Protein AF-0000000084477131 (afdb_homodimer)

Structure (mmCIF, N/CA/C/O backbone):
data_AF-0000000084477131-model_v1
#
loop_
_entity.id
_entity.type
_entity.pdbx_description
1 polymer Semaphorin-3G
#
loop_
_atom_site.group_PDB
_atom_site.id
_atom_site.type_symbol
_atom_site.label_atom_id
_atom_site.label_alt_id
_atom_site.label_comp_id
_atom_site.label_asym_id
_atom_site.label_entity_id
_atom_site.label_seq_id
_atom_site.pdbx_PDB_ins_code
_atom_site.Cartn_x
_atom_site.Cartn_y
_atom_site.Cartn_z
_atom_site.occupancy
_atom_site.B_iso_or_equiv
_atom_site.auth_seq_id
_atom_site.auth_comp_id
_atom_site.auth_asym_id
_atom_site.auth_atom_id
_atom_site.pdbx_PDB_model_num
ATOM 1 N N . GLU A 1 1 ? 21.922 21.453 7.223 1 42.19 1 GLU A N 1
ATOM 2 C CA . GLU A 1 1 ? 21.984 22.469 6.18 1 42.19 1 GLU A CA 1
ATOM 3 C C . GLU A 1 1 ? 21.328 23.781 6.633 1 42.19 1 GLU A C 1
ATOM 5 O O . GLU A 1 1 ? 21.891 24.859 6.441 1 42.19 1 GLU A O 1
ATOM 10 N N . LEU A 1 2 ? 20.109 23.547 7.352 1 45.78 2 LEU A N 1
ATOM 11 C CA . LEU A 1 2 ? 19.406 24.797 7.656 1 45.78 2 LEU A CA 1
ATOM 12 C C . LEU A 1 2 ? 20.203 25.625 8.664 1 45.78 2 LEU A C 1
ATOM 14 O O . LEU A 1 2 ? 20.234 26.859 8.562 1 45.78 2 LEU A O 1
ATOM 18 N N . LEU A 1 3 ? 20.75 24.953 9.633 1 45.53 3 LEU A N 1
ATOM 19 C CA . LEU A 1 3 ? 21.406 25.734 10.672 1 45.53 3 LEU A CA 1
ATOM 20 C C . LEU A 1 3 ? 22.578 26.531 10.086 1 45.53 3 LEU A C 1
ATOM 22 O O . LEU A 1 3 ? 22.875 27.625 10.562 1 45.53 3 LEU A O 1
ATOM 26 N N . GLY A 1 4 ? 23.172 25.812 9.18 1 45.22 4 GLY A N 1
ATOM 27 C CA . GLY A 1 4 ? 24.328 26.531 8.672 1 45.22 4 GLY A CA 1
ATOM 28 C C . GLY A 1 4 ? 23.969 27.719 7.809 1 45.22 4 GLY A C 1
ATOM 29 O O . GLY A 1 4 ? 24.781 28.625 7.617 1 45.22 4 GLY A O 1
ATOM 30 N N . THR A 1 5 ? 22.781 27.469 7.191 1 49.84 5 THR A N 1
ATOM 31 C CA . THR A 1 5 ? 22.453 28.594 6.328 1 49.84 5 THR A CA 1
ATOM 32 C C . THR A 1 5 ? 21.531 29.578 7.051 1 49.84 5 THR A C 1
ATOM 34 O O . THR A 1 5 ? 20.797 29.203 7.969 1 49.84 5 THR A O 1
ATOM 37 N N . ASN A 1 6 ? 21.984 30.703 7.734 1 54.22 6 ASN A N 1
ATOM 38 C CA . ASN A 1 6 ? 21.344 31.844 8.383 1 54.22 6 ASN A CA 1
ATOM 39 C C . ASN A 1 6 ? 19.844 31.875 8.094 1 54.22 6 ASN A C 1
ATOM 41 O O . ASN A 1 6 ? 19.25 32.938 7.941 1 54.22 6 ASN A O 1
ATOM 45 N N . ARG A 1 7 ? 19.141 30.656 7.961 1 64.88 7 ARG A N 1
ATOM 46 C CA . ARG A 1 7 ? 17.766 30.703 7.465 1 64.88 7 ARG A CA 1
ATOM 47 C C . ARG A 1 7 ? 16.766 30.562 8.609 1 64.88 7 ARG A C 1
ATOM 49 O O . ARG A 1 7 ? 15.578 30.844 8.445 1 64.88 7 ARG A O 1
ATOM 56 N N . SER A 1 8 ? 17.281 30.156 9.758 1 76.38 8 SER A N 1
ATOM 57 C CA . SER A 1 8 ? 16.281 29.891 10.781 1 76.38 8 SER A CA 1
ATOM 58 C C . SER A 1 8 ? 16.703 30.469 12.133 1 76.38 8 SER A C 1
ATOM 60 O O . SER A 1 8 ? 17.906 30.531 12.43 1 76.38 8 SER A O 1
ATOM 62 N N . VAL A 1 9 ? 15.805 31.188 12.758 1 80.75 9 VAL A N 1
ATOM 63 C CA . VAL A 1 9 ? 16 31.641 14.133 1 80.75 9 VAL A CA 1
ATOM 64 C C . VAL A 1 9 ? 15.289 30.688 15.094 1 80.75 9 VAL A C 1
ATOM 66 O O . VAL A 1 9 ? 14.102 30.391 14.93 1 80.75 9 VAL A O 1
ATOM 69 N N . LEU A 1 10 ? 16.078 30.172 16.047 1 84.94 10 LEU A N 1
ATOM 70 C CA . LEU A 1 10 ? 15.539 29.172 16.969 1 84.94 10 LEU A CA 1
ATOM 71 C C . LEU A 1 10 ? 15.305 29.766 18.344 1 84.94 10 LEU A C 1
ATOM 73 O O . LEU A 1 10 ? 16.078 30.625 18.797 1 84.94 10 LEU A O 1
ATOM 77 N N . PHE A 1 11 ? 14.25 29.422 19 1 87.38 11 PHE A N 1
ATOM 78 C CA . PHE A 1 11 ? 13.938 29.75 20.391 1 87.38 11 PHE A CA 1
ATOM 79 C C . PHE A 1 11 ? 13.695 28.5 21.203 1 87.38 11 PHE A C 1
ATOM 81 O O . PHE A 1 11 ? 12.742 27.75 20.953 1 87.38 11 PHE A O 1
ATOM 88 N N . PHE A 1 12 ? 14.484 28.219 22.266 1 85.56 12 PHE A N 1
ATOM 89 C CA . PHE A 1 12 ? 14.391 27 23.062 1 85.56 12 PHE A CA 1
ATOM 90 C C . PHE A 1 12 ? 13.844 27.328 24.453 1 85.56 12 PHE A C 1
ATOM 92 O O . PHE A 1 12 ? 13.734 26.438 25.297 1 85.56 12 PHE A O 1
ATOM 99 N N . GLY A 1 13 ? 13.453 28.453 24.641 1 84.94 13 GLY A N 1
ATOM 100 C CA . GLY A 1 13 ? 13.055 28.859 25.969 1 84.94 13 GLY A CA 1
ATOM 101 C C . GLY A 1 13 ? 14.211 29.391 26.797 1 84.94 13 GLY A C 1
ATOM 102 O O . GLY A 1 13 ? 15.375 29.234 26.422 1 84.94 13 GLY A O 1
ATOM 103 N N . HIS A 1 14 ? 13.93 29.984 27.859 1 82.69 14 HIS A N 1
ATOM 104 C CA . HIS A 1 14 ? 14.945 30.578 28.719 1 82.69 14 HIS A CA 1
ATOM 105 C C . HIS A 1 14 ? 15.695 29.516 29.516 1 82.69 14 HIS A C 1
ATOM 107 O O . HIS A 1 14 ? 16.844 29.75 29.922 1 82.69 14 HIS A O 1
ATOM 113 N N . ARG A 1 15 ? 15.117 28.438 29.656 1 78.56 15 ARG A N 1
ATOM 114 C CA . ARG A 1 15 ? 15.75 27.406 30.469 1 78.56 15 ARG A CA 1
ATOM 115 C C . ARG A 1 15 ? 16.234 26.25 29.594 1 78.56 15 ARG A C 1
ATOM 117 O O . ARG A 1 15 ? 16.531 25.172 30.094 1 78.56 15 ARG A O 1
ATOM 124 N N . GLY A 1 16 ? 16.266 26.406 28.359 1 70.62 16 GLY A N 1
ATOM 125 C CA . GLY A 1 16 ? 16.875 25.453 27.422 1 70.62 16 GLY A CA 1
ATOM 126 C C . GLY A 1 16 ? 15.891 24.406 26.953 1 70.62 16 GLY A C 1
ATOM 127 O O . GLY A 1 16 ? 16.172 23.672 26 1 70.62 16 GLY A O 1
ATOM 128 N N . PHE A 1 17 ? 14.945 24.047 27.75 1 77.31 17 PHE A N 1
ATOM 129 C CA . PHE A 1 17 ? 13.953 23.078 27.297 1 77.31 17 PHE A CA 1
ATOM 130 C C . PHE A 1 17 ? 12.547 23.672 27.391 1 77.31 17 PHE A C 1
ATOM 132 O O . PHE A 1 17 ? 12.031 23.891 28.484 1 77.31 17 PHE A O 1
ATOM 139 N N . LEU A 1 18 ? 11.961 23.906 26.266 1 79.75 18 LEU A N 1
ATOM 140 C CA . LEU A 1 18 ? 10.656 24.562 26.188 1 79.75 18 LEU A CA 1
ATOM 141 C C . LEU A 1 18 ? 9.531 23.562 26.438 1 79.75 18 LEU A C 1
ATOM 143 O O . LEU A 1 18 ? 8.539 23.891 27.094 1 79.75 18 LEU A O 1
ATOM 147 N N . GLY A 1 19 ? 9.688 22.266 26.125 1 83.31 19 GLY A N 1
ATOM 148 C CA . GLY A 1 19 ? 8.547 21.359 26.125 1 83.31 19 GLY A CA 1
ATOM 149 C C . GLY A 1 19 ? 7.355 21.906 25.359 1 83.31 19 GLY A C 1
ATOM 150 O O . GLY A 1 19 ? 6.23 21.906 25.859 1 83.31 19 GLY A O 1
ATOM 151 N N . PHE A 1 20 ? 7.559 22.359 24.25 1 85.44 20 PHE A N 1
ATOM 152 C CA . PHE A 1 20 ? 6.602 23.078 23.406 1 85.44 20 PHE A CA 1
ATOM 153 C C . PHE A 1 20 ? 5.359 22.219 23.172 1 85.44 20 PHE A C 1
ATOM 155 O O . PHE A 1 20 ? 5.465 21.031 22.875 1 85.44 20 PHE A O 1
ATOM 162 N N . ARG A 1 21 ? 4.16 22.953 23.234 1 83.69 21 ARG A N 1
ATOM 163 C CA . ARG A 1 21 ? 2.932 22.203 23.016 1 83.69 21 ARG A CA 1
ATOM 164 C C . ARG A 1 21 ? 1.954 23 22.156 1 83.69 21 ARG A C 1
ATOM 166 O O . ARG A 1 21 ? 1.127 22.422 21.438 1 83.69 21 ARG A O 1
ATOM 173 N N . SER A 1 22 ? 2.023 24.297 22.25 1 90.44 22 SER A N 1
ATOM 174 C CA . SER A 1 22 ? 1.029 25.078 21.516 1 90.44 22 SER A CA 1
ATOM 175 C C . SER A 1 22 ? 1.631 26.375 20.984 1 90.44 22 SER A C 1
ATOM 177 O O . SER A 1 22 ? 2.605 26.891 21.531 1 90.44 22 SER A O 1
ATOM 179 N N . LEU A 1 23 ? 1.005 26.797 19.906 1 92.12 23 LEU A N 1
ATOM 180 C CA . LEU A 1 23 ? 1.461 27.984 19.203 1 92.12 23 LEU A CA 1
ATOM 181 C C . LEU A 1 23 ? 0.277 28.828 18.734 1 92.12 23 LEU A C 1
ATOM 183 O O . LEU A 1 23 ? -0.715 28.281 18.25 1 92.12 23 LEU A O 1
ATOM 187 N N . TYR A 1 24 ? 0.352 30.172 19.062 1 92.94 24 TYR A N 1
ATOM 188 C CA . TYR A 1 24 ? -0.645 31.094 18.531 1 92.94 24 TYR A CA 1
ATOM 189 C C . TYR A 1 24 ? 0.021 32.312 17.906 1 92.94 24 TYR A C 1
ATOM 191 O O . TYR A 1 24 ? 0.73 33.062 18.594 1 92.94 24 TYR A O 1
ATOM 199 N N . LEU A 1 25 ? -0.186 32.469 16.625 1 93.94 25 LEU A N 1
ATOM 200 C CA . LEU A 1 25 ? 0.349 33.594 15.891 1 93.94 25 LEU A CA 1
ATOM 201 C C . LEU A 1 25 ? -0.648 34.75 15.867 1 93.94 25 LEU A C 1
ATOM 203 O O . LEU A 1 25 ? -1.747 34.625 15.328 1 93.94 25 LEU A O 1
ATOM 207 N N . ASP A 1 26 ? -0.282 35.844 16.516 1 91.06 26 ASP A N 1
ATOM 208 C CA . ASP A 1 26 ? -1.086 37.062 16.516 1 91.06 26 ASP A CA 1
ATOM 209 C C . ASP A 1 26 ? -0.428 38.156 15.672 1 91.06 26 ASP A C 1
ATOM 211 O O . ASP A 1 26 ? 0.393 38.938 16.172 1 91.06 26 ASP A O 1
ATOM 215 N N . GLU A 1 27 ? -0.879 38.344 14.547 1 89.06 27 GLU A N 1
ATOM 216 C CA . GLU A 1 27 ? -0.268 39.312 13.648 1 89.06 27 GLU A CA 1
ATOM 217 C C . GLU A 1 27 ? -0.671 40.719 14.008 1 89.06 27 GLU A C 1
ATOM 219 O O . GLU A 1 27 ? 0.079 41.688 13.758 1 89.06 27 GLU A O 1
ATOM 224 N N . TYR A 1 28 ? -1.843 40.844 14.57 1 84.56 28 TYR A N 1
ATOM 225 C CA . TYR A 1 28 ? -2.318 42.156 14.953 1 84.56 28 TYR A CA 1
ATOM 226 C C . TYR A 1 28 ? -1.419 42.781 16.016 1 84.56 28 TYR A C 1
ATOM 228 O O . TYR A 1 28 ? -1.081 43.969 15.945 1 84.56 28 TYR A O 1
ATOM 236 N N . ARG A 1 29 ? -1.008 42.031 16.938 1 84.31 29 ARG A N 1
ATOM 237 C CA . ARG A 1 29 ? -0.16 42.5 18.016 1 84.31 29 ARG A CA 1
ATOM 238 C C . ARG A 1 29 ? 1.313 42.281 17.719 1 84.31 29 ARG A C 1
ATOM 240 O O . ARG A 1 29 ? 2.188 42.656 18.484 1 84.31 29 ARG A O 1
ATOM 247 N N . ASP A 1 30 ? 1.544 41.625 16.688 1 88.12 30 ASP A N 1
ATOM 248 C CA . ASP A 1 30 ? 2.904 41.281 16.281 1 88.12 30 ASP A CA 1
ATOM 249 C C . ASP A 1 30 ? 3.592 40.406 17.328 1 88.12 30 ASP A C 1
ATOM 251 O O . ASP A 1 30 ? 4.715 40.719 17.734 1 88.12 30 ASP A O 1
ATOM 255 N N . ARG A 1 31 ? 2.842 39.469 17.766 1 90.62 31 ARG A N 1
ATOM 256 C CA . ARG A 1 31 ? 3.379 38.625 18.812 1 90.62 31 ARG A CA 1
ATOM 257 C C . ARG A 1 31 ? 3.141 37.156 18.484 1 90.62 31 ARG A C 1
ATOM 259 O O . ARG A 1 31 ? 2.166 36.812 17.812 1 90.62 31 ARG A O 1
ATOM 266 N N . LEU A 1 32 ? 4.047 36.375 18.938 1 92.5 32 LEU A N 1
ATOM 267 C CA . LEU A 1 32 ? 3.922 34.938 18.891 1 92.5 32 LEU A CA 1
ATOM 268 C C . LEU A 1 32 ? 3.809 34.375 20.312 1 92.5 32 LEU A C 1
ATOM 270 O O . LEU A 1 32 ? 4.703 34.562 21.141 1 92.5 32 LEU A O 1
ATOM 274 N N . PHE A 1 33 ? 2.727 33.781 20.594 1 93.5 33 PHE A N 1
ATOM 275 C CA . PHE A 1 33 ? 2.531 33.188 21.922 1 93.5 33 PHE A CA 1
ATOM 276 C C . PHE A 1 33 ? 2.842 31.703 21.906 1 93.5 33 PHE A C 1
ATOM 278 O O . PHE A 1 33 ? 2.416 30.984 21 1 93.5 33 PHE A O 1
ATOM 285 N N . ILE A 1 34 ? 3.562 31.25 22.875 1 93.56 34 ILE A N 1
ATOM 286 C CA . ILE A 1 34 ? 4.027 29.875 22.938 1 93.56 34 ILE A CA 1
ATOM 287 C C . ILE A 1 34 ? 3.65 29.266 24.281 1 93.56 34 ILE A C 1
ATOM 289 O O . ILE A 1 34 ? 3.811 29.891 25.328 1 93.56 34 ILE A O 1
ATOM 293 N N . GLY A 1 35 ? 3.09 28.109 24.25 1 92.62 35 GLY A N 1
ATOM 294 C CA . GLY A 1 35 ? 2.84 27.328 25.453 1 92.62 35 GLY A CA 1
ATOM 295 C C . GLY A 1 35 ? 3.775 26.141 25.594 1 92.62 35 GLY A C 1
ATOM 296 O O . GLY A 1 35 ? 3.92 25.328 24.672 1 92.62 35 GLY A O 1
ATOM 297 N N . GLY A 1 36 ? 4.402 26.047 26.719 1 91.25 36 GLY A N 1
ATOM 298 C CA . GLY A 1 36 ? 5.316 24.938 26.984 1 91.25 36 GLY A CA 1
ATOM 299 C C . GLY A 1 36 ? 5.051 24.266 28.328 1 91.25 36 GLY A C 1
ATOM 300 O O . GLY A 1 36 ? 3.91 24.234 28.797 1 91.25 36 GLY A O 1
ATOM 301 N N . LYS A 1 37 ? 6.09 23.625 28.781 1 90.5 37 LYS A N 1
ATOM 302 C CA . LYS A 1 37 ? 6.016 22.953 30.078 1 90.5 37 LYS A CA 1
ATOM 303 C C . LYS A 1 37 ? 6.082 23.969 31.219 1 90.5 37 LYS A C 1
ATOM 305 O O . LYS A 1 37 ? 7.145 24.516 31.516 1 90.5 37 LYS A O 1
ATOM 310 N N . ASP A 1 38 ? 5.016 24.203 31.844 1 90.94 38 ASP A N 1
ATOM 311 C CA . ASP A 1 38 ? 4.887 25.062 33.031 1 90.94 38 ASP A CA 1
ATOM 312 C C . ASP A 1 38 ? 5.148 26.516 32.688 1 90.94 38 ASP A C 1
ATOM 314 O O . ASP A 1 38 ? 5.527 27.312 33.562 1 90.94 38 ASP A O 1
ATOM 318 N N . VAL A 1 39 ? 5.074 26.875 31.406 1 92.62 39 VAL A N 1
ATOM 319 C CA . VAL A 1 39 ? 5.48 28.219 31.047 1 92.62 39 VAL A CA 1
ATOM 320 C C . VAL A 1 39 ? 4.715 28.688 29.812 1 92.62 39 VAL A C 1
ATOM 322 O O . VAL A 1 39 ? 4.273 27.859 29.016 1 92.62 39 VAL A O 1
ATOM 325 N N . LEU A 1 40 ? 4.496 29.984 29.703 1 93.25 40 LEU A N 1
ATOM 326 C CA . LEU A 1 40 ? 4.008 30.688 28.516 1 93.25 40 LEU A CA 1
ATOM 327 C C . LEU A 1 40 ? 4.996 31.75 28.078 1 93.25 40 LEU A C 1
ATOM 329 O O . LEU A 1 40 ? 5.594 32.438 28.922 1 93.25 40 LEU A O 1
ATOM 333 N N . TYR A 1 41 ? 5.211 31.859 26.844 1 92.62 41 TYR A N 1
ATOM 334 C CA . TYR A 1 41 ? 6.098 32.875 26.312 1 92.62 41 TYR A CA 1
ATOM 335 C C . TYR A 1 41 ? 5.355 33.781 25.344 1 92.62 41 TYR A C 1
ATOM 337 O O . TYR A 1 41 ? 4.398 33.375 24.688 1 92.62 41 TYR A O 1
ATOM 345 N N . SER A 1 42 ? 5.676 34.969 25.297 1 92.62 42 SER A N 1
ATOM 346 C CA . SER A 1 42 ? 5.293 35.938 24.281 1 92.62 42 SER A CA 1
ATOM 347 C C . SER A 1 42 ? 6.52 36.5 23.562 1 92.62 42 SER A C 1
ATOM 349 O O . SER A 1 42 ? 7.371 37.125 24.188 1 92.62 42 SER A O 1
ATOM 351 N N . LEU A 1 43 ? 6.598 36.188 22.297 1 90.75 43 LEU A N 1
ATOM 352 C CA . LEU A 1 43 ? 7.742 36.625 21.5 1 90.75 43 LEU A CA 1
ATOM 353 C C . LEU A 1 43 ? 7.312 37.625 20.422 1 90.75 43 LEU A C 1
ATOM 355 O O . LEU A 1 43 ? 6.184 37.562 19.922 1 90.75 43 LEU A O 1
ATOM 359 N N . LEU A 1 44 ? 8.258 38.5 20.125 1 88.62 44 LEU A N 1
ATOM 360 C CA . LEU A 1 44 ? 8.023 39.375 18.984 1 88.62 44 LEU A CA 1
ATOM 361 C C . LEU A 1 44 ? 8.234 38.625 17.672 1 88.62 44 LEU A C 1
ATOM 363 O O . LEU A 1 44 ? 9.125 37.781 17.578 1 88.62 44 LEU A O 1
ATOM 367 N N . LEU A 1 45 ? 7.438 38.906 16.703 1 87.75 45 LEU A N 1
ATOM 368 C CA . LEU A 1 45 ? 7.5 38.188 15.438 1 87.75 45 LEU A CA 1
ATOM 369 C C . LEU A 1 45 ? 8.797 38.5 14.695 1 87.75 45 LEU A C 1
ATOM 371 O O . LEU A 1 45 ? 9.305 37.656 13.953 1 87.75 45 LEU A O 1
ATOM 375 N N . ASP A 1 46 ? 9.406 39.688 14.742 1 75.12 46 ASP A N 1
ATOM 376 C CA . ASP A 1 46 ? 10.609 40.094 14 1 75.12 46 ASP A CA 1
ATOM 377 C C . ASP A 1 46 ? 11.875 39.688 14.758 1 75.12 46 ASP A C 1
ATOM 379 O O . ASP A 1 46 ? 12.906 39.406 14.148 1 75.12 46 ASP A O 1
ATOM 383 N N . ARG A 1 47 ? 11.969 39.938 16.172 1 64.5 47 ARG A N 1
ATOM 384 C CA . ARG A 1 47 ? 13.188 39.688 16.953 1 64.5 47 ARG A CA 1
ATOM 385 C C . ARG A 1 47 ? 12.93 38.719 18.078 1 64.5 47 ARG A C 1
ATOM 387 O O . ARG A 1 47 ? 12.805 39.125 19.234 1 64.5 47 ARG A O 1
ATOM 394 N N . THR A 1 48 ? 12.828 37.406 17.688 1 60.72 48 THR A N 1
ATOM 395 C CA . THR A 1 48 ? 12.227 36.438 18.609 1 60.72 48 THR A CA 1
ATOM 396 C C . THR A 1 48 ? 13.031 36.344 19.906 1 60.72 48 THR A C 1
ATOM 398 O O . THR A 1 48 ? 12.469 36.156 20.984 1 60.72 48 THR A O 1
ATOM 401 N N . SER A 1 49 ? 14.398 36.531 19.891 1 62.25 49 SER A N 1
ATOM 402 C CA . SER A 1 49 ? 15.086 36.094 21.094 1 62.25 49 SER A CA 1
ATOM 403 C C . SER A 1 49 ? 15.195 37.219 22.109 1 62.25 49 SER A C 1
ATOM 405 O O . SER A 1 49 ? 15.156 37 23.312 1 62.25 49 SER A O 1
ATOM 407 N N . ALA A 1 50 ? 15.305 38.5 21.672 1 60.06 50 ALA A N 1
ATOM 408 C CA . ALA A 1 50 ? 15.828 39.531 22.594 1 60.06 50 ALA A CA 1
ATOM 409 C C . ALA A 1 50 ? 14.781 39.938 23.609 1 60.06 50 ALA A C 1
ATOM 411 O O . ALA A 1 50 ? 15.102 40.156 24.781 1 60.06 50 ALA A O 1
ATOM 412 N N . ASP A 1 51 ? 13.477 39.938 23.266 1 74.62 51 ASP A N 1
ATOM 413 C CA . ASP A 1 51 ? 12.508 40.5 24.203 1 74.62 51 ASP A CA 1
ATOM 414 C C . ASP A 1 51 ? 11.359 39.531 24.453 1 74.62 51 ASP A C 1
ATOM 416 O O . ASP A 1 51 ? 10.195 39.906 24.438 1 74.62 51 ASP A O 1
ATOM 420 N N . ALA A 1 52 ? 11.773 38.281 24.922 1 85.31 52 ALA A N 1
ATOM 421 C CA . ALA A 1 52 ? 10.727 37.281 25.188 1 85.31 52 ALA A CA 1
ATOM 422 C C . ALA A 1 52 ? 10.164 37.438 26.594 1 85.31 52 ALA A C 1
ATOM 424 O O . ALA A 1 52 ? 10.922 37.562 27.562 1 85.31 52 ALA A O 1
ATOM 425 N N . LYS A 1 53 ? 8.898 37.625 26.719 1 89.12 53 LYS A N 1
ATOM 426 C CA . LYS A 1 53 ? 8.242 37.656 28.016 1 89.12 53 LYS A CA 1
ATOM 427 C C . LYS A 1 53 ? 7.82 36.25 28.438 1 89.12 53 LYS A C 1
ATOM 429 O O . LYS A 1 53 ? 7.48 35.406 27.594 1 89.12 53 LYS A O 1
ATOM 434 N N . GLU A 1 54 ? 7.871 36.062 29.75 1 91.5 54 GLU A N 1
ATOM 435 C CA . GLU A 1 54 ? 7.613 34.719 30.25 1 91.5 54 GLU A CA 1
ATOM 436 C C . GLU A 1 54 ? 6.605 34.75 31.406 1 91.5 54 GLU A C 1
ATOM 438 O O . GLU A 1 54 ? 6.605 35.688 32.219 1 91.5 54 GLU A O 1
ATOM 443 N N . ILE A 1 55 ? 5.711 33.812 31.375 1 91.94 55 ILE A N 1
ATOM 444 C CA . ILE A 1 55 ? 4.812 33.562 32.5 1 91.94 55 ILE A CA 1
ATOM 445 C C . ILE A 1 55 ? 5.02 32.125 32.969 1 91.94 55 ILE A C 1
ATOM 447 O O . ILE A 1 55 ? 4.879 31.172 32.188 1 91.94 55 ILE A O 1
ATOM 451 N N . HIS A 1 56 ? 5.422 32 34.25 1 91.5 56 HIS A N 1
ATOM 452 C CA . HIS A 1 56 ? 5.512 30.672 34.844 1 91.5 56 HIS A CA 1
ATOM 453 C C . HIS A 1 56 ? 4.145 30.188 35.312 1 91.5 56 HIS A C 1
ATOM 455 O O . HIS A 1 56 ? 3.469 30.859 36.094 1 91.5 56 HIS A O 1
ATOM 461 N N . TRP A 1 57 ? 3.711 29.031 34.844 1 90.31 57 TRP A N 1
ATOM 462 C CA . TRP A 1 57 ? 2.383 28.516 35.125 1 90.31 57 TRP A CA 1
ATOM 463 C C . TRP A 1 57 ? 2.455 27.031 35.5 1 90.31 57 TRP A C 1
ATOM 465 O O . TRP A 1 57 ? 2.014 26.172 34.719 1 90.31 57 TRP A O 1
ATOM 475 N N . PRO A 1 58 ? 2.998 26.641 36.625 1 89.5 58 PRO A N 1
ATOM 476 C CA . PRO A 1 58 ? 3.055 25.266 37.094 1 89.5 58 PRO A CA 1
ATOM 477 C C . PRO A 1 58 ? 1.709 24.766 37.594 1 89.5 58 PRO A C 1
ATOM 479 O O . PRO A 1 58 ? 0.774 25.547 37.781 1 89.5 58 PRO A O 1
ATOM 482 N N . PRO A 1 59 ? 1.643 23.5 37.844 1 88.94 59 PRO A N 1
ATOM 483 C CA . PRO A 1 59 ? 0.408 22.969 38.406 1 88.94 59 PRO A CA 1
ATOM 484 C C . PRO A 1 59 ? 0.134 23.516 39.812 1 88.94 59 PRO A C 1
ATOM 486 O O . PRO A 1 59 ? 1.045 24.031 40.469 1 88.94 59 PRO A O 1
ATOM 489 N N . ARG A 1 60 ? -1.129 23.422 40.188 1 85.19 60 ARG A N 1
ATOM 490 C CA . ARG A 1 60 ? -1.497 23.875 41.531 1 85.19 60 ARG A CA 1
ATOM 491 C C . ARG A 1 60 ? -0.734 23.094 42.594 1 85.19 60 ARG A C 1
ATOM 493 O O . ARG A 1 60 ? -0.38 21.938 42.375 1 85.19 60 ARG A O 1
ATOM 500 N N . PRO A 1 61 ? -0.569 23.828 43.688 1 84.44 61 PRO A N 1
ATOM 501 C CA . PRO A 1 61 ? 0.156 23.156 44.75 1 84.44 61 PRO A CA 1
ATOM 502 C C . PRO A 1 61 ? -0.53 21.859 45.219 1 84.44 61 PRO A C 1
ATOM 504 O O . PRO A 1 61 ? -1.755 21.828 45.375 1 84.44 61 PRO A O 1
ATOM 507 N N . GLY A 1 62 ? 0.205 20.812 45.375 1 86.44 62 GLY A N 1
ATOM 508 C CA . GLY A 1 62 ? -0.338 19.547 45.844 1 86.44 62 GLY A CA 1
ATOM 509 C C . GLY A 1 62 ? -0.608 18.562 44.719 1 86.44 62 GLY A C 1
ATOM 510 O O . GLY A 1 62 ? -0.659 17.359 44.938 1 86.44 62 GLY A O 1
ATOM 511 N N . GLN A 1 63 ? -0.914 19.172 43.594 1 86.5 63 GLN A N 1
ATOM 512 C CA . GLN A 1 63 ? -1.29 18.312 42.469 1 86.5 63 GLN A CA 1
ATOM 513 C C . GLN A 1 63 ? -0.089 17.516 41.938 1 86.5 63 GLN A C 1
ATOM 515 O O . GLN A 1 63 ? -0.233 16.375 41.5 1 86.5 63 GLN A O 1
ATOM 520 N N . THR A 1 64 ? 1.03 18.078 41.969 1 87.12 64 THR A N 1
ATOM 521 C CA . THR A 1 64 ? 2.236 17.406 41.5 1 87.12 64 THR A CA 1
ATOM 522 C C . THR A 1 64 ? 2.547 16.203 42.406 1 87.12 64 THR A C 1
ATOM 524 O O . THR A 1 64 ? 2.938 15.141 41.906 1 87.12 64 THR A O 1
ATOM 527 N N . GLU A 1 65 ? 2.346 16.406 43.625 1 87.44 65 GLU A N 1
ATOM 528 C CA . GLU A 1 65 ? 2.594 15.336 44.594 1 87.44 65 GLU A CA 1
ATOM 529 C C . GLU A 1 65 ? 1.585 14.203 44.406 1 87.44 65 GLU A C 1
ATOM 531 O O . GLU A 1 65 ? 1.948 13.023 44.469 1 87.44 65 GLU A O 1
ATOM 536 N N . GLU A 1 66 ? 0.471 14.609 44.25 1 87.69 66 GLU A N 1
ATOM 537 C CA . GLU A 1 66 ? -0.559 13.602 44 1 87.69 66 GLU A CA 1
ATOM 538 C C . GLU A 1 66 ? -0.264 12.805 42.719 1 87.69 66 GLU A C 1
ATOM 540 O O . GLU A 1 66 ? -0.468 11.594 42.688 1 87.69 66 GLU A O 1
ATOM 545 N N . CYS A 1 67 ? 0.079 13.523 41.75 1 87.25 67 CYS A N 1
ATOM 546 C CA . CYS A 1 67 ? 0.458 12.906 40.469 1 87.25 67 CYS A CA 1
ATOM 547 C C . CYS A 1 67 ? 1.595 11.914 40.656 1 87.25 67 CYS A C 1
ATOM 549 O O . CYS A 1 67 ? 1.576 10.82 40.094 1 87.25 67 CYS A O 1
ATOM 551 N N . PHE A 1 68 ? 2.43 12.219 41.5 1 86.5 68 PHE A N 1
ATOM 552 C CA . PHE A 1 68 ? 3.562 11.352 41.781 1 86.5 68 PHE A CA 1
ATOM 553 C C . PHE A 1 68 ? 3.115 10.117 42.562 1 86.5 68 PHE A C 1
ATOM 555 O O . PHE A 1 68 ? 3.592 9.016 42.312 1 86.5 68 PHE A O 1
ATOM 562 N N . ARG A 1 69 ? 2.34 10.328 43.344 1 87.56 69 ARG A N 1
ATOM 563 C CA . ARG A 1 69 ? 1.828 9.227 44.156 1 87.56 69 ARG A CA 1
ATOM 564 C C . ARG A 1 69 ? 1.059 8.227 43.312 1 87.56 69 ARG A C 1
ATOM 566 O O . ARG A 1 69 ? 1.028 7.031 43.625 1 87.56 69 ARG A O 1
ATOM 573 N N . LYS A 1 70 ? 0.491 8.766 42.281 1 83.75 70 LYS A N 1
ATOM 574 C CA . LYS A 1 70 ? -0.255 7.891 41.375 1 83.75 70 LYS A CA 1
ATOM 575 C C . LYS A 1 70 ? 0.685 7.137 40.438 1 83.75 70 LYS A C 1
ATOM 577 O O . LYS A 1 70 ? 0.234 6.387 39.562 1 83.75 70 LYS A O 1
ATOM 582 N N . GLY A 1 71 ? 1.988 7.363 40.5 1 80.38 71 GLY A N 1
ATOM 583 C CA . GLY A 1 71 ? 2.973 6.566 39.781 1 80.38 71 GLY A CA 1
ATOM 584 C C . GLY A 1 71 ? 3.422 7.199 38.469 1 80.38 71 GLY A C 1
ATOM 585 O O . GLY A 1 71 ? 4.02 6.535 37.625 1 80.38 71 GLY A O 1
ATOM 586 N N . LYS A 1 72 ? 3.062 8.414 38.344 1 82.81 72 LYS A N 1
ATOM 587 C CA . LYS A 1 72 ? 3.48 9.055 37.094 1 82.81 72 LYS A CA 1
ATOM 588 C C . LYS A 1 72 ? 4.848 9.711 37.25 1 82.81 72 LYS A C 1
ATOM 590 O O . LYS A 1 72 ? 5.289 9.992 38.375 1 82.81 72 LYS A O 1
ATOM 595 N N . ASP A 1 73 ? 5.488 9.906 36.125 1 81.69 73 ASP A N 1
ATOM 596 C CA . ASP A 1 73 ? 6.824 10.492 36.156 1 81.69 73 ASP A CA 1
ATOM 597 C C . ASP A 1 73 ? 6.766 11.977 36.531 1 81.69 73 ASP A C 1
ATOM 599 O O . ASP A 1 73 ? 6.137 12.766 35.812 1 81.69 73 ASP A O 1
ATOM 603 N N . PRO A 1 74 ? 7.402 12.273 37.656 1 76.25 74 PRO A N 1
ATOM 604 C CA . PRO A 1 74 ? 7.344 13.664 38.094 1 76.25 74 PRO A CA 1
ATOM 605 C C . PRO A 1 74 ? 7.996 14.633 37.125 1 76.25 74 PRO A C 1
ATOM 607 O O . PRO A 1 74 ? 7.594 15.797 37.031 1 76.25 74 PRO A O 1
ATOM 610 N N . GLY A 1 75 ? 8.969 14.227 36.438 1 74.25 75 GLY A N 1
ATOM 611 C CA . GLY A 1 75 ? 9.695 15.117 35.562 1 74.25 75 GLY A CA 1
ATOM 612 C C . GLY A 1 75 ? 9 15.328 34.219 1 74.25 75 GLY A C 1
ATOM 613 O O . GLY A 1 75 ? 9.133 16.391 33.594 1 74.25 75 GLY A O 1
ATOM 614 N N . THR A 1 76 ? 8.164 14.406 33.844 1 79.62 76 THR A N 1
ATOM 615 C CA . THR A 1 76 ? 7.621 14.5 32.469 1 79.62 76 THR A CA 1
ATOM 616 C C . THR A 1 76 ? 6.098 14.57 32.531 1 79.62 76 THR A C 1
ATOM 618 O O . THR A 1 76 ? 5.496 15.453 31.906 1 79.62 76 THR A O 1
ATOM 621 N N . ASP A 1 77 ? 5.48 13.859 33.406 1 80.88 77 ASP A N 1
ATOM 622 C CA . ASP A 1 77 ? 4.027 13.734 33.344 1 80.88 77 ASP A CA 1
ATOM 623 C C . ASP A 1 77 ? 3.359 14.703 34.344 1 80.88 77 ASP A C 1
ATOM 625 O O . ASP A 1 77 ? 2.232 15.141 34.094 1 80.88 77 ASP A O 1
ATOM 629 N N . CYS A 1 78 ? 4.105 15.008 35.438 1 87.06 78 CYS A N 1
ATOM 630 C CA . CYS A 1 78 ? 3.467 15.773 36.5 1 87.06 78 CYS A CA 1
ATOM 631 C C . CYS A 1 78 ? 3.746 17.266 36.344 1 87.06 78 CYS A C 1
ATOM 633 O O . CYS A 1 78 ? 4.094 17.938 37.312 1 87.06 78 CYS A O 1
ATOM 635 N N . ALA A 1 79 ? 3.691 17.797 35.156 1 88.88 79 ALA A N 1
ATOM 636 C CA . ALA A 1 79 ? 3.842 19.219 34.844 1 88.88 79 ALA A CA 1
ATOM 637 C C . ALA A 1 79 ? 2.582 19.766 34.188 1 88.88 79 ALA A C 1
ATOM 639 O O . ALA A 1 79 ? 1.596 19.047 34.031 1 88.88 79 ALA A O 1
ATOM 640 N N . ASN A 1 80 ? 2.525 21.062 34.062 1 88.12 80 ASN A N 1
ATOM 641 C CA . ASN A 1 80 ? 1.459 21.703 33.312 1 88.12 80 ASN A CA 1
ATOM 642 C C . ASN A 1 80 ? 1.895 22.016 31.891 1 88.12 80 ASN A C 1
ATOM 644 O O . ASN A 1 80 ? 2.709 22.922 31.672 1 88.12 80 ASN A O 1
ATOM 648 N N . TYR A 1 81 ? 1.419 21.266 31.062 1 88.12 81 TYR A N 1
ATOM 649 C CA . TYR A 1 81 ? 1.681 21.547 29.641 1 88.12 81 TYR A CA 1
ATOM 650 C C . TYR A 1 81 ? 0.566 22.391 29.047 1 88.12 81 TYR A C 1
ATOM 652 O O . TYR A 1 81 ? -0.595 21.969 29.016 1 88.12 81 TYR A O 1
ATOM 660 N N . VAL A 1 82 ? 0.871 23.547 28.562 1 88.56 82 VAL A N 1
ATOM 661 C CA . VAL A 1 82 ? -0.127 24.422 27.953 1 88.56 82 VAL A CA 1
ATOM 662 C C . VAL A 1 82 ? -0.471 23.922 26.547 1 88.56 82 VAL A C 1
ATOM 664 O O . VAL A 1 82 ? 0.337 24.047 25.625 1 88.56 82 VAL A O 1
ATOM 667 N N . ARG A 1 83 ? -1.645 23.531 26.375 1 85.81 83 ARG A N 1
ATOM 668 C CA . ARG A 1 83 ? -2.004 22.859 25.141 1 85.81 83 ARG A CA 1
ATOM 669 C C . ARG A 1 83 ? -2.963 23.719 24.312 1 85.81 83 ARG A C 1
ATOM 671 O O . ARG A 1 83 ? -3.107 23.516 23.109 1 85.81 83 ARG A O 1
ATOM 678 N N . VAL A 1 84 ? -3.594 24.688 24.938 1 85.81 84 VAL A N 1
ATOM 679 C CA . VAL A 1 84 ? -4.566 25.5 24.219 1 85.81 84 VAL A CA 1
ATOM 680 C C . VAL A 1 84 ? -4.211 26.984 24.375 1 85.81 84 VAL A C 1
ATOM 682 O O . VAL A 1 84 ? -3.992 27.453 25.484 1 85.81 84 VAL A O 1
ATOM 685 N N . LEU A 1 85 ? -4.141 27.562 23.312 1 89.19 85 LEU A N 1
ATOM 686 C CA . LEU A 1 85 ? -3.975 29.016 23.266 1 89.19 85 LEU A CA 1
ATOM 687 C C . LEU A 1 85 ? -4.891 29.625 22.203 1 89.19 85 LEU A C 1
ATOM 689 O O . LEU A 1 85 ? -4.711 29.391 21.016 1 89.19 85 LEU A O 1
ATOM 693 N N . HIS A 1 86 ? -5.977 30.281 22.688 1 89.5 86 HIS A N 1
ATOM 694 C CA . HIS A 1 86 ? -6.906 30.922 21.766 1 89.5 86 HIS A CA 1
ATOM 695 C C . HIS A 1 86 ? -7.133 32.375 22.141 1 89.5 86 HIS A C 1
ATOM 697 O O . HIS A 1 86 ? -7.164 32.719 23.328 1 89.5 86 HIS A O 1
ATOM 703 N N . PRO A 1 87 ? -7.285 33.156 21.078 1 88.75 87 PRO A N 1
ATOM 704 C CA . PRO A 1 87 ? -7.762 34.5 21.422 1 88.75 87 PRO A CA 1
ATOM 705 C C . PRO A 1 87 ? -9.195 34.531 21.938 1 88.75 87 PRO A C 1
ATOM 707 O O . PRO A 1 87 ? -10.086 33.938 21.297 1 88.75 87 PRO A O 1
ATOM 710 N N . TYR A 1 88 ? -9.375 35 23.031 1 83.69 88 TYR A N 1
ATOM 711 C CA . TYR A 1 88 ? -10.711 35.062 23.625 1 83.69 88 TYR A CA 1
ATOM 712 C C . TYR A 1 88 ? -11.406 36.344 23.266 1 83.69 88 TYR A C 1
ATOM 714 O O . TYR A 1 88 ? -12.562 36.344 22.828 1 83.69 88 TYR A O 1
ATOM 722 N N . ASN A 1 89 ? -10.789 37.406 23.391 1 83.12 89 ASN A N 1
ATOM 723 C CA . ASN A 1 89 ? -11.211 38.75 22.969 1 83.12 89 ASN A CA 1
ATOM 724 C C . ASN A 1 89 ? -10.016 39.594 22.578 1 83.12 89 ASN A C 1
ATOM 726 O O . ASN A 1 89 ? -8.93 39.094 22.312 1 83.12 89 ASN A O 1
ATOM 730 N N . ARG A 1 90 ? -10.203 40.844 22.547 1 81.44 90 ARG A N 1
ATOM 731 C CA . ARG A 1 90 ? -9.156 41.75 22.062 1 81.44 90 ARG A CA 1
ATOM 732 C C . ARG A 1 90 ? -8.008 41.844 23.062 1 81.44 90 ARG A C 1
ATOM 734 O O . ARG A 1 90 ? -6.855 42.062 22.688 1 81.44 90 ARG A O 1
ATOM 741 N N . THR A 1 91 ? -8.266 41.562 24.312 1 85.06 91 THR A N 1
ATOM 742 C CA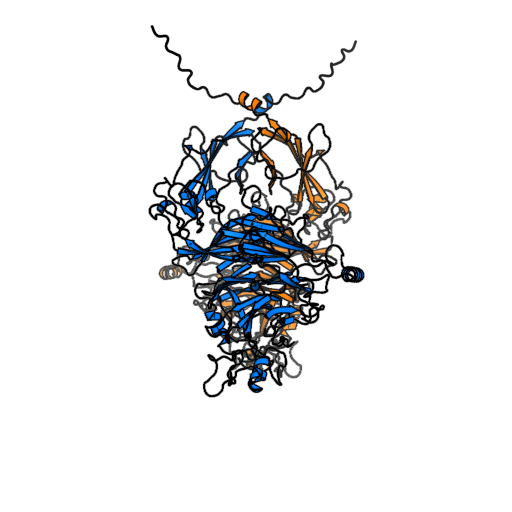 . THR A 1 91 ? -7.234 41.844 25.312 1 85.06 91 THR A CA 1
ATOM 743 C C . THR A 1 91 ? -6.801 40.531 25.984 1 85.06 91 THR A C 1
ATOM 745 O O . THR A 1 91 ? -5.789 40.5 26.688 1 85.06 91 THR A O 1
ATOM 748 N N . HIS A 1 92 ? -7.574 39.562 25.828 1 86.38 92 HIS A N 1
ATOM 749 C CA . HIS A 1 92 ? -7.262 38.375 26.578 1 86.38 92 HIS A CA 1
ATOM 750 C C . HIS A 1 92 ? -7.098 37.156 25.656 1 86.38 92 HIS A C 1
ATOM 752 O O . HIS A 1 92 ? -7.809 37.031 24.656 1 86.38 92 HIS A O 1
ATOM 758 N N . LEU A 1 93 ? -6.168 36.281 26.094 1 89.56 93 LEU A N 1
ATOM 759 C CA . LEU A 1 93 ? -6.031 34.969 25.5 1 89.56 93 LEU A CA 1
ATOM 760 C C . LEU A 1 93 ? -6.555 33.875 26.453 1 89.56 93 LEU A C 1
ATOM 762 O O . LEU A 1 93 ? -6.445 34.031 27.672 1 89.56 93 LEU A O 1
ATOM 766 N N . LEU A 1 94 ? -7.184 32.969 25.891 1 86.88 94 LEU A N 1
ATOM 767 C CA . LEU A 1 94 ? -7.559 31.797 26.656 1 86.88 94 LEU A CA 1
ATOM 768 C C . LEU A 1 94 ? -6.457 30.75 26.609 1 86.88 94 LEU A C 1
ATOM 770 O O . LEU A 1 94 ? -6.012 30.359 25.531 1 86.88 94 LEU A O 1
ATOM 774 N N . ALA A 1 95 ? -5.965 30.359 27.75 1 87.75 95 ALA A N 1
ATOM 775 C CA . ALA A 1 95 ? -4.941 29.328 27.844 1 87.75 95 ALA A CA 1
ATOM 776 C C . ALA A 1 95 ? -5.418 28.172 28.719 1 87.75 95 ALA A C 1
ATOM 778 O O . ALA A 1 95 ? -5.984 28.391 29.797 1 87.75 95 ALA A O 1
ATOM 779 N N . CYS A 1 96 ? -5.254 27 28.219 1 84.25 96 CYS A N 1
ATOM 780 C CA . CYS A 1 96 ? -5.582 25.812 29 1 84.25 96 CYS A CA 1
ATOM 781 C C . CYS A 1 96 ? -4.418 24.844 29.031 1 84.25 96 CYS A C 1
ATOM 783 O O . CYS A 1 96 ? -3.705 24.688 28.031 1 84.25 96 CYS A O 1
ATOM 785 N N . GLY A 1 97 ? -4.191 24.172 30.172 1 84.69 97 GLY A N 1
ATOM 786 C CA . GLY A 1 97 ? -3.1 23.234 30.344 1 84.69 97 GLY A CA 1
ATOM 787 C C . GLY A 1 97 ? -3.523 21.938 31.016 1 84.69 97 GLY A C 1
ATOM 788 O O . GLY A 1 97 ? -4.664 21.828 31.469 1 84.69 97 GLY A O 1
ATOM 789 N N . THR A 1 98 ? -2.602 20.984 31.062 1 83.19 98 THR A N 1
ATOM 790 C CA . THR A 1 98 ? -2.889 19.672 31.625 1 83.19 98 THR A CA 1
ATOM 791 C C . THR A 1 98 ? -2.955 19.719 33.156 1 83.19 98 THR A C 1
ATOM 793 O O . THR A 1 98 ? -3.66 18.922 33.781 1 83.19 98 THR A O 1
ATOM 796 N N . GLY A 1 99 ? -2.164 20.531 33.844 1 83.25 99 GLY A N 1
ATOM 797 C CA . GLY A 1 99 ? -2.184 20.719 35.312 1 83.25 99 GLY A CA 1
ATOM 798 C C . GLY A 1 99 ? -1.838 19.438 36.062 1 83.25 99 GLY A C 1
ATOM 799 O O . GLY A 1 99 ? -2.451 19.141 37.094 1 83.25 99 GLY A O 1
ATOM 800 N N . ALA A 1 100 ? -0.932 18.688 35.5 1 84 100 ALA A N 1
ATOM 801 C CA . ALA A 1 100 ? -0.582 17.422 36.125 1 84 100 ALA A CA 1
ATOM 802 C C . ALA A 1 100 ? -1.809 16.516 36.25 1 84 100 ALA A C 1
ATOM 804 O O . ALA A 1 100 ? -2.096 16 37.344 1 84 100 ALA A O 1
ATOM 805 N N . PHE A 1 101 ? -2.514 16.422 35.281 1 78.75 101 PHE A N 1
ATOM 806 C CA . PHE A 1 101 ? -3.699 15.586 35.156 1 78.75 101 PHE A CA 1
ATOM 807 C C . PHE A 1 101 ? -4.895 16.234 35.844 1 78.75 101 PHE A C 1
ATOM 809 O O . PHE A 1 101 ? -5.867 15.547 36.156 1 78.75 101 PHE A O 1
ATOM 816 N N . HIS A 1 102 ? -4.801 17.422 36.156 1 79.81 102 HIS A N 1
ATOM 817 C CA . HIS A 1 102 ? -5.898 18.281 36.625 1 79.81 102 HIS A CA 1
ATOM 818 C C . HIS A 1 102 ? -6.004 19.531 35.75 1 79.81 102 HIS A C 1
ATOM 820 O O . HIS A 1 102 ? -5.582 20.609 36.188 1 79.81 102 HIS A O 1
ATOM 826 N N . PRO A 1 103 ? -6.602 19.375 34.656 1 82.06 103 PRO A N 1
ATOM 827 C CA . PRO A 1 103 ? -6.621 20.453 33.688 1 82.06 103 PRO A CA 1
ATOM 828 C C . PRO A 1 103 ? -7.113 21.781 34.25 1 82.06 103 PRO A C 1
ATOM 830 O O . PRO A 1 103 ? -8.023 21.781 35.094 1 82.06 103 PRO A O 1
ATOM 833 N N . MET A 1 104 ? -6.52 22.875 33.844 1 81.75 104 MET A N 1
ATOM 834 C CA . MET A 1 104 ? -6.859 24.219 34.281 1 81.75 104 MET A CA 1
ATOM 835 C C . MET A 1 104 ? -6.863 25.203 33.094 1 81.75 104 MET A C 1
ATOM 837 O O . MET A 1 104 ? -6.109 25.016 32.156 1 81.75 104 MET A O 1
ATOM 841 N N . CYS A 1 105 ? -7.777 26.125 33.156 1 83.81 105 CYS A N 1
ATOM 842 C CA . CYS A 1 105 ? -7.828 27.188 32.156 1 83.81 105 CYS A CA 1
ATOM 843 C C . CYS A 1 105 ? -7.758 28.562 32.812 1 83.81 105 CYS A C 1
ATOM 845 O O . CYS A 1 105 ? -8.133 28.703 33.969 1 83.81 105 CYS A O 1
ATOM 847 N N . THR A 1 106 ? -7.152 29.422 32.094 1 84.88 106 THR A N 1
ATOM 848 C CA . THR A 1 106 ? -7.051 30.781 32.594 1 84.88 106 THR A CA 1
ATOM 849 C C . THR A 1 106 ? -7.043 31.797 31.453 1 84.88 106 THR A C 1
ATOM 851 O O . THR A 1 106 ? -7.008 31.406 30.281 1 84.88 106 THR A O 1
ATOM 854 N N . PHE A 1 107 ? -7.246 33.031 31.844 1 88.12 107 PHE A N 1
ATOM 855 C CA . PHE A 1 107 ? -7.152 34.094 30.875 1 88.12 107 PHE A CA 1
ATOM 856 C C . PHE A 1 107 ? -5.84 34.875 31.031 1 88.12 107 PHE A C 1
ATOM 858 O O . PHE A 1 107 ? -5.414 35.156 32.156 1 88.12 107 PHE A O 1
ATOM 865 N N . VAL A 1 108 ? -5.203 35.062 29.969 1 90.88 108 VAL A N 1
ATOM 866 C CA . VAL A 1 108 ? -3.941 35.781 29.938 1 90.88 108 VAL A CA 1
ATOM 867 C C . VAL A 1 108 ? -4.164 37.188 29.328 1 90.88 108 VAL A C 1
ATOM 869 O O . VAL A 1 108 ? -4.688 37.281 28.219 1 90.88 108 VAL A O 1
ATOM 872 N N . TYR A 1 109 ? -3.754 38.125 30.062 1 89.81 109 TYR A N 1
ATOM 873 C CA . TYR A 1 109 ? -3.871 39.469 29.578 1 89.81 109 TYR A CA 1
ATOM 874 C C . TYR A 1 109 ? -2.736 39.812 28.625 1 89.81 109 TYR A C 1
ATOM 876 O O . TYR A 1 109 ? -1.561 39.688 28.969 1 89.81 109 TYR A O 1
ATOM 884 N N . VAL A 1 110 ? -3.082 40.219 27.375 1 87.62 110 VAL A N 1
ATOM 885 C CA . VAL A 1 110 ? -2.059 40.531 26.375 1 87.62 110 VAL A CA 1
ATOM 886 C C . VAL A 1 110 ? -2.232 41.938 25.859 1 87.62 110 VAL A C 1
ATOM 888 O O . VAL A 1 110 ? -1.619 42.344 24.859 1 87.62 110 VAL A O 1
ATOM 891 N N . GLY A 1 111 ? -3.057 42.875 26.344 1 73.44 111 GLY A N 1
ATOM 892 C CA . GLY A 1 111 ? -3.373 44.219 25.828 1 73.44 111 GLY A CA 1
ATOM 893 C C . GLY A 1 111 ? -2.281 45.219 26.094 1 73.44 111 GLY A C 1
ATOM 894 O O . GLY A 1 111 ? -1.343 44.969 26.844 1 73.44 111 GLY A O 1
ATOM 895 N N . HIS A 1 112 ? -2.131 46.281 25.188 1 61.16 112 HIS A N 1
ATOM 896 C CA . HIS A 1 112 ? -1.26 47.406 25.375 1 61.16 112 HIS A CA 1
ATOM 897 C C . HIS A 1 112 ? -1.737 48.281 26.547 1 61.16 112 HIS A C 1
ATOM 899 O O . HIS A 1 112 ? -2.936 48.531 26.688 1 61.16 112 HIS A O 1
ATOM 905 N N . PRO A 1 113 ? -0.993 48.375 27.562 1 51.53 113 PRO A N 1
ATOM 906 C CA . PRO A 1 113 ? -1.469 49.344 28.531 1 51.53 113 PRO A CA 1
ATOM 907 C C . PRO A 1 113 ? -1.85 50.688 27.891 1 51.53 113 PRO A C 1
ATOM 909 O O . PRO A 1 113 ? -1.108 51.219 27.062 1 51.53 113 PRO A O 1
ATOM 912 N N . TRP A 1 114 ? -3.105 50.906 27.578 1 43.53 114 TRP A N 1
ATOM 913 C CA . TRP A 1 114 ? -3.426 52.281 27.219 1 43.53 114 TRP A CA 1
ATOM 914 C C . TRP A 1 114 ? -2.688 53.281 28.109 1 43.53 114 TRP A C 1
ATOM 916 O O . TRP A 1 114 ? -3.076 53.5 29.266 1 43.53 114 TRP A O 1
ATOM 926 N N . GLY A 1 115 ? -1.53 53.219 28.375 1 37.53 115 GLY A N 1
ATOM 927 C CA . GLY A 1 115 ? -1.073 54.344 29.172 1 37.53 115 GLY A CA 1
ATOM 928 C C . GLY A 1 115 ? -1.479 55.688 28.609 1 37.53 115 GLY A C 1
ATOM 929 O O . GLY A 1 115 ? -1.906 55.781 27.453 1 37.53 115 GLY A O 1
ATOM 930 N N . SER A 1 116 ? -1.566 56.906 29.5 1 39.19 116 SER A N 1
ATOM 931 C CA . SER A 1 116 ? -1.619 58.344 29.266 1 39.19 116 SER A CA 1
ATOM 932 C C . SER A 1 116 ? -0.751 58.781 28.094 1 39.19 116 SER A C 1
ATOM 934 O O . SER A 1 116 ? 0.231 58.094 27.766 1 39.19 116 SER A O 1
ATOM 936 N N . PRO A 1 117 ? -1.104 59.938 27.25 1 41.16 117 PRO A N 1
ATOM 937 C CA . PRO A 1 117 ? -0.303 60.5 26.172 1 41.16 117 PRO A CA 1
ATOM 938 C C . PRO A 1 117 ? 1.198 60.406 26.438 1 41.16 117 PRO A C 1
ATOM 940 O O . PRO A 1 117 ? 2.002 60.781 25.578 1 41.16 117 PRO A O 1
ATOM 943 N N . GLY A 1 118 ? 1.61 60.938 27.594 1 37.16 118 GLY A N 1
ATOM 944 C CA . GLY A 1 118 ? 2.98 61.406 27.703 1 37.16 118 GLY A CA 1
ATOM 945 C C . GLY A 1 118 ? 4.008 60.312 27.422 1 37.16 118 GLY A C 1
ATOM 946 O O . GLY A 1 118 ? 4.793 60.406 26.484 1 37.16 118 GLY A O 1
ATOM 947 N N . CYS A 1 119 ? 4.656 59.812 28.5 1 35.16 119 CYS A N 1
ATOM 948 C CA . CYS A 1 119 ? 6.055 59.406 28.391 1 35.16 119 CYS A CA 1
ATOM 949 C C . CYS A 1 119 ? 6.203 58.125 27.578 1 35.16 119 CYS A C 1
ATOM 951 O O . CYS A 1 119 ? 7.023 58.062 26.656 1 35.16 119 CYS A O 1
ATOM 953 N N . CYS A 1 120 ? 6.16 56.781 28.344 1 38.72 120 CYS A N 1
ATOM 954 C CA . CYS A 1 120 ? 6.941 55.594 28.031 1 38.72 120 CYS A CA 1
ATOM 955 C C . CYS A 1 120 ? 6.242 54.75 26.969 1 38.72 120 CYS A C 1
ATOM 957 O O . CYS A 1 120 ? 5.035 54.875 26.766 1 38.72 120 CYS A O 1
ATOM 959 N N . SER A 1 121 ? 7.039 54.156 25.969 1 45.09 121 SER A N 1
ATOM 960 C CA . SER A 1 121 ? 6.754 53.219 24.891 1 45.09 121 SER A CA 1
ATOM 961 C C . SER A 1 121 ? 5.703 52.188 25.312 1 45.09 121 SER A C 1
ATOM 963 O O . SER A 1 121 ? 5.742 51.688 26.438 1 45.09 121 SER A O 1
ATOM 965 N N . PRO A 1 122 ? 4.551 52.219 24.766 1 52.09 122 PRO A N 1
ATOM 966 C CA . PRO A 1 122 ? 3.494 51.25 25.109 1 52.09 122 PRO A CA 1
ATOM 967 C C . PRO A 1 122 ? 4.031 49.844 25.359 1 52.09 122 PRO A C 1
ATOM 969 O O . PRO A 1 122 ? 4.742 49.281 24.516 1 52.09 122 PRO A O 1
ATOM 972 N N . GLN A 1 123 ? 4.441 49.531 26.609 1 58.72 123 GLN A N 1
ATOM 973 C CA . GLN A 1 123 ? 5.031 48.25 26.969 1 58.72 123 GLN A CA 1
ATOM 974 C C . GLN A 1 123 ? 4.016 47.125 26.844 1 58.72 123 GLN A C 1
ATOM 976 O O . GLN A 1 123 ? 2.861 47.25 27.25 1 58.72 123 GLN A O 1
ATOM 981 N N . HIS A 1 124 ? 4.141 46.062 25.969 1 70.44 124 HIS A N 1
ATOM 982 C CA . HIS A 1 124 ? 3.375 44.812 25.828 1 70.44 124 HIS A CA 1
ATOM 983 C C . HIS A 1 124 ? 3.217 44.094 27.172 1 70.44 124 HIS A C 1
ATOM 985 O O . HIS A 1 124 ? 4.203 43.844 27.859 1 70.44 124 HIS A O 1
ATOM 991 N N . THR A 1 125 ? 1.902 44.094 27.703 1 80.31 125 THR A N 1
ATOM 992 C CA . THR A 1 125 ? 1.641 43.375 28.969 1 80.31 125 THR A CA 1
ATOM 993 C C . THR A 1 125 ? 1.356 41.906 28.703 1 80.31 125 THR A C 1
ATOM 995 O O . THR A 1 125 ? 0.677 41.562 27.75 1 80.31 125 THR A O 1
ATOM 998 N N . PHE A 1 126 ? 2.01 41.094 29.453 1 88.88 126 PHE A N 1
ATOM 999 C CA . PHE A 1 126 ? 1.85 39.656 29.422 1 88.88 126 PHE A CA 1
ATOM 1000 C C . PHE A 1 126 ? 1.772 39.094 30.844 1 88.88 126 PHE A C 1
ATOM 1002 O O . PHE A 1 126 ? 2.799 38.781 31.453 1 88.88 126 PHE A O 1
ATOM 1009 N N . SER A 1 127 ? 0.494 39 31.328 1 87.88 127 SER A N 1
ATOM 1010 C CA . SER A 1 127 ? 0.332 38.594 32.719 1 87.88 127 SER A CA 1
ATOM 1011 C C . SER A 1 127 ? -0.874 37.656 32.875 1 87.88 127 SER A C 1
ATOM 1013 O O . SER A 1 127 ? -1.837 37.75 32.094 1 87.88 127 SER A O 1
ATOM 1015 N N . LEU A 1 128 ? -0.697 36.812 33.812 1 85.38 128 LEU A N 1
ATOM 1016 C CA . LEU A 1 128 ? -1.786 35.906 34.125 1 85.38 128 LEU A CA 1
ATOM 1017 C C . LEU A 1 128 ? -2.773 36.531 35.094 1 85.38 128 LEU A C 1
ATOM 1019 O O . LEU A 1 128 ? -2.369 37.219 36.031 1 85.38 128 LEU A O 1
ATOM 1023 N N . ASP A 1 129 ? -3.988 36.5 34.75 1 70.81 129 ASP A N 1
ATOM 1024 C CA . ASP A 1 129 ? -4.992 36.875 35.75 1 70.81 129 ASP A CA 1
ATOM 1025 C C . ASP A 1 129 ? -5.273 35.719 36.719 1 70.81 129 ASP A C 1
ATOM 1027 O O . ASP A 1 129 ? -5.992 34.781 36.375 1 70.81 129 ASP A O 1
ATOM 1031 N N . PRO A 1 130 ? -4.555 35.656 37.875 1 59.47 130 PRO A N 1
ATOM 1032 C CA . PRO A 1 130 ? -4.684 34.531 38.75 1 59.47 130 PRO A CA 1
ATOM 1033 C C . PRO A 1 130 ? -6.117 34.281 39.25 1 59.47 130 PRO A C 1
ATOM 1035 O O . PRO A 1 130 ? -6.48 33.188 39.594 1 59.47 130 PRO A O 1
ATOM 1038 N N . ALA A 1 131 ? -6.926 35.312 39.438 1 57.62 131 ALA A N 1
ATOM 1039 C CA . ALA A 1 131 ? -8.258 35.156 40.031 1 57.62 131 ALA A CA 1
ATOM 1040 C C . ALA A 1 131 ? -9.195 34.406 39.094 1 57.62 131 ALA A C 1
ATOM 1042 O O . ALA A 1 131 ? -10.273 33.969 39.5 1 57.62 131 ALA A O 1
ATOM 1043 N N . ARG A 1 132 ? -8.789 34.25 37.969 1 62.12 132 ARG A N 1
ATOM 1044 C CA . ARG A 1 132 ? -9.742 33.688 37.031 1 62.12 132 ARG A CA 1
ATOM 1045 C C . ARG A 1 132 ? -9.305 32.312 36.562 1 62.12 132 ARG A C 1
ATOM 1047 O O . ARG A 1 132 ? -9.633 31.891 35.438 1 62.12 132 ARG A O 1
ATOM 1054 N N . VAL A 1 133 ? -8.5 31.672 37.406 1 57.81 133 VAL A N 1
ATOM 1055 C CA . VAL A 1 133 ? -8.141 30.297 37.062 1 57.81 133 VAL A CA 1
ATOM 1056 C C . VAL A 1 133 ? -9.297 29.359 37.406 1 57.81 133 VAL A C 1
ATOM 1058 O O . VAL A 1 133 ? -9.766 29.312 38.531 1 57.81 133 VAL A O 1
ATOM 1061 N N . GLU A 1 134 ? -10.078 29.031 36.5 1 62.78 134 GLU A N 1
ATOM 1062 C CA . GLU A 1 134 ? -11.195 28.109 36.688 1 62.78 134 GLU A CA 1
ATOM 1063 C C . GLU A 1 134 ? -10.766 26.656 36.5 1 62.78 134 GLU A C 1
ATOM 1065 O O . GLU A 1 134 ? -9.875 26.375 35.688 1 62.78 134 GLU A O 1
ATOM 1070 N N . SER A 1 135 ? -11.031 25.797 37.75 1 55.88 135 SER A N 1
ATOM 1071 C CA . SER A 1 135 ? -10.805 24.359 37.625 1 55.88 135 SER A CA 1
ATOM 1072 C C . SER A 1 135 ? -11.414 23.828 36.312 1 55.88 135 SER A C 1
ATOM 1074 O O . SER A 1 135 ? -12.531 24.203 35.969 1 55.88 135 SER A O 1
ATOM 1076 N N . GLY A 1 136 ? -10.547 23.484 35.5 1 51.75 136 GLY A N 1
ATOM 1077 C CA . GLY A 1 136 ? -10.969 22.906 34.219 1 51.75 136 GLY A CA 1
ATOM 1078 C C . GLY A 1 136 ? -11.891 21.719 34.375 1 51.75 136 GLY A C 1
ATOM 1079 O O . GLY A 1 136 ? -12.281 21.094 33.406 1 51.75 136 GLY A O 1
ATOM 1080 N N . ARG A 1 137 ? -11.938 21.062 35.75 1 45.22 137 ARG A N 1
ATOM 1081 C CA . ARG A 1 137 ? -12.672 19.812 35.875 1 45.22 137 ARG A CA 1
ATOM 1082 C C . ARG A 1 137 ? -14.055 19.922 35.25 1 45.22 137 ARG A C 1
ATOM 1084 O O . ARG A 1 137 ? -14.523 18.984 34.594 1 45.22 137 ARG A O 1
ATOM 1091 N N . GLY A 1 138 ? -14.781 20.578 35.938 1 43.62 138 GLY A N 1
ATOM 1092 C CA . GLY A 1 138 ? -16.156 20.641 35.5 1 43.62 138 GLY A CA 1
ATOM 1093 C C . GLY A 1 138 ? -16.297 21 34.031 1 43.62 138 GLY A C 1
ATOM 1094 O O . GLY A 1 138 ? -17.266 20.609 33.375 1 43.62 138 GLY A O 1
ATOM 1095 N N . ARG A 1 139 ? -15.75 21.984 33.781 1 45.22 139 ARG A N 1
ATOM 1096 C CA . ARG A 1 139 ? -15.883 22.453 32.406 1 45.22 139 ARG A CA 1
ATOM 1097 C C . ARG A 1 139 ? -15.094 21.578 31.453 1 45.22 139 ARG A C 1
ATOM 1099 O O . ARG A 1 139 ? -14.953 21.906 30.266 1 45.22 139 ARG A O 1
ATOM 1106 N N . ARG A 1 140 ? -15.234 20.344 31.859 1 46.69 140 ARG A N 1
ATOM 1107 C CA . ARG A 1 140 ? -15 19.031 31.281 1 46.69 140 ARG A CA 1
ATOM 1108 C C . ARG A 1 140 ? -13.859 19.078 30.266 1 46.69 140 ARG A C 1
ATOM 1110 O O . ARG A 1 140 ? -13.945 18.453 29.203 1 46.69 140 ARG A O 1
ATOM 1117 N N . PHE A 1 141 ? -13.094 20.078 30.469 1 47.12 141 PHE A N 1
ATOM 1118 C CA . PHE A 1 141 ? -12 20.109 29.5 1 47.12 141 PHE A CA 1
ATOM 1119 C C . PHE A 1 141 ? -11.031 18.953 29.719 1 47.12 141 PHE A C 1
ATOM 1121 O O . PHE A 1 141 ? -9.992 19.141 30.344 1 47.12 141 PHE A O 1
ATOM 1128 N N . PHE A 1 142 ? -11.461 17.812 30.156 1 47.06 142 PHE A N 1
ATOM 1129 C CA . PHE A 1 142 ? -10.57 16.672 30.344 1 47.06 142 PHE A CA 1
ATOM 1130 C C . PHE A 1 142 ? -9.602 16.547 29.172 1 47.06 142 PHE A C 1
ATOM 1132 O O . PHE A 1 142 ? -9.023 15.477 28.953 1 47.06 142 PHE A O 1
ATOM 1139 N N . PHE A 1 143 ? -9.383 17.719 28.5 1 49.16 143 PHE A N 1
ATOM 1140 C CA . PHE A 1 143 ? -8.805 17.969 27.188 1 49.16 143 PHE A CA 1
ATOM 1141 C C . PHE A 1 143 ? -7.402 17.391 27.094 1 49.16 143 PHE A C 1
ATOM 1143 O O . PHE A 1 143 ? -6.977 16.953 26.016 1 49.16 143 PHE A O 1
ATOM 1150 N N . VAL A 1 144 ? -6.559 17.688 28.297 1 51.44 144 VAL A N 1
ATOM 1151 C CA . VAL A 1 144 ? -5.188 18.078 27.969 1 51.44 144 VAL A CA 1
ATOM 1152 C C . VAL A 1 144 ? -4.355 16.812 27.703 1 51.44 144 VAL A C 1
ATOM 1154 O O . VAL A 1 144 ? -3.211 16.906 27.25 1 51.44 144 VAL A O 1
ATOM 1157 N N . LEU A 1 145 ? -4.965 15.695 27.969 1 53.44 145 LEU A N 1
ATOM 1158 C CA . LEU A 1 145 ? -3.988 14.617 27.828 1 53.44 145 LEU A CA 1
ATOM 1159 C C . LEU A 1 145 ? -3.816 14.25 26.344 1 53.44 145 LEU A C 1
ATOM 1161 O O . LEU A 1 145 ? -2.791 13.68 25.969 1 53.44 145 LEU A O 1
ATOM 1165 N N . SER A 1 146 ? -4.797 14.484 25.656 1 60.12 146 SER A N 1
ATOM 1166 C CA . SER A 1 146 ? -4.684 14.219 24.219 1 60.12 146 SER A CA 1
ATOM 1167 C C . SER A 1 146 ? -4.957 15.477 23.406 1 60.12 146 SER A C 1
ATOM 1169 O O . SER A 1 146 ? -5.656 16.391 23.859 1 60.12 146 SER A O 1
ATOM 1171 N N . PRO A 1 147 ? -4.148 15.555 22.406 1 63.44 147 PRO A N 1
ATOM 1172 C CA . PRO A 1 147 ? -4.414 16.719 21.547 1 63.44 147 PRO A CA 1
ATOM 1173 C C . PRO A 1 147 ? -5.902 16.922 21.266 1 63.44 147 PRO A C 1
ATOM 1175 O O . PRO A 1 147 ? -6.625 15.953 21.016 1 63.44 147 PRO A O 1
ATOM 1178 N N . ALA A 1 148 ? -6.43 18.062 21.703 1 74.19 148 ALA A N 1
ATOM 1179 C CA . ALA A 1 148 ? -7.848 18.359 21.547 1 74.19 148 ALA A CA 1
ATOM 1180 C C . ALA A 1 148 ? -8.039 19.562 20.609 1 74.19 148 ALA A C 1
ATOM 1182 O O . ALA A 1 148 ? -7.82 20.703 21 1 74.19 148 ALA A O 1
ATOM 1183 N N . PRO A 1 149 ? -8.477 19.25 19.438 1 85.88 149 PRO A N 1
ATOM 1184 C CA . PRO A 1 149 ? -8.82 20.359 18.547 1 85.88 149 PRO A CA 1
ATOM 1185 C C . PRO A 1 149 ? -9.977 21.203 19.078 1 85.88 149 PRO A C 1
ATOM 1187 O O . PRO A 1 149 ? -10.953 20.656 19.594 1 85.88 149 PRO A O 1
ATOM 1190 N N . SER A 1 150 ? -9.75 22.516 19.078 1 85.69 150 SER A N 1
ATOM 1191 C CA . SER A 1 150 ? -10.766 23.422 19.609 1 85.69 150 SER A CA 1
ATOM 1192 C C . SER A 1 150 ? -10.797 24.734 18.844 1 85.69 150 SER A C 1
ATOM 1194 O O . SER A 1 150 ? -9.859 25.047 18.094 1 85.69 150 SER A O 1
ATOM 1196 N N . SER A 1 151 ? -11.906 25.344 18.938 1 86.19 151 SER A N 1
ATOM 1197 C CA . SER A 1 151 ? -12.102 26.672 18.359 1 86.19 151 SER A CA 1
ATOM 1198 C C . SER A 1 151 ? -12.945 27.547 19.266 1 86.19 151 SER A C 1
ATOM 1200 O O . SER A 1 151 ? -13.797 27.062 20.016 1 86.19 151 SER A O 1
ATOM 1202 N N . VAL A 1 152 ? -12.68 28.812 19.203 1 84.81 152 VAL A N 1
ATOM 1203 C CA . VAL A 1 152 ? -13.406 29.75 20.047 1 84.81 152 VAL A CA 1
ATOM 1204 C C . VAL A 1 152 ? -14.195 30.719 19.172 1 84.81 152 VAL A C 1
ATOM 1206 O O . VAL A 1 152 ? -13.688 31.203 18.156 1 84.81 152 VAL A O 1
ATOM 1209 N N . GLY A 1 153 ? -15.375 30.859 19.531 1 79.75 153 GLY A N 1
ATOM 1210 C CA . GLY A 1 153 ? -16.219 31.844 18.891 1 79.75 153 GLY A CA 1
ATOM 1211 C C . GLY A 1 153 ? -17.281 32.438 19.797 1 79.75 153 GLY A C 1
ATOM 1212 O O . GLY A 1 153 ? -17.922 31.688 20.562 1 79.75 153 GLY A O 1
ATOM 1213 N N . CYS A 1 154 ? -17.438 33.688 19.656 1 76.56 154 CYS A N 1
ATOM 1214 C CA . CYS A 1 154 ? -18.453 34.406 20.438 1 76.56 154 CYS A CA 1
ATOM 1215 C C . CYS A 1 154 ? -18.344 34.031 21.922 1 76.56 154 CYS A C 1
ATOM 1217 O O . CYS A 1 154 ? -19.344 33.719 22.547 1 76.56 154 CYS A O 1
ATOM 1219 N N . GLY A 1 155 ? -17.188 33.938 22.359 1 78.44 155 GLY A N 1
ATOM 1220 C CA . GLY A 1 155 ? -16.938 33.719 23.781 1 78.44 155 GLY A CA 1
ATOM 1221 C C . GLY A 1 155 ? -17.156 32.281 24.188 1 78.44 155 GLY A C 1
ATOM 1222 O O . GLY A 1 155 ? -17.141 31.953 25.391 1 78.44 155 GLY A O 1
ATOM 1223 N N . GLU A 1 156 ? -17.484 31.453 23.266 1 86.44 156 GLU A N 1
ATOM 1224 C CA . GLU A 1 156 ? -17.688 30.031 23.547 1 86.44 156 GLU A CA 1
ATOM 1225 C C . GLU A 1 156 ? -16.547 29.188 23 1 86.44 156 GLU A C 1
ATOM 1227 O O . GLU A 1 156 ? -15.953 29.531 21.984 1 86.44 156 GLU A O 1
ATOM 1232 N N . LEU A 1 157 ? -16.297 28.156 23.75 1 86.5 157 LEU A N 1
ATOM 1233 C CA . LEU A 1 157 ? -15.273 27.203 23.297 1 86.5 157 LEU A CA 1
ATOM 1234 C C . LEU A 1 157 ? -15.922 25.953 22.734 1 86.5 157 LEU A C 1
ATOM 1236 O O . LEU A 1 157 ? -16.75 25.312 23.391 1 86.5 157 LEU A O 1
ATOM 1240 N N . TYR A 1 158 ? -15.695 25.672 21.5 1 89.94 158 TYR A N 1
ATOM 1241 C CA . TYR A 1 158 ? -16.125 24.453 20.844 1 89.94 158 TYR A CA 1
ATOM 1242 C C . TYR A 1 158 ? -14.961 23.469 20.719 1 89.94 158 TYR A C 1
ATOM 1244 O O . TYR A 1 158 ? -13.914 23.797 20.172 1 89.94 158 TYR A O 1
ATOM 1252 N N . ALA A 1 159 ? -15.125 22.219 21.234 1 87.94 159 ALA A N 1
ATOM 1253 C CA . ALA A 1 159 ? -14 21.297 21.25 1 87.94 159 ALA A CA 1
ATOM 1254 C C . ALA A 1 159 ? -14.469 19.859 21.016 1 87.94 159 ALA A C 1
ATOM 1256 O O . ALA A 1 159 ? -15.562 19.484 21.453 1 87.94 159 ALA A O 1
ATOM 1257 N N . GLY A 1 160 ? -13.703 19.156 20.203 1 89 160 GLY A N 1
ATOM 1258 C CA . GLY A 1 160 ? -13.852 17.703 20.125 1 89 160 GLY A CA 1
ATOM 1259 C C . GLY A 1 160 ? -12.867 16.969 21.016 1 89 160 GLY A C 1
ATOM 1260 O O . GLY A 1 160 ? -11.656 17.109 20.859 1 89 160 GLY A O 1
ATOM 1261 N N . LEU A 1 161 ? -13.312 16.234 21.984 1 82.62 161 LEU A N 1
ATOM 1262 C CA . LEU A 1 161 ? -12.391 15.586 22.906 1 82.62 161 LEU A CA 1
ATOM 1263 C C . LEU A 1 161 ? -13.07 14.414 23.609 1 82.62 161 LEU A C 1
ATOM 1265 O O . LEU A 1 161 ? -14.258 14.164 23.406 1 82.62 161 LEU A O 1
ATOM 1269 N N . THR A 1 162 ? -12.227 13.727 24.281 1 78.5 162 THR A N 1
ATOM 1270 C CA . THR A 1 162 ? -12.719 12.695 25.188 1 78.5 162 THR A CA 1
ATOM 1271 C C . THR A 1 162 ? -12.766 13.211 26.625 1 78.5 162 THR A C 1
ATOM 1273 O O . THR A 1 162 ? -11.734 13.555 27.203 1 78.5 162 THR A O 1
ATOM 1276 N N . ALA A 1 163 ? -13.906 13.289 27.188 1 70.88 163 ALA A N 1
ATOM 1277 C CA . ALA A 1 163 ? -14.141 13.992 28.453 1 70.88 163 ALA A CA 1
ATOM 1278 C C . ALA A 1 163 ? -13.625 13.18 29.641 1 70.88 163 ALA A C 1
ATOM 1280 O O . ALA A 1 163 ? -13.18 13.742 30.641 1 70.88 163 ALA A O 1
ATOM 1281 N N . ASP A 1 164 ? -13.742 11.812 29.516 1 66.69 164 ASP A N 1
ATOM 1282 C CA . ASP A 1 164 ? -13.391 11.039 30.703 1 66.69 164 ASP A CA 1
ATOM 1283 C C . ASP A 1 164 ? -11.938 10.578 30.656 1 66.69 164 ASP A C 1
ATOM 1285 O O . ASP A 1 164 ? -11.32 10.57 29.578 1 66.69 164 ASP A O 1
ATOM 1289 N N . PHE A 1 165 ? -11.414 10.383 31.828 1 61.97 165 PHE A N 1
ATOM 1290 C CA . PHE A 1 165 ? -10.039 9.938 32 1 61.97 165 PHE A CA 1
ATOM 1291 C C . PHE A 1 165 ? -9.812 8.578 31.344 1 61.97 165 PHE A C 1
ATOM 1293 O O . PHE A 1 165 ? -8.711 8.281 30.891 1 61.97 165 PHE A O 1
ATOM 1300 N N . LEU A 1 166 ? -10.922 7.871 31.281 1 61.25 166 LEU A N 1
ATOM 1301 C CA . LEU A 1 166 ? -10.789 6.512 30.781 1 61.25 166 LEU A CA 1
ATOM 1302 C C . LEU A 1 166 ? -10.93 6.48 29.266 1 61.25 166 LEU A C 1
ATOM 1304 O O . LEU A 1 166 ? -10.734 5.438 28.641 1 61.25 166 LEU A O 1
ATOM 1308 N N . GLY A 1 167 ? -11.156 7.672 28.797 1 66.5 167 GLY A N 1
ATOM 1309 C CA . GLY A 1 167 ? -11.25 7.738 27.344 1 66.5 167 GLY A CA 1
ATOM 1310 C C . GLY A 1 167 ? -12.531 7.137 26.797 1 66.5 167 GLY A C 1
ATOM 1311 O O . GLY A 1 167 ? -12.586 6.723 25.641 1 66.5 167 GLY A O 1
ATOM 1312 N N . ARG A 1 168 ? -13.594 7.012 27.484 1 72 168 ARG A N 1
ATOM 1313 C CA . ARG A 1 168 ? -14.805 6.301 27.078 1 72 168 ARG A CA 1
ATOM 1314 C C . ARG A 1 168 ? -15.906 7.273 26.688 1 72 168 ARG A C 1
ATOM 1316 O O . ARG A 1 168 ? -16.984 6.855 26.266 1 72 168 ARG A O 1
ATOM 1323 N N . ASP A 1 169 ? -15.57 8.539 26.828 1 80.31 169 ASP A N 1
ATOM 1324 C CA . ASP A 1 169 ? -16.625 9.508 26.562 1 80.31 169 ASP A CA 1
ATOM 1325 C C . ASP A 1 169 ? -16.172 10.547 25.531 1 80.31 169 ASP A C 1
ATOM 1327 O O . ASP A 1 169 ? -16.062 11.734 25.859 1 80.31 169 ASP A O 1
ATOM 1331 N N . PRO A 1 170 ? -16.078 10.07 24.344 1 85.75 170 PRO A N 1
ATOM 1332 C CA . PRO A 1 170 ? -15.742 11.055 23.312 1 85.75 170 PRO A CA 1
ATOM 1333 C C . PRO A 1 170 ? -16.953 11.883 22.859 1 85.75 170 PRO A C 1
ATOM 1335 O O . PRO A 1 170 ? -18.078 11.398 22.906 1 85.75 170 PRO A O 1
ATOM 1338 N N . GLY A 1 171 ? -16.672 13.164 22.562 1 89.38 171 GLY A N 1
ATOM 1339 C CA . GLY A 1 171 ? -17.781 13.977 22.078 1 89.38 171 GLY A CA 1
ATOM 1340 C C . GLY A 1 171 ? -17.359 15.375 21.688 1 89.38 171 GLY A C 1
ATOM 1341 O O . GLY A 1 171 ? -16.203 15.75 21.828 1 89.38 171 GLY A O 1
ATOM 1342 N N . VAL A 1 172 ? -18.297 16.062 21.109 1 91.94 172 VAL A N 1
ATOM 1343 C CA . VAL A 1 172 ? -18.188 17.484 20.797 1 91.94 172 VAL A CA 1
ATOM 1344 C C . VAL A 1 172 ? -18.812 18.297 21.938 1 91.94 172 VAL A C 1
ATOM 1346 O O . VAL A 1 172 ? -19.922 18.016 22.375 1 91.94 172 VAL A O 1
ATOM 1349 N N . PHE A 1 173 ? -18.062 19.359 22.328 1 89.62 173 PHE A N 1
ATOM 1350 C CA . PHE A 1 173 ? -18.484 20.109 23.5 1 89.62 173 PHE A CA 1
ATOM 1351 C C . PHE A 1 173 ? -18.5 21.609 23.219 1 89.62 173 PHE A C 1
ATOM 1353 O O . PHE A 1 173 ? -17.703 22.094 22.406 1 89.62 173 PHE A O 1
ATOM 1360 N N . ARG A 1 174 ? -19.406 22.219 23.812 1 90.81 174 ARG A N 1
ATOM 1361 C CA . ARG A 1 174 ? -19.375 23.672 23.953 1 90.81 174 ARG A CA 1
ATOM 1362 C C . ARG A 1 174 ? -19.312 24.062 25.422 1 90.81 174 ARG A C 1
ATOM 1364 O O . ARG A 1 174 ? -20.047 23.516 26.25 1 90.81 174 ARG A O 1
ATOM 1371 N N . SER A 1 175 ? -18.359 25.016 25.703 1 83.75 175 SER A N 1
ATOM 1372 C CA . SER A 1 175 ? -18.203 25.438 27.094 1 83.75 175 SER A CA 1
ATOM 1373 C C . SER A 1 175 ? -17.703 26.875 27.172 1 83.75 175 SER A C 1
ATOM 1375 O O . SER A 1 175 ? -17.547 27.547 26.156 1 83.75 175 SER A O 1
ATOM 1377 N N . MET A 1 176 ? -17.531 27.469 28.547 1 76.69 176 MET A N 1
ATOM 1378 C CA . MET A 1 176 ? -16.844 28.688 28.953 1 76.69 176 MET A CA 1
ATOM 1379 C C . MET A 1 176 ? -17.734 29.906 28.688 1 76.69 176 MET A C 1
ATOM 1381 O O . MET A 1 176 ? -17.531 30.953 29.312 1 76.69 176 MET A O 1
ATOM 1385 N N . GLY A 1 177 ? -18.828 29.703 27.844 1 77.44 177 GLY A N 1
ATOM 1386 C CA . GLY A 1 177 ? -19.625 30.875 27.516 1 77.44 177 GLY A CA 1
ATOM 1387 C C . GLY A 1 177 ? -20.906 30.969 28.328 1 77.44 177 GLY A C 1
ATOM 1388 O O . GLY A 1 177 ? -21 30.391 29.422 1 77.44 177 GLY A O 1
ATOM 1389 N N . THR A 1 178 ? -21.641 31.953 27.891 1 79.94 178 THR A N 1
ATOM 1390 C CA . THR A 1 178 ? -22.906 32.219 28.578 1 79.94 178 THR A CA 1
ATOM 1391 C C . THR A 1 178 ? -23.969 31.234 28.156 1 79.94 178 THR A C 1
ATOM 1393 O O . THR A 1 178 ? -24.953 31.031 28.859 1 79.94 178 THR A O 1
ATOM 1396 N N . ARG A 1 179 ? -23.688 30.625 27.172 1 82.5 179 ARG A N 1
ATOM 1397 C CA . ARG A 1 179 ? -24.672 29.656 26.672 1 82.5 179 ARG A CA 1
ATOM 1398 C C . ARG A 1 179 ? -24.594 28.344 27.438 1 82.5 179 ARG A C 1
ATOM 1400 O O . ARG A 1 179 ? -23.594 28.078 28.109 1 82.5 179 ARG A O 1
ATOM 1407 N N . SER A 1 180 ? -25.719 27.656 27.344 1 82 180 SER A N 1
ATOM 1408 C CA . SER A 1 180 ? -25.719 26.344 28 1 82 180 SER A CA 1
ATOM 1409 C C . SER A 1 180 ? -24.641 25.438 27.422 1 82 180 SER A C 1
ATOM 1411 O O . SER A 1 180 ? -24.422 25.422 26.203 1 82 180 SER A O 1
ATOM 1413 N N . ALA A 1 181 ? -24.047 24.734 28.344 1 87.69 181 ALA A N 1
ATOM 1414 C CA . ALA A 1 181 ? -23.062 23.734 27.922 1 87.69 181 ALA A CA 1
ATOM 1415 C C . ALA A 1 181 ? -23.75 22.578 27.172 1 87.69 181 ALA A C 1
ATOM 1417 O O . ALA A 1 181 ? -24.781 22.094 27.594 1 87.69 181 ALA A O 1
ATOM 1418 N N . LEU A 1 182 ? -23.266 22.312 26 1 92.38 182 LEU A N 1
ATOM 1419 C CA . LEU A 1 182 ? -23.812 21.234 25.188 1 92.38 182 LEU A CA 1
ATOM 1420 C C . LEU A 1 182 ? -22.781 20.141 24.938 1 92.38 182 LEU A C 1
ATOM 1422 O O . LEU A 1 182 ? -21.578 20.438 24.906 1 92.38 182 LEU A O 1
ATOM 1426 N N . ARG A 1 183 ? -23.219 18.938 24.766 1 90.44 183 ARG A N 1
ATOM 1427 C CA . ARG A 1 183 ? -22.375 17.812 24.391 1 90.44 183 ARG A CA 1
ATOM 1428 C C . ARG A 1 183 ? -23.109 16.828 23.484 1 90.44 183 ARG A C 1
ATOM 1430 O O . ARG A 1 183 ? -24.344 16.844 23.422 1 90.44 183 ARG A O 1
ATOM 1437 N N . THR A 1 184 ? -22.391 16.047 22.828 1 92.38 184 THR A N 1
ATOM 1438 C CA . THR A 1 184 ? -23.016 14.992 22.031 1 92.38 184 THR A CA 1
ATOM 1439 C C . THR A 1 184 ? -23.484 13.844 22.922 1 92.38 184 THR A C 1
ATOM 1441 O O . THR A 1 184 ? -22.828 13.508 23.906 1 92.38 184 THR A O 1
ATOM 1444 N N . GLU A 1 185 ? -24.531 13.25 22.594 1 89.12 185 GLU A N 1
ATOM 1445 C CA . GLU A 1 185 ? -25 12.062 23.297 1 89.12 185 GLU A CA 1
ATOM 1446 C C . GLU A 1 185 ? -24.062 10.875 23.078 1 89.12 185 GLU A C 1
ATOM 1448 O O . GLU A 1 185 ? -23.5 10.719 22 1 89.12 185 GLU A O 1
ATOM 1453 N N . VAL A 1 186 ? -23.969 10.094 24.141 1 85.5 186 VAL A N 1
ATOM 1454 C CA . VAL A 1 186 ? -23.125 8.914 24.031 1 85.5 186 VAL A CA 1
ATOM 1455 C C . VAL A 1 186 ? -23.875 7.805 23.297 1 85.5 186 VAL A C 1
ATOM 1457 O O . VAL A 1 186 ? -24.562 6.996 23.922 1 85.5 186 VAL A O 1
ATOM 1460 N N . ASP A 1 187 ? -23.703 7.801 22.047 1 88.06 187 ASP A N 1
ATOM 1461 C CA . ASP A 1 187 ? -24.297 6.832 21.141 1 88.06 187 ASP A CA 1
ATOM 1462 C C . ASP A 1 187 ? -23.359 6.523 19.969 1 88.06 187 ASP A C 1
ATOM 1464 O O . ASP A 1 187 ? -22.812 7.438 19.359 1 88.06 187 ASP A O 1
ATOM 1468 N N . GLN A 1 188 ? -23.281 5.262 19.703 1 84.62 188 GLN A N 1
ATOM 1469 C CA . GLN A 1 188 ? -22.359 4.832 18.656 1 84.62 188 GLN A CA 1
ATOM 1470 C C . GLN A 1 188 ? -22.828 5.332 17.281 1 84.62 188 GLN A C 1
ATOM 1472 O O . GLN A 1 188 ? -22.016 5.445 16.359 1 84.62 188 GLN A O 1
ATOM 1477 N N . ARG A 1 189 ? -24.109 5.629 17.156 1 86.38 189 ARG A N 1
ATOM 1478 C CA . ARG A 1 189 ? -24.625 6.168 15.906 1 86.38 189 ARG A CA 1
ATOM 1479 C C . ARG A 1 189 ? -24.109 7.578 15.656 1 86.38 189 ARG A C 1
ATOM 1481 O O . ARG A 1 189 ? -23.938 7.988 14.5 1 86.38 189 ARG A O 1
ATOM 1488 N N . LEU A 1 190 ? -23.844 8.258 16.703 1 91.88 190 LEU A N 1
ATOM 1489 C CA . LEU A 1 190 ? -23.328 9.625 16.562 1 91.88 190 LEU A CA 1
ATOM 1490 C C . LEU A 1 190 ? -21.812 9.625 16.422 1 91.88 190 LEU A C 1
ATOM 1492 O O . LEU A 1 190 ? -21.281 10.156 15.445 1 91.88 190 LEU A O 1
ATOM 1496 N N . LEU A 1 191 ? -21.188 9.047 17.438 1 92.88 191 LEU A N 1
ATOM 1497 C CA . LEU A 1 191 ? -19.719 8.945 17.422 1 92.88 191 LEU A CA 1
ATOM 1498 C C . LEU A 1 191 ? -19.281 7.566 17.906 1 92.88 191 LEU A C 1
ATOM 1500 O O . LEU A 1 191 ? -19.797 7.051 18.891 1 92.88 191 LEU A O 1
ATOM 1504 N N . ASN A 1 192 ? -18.422 6.973 17.141 1 91.38 192 ASN A N 1
ATOM 1505 C CA . ASN A 1 192 ? -17.875 5.672 17.5 1 91.38 192 ASN A CA 1
ATOM 1506 C C . ASN A 1 192 ? -16.344 5.695 17.547 1 91.38 192 ASN A C 1
ATOM 1508 O O . ASN A 1 192 ? -15.695 5.477 16.531 1 91.38 192 ASN A O 1
ATOM 1512 N N . ASP A 1 193 ? -15.742 5.844 18.688 1 88.44 193 ASP A N 1
ATOM 1513 C CA . ASP A 1 193 ? -14.297 5.91 18.906 1 88.44 193 ASP A CA 1
ATOM 1514 C C . ASP A 1 193 ? -13.648 6.949 18 1 88.44 193 ASP A C 1
ATOM 1516 O O . ASP A 1 193 ? -12.742 6.629 17.234 1 88.44 193 ASP A O 1
ATOM 1520 N N . PRO A 1 194 ? -14.062 8.188 18.156 1 91.94 194 PRO A N 1
ATOM 1521 C CA . PRO A 1 194 ? -13.578 9.25 17.281 1 91.94 194 PRO A CA 1
ATOM 1522 C C . PRO A 1 194 ? -12.188 9.758 17.656 1 91.94 194 PRO A C 1
ATOM 1524 O O . PRO A 1 194 ? -11.812 9.695 18.828 1 91.94 194 PRO A O 1
ATOM 1527 N N . LYS A 1 195 ? -11.453 10.141 16.75 1 90.31 195 LYS A N 1
ATOM 1528 C CA . LYS A 1 195 ? -10.219 10.914 16.906 1 90.31 195 LYS A CA 1
ATOM 1529 C C . LYS A 1 195 ? -10.344 12.281 16.234 1 90.31 195 LYS A C 1
ATOM 1531 O O . LYS A 1 195 ? -10.266 12.375 15 1 90.31 195 LYS A O 1
ATOM 1536 N N . PHE A 1 196 ? -10.469 13.258 17.031 1 92.69 196 PHE A N 1
ATOM 1537 C CA . PHE A 1 196 ? -10.695 14.594 16.484 1 92.69 196 PHE A CA 1
ATOM 1538 C C . PHE A 1 196 ? -9.391 15.219 16 1 92.69 196 PHE A C 1
ATOM 1540 O O . PHE A 1 196 ? -8.352 15.078 16.656 1 92.69 196 PHE A O 1
ATOM 1547 N N . VAL A 1 197 ? -9.477 15.93 14.898 1 92.94 197 VAL A N 1
ATOM 1548 C CA . VAL A 1 197 ? -8.273 16.453 14.258 1 92.94 197 VAL A CA 1
ATOM 1549 C C . VAL A 1 197 ? -8.336 17.969 14.211 1 92.94 197 VAL A C 1
ATOM 1551 O O . VAL A 1 197 ? -7.316 18.656 14.391 1 92.94 197 VAL A O 1
ATOM 1554 N N . ALA A 1 198 ? -9.531 18.484 13.93 1 94.19 198 ALA A N 1
ATOM 1555 C CA . ALA A 1 198 ? -9.656 19.938 13.789 1 94.19 198 ALA A CA 1
ATOM 1556 C C . ALA A 1 198 ? -11.078 20.391 14.086 1 94.19 198 ALA A C 1
ATOM 1558 O O . ALA A 1 198 ? -12.031 19.609 13.969 1 94.19 198 ALA A O 1
ATOM 1559 N N . ALA A 1 199 ? -11.156 21.625 14.484 1 94.44 199 ALA A N 1
ATOM 1560 C CA . ALA A 1 199 ? -12.43 22.312 14.703 1 94.44 199 ALA A CA 1
ATOM 1561 C C . ALA A 1 199 ? -12.383 23.75 14.18 1 94.44 199 ALA A C 1
ATOM 1563 O O . ALA A 1 199 ? -11.414 24.469 14.438 1 94.44 199 ALA A O 1
ATOM 1564 N N . HIS A 1 200 ? -13.391 24.141 13.422 1 94.19 200 HIS A N 1
ATOM 1565 C CA . HIS A 1 200 ? -13.414 25.484 12.844 1 94.19 200 HIS A CA 1
ATOM 1566 C C . HIS A 1 200 ? -14.828 26.062 12.852 1 94.19 200 HIS A C 1
ATOM 1568 O O . HIS A 1 200 ? -15.797 25.344 12.625 1 94.19 200 HIS A O 1
ATOM 1574 N N . LEU A 1 201 ? -14.859 27.297 13.156 1 93.69 201 LEU A N 1
ATOM 1575 C CA . LEU A 1 201 ? -16.109 28.031 12.984 1 93.69 201 LEU A CA 1
ATOM 1576 C C . LEU A 1 201 ? -16.156 28.688 11.602 1 93.69 201 LEU A C 1
ATOM 1578 O O . LEU A 1 201 ? -15.273 29.453 11.242 1 93.69 201 LEU A O 1
ATOM 1582 N N . ILE A 1 202 ? -17.141 28.344 10.836 1 93.31 202 ILE A N 1
ATOM 1583 C CA . ILE A 1 202 ? -17.281 28.859 9.477 1 93.31 202 ILE A CA 1
ATOM 1584 C C . ILE A 1 202 ? -18.703 29.406 9.273 1 93.31 202 ILE A C 1
ATOM 1586 O O . ILE A 1 202 ? -19.672 28.656 9.406 1 93.31 202 ILE A O 1
ATOM 1590 N N . PRO A 1 203 ? -18.797 30.594 8.906 1 90.69 203 PRO A N 1
ATOM 1591 C CA . PRO A 1 203 ? -20.125 31.141 8.633 1 90.69 203 PRO A CA 1
ATOM 1592 C C . PRO A 1 203 ? -20.719 30.609 7.324 1 90.69 203 PRO A C 1
ATOM 1594 O O . PRO A 1 203 ? -20 30.391 6.355 1 90.69 203 PRO A O 1
ATOM 1597 N N . ASP A 1 204 ? -21.969 30.438 7.301 1 87.25 204 ASP A N 1
ATOM 1598 C CA . ASP A 1 204 ? -22.641 29.969 6.094 1 87.25 204 ASP A CA 1
ATOM 1599 C C . ASP A 1 204 ? -23.062 31.141 5.211 1 87.25 204 ASP A C 1
ATOM 1601 O O . ASP A 1 204 ? -23.078 31.031 3.982 1 87.25 204 ASP A O 1
ATOM 1605 N N . ASN A 1 205 ? -23.547 32.125 5.848 1 87.19 205 ASN A N 1
ATOM 1606 C CA . ASN A 1 205 ? -23.953 33.344 5.18 1 87.19 205 ASN A CA 1
ATOM 1607 C C . ASN A 1 205 ? -23.75 34.562 6.078 1 87.19 205 ASN A C 1
ATOM 1609 O O . ASN A 1 205 ? -22.969 34.531 7.02 1 87.19 205 ASN A O 1
ATOM 1613 N N . ASP A 1 206 ? -24.484 35.656 5.738 1 87.12 206 ASP A N 1
ATOM 1614 C CA . ASP A 1 206 ? -24.266 36.906 6.477 1 87.12 206 ASP A CA 1
ATOM 1615 C C . ASP A 1 206 ? -25.031 36.906 7.789 1 87.12 206 ASP A C 1
ATOM 1617 O O . ASP A 1 206 ? -24.797 37.75 8.656 1 87.12 206 ASP A O 1
ATOM 1621 N N . ASP A 1 207 ? -25.906 35.938 7.926 1 88.44 207 ASP A N 1
ATOM 1622 C CA . ASP A 1 207 ? -26.656 35.781 9.164 1 88.44 207 ASP A CA 1
ATOM 1623 C C . ASP A 1 207 ? -25.828 35.062 10.234 1 88.44 207 ASP A C 1
ATOM 1625 O O . ASP A 1 207 ? -25.594 33.875 10.133 1 88.44 207 ASP A O 1
ATOM 1629 N N . ARG A 1 208 ? -25.5 35.688 11.266 1 87.75 208 ARG A N 1
ATOM 1630 C CA . ARG A 1 208 ? -24.656 35.156 12.312 1 87.75 208 ARG A CA 1
ATOM 1631 C C . ARG A 1 208 ? -25.328 34 13.031 1 87.75 208 ARG A C 1
ATOM 1633 O O . ARG A 1 208 ? -24.656 33.125 13.586 1 87.75 208 ARG A O 1
ATOM 1640 N N . ASP A 1 209 ? -26.609 33.969 12.992 1 88.62 209 ASP A N 1
ATOM 1641 C CA . ASP A 1 209 ? -27.344 32.906 13.633 1 88.62 209 ASP A CA 1
ATOM 1642 C C . ASP A 1 209 ? -27.25 31.609 12.828 1 88.62 209 ASP A C 1
ATOM 1644 O O . ASP A 1 209 ? -27.578 30.531 13.328 1 88.62 209 ASP A O 1
ATOM 1648 N N . ASN A 1 210 ? -26.719 31.766 11.672 1 91.56 210 ASN A N 1
ATOM 1649 C CA . ASN A 1 210 ? -26.562 30.594 10.828 1 91.56 210 ASN A CA 1
ATOM 1650 C C . ASN A 1 210 ? -25.125 30.094 10.797 1 91.56 210 ASN A C 1
ATOM 1652 O O . ASN A 1 210 ? -24.75 29.312 9.922 1 91.56 210 ASN A O 1
ATOM 1656 N N . ASP A 1 211 ? -24.312 30.609 11.719 1 92.25 211 ASP A N 1
ATOM 1657 C CA . ASP A 1 211 ? -22.938 30.156 11.805 1 92.25 211 ASP A CA 1
ATOM 1658 C C . ASP A 1 211 ? -22.859 28.703 12.266 1 92.25 211 ASP A C 1
ATOM 1660 O O . ASP A 1 211 ? -23.703 28.25 13.055 1 92.25 211 ASP A O 1
ATOM 1664 N N . LYS A 1 212 ? -21.922 28.031 11.742 1 94.81 212 LYS A N 1
ATOM 1665 C CA . LYS A 1 212 ? -21.766 26.609 12.062 1 94.81 212 LYS A CA 1
ATOM 1666 C C . LYS A 1 212 ? -20.359 26.328 12.562 1 94.81 212 LYS A C 1
ATOM 1668 O O . LYS A 1 212 ? -19.406 27.016 12.203 1 94.81 212 LYS A O 1
ATOM 1673 N N . ALA A 1 213 ? -20.25 25.359 13.438 1 95.38 213 ALA A N 1
ATOM 1674 C CA . ALA A 1 213 ? -18.984 24.797 13.859 1 95.38 213 ALA A CA 1
ATOM 1675 C C . ALA A 1 213 ? -18.75 23.438 13.195 1 95.38 213 ALA A C 1
ATOM 1677 O O . ALA A 1 213 ? -19.594 22.547 13.266 1 95.38 213 ALA A O 1
ATOM 1678 N N . TYR A 1 214 ? -17.688 23.359 12.555 1 97 214 TYR A N 1
ATOM 1679 C CA . TYR A 1 214 ? -17.328 22.125 11.875 1 97 214 TYR A CA 1
ATOM 1680 C C . TYR A 1 214 ? -16.25 21.375 12.641 1 97 214 TYR A C 1
ATOM 1682 O O . TYR A 1 214 ? -15.312 21.984 13.164 1 97 214 TYR A O 1
ATOM 1690 N N . PHE A 1 215 ? -16.359 20.078 12.703 1 96.69 215 PHE A N 1
ATOM 1691 C CA . PHE A 1 215 ? -15.383 19.188 13.344 1 96.69 215 PHE A CA 1
ATOM 1692 C C . PHE A 1 215 ? -14.914 18.109 12.367 1 96.69 215 PHE A C 1
ATOM 1694 O O . PHE A 1 215 ? -15.727 17.5 11.672 1 96.69 215 PHE A O 1
ATOM 1701 N N . PHE A 1 216 ? -13.664 17.922 12.305 1 97.5 216 PHE A N 1
ATOM 1702 C CA . PHE A 1 216 ? -13.07 16.891 11.469 1 97.5 216 PHE A CA 1
ATOM 1703 C C . PHE A 1 216 ? -12.469 15.781 12.328 1 97.5 216 PHE A C 1
ATOM 1705 O O . PHE A 1 216 ? -11.719 16.047 13.258 1 97.5 216 PHE A O 1
ATOM 1712 N N . PHE A 1 217 ? -12.781 14.539 12 1 96.12 217 PHE A N 1
ATOM 1713 C CA . PHE A 1 217 ? -12.344 13.438 12.852 1 96.12 217 PHE A CA 1
ATOM 1714 C C . PHE A 1 217 ? -12.398 12.117 12.094 1 96.12 217 PHE A C 1
ATOM 1716 O O . PHE A 1 217 ? -12.883 12.062 10.961 1 96.12 217 PHE A O 1
ATOM 1723 N N . THR A 1 218 ? -11.789 11.164 12.656 1 95.06 218 THR A N 1
ATOM 1724 C CA . THR A 1 218 ? -11.922 9.797 12.18 1 95.06 218 THR A CA 1
ATOM 1725 C C . THR A 1 218 ? -12.766 8.969 13.141 1 95.06 218 THR A C 1
ATOM 1727 O O . THR A 1 218 ? -12.898 9.312 14.32 1 95.06 218 THR A O 1
ATOM 1730 N N . GLU A 1 219 ? -13.414 7.953 12.656 1 93.88 219 GLU A N 1
ATOM 1731 C CA . GLU A 1 219 ? -14.195 7.082 13.531 1 93.88 219 GLU A CA 1
ATOM 1732 C C . GLU A 1 219 ? -14.312 5.676 12.945 1 93.88 219 GLU A C 1
ATOM 1734 O O . GLU A 1 219 ? -14.031 5.465 11.766 1 93.88 219 GLU A O 1
ATOM 1739 N N . LYS A 1 220 ? -14.664 4.766 13.789 1 88.88 220 LYS A N 1
ATOM 1740 C CA . LYS A 1 220 ? -14.914 3.393 13.359 1 88.88 220 LYS A CA 1
ATOM 1741 C C . LYS A 1 220 ? -16.312 3.256 12.75 1 88.88 220 LYS A C 1
ATOM 1743 O O . LYS A 1 220 ? -17.266 3.828 13.266 1 88.88 220 LYS A O 1
ATOM 1748 N N . VAL A 1 221 ? -16.328 2.498 11.656 1 83.88 221 VAL A N 1
ATOM 1749 C CA . VAL A 1 221 ? -17.578 2.422 10.906 1 83.88 221 VAL A CA 1
ATOM 1750 C C . VAL A 1 221 ? -18.516 1.408 11.555 1 83.88 221 VAL A C 1
ATOM 1752 O O . VAL A 1 221 ? -18.094 0.301 11.898 1 83.88 221 VAL A O 1
ATOM 1755 N N . VAL A 1 222 ? -19.594 1.811 11.68 1 67.56 222 VAL A N 1
ATOM 1756 C CA . VAL A 1 222 ? -20.656 0.912 12.125 1 67.56 222 VAL A CA 1
ATOM 1757 C C . VAL A 1 222 ? -21.438 0.389 10.922 1 67.56 222 VAL A C 1
ATOM 1759 O O . VAL A 1 222 ? -21.969 -0.722 10.953 1 67.56 222 VAL A O 1
ATOM 1762 N N . GLU A 1 223 ? -21.359 1.209 9.867 1 57.06 223 GLU A N 1
ATOM 1763 C CA . GLU A 1 223 ? -22.203 0.92 8.719 1 57.06 223 GLU A CA 1
ATOM 1764 C C . GLU A 1 223 ? -21.516 -0.064 7.766 1 57.06 223 GLU A C 1
ATOM 1766 O O . GLU A 1 223 ? -22.094 -0.435 6.738 1 57.06 223 GLU A O 1
ATOM 1771 N N . ALA A 1 224 ? -20.312 -0.441 8.062 1 56.84 224 ALA A N 1
ATOM 1772 C CA . ALA A 1 224 ? -19.656 -1.368 7.145 1 56.84 224 ALA A CA 1
ATOM 1773 C C . ALA A 1 224 ? -20.312 -2.748 7.199 1 56.84 224 ALA A C 1
ATOM 1775 O O . ALA A 1 224 ? -20.609 -3.254 8.281 1 56.84 224 ALA A O 1
ATOM 1776 N N . ASP A 1 225 ? -20.906 -3.16 6.117 1 56 225 ASP A N 1
ATOM 1777 C CA . ASP A 1 225 ? -21.562 -4.465 5.996 1 56 225 ASP A CA 1
ATOM 1778 C C . ASP A 1 225 ? -20.578 -5.594 6.332 1 56 225 ASP A C 1
ATOM 1780 O O . ASP A 1 225 ? -21 -6.715 6.621 1 56 225 ASP A O 1
ATOM 1784 N N . SER A 1 226 ? -19.328 -5.199 6.184 1 57.41 226 SER A N 1
ATOM 1785 C CA . SER A 1 226 ? -18.375 -6.285 6.383 1 57.41 226 SER A CA 1
ATOM 1786 C C . SER A 1 226 ? -17.984 -6.414 7.852 1 57.41 226 SER A C 1
ATOM 1788 O O . SER A 1 226 ? -18.062 -5.445 8.609 1 57.41 226 SER A O 1
ATOM 1790 N N . LYS A 1 227 ? -18 -7.547 8.398 1 57.75 227 LYS A N 1
ATOM 1791 C CA . LYS A 1 227 ? -17.609 -7.902 9.758 1 57.75 227 LYS A CA 1
ATOM 1792 C C . LYS A 1 227 ? -16.266 -7.289 10.117 1 57.75 227 LYS A C 1
ATOM 1794 O O . LYS A 1 227 ? -15.852 -7.312 11.281 1 57.75 227 LYS A O 1
ATOM 1799 N N . GLU A 1 228 ? -15.672 -6.633 9.094 1 65.56 228 GLU A N 1
ATOM 1800 C CA . GLU A 1 228 ? -14.344 -6.109 9.406 1 65.56 228 GLU A CA 1
ATOM 1801 C C . GLU A 1 228 ? -14.414 -4.633 9.789 1 65.56 228 GLU A C 1
ATOM 1803 O O . GLU A 1 228 ? -15.258 -3.893 9.281 1 65.56 228 GLU A O 1
ATOM 1808 N N . HIS A 1 229 ? -13.703 -4.324 10.836 1 74.44 229 HIS A N 1
ATOM 1809 C CA . HIS A 1 229 ? -13.586 -2.951 11.305 1 74.44 229 HIS A CA 1
ATOM 1810 C C . HIS A 1 229 ? -12.984 -2.047 10.242 1 74.44 229 HIS A C 1
ATOM 1812 O O . HIS A 1 229 ? -12.188 -2.502 9.414 1 74.44 229 HIS A O 1
ATOM 1818 N N . ALA A 1 230 ? -13.648 -0.921 10.078 1 84.94 230 ALA A N 1
ATOM 1819 C CA . ALA A 1 230 ? -13.117 0.072 9.148 1 84.94 230 ALA A CA 1
ATOM 1820 C C . ALA A 1 230 ? -13.125 1.465 9.773 1 84.94 230 ALA A C 1
ATOM 1822 O O . ALA A 1 230 ? -13.961 1.769 10.625 1 84.94 230 ALA A O 1
ATOM 1823 N N . ILE A 1 231 ? -12.133 2.201 9.539 1 91.5 231 ILE A N 1
ATOM 1824 C CA . ILE A 1 231 ? -12.031 3.59 9.977 1 91.5 231 ILE A CA 1
ATOM 1825 C C . ILE A 1 231 ? -12.266 4.523 8.789 1 91.5 231 ILE A C 1
ATOM 1827 O O . ILE A 1 231 ? -11.773 4.266 7.688 1 91.5 231 ILE A O 1
ATOM 1831 N N . VAL A 1 232 ? -13.031 5.527 9.023 1 93.44 232 VAL A N 1
ATOM 1832 C CA . VAL A 1 232 ? -13.273 6.512 7.977 1 93.44 232 VAL A CA 1
ATOM 1833 C C . VAL A 1 232 ? -13.102 7.922 8.539 1 93.44 232 VAL A C 1
ATOM 1835 O O . VAL A 1 232 ? -13.117 8.117 9.758 1 93.44 232 VAL A O 1
ATOM 1838 N N . SER A 1 233 ? -12.914 8.836 7.676 1 97.12 233 SER A N 1
ATOM 1839 C CA . SER A 1 233 ? -12.844 10.25 8.055 1 97.12 233 SER A CA 1
ATOM 1840 C C . SER A 1 233 ? -14.195 10.93 7.895 1 97.12 233 SER A C 1
ATOM 1842 O O . SER A 1 233 ? -14.93 10.648 6.945 1 97.12 233 SER A O 1
ATOM 1844 N N . ARG A 1 234 ? -14.461 11.836 8.867 1 97.75 234 ARG A N 1
ATOM 1845 C CA . ARG A 1 234 ? -15.766 12.492 8.906 1 97.75 234 ARG A CA 1
ATOM 1846 C C . ARG A 1 234 ? -15.609 14 9.078 1 97.75 234 ARG A C 1
ATOM 1848 O O . ARG A 1 234 ? -14.594 14.477 9.586 1 97.75 234 ARG A O 1
ATOM 1855 N N . VAL A 1 235 ? -16.578 14.68 8.586 1 98.19 235 VAL A N 1
ATOM 1856 C CA . VAL A 1 235 ? -16.812 16.078 8.945 1 98.19 235 VAL A CA 1
ATOM 1857 C C . VAL A 1 235 ? -18.156 16.219 9.656 1 98.19 235 VAL A C 1
ATOM 1859 O O . VAL A 1 235 ? -19.172 15.75 9.148 1 98.19 235 VAL A O 1
ATOM 1862 N N . GLY A 1 236 ? -18.125 16.688 10.852 1 97.5 236 GLY A N 1
ATOM 1863 C CA . GLY A 1 236 ? -19.328 16.969 11.609 1 97.5 236 GLY A CA 1
ATOM 1864 C C . GLY A 1 236 ? -19.641 18.453 11.703 1 97.5 236 GLY A C 1
ATOM 1865 O O . GLY A 1 236 ? -18.734 19.297 11.609 1 97.5 236 GLY A O 1
ATOM 1866 N N . ARG A 1 237 ? -20.891 18.75 11.961 1 97.19 237 ARG A N 1
ATOM 1867 C CA . ARG A 1 237 ? -21.266 20.156 12.047 1 97.19 237 ARG A CA 1
ATOM 1868 C C . ARG A 1 237 ? -22.375 20.359 13.078 1 97.19 237 ARG A C 1
ATOM 1870 O O . ARG A 1 237 ? -23.234 19.5 13.25 1 97.19 237 ARG A O 1
ATOM 1877 N N . VAL A 1 238 ? -22.375 21.453 13.742 1 96.5 238 VAL A N 1
ATOM 1878 C CA . VAL A 1 238 ? -23.406 21.891 14.664 1 96.5 238 VAL A CA 1
ATOM 1879 C C . VAL A 1 238 ? -23.656 23.391 14.492 1 96.5 238 VAL A C 1
ATOM 1881 O O . VAL A 1 238 ? -22.781 24.125 14.031 1 96.5 238 VAL A O 1
ATOM 1884 N N . CYS A 1 239 ? -24.844 23.781 14.789 1 95.44 239 CYS A N 1
ATOM 1885 C CA . CYS A 1 239 ? -25.156 25.203 14.797 1 95.44 239 CYS A CA 1
ATOM 1886 C C . CYS A 1 239 ? -24.531 25.891 16.016 1 95.44 239 CYS A C 1
ATOM 1888 O O . CYS A 1 239 ? -24.625 25.375 17.125 1 95.44 239 CYS A O 1
ATOM 1890 N N . VAL A 1 240 ? -23.953 27.016 15.758 1 93.25 240 VAL A N 1
ATOM 1891 C CA . VAL A 1 240 ? -23.312 27.766 16.844 1 93.25 240 VAL A CA 1
ATOM 1892 C C . VAL A 1 240 ? -24.359 28.172 17.875 1 93.25 240 VAL A C 1
ATOM 1894 O O . VAL A 1 240 ? -24.094 28.188 19.078 1 93.25 240 VAL A O 1
ATOM 1897 N N . ASN A 1 241 ? -25.609 28.422 17.453 1 91.62 241 ASN A N 1
ATOM 1898 C CA . ASN A 1 241 ? -26.656 28.906 18.359 1 91.62 241 ASN A CA 1
ATOM 1899 C C . ASN A 1 241 ? -27.531 27.766 18.859 1 91.62 241 ASN A C 1
ATOM 1901 O O . ASN A 1 241 ? -28.641 28 19.344 1 91.62 241 ASN A O 1
ATOM 1905 N N . ASP A 1 242 ? -27.125 26.562 18.688 1 95.12 242 ASP A N 1
ATOM 1906 C CA . ASP A 1 242 ? -27.891 25.422 19.188 1 95.12 242 ASP A CA 1
ATOM 1907 C C . ASP A 1 242 ? -28.078 25.531 20.703 1 95.12 242 ASP A C 1
ATOM 1909 O O . ASP A 1 242 ? -27.109 25.766 21.438 1 95.12 242 ASP A O 1
ATOM 1913 N N . ALA A 1 243 ? -29.266 25.344 21.156 1 94.38 243 ALA A N 1
ATOM 1914 C CA . ALA A 1 243 ? -29.547 25.438 22.594 1 94.38 243 ALA A CA 1
ATOM 1915 C C . ALA A 1 243 ? -30 24.094 23.141 1 94.38 243 ALA A C 1
ATOM 1917 O O . ALA A 1 243 ? -30.422 24 24.297 1 94.38 243 ALA A O 1
ATOM 1918 N N . GLY A 1 244 ? -29.859 23.109 22.375 1 94.56 244 GLY A N 1
ATOM 1919 C CA . GLY A 1 244 ? -30.375 21.828 22.812 1 94.56 244 GLY A CA 1
ATOM 1920 C C . GLY A 1 244 ? -31.891 21.734 22.734 1 94.56 244 GLY A C 1
ATOM 1921 O O . GLY A 1 244 ? -32.562 22.688 22.312 1 94.56 244 GLY A O 1
ATOM 1922 N N . GLY A 1 245 ? -32.406 20.594 23.141 1 92.62 245 GLY A N 1
ATOM 1923 C CA . GLY A 1 245 ? -33.844 20.406 23.172 1 92.62 245 GLY A CA 1
ATOM 1924 C C . GLY A 1 245 ? -34.438 20.703 24.531 1 92.62 245 GLY A C 1
ATOM 1925 O O . GLY A 1 245 ? -33.719 20.828 25.531 1 92.62 245 GLY A O 1
ATOM 1926 N N . GLN A 1 246 ? -35.719 20.828 24.531 1 92.44 246 GLN A N 1
ATOM 1927 C CA . GLN A 1 246 ? -36.406 21.141 25.781 1 92.44 246 GLN A CA 1
ATOM 1928 C C . GLN A 1 246 ? -36.719 19.859 26.562 1 92.44 246 GLN A C 1
ATOM 1930 O O . GLN A 1 246 ? -36.469 19.797 27.766 1 92.44 246 GLN A O 1
ATOM 1935 N N . ARG A 1 247 ? -37.219 18.875 25.906 1 93.25 247 ARG A N 1
ATOM 1936 C CA . ARG A 1 247 ? -37.562 17.594 26.516 1 93.25 247 ARG A CA 1
ATOM 1937 C C . ARG A 1 247 ? -36.625 16.484 26.047 1 93.25 247 ARG A C 1
ATOM 1939 O O . ARG A 1 247 ? -36.156 15.68 26.844 1 93.25 247 ARG A O 1
ATOM 1946 N N . VAL A 1 248 ? -36.531 16.484 24.766 1 92.69 248 VAL A N 1
ATOM 1947 C CA . VAL A 1 248 ? -35.625 15.539 24.125 1 92.69 248 VAL A CA 1
ATOM 1948 C C . VAL A 1 248 ? -34.281 16.219 23.859 1 92.69 248 VAL A C 1
ATOM 1950 O O . VAL A 1 248 ? -34.219 17.375 23.469 1 92.69 248 VAL A O 1
ATOM 1953 N N . LEU A 1 249 ? -33.156 15.469 24.141 1 94.69 249 LEU A N 1
ATOM 1954 C CA . LEU A 1 249 ? -31.812 15.984 23.922 1 94.69 249 LEU A CA 1
ATOM 1955 C C . LEU A 1 249 ? -31.562 17.219 24.781 1 94.69 249 LEU A C 1
ATOM 1957 O O . LEU A 1 249 ? -31.094 18.25 24.281 1 94.69 249 LEU A O 1
ATOM 1961 N N . VAL A 1 250 ? -31.906 17.078 26.031 1 94.19 250 VAL A N 1
ATOM 1962 C CA . VAL A 1 250 ? -31.641 18.156 26.984 1 94.19 250 VAL A CA 1
ATOM 1963 C C . VAL A 1 250 ? -30.141 18.297 27.203 1 94.19 250 VAL A C 1
ATOM 1965 O O . VAL A 1 250 ? -29.453 17.328 27.547 1 94.19 250 VAL A O 1
ATOM 1968 N N . ASN A 1 251 ? -29.625 19.5 26.969 1 92 251 ASN A N 1
ATOM 1969 C CA . ASN A 1 251 ? -28.203 19.812 27.078 1 92 251 ASN A CA 1
ATOM 1970 C C . ASN A 1 251 ? -27.359 18.969 26.125 1 92 251 ASN A C 1
ATOM 1972 O O . ASN A 1 251 ? -26.234 18.609 26.453 1 92 251 ASN A O 1
ATOM 1976 N N . LYS A 1 252 ? -28.016 18.578 25.125 1 95.19 252 LYS A N 1
ATOM 1977 C CA . LYS A 1 252 ? -27.328 17.844 24.062 1 95.19 252 LYS A CA 1
ATOM 1978 C C . LYS A 1 252 ? -27.516 18.547 22.719 1 95.19 252 LYS A C 1
ATOM 1980 O O . LYS A 1 252 ? -28.484 19.281 22.516 1 95.19 252 LYS A O 1
ATOM 1985 N N . TRP A 1 253 ? -26.547 18.312 21.859 1 96.12 253 TRP A N 1
ATOM 1986 C CA . TRP A 1 253 ? -26.656 18.906 20.531 1 96.12 253 TRP A CA 1
ATOM 1987 C C . TRP A 1 253 ? -27.906 18.422 19.812 1 96.12 253 TRP A C 1
ATOM 1989 O O . TRP A 1 253 ? -28.156 17.219 19.75 1 96.12 253 TRP A O 1
ATOM 1999 N N . SER A 1 254 ? -28.656 19.281 19.266 1 96.19 254 SER A N 1
ATOM 2000 C CA . SER A 1 254 ? -29.859 18.938 18.531 1 96.19 254 SER A CA 1
ATOM 2001 C C . SER A 1 254 ? -29.656 19.078 17.016 1 96.19 254 SER A C 1
ATOM 2003 O O . SER A 1 254 ? -30.438 18.562 16.219 1 96.19 254 SER A O 1
ATOM 2005 N N . THR A 1 255 ? -28.547 19.672 16.578 1 96.62 255 THR A N 1
ATOM 2006 C CA . THR A 1 255 ? -28.344 19.969 15.164 1 96.62 255 THR A CA 1
ATOM 2007 C C . THR A 1 255 ? -27.125 19.234 14.625 1 96.62 255 THR A C 1
ATOM 2009 O O . THR A 1 255 ? -26.625 19.562 13.547 1 96.62 255 THR A O 1
ATOM 2012 N N . PHE A 1 256 ? -26.672 18.281 15.305 1 97.06 256 PHE A N 1
ATOM 2013 C CA . PHE A 1 256 ? -25.469 17.578 14.906 1 97.06 256 PHE A CA 1
ATOM 2014 C C . PHE A 1 256 ? -25.719 16.719 13.688 1 97.06 256 PHE A C 1
ATOM 2016 O O . PHE A 1 256 ? -26.656 15.906 13.68 1 97.06 256 PHE A O 1
ATOM 2023 N N . ASN A 1 257 ? -24.875 16.859 12.68 1 97.62 257 ASN A N 1
ATOM 2024 C CA . ASN A 1 257 ? -24.828 16.016 11.492 1 97.62 257 ASN A CA 1
ATOM 2025 C C . ASN A 1 257 ? -23.391 15.703 11.102 1 97.62 257 ASN A C 1
ATOM 2027 O O . ASN A 1 257 ? -22.469 16.453 11.422 1 97.62 257 ASN A O 1
ATOM 2031 N N . LYS A 1 258 ? -23.203 14.609 10.523 1 97.56 258 LYS A N 1
ATOM 2032 C CA . LYS A 1 258 ? -21.859 14.281 10.047 1 97.56 258 LYS A CA 1
ATOM 2033 C C . LYS A 1 258 ? -21.922 13.672 8.648 1 97.56 258 LYS A C 1
ATOM 2035 O O . LYS A 1 258 ? -22.953 13.188 8.211 1 97.56 258 LYS A O 1
ATOM 2040 N N . ALA A 1 259 ? -20.844 13.727 7.949 1 98 259 ALA A N 1
ATOM 2041 C CA . ALA A 1 259 ? -20.688 13.195 6.598 1 98 259 ALA A CA 1
ATOM 2042 C C . ALA A 1 259 ? -19.312 12.594 6.391 1 98 259 ALA A C 1
ATOM 2044 O O . ALA A 1 259 ? -18.359 12.969 7.082 1 98 259 ALA A O 1
ATOM 2045 N N . ARG A 1 260 ? -19.219 11.688 5.473 1 96.62 260 ARG A N 1
ATOM 2046 C CA . ARG A 1 260 ? -17.953 11.039 5.176 1 96.62 260 ARG A CA 1
ATOM 2047 C C . ARG A 1 260 ? -17.078 11.922 4.293 1 96.62 260 ARG A C 1
ATOM 2049 O O . ARG A 1 260 ? -17.562 12.547 3.35 1 96.62 260 ARG A O 1
ATOM 2056 N N . LEU A 1 261 ? -15.875 12.055 4.695 1 97.75 261 LEU A N 1
ATOM 2057 C CA . LEU A 1 261 ? -14.859 12.75 3.914 1 97.75 261 LEU A CA 1
ATOM 2058 C C . LEU A 1 261 ? -13.969 11.758 3.174 1 97.75 261 LEU A C 1
ATOM 2060 O O . LEU A 1 261 ? -13.25 10.969 3.799 1 97.75 261 LEU A O 1
ATOM 2064 N N . VAL A 1 262 ? -13.961 11.859 1.807 1 96.81 262 VAL A N 1
ATOM 2065 C CA . VAL A 1 262 ? -13.289 10.836 1.023 1 96.81 262 VAL A CA 1
ATOM 2066 C C . VAL A 1 262 ? -12.016 11.406 0.406 1 96.81 262 VAL A C 1
ATOM 2068 O O . VAL A 1 262 ? -12 12.547 -0.06 1 96.81 262 VAL A O 1
ATOM 2071 N N . CYS A 1 263 ? -10.93 10.68 0.522 1 97.31 263 CYS A N 1
ATOM 2072 C CA . CYS A 1 263 ? -9.695 10.914 -0.212 1 97.31 263 CYS A CA 1
ATOM 2073 C C . CYS A 1 263 ? -9.172 9.625 -0.826 1 97.31 263 CYS A C 1
ATOM 2075 O O . CYS A 1 263 ? -8.75 8.711 -0.107 1 97.31 263 CYS A O 1
ATOM 2077 N N . SER A 1 264 ? -9.281 9.539 -2.162 1 94.31 264 SER A N 1
ATOM 2078 C CA . SER A 1 264 ? -8.891 8.297 -2.818 1 94.31 264 SER A CA 1
ATOM 2079 C C . SER A 1 264 ? -8.25 8.562 -4.176 1 94.31 264 SER A C 1
ATOM 2081 O O . SER A 1 264 ? -8.469 9.625 -4.773 1 94.31 264 SER A O 1
ATOM 2083 N N . VAL A 1 265 ? -7.375 7.719 -4.598 1 92.69 265 VAL A N 1
ATOM 2084 C CA . VAL A 1 265 ? -6.77 7.742 -5.926 1 92.69 265 VAL A CA 1
ATOM 2085 C C . VAL A 1 265 ? -7.488 6.746 -6.836 1 92.69 265 VAL A C 1
ATOM 2087 O O . VAL A 1 265 ? -7.562 5.555 -6.527 1 92.69 265 VAL A O 1
ATOM 2090 N N . PRO A 1 266 ? -8.031 7.207 -7.883 1 89.19 266 PRO A N 1
ATOM 2091 C CA . PRO A 1 266 ? -8.68 6.273 -8.805 1 89.19 266 PRO A CA 1
ATOM 2092 C C . PRO A 1 266 ? -7.707 5.254 -9.391 1 89.19 266 PRO A C 1
ATOM 2094 O O . PRO A 1 266 ? -6.559 5.598 -9.695 1 89.19 266 PRO A O 1
ATOM 2097 N N . GLY A 1 267 ? -8.047 4.031 -9.461 1 85.44 267 GLY A N 1
ATOM 2098 C CA . GLY A 1 267 ? -7.211 2.967 -10 1 85.44 267 GLY A CA 1
ATOM 2099 C C . GLY A 1 267 ? -7.805 2.307 -11.234 1 85.44 267 GLY A C 1
ATOM 2100 O O . GLY A 1 267 ? -8.844 2.742 -11.742 1 85.44 267 GLY A O 1
ATOM 2101 N N . PRO A 1 268 ? -7.039 1.26 -11.641 1 78.88 268 PRO A N 1
ATOM 2102 C CA . PRO A 1 268 ? -7.539 0.517 -12.797 1 78.88 268 PRO A CA 1
ATOM 2103 C C . PRO A 1 268 ? -8.836 -0.23 -12.5 1 78.88 268 PRO A C 1
ATOM 2105 O O . PRO A 1 268 ? -9.023 -0.738 -11.391 1 78.88 268 PRO A O 1
ATOM 2108 N N . GLY A 1 269 ? -9.75 -0.262 -13.484 1 76.19 269 GLY A N 1
ATOM 2109 C CA . GLY A 1 269 ? -11.016 -0.974 -13.352 1 76.19 269 GLY A CA 1
ATOM 2110 C C . GLY A 1 269 ? -12.008 -0.259 -12.453 1 76.19 269 GLY A C 1
ATOM 2111 O O . GLY A 1 269 ? -13.031 -0.83 -12.078 1 76.19 269 GLY A O 1
ATOM 2112 N N . GLY A 1 270 ? -11.586 0.889 -11.969 1 79.06 270 GLY A N 1
ATOM 2113 C CA . GLY A 1 270 ? -12.508 1.662 -11.156 1 79.06 270 GLY A CA 1
ATOM 2114 C C . GLY A 1 270 ? -12.367 1.382 -9.672 1 79.06 270 GLY A C 1
ATOM 2115 O O . GLY A 1 270 ? -13.234 1.763 -8.875 1 79.06 270 GLY A O 1
ATOM 2116 N N . ILE A 1 271 ? -11.406 0.7 -9.297 1 86.06 271 ILE A N 1
ATOM 2117 C CA . ILE A 1 271 ? -11.18 0.41 -7.887 1 86.06 271 ILE A CA 1
ATOM 2118 C C . ILE A 1 271 ? -10.242 1.456 -7.289 1 86.06 271 ILE A C 1
ATOM 2120 O O . ILE A 1 271 ? -9.055 1.504 -7.633 1 86.06 271 ILE A O 1
ATOM 2124 N N . ASP A 1 272 ? -10.734 2.125 -6.379 1 88.81 272 ASP A N 1
ATOM 2125 C CA . ASP A 1 272 ? -9.977 3.234 -5.805 1 88.81 272 ASP A CA 1
ATOM 2126 C C . ASP A 1 272 ? -9.094 2.758 -4.648 1 88.81 272 ASP A C 1
ATOM 2128 O O . ASP A 1 272 ? -9.375 1.729 -4.031 1 88.81 272 ASP A O 1
ATOM 2132 N N . THR A 1 273 ? -7.988 3.453 -4.465 1 91 273 THR A N 1
ATOM 2133 C CA . THR A 1 273 ? -7.172 3.322 -3.264 1 91 273 THR A CA 1
ATOM 2134 C C . THR A 1 273 ? -7.496 4.43 -2.266 1 91 273 THR A C 1
ATOM 2136 O O . THR A 1 273 ? -7.344 5.613 -2.572 1 91 273 THR A O 1
ATOM 2139 N N . TYR A 1 274 ? -7.844 4.078 -1.091 1 90.81 274 TYR A N 1
ATOM 2140 C CA . TYR A 1 274 ? -8.375 5.055 -0.143 1 90.81 274 TYR A CA 1
ATOM 2141 C C . TYR A 1 274 ? -7.336 5.406 0.916 1 90.81 274 TYR A C 1
ATOM 2143 O O . TYR A 1 274 ? -6.578 4.543 1.365 1 90.81 274 TYR A O 1
ATOM 2151 N N . PHE A 1 275 ? -7.25 6.621 1.295 1 93.88 275 PHE A N 1
ATOM 2152 C CA . PHE A 1 275 ? -6.566 7.152 2.469 1 93.88 275 PHE A CA 1
ATOM 2153 C C . PHE A 1 275 ? -7.574 7.59 3.527 1 93.88 275 PHE A C 1
ATOM 2155 O O . PHE A 1 275 ? -8.117 8.695 3.459 1 93.88 275 PHE A O 1
ATOM 2162 N N . ASP A 1 276 ? -7.734 6.797 4.555 1 93.62 276 ASP A N 1
ATOM 2163 C CA . ASP A 1 276 ? -8.906 6.965 5.41 1 93.62 276 ASP A CA 1
ATOM 2164 C C . ASP A 1 276 ? -8.516 7.547 6.766 1 93.62 276 ASP A C 1
ATOM 2166 O O . ASP A 1 276 ? -9.383 7.926 7.555 1 93.62 276 ASP A O 1
ATOM 2170 N N . GLU A 1 277 ? -7.352 7.684 7.043 1 94.12 277 GLU A N 1
ATOM 2171 C CA . GLU A 1 277 ? -6.945 8.266 8.32 1 94.12 277 GLU A CA 1
ATOM 2172 C C . GLU A 1 277 ? -6.641 9.75 8.18 1 94.12 277 GLU A C 1
ATOM 2174 O O . GLU A 1 277 ? -5.598 10.125 7.641 1 94.12 277 GLU A O 1
ATOM 2179 N N . LEU A 1 278 ? -7.461 10.516 8.703 1 96.62 278 LEU A N 1
ATOM 2180 C CA . LEU A 1 278 ? -7.27 11.961 8.68 1 96.62 278 LEU A CA 1
ATOM 2181 C C . LEU A 1 278 ? -6.211 12.383 9.695 1 96.62 278 LEU A C 1
ATOM 2183 O O . LEU A 1 278 ? -6.316 12.055 10.875 1 96.62 278 LEU A O 1
ATOM 2187 N N . GLU A 1 279 ? -5.23 13.125 9.219 1 94.5 279 GLU A N 1
ATOM 2188 C CA . GLU A 1 279 ? -4.121 13.5 10.094 1 94.5 279 GLU A CA 1
ATOM 2189 C C . GLU A 1 279 ? -4.176 14.977 10.453 1 94.5 279 GLU A C 1
ATOM 2191 O O . GLU A 1 279 ? -3.754 15.367 11.547 1 94.5 279 GLU A O 1
ATOM 2196 N N . ASP A 1 280 ? -4.574 15.734 9.492 1 95.5 280 ASP A N 1
ATOM 2197 C CA . ASP A 1 280 ? -4.594 17.172 9.742 1 95.5 280 ASP A CA 1
ATOM 2198 C C . ASP A 1 280 ? -5.48 17.891 8.727 1 95.5 280 ASP A C 1
ATOM 2200 O O . ASP A 1 280 ? -5.781 17.344 7.66 1 95.5 280 ASP A O 1
ATOM 2204 N N . VAL A 1 281 ? -5.926 19.109 9.133 1 96.88 281 VAL A N 1
ATOM 2205 C CA . VAL A 1 281 ? -6.754 19.922 8.266 1 96.88 281 VAL A CA 1
ATOM 2206 C C . VAL A 1 281 ? -6.281 21.375 8.312 1 96.88 281 VAL A C 1
ATOM 2208 O O . VAL A 1 281 ? -5.992 21.906 9.391 1 96.88 281 VAL A O 1
ATOM 2211 N N . PHE A 1 282 ? -6.168 22 7.16 1 96.44 282 PHE A N 1
ATOM 2212 C CA . PHE A 1 282 ? -5.836 23.422 7.047 1 96.44 282 PHE A CA 1
ATOM 2213 C C . PHE A 1 282 ? -6.918 24.172 6.281 1 96.44 282 PHE A C 1
ATOM 2215 O O . PHE A 1 282 ? -7.305 23.766 5.184 1 96.44 282 PHE A O 1
ATOM 2222 N N . LEU A 1 283 ? -7.305 25.219 6.863 1 95.56 283 LEU A N 1
ATOM 2223 C CA . LEU A 1 283 ? -8.312 26.062 6.234 1 95.56 283 LEU A CA 1
ATOM 2224 C C . LEU A 1 283 ? -7.66 27.25 5.52 1 95.56 283 LEU A C 1
ATOM 2226 O O . LEU A 1 283 ? -7.035 28.094 6.16 1 95.56 283 LEU A O 1
ATOM 2230 N N . LEU A 1 284 ? -7.75 27.297 4.23 1 95.38 284 LEU A N 1
ATOM 2231 C CA . LEU A 1 284 ? -7.277 28.438 3.461 1 95.38 284 LEU A CA 1
ATOM 2232 C C . LEU A 1 284 ? -8.391 29.453 3.262 1 95.38 284 LEU A C 1
ATOM 2234 O O . LEU A 1 284 ? -9.344 29.203 2.521 1 95.38 284 LEU A O 1
ATOM 2238 N N . ARG A 1 285 ? -8.242 30.5 3.924 1 90.38 285 ARG A N 1
ATOM 2239 C CA . ARG A 1 285 ? -9.258 31.531 3.826 1 90.38 285 ARG A CA 1
ATOM 2240 C C . ARG A 1 285 ? -9.188 32.25 2.479 1 90.38 285 ARG A C 1
ATOM 2242 O O . ARG A 1 285 ? -8.094 32.531 1.981 1 90.38 285 ARG A O 1
ATOM 2249 N N . THR A 1 286 ? -10.289 32.375 1.888 1 88.69 286 THR A N 1
ATOM 2250 C CA . THR A 1 286 ? -10.406 33.062 0.612 1 88.69 286 THR A CA 1
ATOM 2251 C C . THR A 1 286 ? -10.984 34.469 0.812 1 88.69 286 THR A C 1
ATOM 2253 O O . THR A 1 286 ? -11.297 34.875 1.938 1 88.69 286 THR A O 1
ATOM 2256 N N . LYS A 1 287 ? -11.102 35.188 -0.293 1 85 287 LYS A N 1
ATOM 2257 C CA . LYS A 1 287 ? -11.68 36.531 -0.24 1 85 287 LYS A CA 1
ATOM 2258 C C . LYS A 1 287 ? -13.094 36.5 0.318 1 85 287 LYS A C 1
ATOM 2260 O O . LYS A 1 287 ? -13.5 37.406 1.064 1 85 287 LYS A O 1
ATOM 2265 N N . ASP A 1 288 ? -13.719 35.406 -0.092 1 86.06 288 ASP A N 1
ATOM 2266 C CA . ASP A 1 288 ? -15.039 35.156 0.49 1 86.06 288 ASP A CA 1
ATOM 2267 C C . ASP A 1 288 ? -14.922 34.406 1.808 1 86.06 288 ASP A C 1
ATOM 2269 O O . ASP A 1 288 ? -14.719 33.188 1.813 1 86.06 288 ASP A O 1
ATOM 2273 N N . GLY A 1 289 ? -14.93 35 2.883 1 83.19 289 GLY A N 1
ATOM 2274 C CA . GLY A 1 289 ? -14.773 34.406 4.203 1 83.19 289 GLY A CA 1
ATOM 2275 C C . GLY A 1 289 ? -15.719 33.25 4.457 1 83.19 289 GLY A C 1
ATOM 2276 O O . GLY A 1 289 ? -15.492 32.438 5.363 1 83.19 289 GLY A O 1
ATOM 2277 N N . LYS A 1 290 ? -16.719 33.062 3.656 1 89.12 290 LYS A N 1
ATOM 2278 C CA . LYS A 1 290 ? -17.75 32.062 3.861 1 89.12 290 LYS A CA 1
ATOM 2279 C C . LYS A 1 290 ? -17.406 30.766 3.107 1 89.12 290 LYS A C 1
ATOM 2281 O O . LYS A 1 290 ? -17.984 29.719 3.369 1 89.12 290 LYS A O 1
ATOM 2286 N N . SER A 1 291 ? -16.5 30.922 2.244 1 92.06 291 SER A N 1
ATOM 2287 C CA . SER A 1 291 ? -16.188 29.75 1.415 1 92.06 291 SER A CA 1
ATOM 2288 C C . SER A 1 291 ? -14.695 29.453 1.431 1 92.06 291 SER A C 1
ATOM 2290 O O . SER A 1 291 ? -14.047 29.469 0.385 1 92.06 291 SER A O 1
ATOM 2292 N N . PRO A 1 292 ? -14.234 29.062 2.578 1 94.75 292 PRO A N 1
ATOM 2293 C CA . PRO A 1 292 ? -12.828 28.656 2.615 1 94.75 292 PRO A CA 1
ATOM 2294 C C . PRO A 1 292 ? -12.578 27.328 1.901 1 94.75 292 PRO A C 1
ATOM 2296 O O . PRO A 1 292 ? -13.523 26.578 1.634 1 94.75 292 PRO A O 1
ATOM 2299 N N . GLU A 1 293 ? -11.359 27.141 1.485 1 96.06 293 GLU A N 1
ATOM 2300 C CA . GLU A 1 293 ? -10.938 25.844 0.964 1 96.06 293 GLU A CA 1
ATOM 2301 C C . GLU A 1 293 ? -10.312 24.984 2.059 1 96.06 293 GLU A C 1
ATOM 2303 O O . GLU A 1 293 ? -9.516 25.484 2.859 1 96.06 293 GLU A O 1
ATOM 2308 N N . ILE A 1 294 ? -10.688 23.812 2.096 1 97.5 294 ILE A N 1
ATOM 2309 C CA . ILE A 1 294 ? -10.242 22.938 3.168 1 97.5 294 ILE A CA 1
ATOM 2310 C C . ILE A 1 294 ? -9.195 21.953 2.635 1 97.5 294 ILE A C 1
ATOM 2312 O O . ILE A 1 294 ? -9.492 21.125 1.776 1 97.5 294 ILE A O 1
ATOM 2316 N N . TYR A 1 295 ? -7.988 22.062 3.094 1 97.69 295 TYR A N 1
ATOM 2317 C CA . TYR A 1 295 ? -6.918 21.125 2.789 1 97.69 295 TYR A CA 1
ATOM 2318 C C . TYR A 1 295 ? -6.777 20.078 3.893 1 97.69 295 TYR A C 1
ATOM 2320 O O . TYR A 1 295 ? -6.695 20.422 5.074 1 97.69 295 TYR A O 1
ATOM 2328 N N . ALA A 1 296 ? -6.781 18.828 3.527 1 98.12 296 ALA A N 1
ATOM 2329 C CA . ALA A 1 296 ? -6.723 17.766 4.52 1 98.12 296 ALA A CA 1
ATOM 2330 C C . ALA A 1 296 ? -5.605 16.781 4.199 1 98.12 296 ALA A C 1
ATOM 2332 O O . ALA A 1 296 ? -5.43 16.375 3.045 1 98.12 296 ALA A O 1
ATOM 2333 N N . LEU A 1 297 ? -4.832 16.484 5.184 1 96.94 297 LEU A N 1
ATOM 2334 C CA . LEU A 1 297 ? -3.773 15.484 5.086 1 96.94 297 LEU A CA 1
ATOM 2335 C C . LEU A 1 297 ? -4.266 14.125 5.574 1 96.94 297 LEU A C 1
ATOM 2337 O O . LEU A 1 297 ? -4.797 14.008 6.684 1 96.94 297 LEU A O 1
ATOM 2341 N N . PHE A 1 298 ? -4.09 13.125 4.742 1 96.5 298 PHE A N 1
ATOM 2342 C CA . PHE A 1 298 ? -4.539 11.781 5.066 1 96.5 298 PHE A CA 1
ATOM 2343 C C . PHE A 1 298 ? -3.367 10.805 5.051 1 96.5 298 PHE A C 1
ATOM 2345 O O . PHE A 1 298 ? -2.365 11.031 4.375 1 96.5 298 PHE A O 1
ATOM 2352 N N . SER A 1 299 ? -3.523 9.734 5.816 1 93 299 SER A N 1
ATOM 2353 C CA . SER A 1 299 ? -2.602 8.609 5.773 1 93 299 SER A CA 1
ATOM 2354 C C . SER A 1 299 ? -3.352 7.289 5.605 1 93 299 SER A C 1
ATOM 2356 O O . SER A 1 299 ? -4.578 7.246 5.734 1 93 299 SER A O 1
ATOM 2358 N N . THR A 1 300 ? -2.648 6.285 5.203 1 91.19 300 THR A N 1
ATOM 2359 C CA . THR A 1 300 ? -3.24 4.957 5.117 1 91.19 300 THR A CA 1
ATOM 2360 C C . THR A 1 300 ? -3.412 4.348 6.508 1 91.19 300 THR A C 1
ATOM 2362 O O . THR A 1 300 ? -2.674 4.688 7.434 1 91.19 300 THR A O 1
ATOM 2365 N N . ILE A 1 301 ? -4.344 3.43 6.633 1 87.38 301 ILE A N 1
ATOM 2366 C CA . ILE A 1 301 ? -4.57 2.729 7.891 1 87.38 301 ILE A CA 1
ATOM 2367 C C . ILE A 1 301 ? -3.623 1.536 8 1 87.38 301 ILE A C 1
ATOM 2369 O O . ILE A 1 301 ? -3.209 1.162 9.102 1 87.38 301 ILE A O 1
ATOM 2373 N N . SER A 1 302 ? -3.268 1.021 6.867 1 85 302 SER A N 1
ATOM 2374 C CA . SER A 1 302 ? -2.404 -0.156 6.828 1 85 302 SER A CA 1
ATOM 2375 C C . SER A 1 302 ? -1.036 0.142 7.43 1 85 302 SER A C 1
ATOM 2377 O O . SER A 1 302 ? -0.501 1.239 7.262 1 85 302 SER A O 1
ATOM 2379 N N . HIS A 1 303 ? -0.531 -0.887 8.125 1 82.56 303 HIS A N 1
ATOM 2380 C CA . HIS A 1 303 ? 0.806 -0.739 8.688 1 82.56 303 HIS A CA 1
ATOM 2381 C C . HIS A 1 303 ? 1.871 -1.253 7.727 1 82.56 303 HIS A C 1
ATOM 2383 O O . HIS A 1 303 ? 3.061 -0.979 7.902 1 82.56 303 HIS A O 1
ATOM 2389 N N . ILE A 1 304 ? 1.372 -1.902 6.746 1 84.25 304 ILE A N 1
ATOM 2390 C CA . ILE A 1 304 ? 2.312 -2.465 5.781 1 84.25 304 ILE A CA 1
ATOM 2391 C C . ILE A 1 304 ? 2.504 -1.493 4.621 1 84.25 304 ILE A C 1
ATOM 2393 O O . ILE A 1 304 ? 3.623 -1.312 4.133 1 84.25 304 ILE A O 1
ATOM 2397 N N . PHE A 1 305 ? 1.438 -0.967 4.148 1 87.62 305 PHE A N 1
ATOM 2398 C CA . PHE A 1 305 ? 1.504 0.041 3.098 1 87.62 305 PHE A CA 1
ATOM 2399 C C . PHE A 1 305 ? 1.354 1.441 3.68 1 87.62 305 PHE A C 1
ATOM 2401 O O . PHE A 1 305 ? 0.243 1.869 4 1 87.62 305 PHE A O 1
ATOM 2408 N N . ARG A 1 306 ? 2.443 2.057 3.67 1 85.31 306 ARG A N 1
ATOM 2409 C CA . ARG A 1 306 ? 2.436 3.389 4.266 1 85.31 306 ARG A CA 1
ATOM 2410 C C . ARG A 1 306 ? 2.43 4.469 3.191 1 85.31 306 ARG A C 1
ATOM 2412 O O . ARG A 1 306 ? 3.217 4.414 2.246 1 85.31 306 ARG A O 1
ATOM 2419 N N . GLY A 1 307 ? 1.545 5.359 3.268 1 89.62 307 GLY A N 1
ATOM 2420 C CA . GLY A 1 307 ? 1.427 6.473 2.338 1 89.62 307 GLY A CA 1
ATOM 2421 C C . GLY A 1 307 ? 0.577 7.609 2.873 1 89.62 307 GLY A C 1
ATOM 2422 O O . GLY A 1 307 ? -0.082 7.465 3.906 1 89.62 307 GLY A O 1
ATOM 2423 N N . SER A 1 308 ? 0.728 8.727 2.309 1 92.44 308 SER A N 1
ATOM 2424 C CA . SER A 1 308 ? -0.04 9.914 2.672 1 92.44 308 SER A CA 1
ATOM 2425 C C . SER A 1 308 ? -0.571 10.633 1.434 1 92.44 308 SER A C 1
ATOM 2427 O O . SER A 1 308 ? -0.041 10.453 0.334 1 92.44 308 SER A O 1
ATOM 2429 N N . ALA A 1 309 ? -1.62 11.367 1.63 1 94.06 309 ALA A N 1
ATOM 2430 C CA . ALA A 1 309 ? -2.221 12.141 0.547 1 94.06 309 ALA A CA 1
ATOM 2431 C C . ALA A 1 309 ? -2.846 13.43 1.075 1 94.06 309 ALA A C 1
ATOM 2433 O O . ALA A 1 309 ? -3.262 13.492 2.234 1 94.06 309 ALA A O 1
ATOM 2434 N N . VAL A 1 310 ? -2.791 14.406 0.276 1 95.62 310 VAL A N 1
ATOM 2435 C CA . VAL A 1 310 ? -3.463 15.664 0.595 1 95.62 310 VAL A CA 1
ATOM 2436 C C . VAL A 1 310 ? -4.613 15.891 -0.381 1 95.62 310 VAL A C 1
ATOM 2438 O O . VAL A 1 310 ? -4.422 15.859 -1.599 1 95.62 310 VAL A O 1
ATOM 2441 N N . CYS A 1 311 ? -5.789 16.094 0.174 1 97.12 311 CYS A N 1
ATOM 2442 C CA . CYS A 1 311 ? -6.961 16.406 -0.638 1 97.12 311 CYS A CA 1
ATOM 2443 C C . CYS A 1 311 ? -7.52 17.781 -0.294 1 97.12 311 CYS A C 1
ATOM 2445 O O . CYS A 1 311 ? -7.332 18.266 0.821 1 97.12 311 CYS A O 1
ATOM 2447 N N . VAL A 1 312 ? -8.156 18.391 -1.275 1 96.69 312 VAL A N 1
ATOM 2448 C CA . VAL A 1 312 ? -8.75 19.703 -1.092 1 96.69 312 VAL A CA 1
ATOM 2449 C C . VAL A 1 312 ? -10.258 19.625 -1.315 1 96.69 312 VAL A C 1
ATOM 2451 O O . VAL A 1 312 ? -10.719 19.016 -2.283 1 96.69 312 VAL A O 1
ATOM 2454 N N . TYR A 1 313 ? -11.016 20.219 -0.428 1 98.12 313 TYR A N 1
ATOM 2455 C CA . TYR A 1 313 ? -12.469 20.219 -0.506 1 98.12 313 TYR A CA 1
ATOM 2456 C C . TYR A 1 313 ? -13.008 21.656 -0.581 1 98.12 313 TYR A C 1
ATOM 2458 O O . TYR A 1 313 ? -12.453 22.562 0.043 1 98.12 313 TYR A O 1
ATOM 2466 N N . ARG A 1 314 ? -14.102 21.875 -1.296 1 95.56 314 ARG A N 1
ATOM 2467 C CA . ARG A 1 314 ? -14.828 23.141 -1.346 1 95.56 314 ARG A CA 1
ATOM 2468 C C . ARG A 1 314 ? -15.953 23.172 -0.322 1 95.56 314 ARG A C 1
ATOM 2470 O O . ARG A 1 314 ? -16.656 22.188 -0.141 1 95.56 314 ARG A O 1
ATOM 2477 N N . MET A 1 315 ? -16.062 24.25 0.306 1 96 315 MET A N 1
ATOM 2478 C CA . MET A 1 315 ? -17.125 24.375 1.303 1 96 315 MET A CA 1
ATOM 2479 C C . MET A 1 315 ? -18.5 24.203 0.663 1 96 315 MET A C 1
ATOM 2481 O O . MET A 1 315 ? -19.406 23.672 1.286 1 96 315 MET A O 1
ATOM 2485 N N . ALA A 1 316 ? -18.609 24.656 -0.542 1 94.81 316 ALA A N 1
ATOM 2486 C CA . ALA A 1 316 ? -19.875 24.5 -1.256 1 94.81 316 ALA A CA 1
ATOM 2487 C C . ALA A 1 316 ? -20.266 23.031 -1.376 1 94.81 316 ALA A C 1
ATOM 2489 O O . ALA A 1 316 ? -21.438 22.688 -1.233 1 94.81 316 ALA A O 1
ATOM 2490 N N . ASP A 1 317 ? -19.344 22.234 -1.694 1 97.12 317 ASP A N 1
ATOM 2491 C CA . ASP A 1 317 ? -19.594 20.797 -1.809 1 97.12 317 ASP A CA 1
ATOM 2492 C C . ASP A 1 317 ? -20 20.203 -0.458 1 97.12 317 ASP A C 1
ATOM 2494 O O . ASP A 1 317 ? -20.859 19.328 -0.388 1 97.12 317 ASP A O 1
ATOM 2498 N N . ILE A 1 318 ? -19.328 20.578 0.592 1 97.56 318 ILE A N 1
ATOM 2499 C CA . ILE A 1 318 ? -19.656 20.109 1.934 1 97.56 318 ILE A CA 1
ATOM 2500 C C . ILE A 1 318 ? -21.094 20.5 2.289 1 97.56 318 ILE A C 1
ATOM 2502 O O . ILE A 1 318 ? -21.875 19.688 2.768 1 97.56 318 ILE A O 1
ATOM 2506 N N . ARG A 1 319 ? -21.453 21.75 2.014 1 96.19 319 ARG A N 1
ATOM 2507 C CA . ARG A 1 319 ? -22.797 22.234 2.297 1 96.19 319 ARG A CA 1
ATOM 2508 C C . ARG A 1 319 ? -23.844 21.453 1.491 1 96.19 319 ARG A C 1
ATOM 2510 O O . ARG A 1 319 ? -24.922 21.141 2.002 1 96.19 319 ARG A O 1
ATOM 2517 N N . GLU A 1 320 ? -23.516 21.203 0.289 1 97 320 GLU A N 1
ATOM 2518 C CA . GLU A 1 320 ? -24.422 20.438 -0.561 1 97 320 GLU A CA 1
ATOM 2519 C C . GLU A 1 320 ? -24.719 19.062 0.03 1 97 320 GLU A C 1
ATOM 2521 O O . GLU A 1 320 ? -25.859 18.609 0.001 1 97 320 GLU A O 1
ATOM 2526 N N . VAL A 1 321 ? -23.734 18.406 0.507 1 98 321 VAL A N 1
ATOM 2527 C CA . VAL A 1 321 ? -23.906 17.078 1.095 1 98 321 VAL A CA 1
ATOM 2528 C C . VAL A 1 321 ? -24.781 17.188 2.346 1 98 321 VAL A C 1
ATOM 2530 O O . VAL A 1 321 ? -25.672 16.344 2.562 1 98 321 VAL A O 1
ATOM 2533 N N . PHE A 1 322 ? -24.547 18.172 3.197 1 97.38 322 PHE A N 1
ATOM 2534 C CA . PHE A 1 322 ? -25.328 18.344 4.426 1 97.38 322 PHE A CA 1
ATOM 2535 C C . PHE A 1 322 ? -26.766 18.719 4.109 1 97.38 322 PHE A C 1
ATOM 2537 O O . PHE A 1 322 ? -27.656 18.516 4.938 1 97.38 322 PHE A O 1
ATOM 2544 N N . ASN A 1 323 ? -27.016 19.281 2.938 1 95.56 323 ASN A N 1
ATOM 2545 C CA . ASN A 1 323 ? -28.375 19.594 2.51 1 95.56 323 ASN A CA 1
ATOM 2546 C C . ASN A 1 323 ? -29 18.422 1.753 1 95.56 323 ASN A C 1
ATOM 2548 O O . ASN A 1 323 ? -30.156 18.5 1.332 1 95.56 323 ASN A O 1
ATOM 2552 N N . GLY A 1 324 ? -28.266 17.375 1.575 1 96.81 324 GLY A N 1
ATOM 2553 C CA . GLY A 1 324 ? -28.75 16.219 0.848 1 96.81 324 GLY A CA 1
ATOM 2554 C C . GLY A 1 324 ? -29.484 15.227 1.723 1 96.81 324 GLY A C 1
ATOM 2555 O O . GLY A 1 324 ? -29.906 15.562 2.834 1 96.81 324 GLY A O 1
ATOM 2556 N N . PRO A 1 325 ? -29.688 14.016 1.228 1 97.56 325 PRO A N 1
ATOM 2557 C CA . PRO A 1 325 ? -30.469 13.023 1.964 1 97.56 325 PRO A CA 1
ATOM 2558 C C . PRO A 1 325 ? -29.719 12.438 3.158 1 97.56 325 PRO A C 1
ATOM 2560 O O . PRO A 1 325 ? -28.484 12.422 3.166 1 97.56 325 PRO A O 1
ATOM 2563 N N . PHE A 1 326 ? -30.5 11.984 4.156 1 97.5 326 PHE A N 1
ATOM 2564 C CA . PHE A 1 326 ? -29.938 11.32 5.332 1 97.5 326 PHE A CA 1
ATOM 2565 C C . PHE A 1 326 ? -29.734 9.836 5.07 1 97.5 326 PHE A C 1
ATOM 2567 O O . PHE A 1 326 ? -30.438 9.234 4.258 1 97.5 326 PHE A O 1
ATOM 2574 N N . ALA A 1 327 ? -28.75 9.297 5.664 1 94.88 327 ALA A N 1
ATOM 2575 C CA . ALA A 1 327 ? -28.547 7.852 5.609 1 94.88 327 ALA A CA 1
ATOM 2576 C C . ALA A 1 327 ? -29.531 7.121 6.531 1 94.88 327 ALA A C 1
ATOM 2578 O O . ALA A 1 327 ? -29.828 7.594 7.629 1 94.88 327 ALA A O 1
ATOM 2579 N N . HIS A 1 328 ? -30 6.016 6.082 1 92.12 328 HIS A N 1
ATOM 2580 C CA . HIS A 1 328 ? -31 5.281 6.855 1 92.12 328 HIS A CA 1
ATOM 2581 C C . HIS A 1 328 ? -30.875 3.781 6.609 1 92.12 328 HIS A C 1
ATOM 2583 O O . HIS A 1 328 ? -30.516 3.352 5.512 1 92.12 328 HIS A O 1
ATOM 2589 N N . ARG A 1 329 ? -31.062 3.125 7.656 1 88.06 329 ARG A N 1
ATOM 2590 C CA . ARG A 1 329 ? -31.141 1.669 7.598 1 88.06 329 ARG A CA 1
ATOM 2591 C C . ARG A 1 329 ? -32.406 1.163 8.297 1 88.06 329 ARG A C 1
ATOM 2593 O O . ARG A 1 329 ? -32.594 1.373 9.492 1 88.06 329 ARG A O 1
ATOM 2600 N N . GLU A 1 330 ? -33.156 0.404 7.594 1 86.5 330 GLU A N 1
ATOM 2601 C CA . GLU A 1 330 ? -34.438 -0.039 8.125 1 86.5 330 GLU A CA 1
ATOM 2602 C C . GLU A 1 330 ? -34.25 -1.024 9.273 1 86.5 330 GLU A C 1
ATOM 2604 O O . GLU A 1 330 ? -34.938 -0.928 10.305 1 86.5 330 GLU A O 1
ATOM 2609 N N . SER A 1 331 ? -33.469 -1.944 9.023 1 85.81 331 SER A N 1
ATOM 2610 C CA . SER A 1 331 ? -33.094 -2.943 10.023 1 85.81 331 SER A CA 1
ATOM 2611 C C . SER A 1 331 ? -31.641 -3.352 9.898 1 85.81 331 SER A C 1
ATOM 2613 O O . SER A 1 331 ? -30.984 -3.051 8.891 1 85.81 331 SER A O 1
ATOM 2615 N N . PRO A 1 332 ? -31.234 -3.941 10.883 1 80.69 332 PRO A N 1
ATOM 2616 C CA . PRO A 1 332 ? -29.828 -4.367 10.812 1 80.69 332 PRO A CA 1
ATOM 2617 C C . PRO A 1 332 ? -29.562 -5.309 9.641 1 80.69 332 PRO A C 1
ATOM 2619 O O . PRO A 1 332 ? -28.406 -5.5 9.258 1 80.69 332 PRO A O 1
ATOM 2622 N N . HIS A 1 333 ? -30.578 -5.836 9.016 1 82.25 333 HIS A N 1
ATOM 2623 C CA . HIS A 1 333 ? -30.422 -6.777 7.914 1 82.25 333 HIS A CA 1
ATOM 2624 C C . HIS A 1 333 ? -30.453 -6.062 6.566 1 82.25 333 HIS A C 1
ATOM 2626 O O . HIS A 1 333 ? -30.141 -6.656 5.535 1 82.25 333 HIS A O 1
ATOM 2632 N N . HIS A 1 334 ? -30.781 -4.793 6.672 1 84.75 334 HIS A N 1
ATOM 2633 C CA . HIS A 1 334 ? -30.891 -4.027 5.434 1 84.75 334 HIS A CA 1
ATOM 2634 C C . HIS A 1 334 ? -29.609 -3.236 5.168 1 84.75 334 HIS A C 1
ATOM 2636 O O . HIS A 1 334 ? -28.828 -2.967 6.09 1 84.75 334 HIS A O 1
ATOM 2642 N N . ARG A 1 335 ? -29.453 -2.908 3.941 1 82.88 335 ARG A N 1
ATOM 2643 C CA . ARG A 1 335 ? -28.328 -2.066 3.549 1 82.88 335 ARG A CA 1
ATOM 2644 C C . ARG A 1 335 ? -28.609 -0.598 3.842 1 82.88 335 ARG A C 1
ATOM 2646 O O . ARG A 1 335 ? -29.766 -0.195 3.951 1 82.88 335 ARG A O 1
ATOM 2653 N N . TRP A 1 336 ? -27.484 0.127 4.012 1 86.38 336 TRP A N 1
ATOM 2654 C CA . TRP A 1 336 ? -27.641 1.57 4.172 1 86.38 336 TRP A CA 1
ATOM 2655 C C . TRP A 1 336 ? -28.062 2.221 2.859 1 86.38 336 TRP A C 1
ATOM 2657 O O . TRP A 1 336 ? -27.594 1.833 1.786 1 86.38 336 TRP A O 1
ATOM 2667 N N . GLY A 1 337 ? -29 3.078 2.969 1 88.62 337 GLY A N 1
ATOM 2668 C CA . GLY A 1 337 ? -29.484 3.814 1.81 1 88.62 337 GLY A CA 1
ATOM 2669 C C . GLY A 1 337 ? -29.969 5.207 2.148 1 88.62 337 GLY A C 1
ATOM 2670 O O . GLY A 1 337 ? -29.844 5.66 3.289 1 88.62 337 GLY A O 1
ATOM 2671 N N . ALA A 1 338 ? -30.406 5.93 1.188 1 93.56 338 ALA A N 1
ATOM 2672 C CA . ALA A 1 338 ? -30.969 7.262 1.386 1 93.56 338 ALA A CA 1
ATOM 2673 C C . ALA A 1 338 ? -32.344 7.184 2.018 1 93.56 338 ALA A C 1
ATOM 2675 O O . ALA A 1 338 ? -33.156 6.32 1.661 1 93.56 338 ALA A O 1
ATOM 2676 N N . TYR A 1 339 ? -32.594 7.984 2.975 1 95.56 339 TYR A N 1
ATOM 2677 C CA . TYR A 1 339 ? -33.906 8.055 3.566 1 95.56 339 TYR A CA 1
ATOM 2678 C C . TYR A 1 339 ? -34.938 8.555 2.551 1 95.56 339 TYR A C 1
ATOM 2680 O O . TYR A 1 339 ? -34.781 9.641 1.981 1 95.56 339 TYR A O 1
ATOM 2688 N N . GLU A 1 340 ? -35.906 7.793 2.354 1 92.75 340 GLU A N 1
ATOM 2689 C CA . GLU A 1 340 ? -36.906 8.117 1.336 1 92.75 340 GLU A CA 1
ATOM 2690 C C . GLU A 1 340 ? -38.188 8.602 1.97 1 92.75 340 GLU A C 1
ATOM 2692 O O . GLU A 1 340 ? -39.125 9.016 1.266 1 92.75 340 GLU A O 1
ATOM 2697 N N . GLY A 1 341 ? -38.25 8.648 3.184 1 93.44 341 GLY A N 1
ATOM 2698 C CA . GLY A 1 341 ? -39.469 9.094 3.857 1 93.44 341 GLY A CA 1
ATOM 2699 C C . GLY A 1 341 ? -39.562 10.602 3.949 1 93.44 341 GLY A C 1
ATOM 2700 O O . GLY A 1 341 ? -38.812 11.328 3.281 1 93.44 341 GLY A O 1
ATOM 2701 N N . ARG A 1 342 ? -40.531 11.055 4.711 1 95.12 342 ARG A N 1
ATOM 2702 C CA . ARG A 1 342 ? -40.75 12.484 4.906 1 95.12 342 ARG A CA 1
ATOM 2703 C C . ARG A 1 342 ? -39.812 13.039 5.98 1 95.12 342 ARG A C 1
ATOM 2705 O O . ARG A 1 342 ? -39.875 12.602 7.133 1 95.12 342 ARG A O 1
ATOM 2712 N N . VAL A 1 343 ? -39.062 13.977 5.621 1 95.88 343 VAL A N 1
ATOM 2713 C CA . VAL A 1 343 ? -38.188 14.648 6.566 1 95.88 343 VAL A CA 1
ATOM 2714 C C . VAL A 1 343 ? -38.969 15.703 7.344 1 95.88 343 VAL A C 1
ATOM 2716 O O . VAL A 1 343 ? -39.656 16.531 6.75 1 95.88 343 VAL A O 1
ATOM 2719 N N . PRO A 1 344 ? -38.875 15.703 8.602 1 94.94 344 PRO A N 1
ATOM 2720 C CA . PRO A 1 344 ? -39.625 16.672 9.391 1 94.94 344 PRO A CA 1
ATOM 2721 C C . PRO A 1 344 ? -39.156 18.109 9.18 1 94.94 344 PRO A C 1
ATOM 2723 O O . PRO A 1 344 ? -38.094 18.328 8.617 1 94.94 344 PRO A O 1
ATOM 2726 N N . TYR A 1 345 ? -40.062 19.031 9.609 1 91.75 345 TYR A N 1
ATOM 2727 C CA . TYR A 1 345 ? -39.75 20.453 9.578 1 91.75 345 TYR A CA 1
ATOM 2728 C C . TYR A 1 345 ? -39.594 21 10.992 1 91.75 345 TYR A C 1
ATOM 2730 O O . TYR A 1 345 ? -40.438 20.719 11.867 1 91.75 345 TYR A O 1
ATOM 2738 N N . PRO A 1 346 ? -38.719 21.875 11.273 1 92.75 346 PRO A N 1
ATOM 2739 C CA . PRO A 1 346 ? -37.625 22.234 10.383 1 92.75 346 PRO A CA 1
ATOM 2740 C C . PRO A 1 346 ? -36.656 21.078 10.117 1 92.75 346 PRO A C 1
ATOM 2742 O O . PRO A 1 346 ? -36.594 20.125 10.906 1 92.75 346 PRO A O 1
ATOM 2745 N N . ARG A 1 347 ? -36.031 21.125 9.008 1 94 347 ARG A N 1
ATOM 2746 C CA . ARG A 1 347 ? -35.094 20.031 8.648 1 94 347 ARG A CA 1
ATOM 2747 C C . ARG A 1 347 ? -34.031 19.859 9.711 1 94 347 ARG A C 1
ATOM 2749 O O . ARG A 1 347 ? -33.375 20.828 10.125 1 94 347 ARG A O 1
ATOM 2756 N N . PRO A 1 348 ? -33.812 18.688 10.148 1 95 348 PRO A N 1
ATOM 2757 C CA . PRO A 1 348 ? -32.75 18.469 11.117 1 95 348 PRO A CA 1
ATOM 2758 C C . PRO A 1 348 ? -31.375 18.922 10.609 1 95 348 PRO A C 1
ATOM 2760 O O . PRO A 1 348 ? -31.016 18.641 9.461 1 95 348 PRO A O 1
ATOM 2763 N N . GLY A 1 349 ? -30.594 19.641 11.5 1 94.5 349 GLY A N 1
ATOM 2764 C CA . GLY A 1 349 ? -29.297 20.156 11.117 1 94.5 349 GLY A CA 1
ATOM 2765 C C . GLY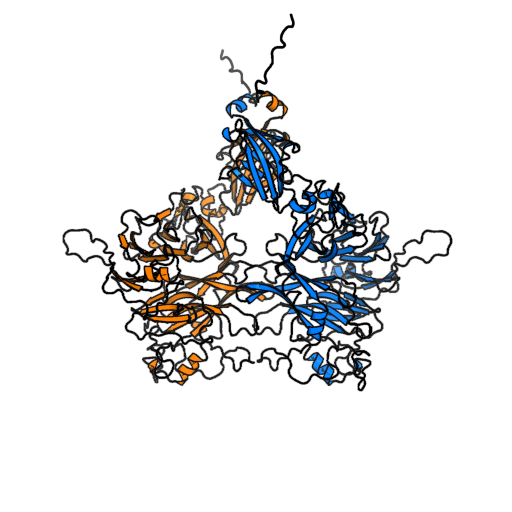 A 1 349 ? -29.312 21.625 10.75 1 94.5 349 GLY A C 1
ATOM 2766 O O . GLY A 1 349 ? -28.266 22.281 10.688 1 94.5 349 GLY A O 1
ATOM 2767 N N . VAL A 1 350 ? -30.484 22.141 10.461 1 93 350 VAL A N 1
ATOM 2768 C CA . VAL A 1 350 ? -30.625 23.547 10.102 1 93 350 VAL A CA 1
ATOM 2769 C C . VAL A 1 350 ? -30.688 24.406 11.367 1 93 350 VAL A C 1
ATOM 2771 O O . VAL A 1 350 ? -31.297 24 12.367 1 93 350 VAL A O 1
ATOM 2774 N N . CYS A 1 351 ? -30.047 25.531 11.297 1 93.88 351 CYS A N 1
ATOM 2775 C CA . CYS A 1 351 ? -30.016 26.438 12.445 1 93.88 351 CYS A CA 1
ATOM 2776 C C . CYS A 1 351 ? -31.281 27.281 12.4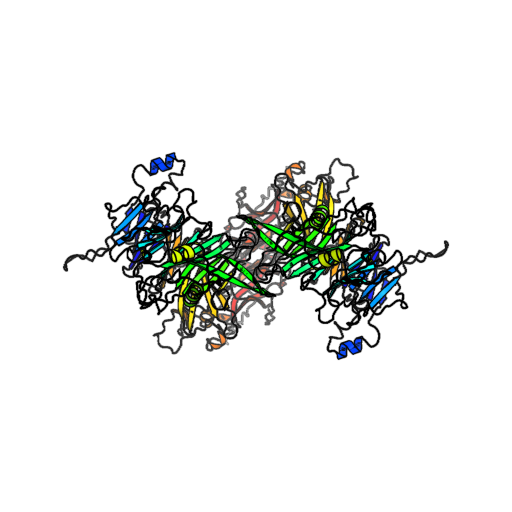92 1 93.88 351 CYS A C 1
ATOM 2778 O O . CYS A 1 351 ? -31.812 27.672 11.453 1 93.88 351 CYS A O 1
ATOM 2780 N N . PRO A 1 352 ? -31.703 27.469 13.68 1 91.94 352 PRO A N 1
ATOM 2781 C CA . PRO A 1 352 ? -32.812 28.422 13.789 1 91.94 352 PRO A CA 1
ATOM 2782 C C . PRO A 1 352 ? -32.375 29.844 13.484 1 91.94 352 PRO A C 1
ATOM 2784 O O . PRO A 1 352 ? -31.703 30.484 14.289 1 91.94 352 PRO A O 1
ATOM 2787 N N . SER A 1 353 ? -32.594 30.297 12.344 1 87.81 353 SER A N 1
ATOM 2788 C CA . SER A 1 353 ? -32.188 31.641 11.906 1 87.81 353 SER A CA 1
ATOM 2789 C C . SER A 1 353 ? -33.281 32.25 11.016 1 87.81 353 SER A C 1
ATOM 2791 O O . SER A 1 353 ? -34.219 31.578 10.586 1 87.81 353 SER A O 1
ATOM 2793 N N . LYS A 1 354 ? -33.125 33.531 10.797 1 80.69 354 LYS A N 1
ATOM 2794 C CA . LYS A 1 354 ? -34.062 34.25 9.961 1 80.69 354 LYS A CA 1
ATOM 2795 C C . LYS A 1 354 ? -34.031 33.75 8.523 1 80.69 354 LYS A C 1
ATOM 2797 O O . LYS A 1 354 ? -35.062 33.75 7.848 1 80.69 354 LYS A O 1
ATOM 2802 N N . THR A 1 355 ? -32.938 33.281 8.133 1 77.31 355 THR A N 1
ATOM 2803 C CA . THR A 1 355 ? -32.75 32.875 6.746 1 77.31 355 THR A CA 1
ATOM 2804 C C . THR A 1 355 ? -33.344 31.469 6.527 1 77.31 355 THR A C 1
ATOM 2806 O O . THR A 1 355 ? -33.719 31.125 5.41 1 77.31 355 THR A O 1
ATOM 2809 N N . THR A 1 356 ? -33.375 30.734 7.566 1 74 356 THR A N 1
ATOM 2810 C CA . THR A 1 356 ? -33.781 29.344 7.398 1 74 356 THR A CA 1
ATOM 2811 C C . THR A 1 356 ? -35.25 29.141 7.797 1 74 356 THR A C 1
ATOM 2813 O O . THR A 1 356 ? -35.875 28.141 7.445 1 74 356 THR A O 1
ATOM 2816 N N . ASN A 1 357 ? -35.719 30.156 8.508 1 74.5 357 ASN A N 1
ATOM 2817 C CA . ASN A 1 357 ? -37.125 30.062 8.984 1 74.5 357 ASN A CA 1
ATOM 2818 C C . ASN A 1 357 ? -38.094 30.375 7.871 1 74.5 357 ASN A C 1
ATOM 2820 O O . ASN A 1 357 ? -37.844 31.219 7.004 1 74.5 357 ASN A O 1
ATOM 2824 N N . GLN A 1 358 ? -39.062 29.469 7.871 1 71.56 358 GLN A N 1
ATOM 2825 C CA . GLN A 1 358 ? -40.188 29.781 6.984 1 71.56 358 GLN A CA 1
ATOM 2826 C C . GLN A 1 358 ? -41.125 30.797 7.613 1 71.56 358 GLN A C 1
ATOM 2828 O O . GLN A 1 358 ? -41.281 30.844 8.836 1 71.56 358 GLN A O 1
ATOM 2833 N N . PRO A 1 359 ? -41.625 31.688 6.801 1 66.62 359 PRO A N 1
ATOM 2834 C CA . PRO A 1 359 ? -42.469 32.781 7.312 1 66.62 359 PRO A CA 1
ATOM 2835 C C . PRO A 1 359 ? -43.594 32.281 8.227 1 66.62 359 PRO A C 1
ATOM 2837 O O . PRO A 1 359 ? -43.969 32.969 9.18 1 66.62 359 PRO A O 1
ATOM 2840 N N . ARG A 1 360 ? -44.188 31.172 8.047 1 66.69 360 ARG A N 1
ATOM 2841 C CA . ARG A 1 360 ? -45.375 30.75 8.82 1 66.69 360 ARG A CA 1
ATOM 2842 C C . ARG A 1 360 ? -44.938 30.016 10.086 1 66.69 360 ARG A C 1
ATOM 2844 O O . ARG A 1 360 ? -45.75 29.859 11.016 1 66.69 360 ARG A O 1
ATOM 2851 N N . ARG A 1 361 ? -43.875 29.453 10.219 1 69.62 361 ARG A N 1
ATOM 2852 C CA . ARG A 1 361 ? -43.406 28.688 11.375 1 69.62 361 ARG A CA 1
ATOM 2853 C C . ARG A 1 361 ? -41.969 29.062 11.727 1 69.62 361 ARG A C 1
ATOM 2855 O O . ARG A 1 361 ? -41 28.516 11.172 1 69.62 361 ARG A O 1
ATOM 2862 N N . GLN A 1 362 ? -41.812 30.016 12.656 1 78.62 362 GLN A N 1
ATOM 2863 C CA . GLN A 1 362 ? -40.5 30.547 12.992 1 78.62 362 GLN A CA 1
ATOM 2864 C C . GLN A 1 362 ? -40 30 14.32 1 78.62 362 GLN A C 1
ATOM 2866 O O . GLN A 1 362 ? -40.781 29.891 15.281 1 78.62 362 GLN A O 1
ATOM 2871 N N . TYR A 1 363 ? -38.906 29.391 14.195 1 86.25 363 TYR A N 1
ATOM 2872 C CA . TYR A 1 363 ? -38.25 28.938 15.414 1 86.25 363 TYR A CA 1
ATOM 2873 C C . TYR A 1 363 ? -37.062 29.812 15.766 1 86.25 363 TYR A C 1
ATOM 2875 O O . TYR A 1 363 ? -36.156 29.984 14.945 1 86.25 363 TYR A O 1
ATOM 2883 N N . SER A 1 364 ? -37.062 30.391 16.859 1 86 364 SER A N 1
ATOM 2884 C CA . SER A 1 364 ? -35.969 31.266 17.281 1 86 364 SER A CA 1
ATOM 2885 C C . SER A 1 364 ? -34.875 30.484 18.031 1 86 364 SER A C 1
ATOM 2887 O O . SER A 1 364 ? -33.75 30.922 18.109 1 86 364 SER A O 1
ATOM 2889 N N . THR A 1 365 ? -35.281 29.391 18.547 1 92.06 365 THR A N 1
ATOM 2890 C CA . THR A 1 365 ? -34.344 28.547 19.297 1 92.06 365 THR A CA 1
ATOM 2891 C C . THR A 1 365 ? -34.625 27.078 19.047 1 92.06 365 THR A C 1
ATOM 2893 O O . THR A 1 365 ? -35.719 26.703 18.656 1 92.06 365 THR A O 1
ATOM 2896 N N . THR A 1 366 ? -33.656 26.266 19.25 1 94.25 366 THR A N 1
ATOM 2897 C CA . THR A 1 366 ? -33.812 24.828 19.047 1 94.25 366 THR A CA 1
ATOM 2898 C C . THR A 1 366 ? -34.688 24.219 20.156 1 94.25 366 THR A C 1
ATOM 2900 O O . THR A 1 366 ? -35.188 23.109 20 1 94.25 366 THR A O 1
ATOM 2903 N N . LYS A 1 367 ? -34.812 24.922 21.234 1 94 367 LYS A N 1
ATOM 2904 C CA . LYS A 1 367 ? -35.688 24.453 22.312 1 94 367 LYS A CA 1
ATOM 2905 C C . LYS A 1 367 ? -37.125 24.391 21.875 1 94 367 LYS A C 1
ATOM 2907 O O . LYS A 1 367 ? -37.938 23.641 22.453 1 94 367 LYS A O 1
ATOM 2912 N N . ASP A 1 368 ? -37.438 25.125 20.812 1 92 368 ASP A N 1
ATOM 2913 C CA . ASP A 1 368 ? -38.812 25.172 20.312 1 92 368 ASP A CA 1
ATOM 2914 C C . ASP A 1 368 ? -39.031 24.141 19.203 1 92 368 ASP A C 1
ATOM 2916 O O . ASP A 1 368 ? -40.125 24 18.672 1 92 368 ASP A O 1
ATOM 2920 N N . PHE A 1 369 ? -37.969 23.422 18.844 1 94.12 369 PHE A N 1
ATOM 2921 C CA . PHE A 1 369 ? -38.125 22.391 17.828 1 94.12 369 PHE A CA 1
ATOM 2922 C C . PHE A 1 369 ? -39.062 21.312 18.281 1 94.12 369 PHE A C 1
ATOM 2924 O O . PHE A 1 369 ? -39.062 20.922 19.453 1 94.12 369 PHE A O 1
ATOM 2931 N N . PRO A 1 370 ? -39.938 20.891 17.359 1 93.38 370 PRO A N 1
ATOM 2932 C CA . PRO A 1 370 ? -40.812 19.781 17.719 1 93.38 370 PRO A CA 1
ATOM 2933 C C . PRO A 1 370 ? -40.031 18.5 18.062 1 93.38 370 PRO A C 1
ATOM 2935 O O . PRO A 1 370 ? -38.969 18.266 17.516 1 93.38 370 PRO A O 1
ATOM 2938 N N . ASP A 1 371 ? -40.594 17.641 18.891 1 95.25 371 ASP A N 1
ATOM 2939 C CA . ASP A 1 371 ? -39.969 16.406 19.312 1 95.25 371 ASP A CA 1
ATOM 2940 C C . ASP A 1 371 ? -39.688 15.492 18.109 1 95.25 371 ASP A C 1
ATOM 2942 O O . ASP A 1 371 ? -38.719 14.742 18.109 1 95.25 371 ASP A O 1
ATOM 2946 N N . GLU A 1 372 ? -40.531 15.57 17.172 1 95.31 372 GLU A N 1
ATOM 2947 C CA . GLU A 1 372 ? -40.344 14.742 15.984 1 95.31 372 GLU A CA 1
ATOM 2948 C C . GLU A 1 372 ? -39.031 15.055 15.281 1 95.31 372 GLU A C 1
ATOM 2950 O O . GLU A 1 372 ? -38.375 14.148 14.773 1 95.31 372 GLU A O 1
ATOM 2955 N N . VAL A 1 373 ? -38.75 16.281 15.242 1 95.38 373 VAL A N 1
ATOM 2956 C CA . VAL A 1 373 ? -37.5 16.719 14.609 1 95.38 373 VAL A CA 1
ATOM 2957 C C . VAL A 1 373 ? -36.312 16.219 15.406 1 95.38 373 VAL A C 1
ATOM 2959 O O . VAL A 1 373 ? -35.344 15.719 14.828 1 95.38 373 VAL A O 1
ATOM 2962 N N . LEU A 1 374 ? -36.406 16.281 16.688 1 96.12 374 LEU A N 1
ATOM 2963 C CA . LEU A 1 374 ? -35.281 15.891 17.562 1 96.12 374 LEU A CA 1
ATOM 2964 C C . LEU A 1 374 ? -35.094 14.383 17.547 1 96.12 374 LEU A C 1
ATOM 2966 O O . LEU A 1 374 ? -33.969 13.898 17.562 1 96.12 374 LEU A O 1
ATOM 2970 N N . HIS A 1 375 ? -36.156 13.641 17.531 1 95.62 375 HIS A N 1
ATOM 2971 C CA . HIS A 1 375 ? -36.062 12.188 17.422 1 95.62 375 HIS A CA 1
ATOM 2972 C C . HIS A 1 375 ? -35.438 11.766 16.094 1 95.62 375 HIS A C 1
ATOM 2974 O O . HIS A 1 375 ? -34.656 10.828 16.047 1 95.62 375 HIS A O 1
ATOM 2980 N N . PHE A 1 376 ? -35.812 12.438 15.109 1 95.94 376 PHE A N 1
ATOM 2981 C CA . PHE A 1 376 ? -35.25 12.148 13.797 1 95.94 376 PHE A CA 1
ATOM 2982 C C . PHE A 1 376 ? -33.75 12.43 13.773 1 95.94 376 PHE A C 1
ATOM 2984 O O . PHE A 1 376 ? -32.969 11.641 13.227 1 95.94 376 PHE A O 1
ATOM 2991 N N . ALA A 1 377 ? -33.406 13.602 14.281 1 95.31 377 ALA A N 1
ATOM 2992 C CA . ALA A 1 377 ? -32 14 14.305 1 95.31 377 ALA A CA 1
ATOM 2993 C C . ALA A 1 377 ? -31.156 12.977 15.062 1 95.31 377 ALA A C 1
ATOM 2995 O O . ALA A 1 377 ? -30.016 12.688 14.664 1 95.31 377 ALA A O 1
ATOM 2996 N N . ARG A 1 378 ? -31.625 12.438 16.078 1 93.94 378 ARG A N 1
ATOM 2997 C CA . ARG A 1 378 ? -30.938 11.445 16.891 1 93.94 378 ARG A CA 1
ATOM 2998 C C . ARG A 1 378 ? -30.766 10.133 16.125 1 93.94 378 ARG A C 1
ATOM 3000 O O . ARG A 1 378 ? -29.734 9.477 16.234 1 93.94 378 ARG A O 1
ATOM 3007 N N . ALA A 1 379 ? -31.703 9.859 15.312 1 93.5 379 ALA A N 1
ATOM 3008 C CA . ALA A 1 379 ? -31.734 8.57 14.617 1 93.5 379 ALA A CA 1
ATOM 3009 C C . ALA A 1 379 ? -30.953 8.641 13.305 1 93.5 379 ALA A C 1
ATOM 3011 O O . ALA A 1 379 ? -30.484 7.617 12.805 1 93.5 379 ALA A O 1
ATOM 3012 N N . HIS A 1 380 ? -30.891 9.852 12.75 1 95.5 380 HIS A N 1
ATOM 3013 C CA . HIS A 1 380 ? -30.266 10 11.438 1 95.5 380 HIS A CA 1
ATOM 3014 C C . HIS A 1 380 ? -29.172 11.062 11.461 1 95.5 380 HIS A C 1
ATOM 3016 O O . HIS A 1 380 ? -29.25 12.055 10.727 1 95.5 380 HIS A O 1
ATOM 3022 N N . PRO A 1 381 ? -28.125 10.805 12.164 1 95.88 381 PRO A N 1
ATOM 3023 C CA . PRO A 1 381 ? -27.062 11.805 12.227 1 95.88 381 PRO A CA 1
ATOM 3024 C C . PRO A 1 381 ? -26.156 11.781 10.992 1 95.88 381 PRO A C 1
ATOM 3026 O O . PRO A 1 381 ? -25.453 12.758 10.727 1 95.88 381 PRO A O 1
ATOM 3029 N N . LEU A 1 382 ? -26.125 10.703 10.18 1 96.38 382 LEU A N 1
ATOM 3030 C CA . LEU A 1 382 ? -25.203 10.508 9.062 1 96.38 382 LEU A CA 1
ATOM 3031 C C . LEU A 1 382 ? -25.875 10.875 7.738 1 96.38 382 LEU A C 1
ATOM 3033 O O . LEU A 1 382 ? -27 10.484 7.473 1 96.38 382 LEU A O 1
ATOM 3037 N N . MET A 1 383 ? -25.109 11.703 6.957 1 97.56 383 MET A N 1
ATOM 3038 C CA . MET A 1 383 ? -25.562 12 5.602 1 97.56 383 MET A CA 1
ATOM 3039 C C . MET A 1 383 ? -25.281 10.828 4.668 1 97.56 383 MET A C 1
ATOM 3041 O O . MET A 1 383 ? -24.297 10.109 4.844 1 97.56 383 MET A O 1
ATOM 3045 N N . TYR A 1 384 ? -26.094 10.703 3.672 1 95.5 384 TYR A N 1
ATOM 3046 C CA . TYR A 1 384 ? -25.984 9.562 2.771 1 95.5 384 TYR A CA 1
ATOM 3047 C C . TYR A 1 384 ? -24.828 9.766 1.787 1 95.5 384 TYR A C 1
ATOM 3049 O O . TYR A 1 384 ? -24.062 8.836 1.524 1 95.5 384 TYR A O 1
ATOM 3057 N N . LYS A 1 385 ? -24.75 10.945 1.249 1 96.38 385 LYS A N 1
ATOM 3058 C CA . LYS A 1 385 ? -23.688 11.234 0.277 1 96.38 385 LYS A CA 1
ATOM 3059 C C . LYS A 1 385 ? -22.375 11.578 0.972 1 96.38 385 LYS A C 1
ATOM 3061 O O . LYS A 1 385 ? -22.375 12.133 2.07 1 96.38 385 LYS A O 1
ATOM 3066 N N . ALA A 1 386 ? -21.312 11.266 0.348 1 96.25 386 ALA A N 1
ATOM 3067 C CA . ALA A 1 386 ? -19.984 11.586 0.858 1 96.25 386 ALA A CA 1
ATOM 3068 C C . ALA A 1 386 ? -19.438 12.852 0.199 1 96.25 386 ALA A C 1
ATOM 3070 O O . ALA A 1 386 ? -19.922 13.266 -0.858 1 96.25 386 ALA A O 1
ATOM 3071 N N . VAL A 1 387 ? -18.516 13.461 0.886 1 98.19 387 VAL A N 1
ATOM 3072 C CA . VAL A 1 387 ? -17.844 14.633 0.338 1 98.19 387 VAL A CA 1
ATOM 3073 C C . VAL A 1 387 ? -16.609 14.211 -0.439 1 98.19 387 VAL A C 1
ATOM 3075 O O . VAL A 1 387 ? -15.734 13.523 0.1 1 98.19 387 VAL A O 1
ATOM 3078 N N . TYR A 1 388 ? -16.531 14.586 -1.7 1 97.38 388 TYR A N 1
ATOM 3079 C CA . TYR A 1 388 ? -15.391 14.258 -2.545 1 97.38 388 TYR A CA 1
ATOM 3080 C C . TYR A 1 388 ? -14.5 15.477 -2.754 1 97.38 388 TYR A C 1
ATOM 3082 O O . TYR A 1 388 ? -14.977 16.609 -2.711 1 97.38 388 TYR A O 1
ATOM 3090 N N . PRO A 1 389 ? -13.219 15.227 -2.893 1 97.06 389 PRO A N 1
ATOM 3091 C CA . PRO A 1 389 ? -12.312 16.344 -3.127 1 97.06 389 PRO A CA 1
ATOM 3092 C C . PRO A 1 389 ? -12.5 16.984 -4.504 1 97.06 389 PRO A C 1
ATOM 3094 O O . PRO A 1 389 ? -13.188 16.422 -5.359 1 97.06 389 PRO A O 1
ATOM 3097 N N . ARG A 1 390 ? -11.852 18.094 -4.586 1 92.25 390 ARG A N 1
ATOM 3098 C CA . ARG A 1 390 ? -11.859 18.797 -5.867 1 92.25 390 ARG A CA 1
ATOM 3099 C C . ARG A 1 390 ? -11.281 17.906 -6.973 1 92.25 390 ARG A C 1
ATOM 3101 O O . ARG A 1 390 ? -10.219 17.312 -6.801 1 92.25 390 ARG A O 1
ATOM 3108 N N . HIS A 1 391 ? -11.969 17.672 -8.07 1 87.94 391 HIS A N 1
ATOM 3109 C CA . HIS A 1 391 ? -11.586 16.891 -9.234 1 87.94 391 HIS A CA 1
ATOM 3110 C C . HIS A 1 391 ? -11.555 15.398 -8.914 1 87.94 391 HIS A C 1
ATOM 3112 O O . HIS A 1 391 ? -11.039 14.594 -9.695 1 87.94 391 HIS A O 1
ATOM 3118 N N . ARG A 1 392 ? -11.953 15.062 -7.695 1 91.81 392 ARG A N 1
ATOM 3119 C CA . ARG A 1 392 ? -12.094 13.68 -7.262 1 91.81 392 ARG A CA 1
ATOM 3120 C C . ARG A 1 392 ? -10.742 12.977 -7.23 1 91.81 392 ARG A C 1
ATOM 3122 O O . ARG A 1 392 ? -10.641 11.805 -7.586 1 91.81 392 ARG A O 1
ATOM 3129 N N . ARG A 1 393 ? -9.695 13.727 -6.984 1 91.75 393 ARG A N 1
ATOM 3130 C CA . ARG A 1 393 ? -8.344 13.203 -6.844 1 91.75 393 ARG A CA 1
ATOM 3131 C C . ARG A 1 393 ? -7.559 13.984 -5.793 1 91.75 393 ARG A C 1
ATOM 3133 O O . ARG A 1 393 ? -7.848 15.148 -5.539 1 91.75 393 ARG A O 1
ATOM 3140 N N . PRO A 1 394 ? -6.582 13.32 -5.207 1 93.94 394 PRO A N 1
ATOM 3141 C CA . PRO A 1 394 ? -5.738 14.07 -4.27 1 93.94 394 PRO A CA 1
ATOM 3142 C C . PRO A 1 394 ? -4.812 15.062 -4.969 1 93.94 394 PRO A C 1
ATOM 3144 O O . PRO A 1 394 ? -4.484 14.883 -6.148 1 93.94 394 PRO A O 1
ATOM 3147 N N . LEU A 1 395 ? -4.457 16.031 -4.238 1 91.62 395 LEU A N 1
ATOM 3148 C CA . LEU A 1 395 ? -3.502 17.016 -4.73 1 91.62 395 LEU A CA 1
ATOM 3149 C C . LEU A 1 395 ? -2.084 16.453 -4.715 1 91.62 395 LEU A C 1
ATOM 3151 O O . LEU A 1 395 ? -1.265 16.812 -5.566 1 91.62 395 LEU A O 1
ATOM 3155 N N . LEU A 1 396 ? -1.837 15.727 -3.74 1 91 396 LEU A N 1
ATOM 3156 C CA . LEU A 1 396 ? -0.516 15.148 -3.521 1 91 396 LEU A CA 1
ATOM 3157 C C . LEU A 1 396 ? -0.629 13.727 -2.98 1 91 396 LEU A C 1
ATOM 3159 O O . LEU A 1 396 ? -1.462 13.453 -2.113 1 91 396 LEU A O 1
ATOM 3163 N N . VAL A 1 397 ? 0.141 12.875 -3.566 1 90.38 397 VAL A N 1
ATOM 3164 C CA . VAL A 1 397 ? 0.226 11.508 -3.068 1 90.38 397 VAL A CA 1
ATOM 3165 C C . VAL A 1 397 ? 1.686 11.141 -2.811 1 90.38 397 VAL A C 1
ATOM 3167 O O . VAL A 1 397 ? 2.545 11.336 -3.674 1 90.38 397 VAL A O 1
ATOM 3170 N N . ASN A 1 398 ? 1.933 10.703 -1.604 1 87.38 398 ASN A N 1
ATOM 3171 C CA . ASN A 1 398 ? 3.27 10.266 -1.221 1 87.38 398 ASN A CA 1
ATOM 3172 C C . ASN A 1 398 ? 3.266 8.82 -0.712 1 87.38 398 ASN A C 1
ATOM 3174 O O . ASN A 1 398 ? 2.689 8.531 0.338 1 87.38 398 ASN A O 1
ATOM 3178 N N . THR A 1 399 ? 3.871 7.816 -1.385 1 81.88 399 THR A N 1
ATOM 3179 C CA . THR A 1 399 ? 3.896 6.418 -0.969 1 81.88 399 THR A CA 1
ATOM 3180 C C . THR A 1 399 ? 5.332 5.945 -0.746 1 81.88 399 THR A C 1
ATOM 3182 O O . THR A 1 399 ? 5.559 4.918 -0.105 1 81.88 399 THR A O 1
ATOM 3185 N N . ASP A 1 400 ? 6.336 6.52 -1.284 1 68.44 400 ASP A N 1
ATOM 3186 C CA . ASP A 1 400 ? 7.703 6.004 -1.291 1 68.44 400 ASP A CA 1
ATOM 3187 C C . ASP A 1 400 ? 8.609 6.852 -0.401 1 68.44 400 ASP A C 1
ATOM 3189 O O . ASP A 1 400 ? 9.836 6.754 -0.485 1 68.44 400 ASP A O 1
ATOM 3193 N N . LEU A 1 401 ? 8.109 7.715 0.301 1 61.91 401 LEU A N 1
ATOM 3194 C CA . LEU A 1 401 ? 9.07 8.555 1.014 1 61.91 401 LEU A CA 1
ATOM 3195 C C . LEU A 1 401 ? 9.57 7.852 2.271 1 61.91 401 LEU A C 1
ATOM 3197 O O . LEU A 1 401 ? 8.82 7.117 2.92 1 61.91 401 LEU A O 1
ATOM 3201 N N . PRO A 1 402 ? 10.828 7.961 2.377 1 65.31 402 PRO A N 1
ATOM 3202 C CA . PRO A 1 402 ? 11.438 7.375 3.576 1 65.31 402 PRO A CA 1
ATOM 3203 C C . PRO A 1 402 ? 10.758 7.844 4.863 1 65.31 402 PRO A C 1
ATOM 3205 O O . PRO A 1 402 ? 10.875 7.184 5.898 1 65.31 402 PRO A O 1
ATOM 3208 N N . HIS A 1 403 ? 10.164 9.008 4.66 1 70.44 403 HIS A N 1
ATOM 3209 C CA . HIS A 1 403 ? 9.5 9.531 5.852 1 70.44 403 HIS A CA 1
ATOM 3210 C C . HIS A 1 403 ? 8.008 9.719 5.605 1 70.44 403 HIS A C 1
ATOM 3212 O O . HIS A 1 403 ? 7.59 10.023 4.488 1 70.44 403 HIS A O 1
ATOM 3218 N N . ARG A 1 404 ? 7.344 9.469 6.586 1 77.5 404 ARG A N 1
ATOM 3219 C CA . ARG A 1 404 ? 5.895 9.664 6.547 1 77.5 404 ARG A CA 1
ATOM 3220 C C . ARG A 1 404 ? 5.527 11.117 6.789 1 77.5 404 ARG A C 1
ATOM 3222 O O . ARG A 1 404 ? 6.148 11.797 7.613 1 77.5 404 ARG A O 1
ATOM 3229 N N . LEU A 1 405 ? 4.641 11.578 5.941 1 84.75 405 LEU A N 1
ATOM 3230 C CA . LEU A 1 405 ? 4.098 12.906 6.199 1 84.75 405 LEU A CA 1
ATOM 3231 C C . LEU A 1 405 ? 3.227 12.906 7.449 1 84.75 405 LEU A C 1
ATOM 3233 O O . LEU A 1 405 ? 2.4 12.008 7.637 1 84.75 405 LEU A O 1
ATOM 3237 N N . ARG A 1 406 ? 3.59 13.695 8.273 1 83.69 406 ARG A N 1
ATOM 3238 C CA . ARG A 1 406 ? 2.83 13.828 9.508 1 83.69 406 ARG A CA 1
ATOM 3239 C C . ARG A 1 406 ? 2.373 15.273 9.711 1 83.69 406 ARG A C 1
ATOM 3241 O O . ARG A 1 406 ? 2.916 16.188 9.102 1 83.69 406 ARG A O 1
ATOM 3248 N N . PRO A 1 407 ? 1.293 15.359 10.414 1 87.38 407 PRO A N 1
ATOM 3249 C CA . PRO A 1 407 ? 0.915 16.734 10.758 1 87.38 407 PRO A CA 1
ATOM 3250 C C . PRO A 1 407 ? 2.092 17.562 11.266 1 87.38 407 PRO A C 1
ATOM 3252 O O . PRO A 1 407 ? 3.01 17.016 11.891 1 87.38 407 PRO A O 1
ATOM 3255 N N . PRO A 1 408 ? 2.191 18.75 10.859 1 91.94 408 PRO A N 1
ATOM 3256 C CA . PRO A 1 408 ? 1.15 19.688 10.43 1 91.94 408 PRO A CA 1
ATOM 3257 C C . PRO A 1 408 ? 1.211 20 8.938 1 91.94 408 PRO A C 1
ATOM 3259 O O . PRO A 1 408 ? 2.221 19.719 8.289 1 91.94 408 PRO A O 1
ATOM 3262 N N . LEU A 1 409 ? 0.119 20.531 8.438 1 95.81 409 LEU A N 1
ATOM 3263 C CA . LEU A 1 409 ? -0.021 21 7.062 1 95.81 409 LEU A CA 1
ATOM 3264 C C . LEU A 1 409 ? -0.377 22.484 7.023 1 95.81 409 LEU A C 1
ATOM 3266 O O . LEU A 1 409 ? -1.28 22.938 7.738 1 95.81 409 LEU A O 1
ATOM 3270 N N . VAL A 1 410 ? 0.401 23.219 6.297 1 96.75 410 VAL A N 1
ATOM 3271 C CA . VAL A 1 410 ? 0.109 24.641 6.059 1 96.75 410 VAL A CA 1
ATOM 3272 C C . VAL A 1 410 ? 0.174 24.938 4.562 1 96.75 410 VAL A C 1
ATOM 3274 O O . VAL A 1 410 ? 1.006 24.375 3.846 1 96.75 410 VAL A O 1
ATOM 3277 N N . VAL A 1 411 ? -0.705 25.797 4.117 1 96.75 411 VAL A N 1
ATOM 3278 C CA . VAL A 1 411 ? -0.78 26.094 2.689 1 96.75 411 VAL A CA 1
ATOM 3279 C C . VAL A 1 411 ? -0.723 27.609 2.467 1 96.75 411 VAL A C 1
ATOM 3281 O O . VAL A 1 411 ? -1.284 28.375 3.25 1 96.75 411 VAL A O 1
ATOM 3284 N N . ASP A 1 412 ? -0.011 27.984 1.455 1 95.38 412 ASP A N 1
ATOM 3285 C CA . ASP A 1 412 ? 0.035 29.375 1.005 1 95.38 412 ASP A CA 1
ATOM 3286 C C . ASP A 1 412 ? -0.344 29.484 -0.47 1 95.38 412 ASP A C 1
ATOM 3288 O O . ASP A 1 412 ? 0.203 28.766 -1.312 1 95.38 412 ASP A O 1
ATOM 3292 N N . ARG A 1 413 ? -1.271 30.328 -0.782 1 93 413 ARG A N 1
ATOM 3293 C CA . ARG A 1 413 ? -1.605 30.641 -2.17 1 93 413 ARG A CA 1
ATOM 3294 C C . ARG A 1 413 ? -0.856 31.875 -2.66 1 93 413 ARG A C 1
ATOM 3296 O O . ARG A 1 413 ? -1.122 32.969 -2.205 1 93 413 ARG A O 1
ATOM 3303 N N . VAL A 1 414 ? 0.031 31.609 -3.539 1 91.5 414 VAL A N 1
ATOM 3304 C CA . VAL A 1 414 ? 0.938 32.656 -3.982 1 91.5 414 VAL A CA 1
ATOM 3305 C C . VAL A 1 414 ? 0.578 33.094 -5.402 1 91.5 414 VAL A C 1
ATOM 3307 O O . VAL A 1 414 ? 0.253 32.25 -6.246 1 91.5 414 VAL A O 1
ATOM 3310 N N . GLU A 1 415 ? 0.634 34.375 -5.551 1 87.25 415 GLU A N 1
ATOM 3311 C CA . GLU A 1 415 ? 0.488 34.938 -6.898 1 87.25 415 GLU A CA 1
ATOM 3312 C C . GLU A 1 415 ? 1.836 35 -7.605 1 87.25 415 GLU A C 1
ATOM 3314 O O . GLU A 1 415 ? 2.725 35.75 -7.18 1 87.25 415 GLU A O 1
ATOM 3319 N N . ALA A 1 416 ? 1.968 34.219 -8.562 1 85.44 416 ALA A N 1
ATOM 3320 C CA . ALA A 1 416 ? 3.197 34.219 -9.344 1 85.44 416 ALA A CA 1
ATOM 3321 C C . ALA A 1 416 ? 2.971 34.844 -10.719 1 85.44 416 ALA A C 1
ATOM 3323 O O . ALA A 1 416 ? 1.879 35.344 -11.008 1 85.44 416 ALA A O 1
ATOM 3324 N N . GLU A 1 417 ? 4.059 34.969 -11.484 1 75.88 417 GLU A N 1
ATOM 3325 C CA . GLU A 1 417 ? 3.99 35.562 -12.812 1 75.88 417 GLU A CA 1
ATOM 3326 C C . GLU A 1 417 ? 3.025 34.812 -13.719 1 75.88 417 GLU A C 1
ATOM 3328 O O . GLU A 1 417 ? 2.326 35.406 -14.539 1 75.88 417 GLU A O 1
ATOM 3333 N N . ASP A 1 418 ? 2.973 33.562 -13.547 1 76.75 418 ASP A N 1
ATOM 3334 C CA . ASP A 1 418 ? 2.18 32.719 -14.438 1 76.75 418 ASP A CA 1
ATOM 3335 C C . ASP A 1 418 ? 0.813 32.406 -13.828 1 76.75 418 ASP A C 1
ATOM 3337 O O . ASP A 1 418 ? 0.023 31.656 -14.406 1 76.75 418 ASP A O 1
ATOM 3341 N N . GLY A 1 419 ? 0.529 32.906 -12.672 1 81.88 419 GLY A N 1
ATOM 3342 C CA . GLY A 1 419 ? -0.766 32.688 -12.047 1 81.88 419 GLY A CA 1
ATOM 3343 C C . GLY A 1 419 ? -0.67 32.344 -10.57 1 81.88 419 GLY A C 1
ATOM 3344 O O . GLY A 1 419 ? 0.307 32.719 -9.914 1 81.88 419 GLY A O 1
ATOM 3345 N N . GLN A 1 420 ? -1.74 31.75 -10.094 1 86.81 420 GLN A N 1
ATOM 3346 C CA . GLN A 1 420 ? -1.777 31.406 -8.672 1 86.81 420 GLN A CA 1
ATOM 3347 C C . GLN A 1 420 ? -1.352 29.969 -8.438 1 86.81 420 GLN A C 1
ATOM 3349 O O . GLN A 1 420 ? -1.723 29.078 -9.195 1 86.81 420 GLN A O 1
ATOM 3354 N N . HIS A 1 421 ? -0.544 29.844 -7.473 1 89.38 421 HIS A N 1
ATOM 3355 C CA . HIS A 1 421 ? -0.082 28.5 -7.109 1 89.38 421 HIS A CA 1
ATOM 3356 C C . HIS A 1 421 ? -0.242 28.25 -5.617 1 89.38 421 HIS A C 1
ATOM 3358 O O . HIS A 1 421 ? -0.07 29.156 -4.805 1 89.38 421 HIS A O 1
ATOM 3364 N N . ASP A 1 422 ? -0.573 27.031 -5.316 1 91.62 422 ASP A N 1
ATOM 3365 C CA . ASP A 1 422 ? -0.616 26.609 -3.92 1 91.62 422 ASP A CA 1
ATOM 3366 C C . ASP A 1 422 ? 0.698 25.953 -3.5 1 91.62 422 ASP A C 1
ATOM 3368 O O . ASP A 1 422 ? 1.173 25.031 -4.16 1 91.62 422 ASP A O 1
ATOM 3372 N N . ILE A 1 423 ? 1.268 26.5 -2.51 1 94.75 423 ILE A N 1
ATOM 3373 C CA . ILE A 1 423 ? 2.473 25.922 -1.936 1 94.75 423 ILE A CA 1
ATOM 3374 C C . ILE A 1 423 ? 2.135 25.234 -0.611 1 94.75 423 ILE A C 1
ATOM 3376 O O . ILE A 1 423 ? 1.556 25.859 0.283 1 94.75 423 ILE A O 1
ATOM 3380 N N . LEU A 1 424 ? 2.477 24.016 -0.509 1 96 424 LEU A N 1
ATOM 3381 C CA . LEU A 1 424 ? 2.197 23.234 0.692 1 96 424 LEU A CA 1
ATOM 3382 C C . LEU A 1 424 ? 3.455 23.078 1.538 1 96 424 LEU A C 1
ATOM 3384 O O . LEU A 1 424 ? 4.527 22.766 1.013 1 96 424 LEU A O 1
ATOM 3388 N N . PHE A 1 425 ? 3.355 23.328 2.773 1 96.19 425 PHE A N 1
ATOM 3389 C CA . PHE A 1 425 ? 4.383 23.016 3.756 1 96.19 425 PHE A CA 1
ATOM 3390 C C . PHE A 1 425 ? 3.955 21.828 4.625 1 96.19 425 PHE A C 1
ATOM 3392 O O . PHE A 1 425 ? 2.957 21.922 5.344 1 96.19 425 PHE A O 1
ATOM 3399 N N . LEU A 1 426 ? 4.707 20.797 4.559 1 94.56 426 LEU A N 1
ATOM 3400 C CA . LEU A 1 426 ? 4.34 19.562 5.242 1 94.56 426 LEU A CA 1
ATOM 3401 C C . LEU A 1 426 ? 5.426 19.141 6.223 1 94.56 426 LEU A C 1
ATOM 3403 O O . LEU A 1 426 ? 6.609 19.125 5.871 1 94.56 426 LEU A O 1
ATOM 3407 N N . GLY A 1 427 ? 4.977 18.828 7.418 1 92.5 427 GLY A N 1
ATOM 3408 C CA . GLY A 1 427 ? 5.918 18.281 8.383 1 92.5 427 GLY A CA 1
ATOM 3409 C C . GLY A 1 427 ? 6.145 16.781 8.203 1 92.5 427 GLY A C 1
ATOM 3410 O O . GLY A 1 427 ? 5.285 16.078 7.672 1 92.5 427 GLY A O 1
ATOM 3411 N N . THR A 1 428 ? 7.297 16.328 8.625 1 88.38 428 THR A N 1
ATOM 3412 C CA . THR A 1 428 ? 7.629 14.906 8.586 1 88.38 428 THR A CA 1
ATOM 3413 C C . THR A 1 428 ? 7.961 14.391 9.984 1 88.38 428 THR A C 1
ATOM 3415 O O . THR A 1 428 ? 8.172 15.18 10.906 1 88.38 428 THR A O 1
ATOM 3418 N N . ASP A 1 429 ? 8.031 13.086 10.156 1 83.94 429 ASP A N 1
ATOM 3419 C CA . ASP A 1 429 ? 8.367 12.469 11.43 1 83.94 429 ASP A CA 1
ATOM 3420 C C . ASP A 1 429 ? 9.875 12.547 11.703 1 83.94 429 ASP A C 1
ATOM 3422 O O . ASP A 1 429 ? 10.312 12.359 12.836 1 83.94 429 ASP A O 1
ATOM 3426 N N . ALA A 1 430 ? 10.562 12.922 10.711 1 83.81 430 ALA A N 1
ATOM 3427 C CA . ALA A 1 430 ? 12.008 13.031 10.867 1 83.81 430 ALA A CA 1
ATOM 3428 C C . ALA A 1 430 ? 12.414 14.453 11.25 1 83.81 430 ALA A C 1
ATOM 3430 O O . ALA A 1 430 ? 13.594 14.75 11.422 1 83.81 430 ALA A O 1
ATOM 3431 N N . GLY A 1 431 ? 11.398 15.336 11.336 1 87.62 431 GLY A N 1
ATOM 3432 C CA . GLY A 1 431 ? 11.68 16.688 11.773 1 87.62 431 GLY A CA 1
ATOM 3433 C C . GLY A 1 431 ? 11.953 17.641 10.625 1 87.62 431 GLY A C 1
ATOM 3434 O O . GLY A 1 431 ? 12.453 18.75 10.828 1 87.62 431 GLY A O 1
ATOM 3435 N N . SER A 1 432 ? 11.711 17.188 9.453 1 89.5 432 SER A N 1
ATOM 3436 C CA . SER A 1 432 ? 11.906 18.062 8.297 1 89.5 432 SER A CA 1
ATOM 3437 C C . SER A 1 432 ? 10.578 18.625 7.805 1 89.5 432 SER A C 1
ATOM 3439 O O . SER A 1 432 ? 9.516 18.062 8.086 1 89.5 432 SER A O 1
ATOM 3441 N N . VAL A 1 433 ? 10.664 19.781 7.195 1 92.38 433 VAL A N 1
ATOM 3442 C CA . VAL A 1 433 ? 9.508 20.391 6.555 1 92.38 433 VAL A CA 1
ATOM 3443 C C . VAL A 1 433 ? 9.656 20.312 5.035 1 92.38 433 VAL A C 1
ATOM 3445 O O . VAL A 1 433 ? 10.68 20.734 4.484 1 92.38 433 VAL A O 1
ATOM 3448 N N . LEU A 1 434 ? 8.68 19.797 4.402 1 91.62 434 LEU A N 1
ATOM 3449 C CA . LEU A 1 434 ? 8.68 19.703 2.945 1 91.62 434 LEU A CA 1
ATOM 3450 C C . LEU A 1 434 ? 7.898 20.859 2.33 1 91.62 434 LEU A C 1
ATOM 3452 O O . LEU A 1 434 ? 6.777 21.156 2.748 1 91.62 434 LEU A O 1
ATOM 3456 N N . LYS A 1 435 ? 8.547 21.5 1.466 1 92.81 435 LYS A N 1
ATOM 3457 C CA . LYS A 1 435 ? 7.906 22.531 0.655 1 92.81 435 LYS A CA 1
ATOM 3458 C C . LYS A 1 435 ? 7.559 22 -0.734 1 92.81 435 LYS A C 1
ATOM 3460 O O . LYS A 1 435 ? 8.453 21.672 -1.519 1 92.81 435 LYS A O 1
ATOM 3465 N N . VAL A 1 436 ? 6.242 21.984 -1.034 1 92.25 436 VAL A N 1
ATOM 3466 C CA . VAL A 1 436 ? 5.801 21.344 -2.271 1 92.25 436 VAL A CA 1
ATOM 3467 C C . VAL A 1 436 ? 4.883 22.297 -3.041 1 92.25 436 VAL A C 1
ATOM 3469 O O . VAL A 1 436 ? 4.043 22.969 -2.445 1 92.25 436 VAL A O 1
ATOM 3472 N N . VAL A 1 437 ? 5.133 22.344 -4.301 1 91.75 437 VAL A N 1
ATOM 3473 C CA . VAL A 1 437 ? 4.242 23.141 -5.148 1 91.75 437 VAL A CA 1
ATOM 3474 C C . VAL A 1 437 ? 3.416 22.203 -6.031 1 91.75 437 VAL A C 1
ATOM 3476 O O . VAL A 1 437 ? 3.924 21.188 -6.527 1 91.75 437 VAL A O 1
ATOM 3479 N N . VAL A 1 438 ? 2.195 22.484 -6.098 1 86.81 438 VAL A N 1
ATOM 3480 C CA . VAL A 1 438 ? 1.285 21.703 -6.934 1 86.81 438 VAL A CA 1
ATOM 3481 C C . VAL A 1 438 ? 0.994 22.469 -8.227 1 86.81 438 VAL A C 1
ATOM 3483 O O . VAL A 1 438 ? 0.43 23.562 -8.195 1 86.81 438 VAL A O 1
ATOM 3486 N N . LEU A 1 439 ? 1.437 21.797 -9.281 1 84.56 439 LEU A N 1
ATOM 3487 C CA . LEU A 1 439 ? 1.272 22.469 -10.57 1 84.56 439 LEU A CA 1
ATOM 3488 C C . LEU A 1 439 ? 0.206 21.766 -11.406 1 84.56 439 LEU A C 1
ATOM 3490 O O . LEU A 1 439 ? 0.158 20.531 -11.461 1 84.56 439 LEU A O 1
ATOM 3494 N N . GLN A 1 440 ? -0.78 22.438 -11.789 1 72.62 440 GLN A N 1
ATOM 3495 C CA . GLN A 1 440 ? -1.797 21.891 -12.68 1 72.62 440 GLN A CA 1
ATOM 3496 C C . GLN A 1 440 ? -1.282 21.812 -14.117 1 72.62 440 GLN A C 1
ATOM 3498 O O . GLN A 1 440 ? -0.717 22.781 -14.633 1 72.62 440 GLN A O 1
ATOM 3503 N N . LYS A 1 441 ? -1.206 20.562 -14.641 1 64.88 441 LYS A N 1
ATOM 3504 C CA . LYS A 1 441 ? -0.804 20.453 -16.047 1 64.88 441 LYS A CA 1
ATOM 3505 C C . LYS A 1 441 ? -1.895 20.969 -16.969 1 64.88 441 LYS A C 1
ATOM 3507 O O . LYS A 1 441 ? -3.084 20.812 -16.688 1 64.88 441 LYS A O 1
ATOM 3512 N N . THR A 1 442 ? -1.65 21.953 -17.859 1 56.53 442 THR A N 1
ATOM 3513 C CA . THR A 1 442 ? -2.584 22.594 -18.781 1 56.53 442 THR A CA 1
ATOM 3514 C C . THR A 1 442 ? -3.566 21.578 -19.359 1 56.53 442 THR A C 1
ATOM 3516 O O . THR A 1 442 ? -4.746 21.891 -19.547 1 56.53 442 THR A O 1
ATOM 3519 N N . SER A 1 443 ? -3.186 20.578 -19.969 1 54.69 443 SER A N 1
ATOM 3520 C CA . SER A 1 443 ? -4.105 19.766 -20.766 1 54.69 443 SER A CA 1
ATOM 3521 C C . SER A 1 443 ? -4.754 18.672 -19.922 1 54.69 443 SER A C 1
ATOM 3523 O O . SER A 1 443 ? -5.73 18.062 -20.344 1 54.69 443 SER A O 1
ATOM 3525 N N . SER A 1 444 ? -4.125 18.219 -18.969 1 58.47 444 SER A N 1
ATOM 3526 C CA . SER A 1 444 ? -4.625 17.016 -18.312 1 58.47 444 SER A CA 1
ATOM 3527 C C . SER A 1 444 ? -5.047 17.297 -16.875 1 58.47 444 SER A C 1
ATOM 3529 O O . SER A 1 444 ? -4.578 18.25 -16.266 1 58.47 444 SER A O 1
ATOM 3531 N N . ALA A 1 445 ? -6.191 16.812 -16.453 1 59.94 445 ALA A N 1
ATOM 3532 C CA . ALA A 1 445 ? -6.688 16.812 -15.078 1 59.94 445 ALA A CA 1
ATOM 3533 C C . ALA A 1 445 ? -5.625 16.297 -14.109 1 59.94 445 ALA A C 1
ATOM 3535 O O . ALA A 1 445 ? -5.797 16.375 -12.891 1 59.94 445 ALA A O 1
ATOM 3536 N N . THR A 1 446 ? -4.465 16 -14.586 1 66.5 446 THR A N 1
ATOM 3537 C CA . THR A 1 446 ? -3.455 15.43 -13.703 1 66.5 446 THR A CA 1
ATOM 3538 C C . THR A 1 446 ? -2.541 16.516 -13.148 1 66.5 446 THR A C 1
ATOM 3540 O O . THR A 1 446 ? -2.246 17.5 -13.836 1 66.5 446 THR A O 1
ATOM 3543 N N . THR A 1 447 ? -2.4 16.578 -11.836 1 75.5 447 THR A N 1
ATOM 3544 C CA . THR A 1 447 ? -1.524 17.516 -11.141 1 75.5 447 THR A CA 1
ATOM 3545 C C . THR A 1 447 ? -0.122 16.938 -10.992 1 75.5 447 THR A C 1
ATOM 3547 O O . THR A 1 447 ? 0.05 15.719 -10.953 1 75.5 447 THR A O 1
ATOM 3550 N N . GLU A 1 448 ? 0.82 17.812 -11.289 1 80.06 448 GLU A N 1
ATOM 3551 C CA . GLU A 1 448 ? 2.209 17.453 -11.023 1 80.06 448 GLU A CA 1
ATOM 3552 C C . GLU A 1 448 ? 2.695 18.047 -9.703 1 80.06 448 GLU A C 1
ATOM 3554 O O . GLU A 1 448 ? 2.387 19.203 -9.391 1 80.06 448 GLU A O 1
ATOM 3559 N N . GLU A 1 449 ? 3.223 17.25 -8.922 1 81.44 449 GLU A N 1
ATOM 3560 C CA . GLU A 1 449 ? 3.793 17.734 -7.668 1 81.44 449 GLU A CA 1
ATOM 3561 C C . GLU A 1 449 ? 5.312 17.859 -7.766 1 81.44 449 GLU A C 1
ATOM 3563 O O . GLU A 1 449 ? 5.977 17 -8.328 1 81.44 449 GLU A O 1
ATOM 3568 N N . VAL A 1 450 ? 5.785 19.016 -7.312 1 82.12 450 VAL A N 1
ATOM 3569 C CA . VAL A 1 450 ? 7.223 19.25 -7.32 1 82.12 450 VAL A CA 1
ATOM 3570 C C . VAL A 1 450 ? 7.699 19.609 -5.914 1 82.12 450 VAL A C 1
ATOM 3572 O O . VAL A 1 450 ? 7.188 20.547 -5.301 1 82.12 450 VAL A O 1
ATOM 3575 N N . ILE A 1 451 ? 8.57 18.844 -5.426 1 84.44 451 ILE A N 1
ATOM 3576 C CA . ILE A 1 451 ? 9.195 19.172 -4.148 1 84.44 451 ILE A CA 1
ATOM 3577 C C . ILE A 1 451 ? 10.234 20.281 -4.355 1 84.44 451 ILE A C 1
ATOM 3579 O O . ILE A 1 451 ? 11.242 20.062 -5.023 1 84.44 451 ILE A O 1
ATOM 3583 N N . LEU A 1 452 ? 9.992 21.328 -3.787 1 86.56 452 LEU A N 1
ATOM 3584 C CA . LEU A 1 452 ? 10.891 22.469 -3.961 1 86.56 452 LEU A CA 1
ATOM 3585 C C . LEU A 1 452 ? 12.062 22.391 -2.99 1 86.56 452 LEU A C 1
ATOM 3587 O O . LEU A 1 452 ? 13.203 22.656 -3.365 1 86.56 452 LEU A O 1
ATOM 3591 N N . GLU A 1 453 ? 11.703 22.141 -1.804 1 86.81 453 GLU A N 1
ATOM 3592 C CA . GLU A 1 453 ? 12.719 22.141 -0.756 1 86.81 453 GLU A CA 1
ATOM 3593 C C . GLU A 1 453 ? 12.328 21.203 0.386 1 86.81 453 GLU A C 1
ATOM 3595 O O . GLU A 1 453 ? 11.148 21.016 0.669 1 86.81 453 GLU A O 1
ATOM 3600 N N . GLU A 1 454 ? 13.328 20.594 0.962 1 85.75 454 GLU A N 1
ATOM 3601 C CA . GLU A 1 454 ? 13.219 19.906 2.24 1 85.75 454 GLU A CA 1
ATOM 3602 C C . GLU A 1 454 ? 14.133 20.531 3.291 1 85.75 454 GLU A C 1
ATOM 3604 O O . GLU A 1 454 ? 15.352 20.5 3.156 1 85.75 454 GLU A O 1
ATOM 3609 N N . LEU A 1 455 ? 13.5 20.969 4.348 1 86.44 455 LEU A N 1
ATOM 3610 C CA . LEU A 1 455 ? 14.25 21.719 5.336 1 86.44 455 LEU A CA 1
ATOM 3611 C C . LEU A 1 455 ? 14.32 20.984 6.664 1 86.44 455 LEU A C 1
ATOM 3613 O O . LEU A 1 455 ? 13.289 20.656 7.258 1 86.44 455 LEU A O 1
ATOM 3617 N N . GLN A 1 456 ? 15.516 20.719 7.098 1 87.25 456 GLN A N 1
ATOM 3618 C CA . GLN A 1 456 ? 15.695 20.219 8.461 1 87.25 456 GLN A CA 1
ATOM 3619 C C . GLN A 1 456 ? 15.703 21.375 9.461 1 87.25 456 GLN A C 1
ATOM 3621 O O . GLN A 1 456 ? 16.688 22.109 9.562 1 87.25 456 GLN A O 1
ATOM 3626 N N . VAL A 1 457 ? 14.727 21.5 10.203 1 85.81 457 VAL A N 1
ATOM 3627 C CA . VAL A 1 457 ? 14.508 22.672 11.039 1 85.81 457 VAL A CA 1
ATOM 3628 C C . VAL A 1 457 ? 15.398 22.609 12.273 1 85.81 457 VAL A C 1
ATOM 3630 O O . VAL A 1 457 ? 16.047 23.594 12.641 1 85.81 457 VAL A O 1
ATOM 3633 N N . PHE A 1 458 ? 15.43 21.469 12.922 1 83.44 458 PHE A N 1
ATOM 3634 C CA . PHE A 1 458 ? 16.25 21.312 14.117 1 83.44 458 PHE A CA 1
ATOM 3635 C C . PHE A 1 458 ? 17.391 20.328 13.852 1 83.44 458 PHE A C 1
ATOM 3637 O O . PHE A 1 458 ? 17.297 19.469 12.984 1 83.44 458 PHE A O 1
ATOM 3644 N N . LYS A 1 459 ? 18.422 20.5 14.578 1 78.56 459 LYS A N 1
ATOM 3645 C CA . LYS A 1 459 ? 19.562 19.609 14.43 1 78.56 459 LYS A CA 1
ATOM 3646 C C . LYS A 1 459 ? 19.188 18.172 14.805 1 78.56 459 LYS A C 1
ATOM 3648 O O . LYS A 1 459 ? 19.516 17.234 14.078 1 78.56 459 LYS A O 1
ATOM 3653 N N . MET A 1 460 ? 18.516 18.109 15.883 1 82.44 460 MET A N 1
ATOM 3654 C CA . MET A 1 460 ? 17.984 16.797 16.281 1 82.44 460 MET A CA 1
ATOM 3655 C C . MET A 1 460 ? 16.719 16.453 15.508 1 82.44 460 MET A C 1
ATOM 3657 O O . MET A 1 460 ? 15.836 17.312 15.359 1 82.44 460 MET A O 1
ATOM 3661 N N . PRO A 1 461 ? 16.672 15.312 14.938 1 85.56 461 PRO A N 1
ATOM 3662 C CA . PRO A 1 461 ? 15.484 14.938 14.148 1 85.56 461 PRO A CA 1
ATOM 3663 C C . PRO A 1 461 ? 14.266 14.656 15.023 1 85.56 461 PRO A C 1
ATOM 3665 O O . PRO A 1 461 ? 13.844 13.508 15.156 1 85.56 461 PRO A O 1
ATOM 3668 N N . VAL A 1 462 ? 13.703 15.688 15.516 1 86.31 462 VAL A N 1
ATOM 3669 C CA . VAL A 1 462 ? 12.469 15.578 16.297 1 86.31 462 VAL A CA 1
ATOM 3670 C C . VAL A 1 462 ? 11.273 15.953 15.422 1 86.31 462 VAL A C 1
ATOM 3672 O O . VAL A 1 462 ? 11.344 16.891 14.625 1 86.31 462 VAL A O 1
ATOM 3675 N N . PRO A 1 463 ? 10.258 15.227 15.602 1 88.5 463 PRO A N 1
ATOM 3676 C CA . PRO A 1 463 ? 9.094 15.492 14.758 1 88.5 463 PRO A CA 1
ATOM 3677 C C . PRO A 1 463 ? 8.523 16.891 14.953 1 88.5 463 PRO A C 1
ATOM 3679 O O . PRO A 1 463 ? 8.523 17.406 16.078 1 88.5 463 PRO A O 1
ATOM 3682 N N . ILE A 1 464 ? 8.047 17.422 13.883 1 90.81 464 ILE A N 1
ATOM 3683 C CA . ILE A 1 464 ? 7.363 18.719 13.93 1 90.81 464 ILE A CA 1
ATOM 3684 C C . ILE A 1 464 ? 5.949 18.531 14.477 1 90.81 464 ILE A C 1
ATOM 3686 O O . ILE A 1 464 ? 5.238 17.609 14.07 1 90.81 464 ILE A O 1
ATOM 3690 N N . THR A 1 465 ? 5.523 19.406 15.367 1 88.38 465 THR A N 1
ATOM 3691 C CA . THR A 1 465 ? 4.227 19.203 16 1 88.38 465 THR A CA 1
ATOM 3692 C C . THR A 1 465 ? 3.252 20.312 15.609 1 88.38 465 THR A C 1
ATOM 3694 O O . THR A 1 465 ? 2.039 20.094 15.578 1 88.38 465 THR A O 1
ATOM 3697 N N . GLN A 1 466 ? 3.746 21.516 15.367 1 91.44 466 GLN A N 1
ATOM 3698 C CA . GLN A 1 466 ? 2.879 22.625 14.984 1 91.44 466 GLN A CA 1
ATOM 3699 C C . GLN A 1 466 ? 3.543 23.516 13.938 1 91.44 466 GLN A C 1
ATOM 3701 O O . GLN A 1 466 ? 4.773 23.594 13.875 1 91.44 466 GLN A O 1
ATOM 3706 N N . MET A 1 467 ? 2.727 24.109 13.203 1 94.31 467 MET A N 1
ATOM 3707 C CA . MET A 1 467 ? 3.205 25.031 12.18 1 94.31 467 MET A CA 1
ATOM 3708 C C . MET A 1 467 ? 2.191 26.141 11.938 1 94.31 467 MET A C 1
ATOM 3710 O O . MET A 1 467 ? 0.984 25.891 11.914 1 94.31 467 MET A O 1
ATOM 3714 N N . GLU A 1 468 ? 2.68 27.328 11.93 1 94 468 GLU A N 1
ATOM 3715 C CA . GLU A 1 468 ? 1.886 28.5 11.555 1 94 468 GLU A CA 1
ATOM 3716 C C . GLU A 1 468 ? 2.59 29.312 10.477 1 94 468 GLU A C 1
ATOM 3718 O O . GLU A 1 468 ? 3.818 29.297 10.375 1 94 468 GLU A O 1
ATOM 3723 N N . ILE A 1 469 ? 1.803 30.016 9.648 1 94.94 469 ILE A N 1
ATOM 3724 C CA . ILE A 1 469 ? 2.393 30.766 8.547 1 94.94 469 ILE A CA 1
ATOM 3725 C C . ILE A 1 469 ? 1.935 32.219 8.617 1 94.94 469 ILE A C 1
ATOM 3727 O O . ILE A 1 469 ? 0.785 32.5 8.961 1 94.94 469 ILE A O 1
ATOM 3731 N N . SER A 1 470 ? 2.811 33.125 8.445 1 94 470 SER A N 1
ATOM 3732 C CA . SER A 1 470 ? 2.51 34.531 8.211 1 94 470 SER A CA 1
ATOM 3733 C C . SER A 1 470 ? 2.85 34.938 6.785 1 94 470 SER A C 1
ATOM 3735 O O . SER A 1 470 ? 4.02 35.125 6.453 1 94 470 SER A O 1
ATOM 3737 N N . VAL A 1 471 ? 1.867 35.094 6.023 1 92.12 471 VAL A N 1
ATOM 3738 C CA . VAL A 1 471 ? 2.076 35.469 4.633 1 92.12 471 VAL A CA 1
ATOM 3739 C C . VAL A 1 471 ? 2.623 36.906 4.57 1 92.12 471 VAL A C 1
ATOM 3741 O O . VAL A 1 471 ? 3.5 37.219 3.758 1 92.12 471 VAL A O 1
ATOM 3744 N N . LYS A 1 472 ? 2.129 37.719 5.48 1 89.5 472 LYS A N 1
ATOM 3745 C CA . LYS A 1 472 ? 2.555 39.094 5.527 1 89.5 472 LYS A CA 1
ATOM 3746 C C . LYS A 1 472 ? 4.055 39.219 5.793 1 89.5 472 LYS A C 1
ATOM 3748 O O . LYS A 1 472 ? 4.746 40 5.16 1 89.5 472 LYS A O 1
ATOM 3753 N N . ARG A 1 473 ? 4.52 38.406 6.648 1 90.38 473 ARG A N 1
ATOM 3754 C CA . ARG A 1 473 ? 5.926 38.5 7.031 1 90.38 473 ARG A CA 1
ATOM 3755 C C . ARG A 1 473 ? 6.758 37.469 6.258 1 90.38 473 ARG A C 1
ATOM 3757 O O . ARG A 1 473 ? 7.98 37.406 6.41 1 90.38 473 ARG A O 1
ATOM 3764 N N . GLN A 1 474 ? 6.113 36.719 5.473 1 91.31 474 GLN A N 1
ATOM 3765 C CA . GLN A 1 474 ? 6.777 35.688 4.68 1 91.31 474 GLN A CA 1
ATOM 3766 C C . GLN A 1 474 ? 7.617 34.75 5.562 1 91.31 474 GLN A C 1
ATOM 3768 O O . GLN A 1 474 ? 8.789 34.5 5.266 1 91.31 474 GLN A O 1
ATOM 3773 N N . THR A 1 475 ? 7.012 34.344 6.609 1 92.56 475 THR A N 1
ATOM 3774 C CA . THR A 1 475 ? 7.727 33.531 7.578 1 92.56 475 THR A CA 1
ATOM 3775 C C . THR A 1 475 ? 6.875 32.344 8.016 1 92.56 475 THR A C 1
ATOM 3777 O O . THR A 1 475 ? 5.66 32.469 8.172 1 92.56 475 THR A O 1
ATOM 3780 N N . LEU A 1 476 ? 7.539 31.25 8.148 1 93.94 476 LEU A N 1
ATOM 3781 C CA . LEU A 1 476 ? 6.93 30.031 8.688 1 93.94 476 LEU A CA 1
ATOM 3782 C C . LEU A 1 476 ? 7.398 29.781 10.109 1 93.94 476 LEU A C 1
ATOM 3784 O O . LEU A 1 476 ? 8.594 29.828 10.398 1 93.94 476 LEU A O 1
ATOM 3788 N N . TYR A 1 477 ? 6.477 29.656 11.016 1 93.25 477 TYR A N 1
ATOM 3789 C CA . TYR A 1 477 ? 6.797 29.328 12.398 1 93.25 477 TYR A CA 1
ATOM 3790 C C . TYR A 1 477 ? 6.602 27.828 12.664 1 93.25 477 TYR A C 1
ATOM 3792 O O . TYR A 1 477 ? 5.488 27.312 12.547 1 93.25 477 TYR A O 1
ATOM 3800 N N . VAL A 1 478 ? 7.656 27.172 13 1 93 478 VAL A N 1
ATOM 3801 C CA . VAL A 1 478 ? 7.641 25.719 13.148 1 93 478 VAL A CA 1
ATOM 3802 C C . VAL A 1 478 ? 7.953 25.344 14.602 1 93 478 VAL A C 1
ATOM 3804 O O . VAL A 1 478 ? 8.961 25.781 15.156 1 93 478 VAL A O 1
ATOM 3807 N N . GLY A 1 479 ? 7.07 24.578 15.211 1 91.31 479 GLY A N 1
ATOM 3808 C CA . GLY A 1 479 ? 7.258 24.156 16.594 1 91.31 479 GLY A CA 1
ATOM 3809 C C . GLY A 1 479 ? 7.539 22.672 16.719 1 91.31 479 GLY A C 1
ATOM 3810 O O . GLY A 1 479 ? 6.961 21.844 16 1 91.31 479 GLY A O 1
ATOM 3811 N N . SER A 1 480 ? 8.438 22.312 17.562 1 90.12 480 SER A N 1
ATOM 3812 C CA . SER A 1 480 ? 8.734 20.953 17.984 1 90.12 480 SER A CA 1
ATOM 3813 C C . SER A 1 480 ? 8.93 20.891 19.5 1 90.12 480 SER A C 1
ATOM 3815 O O . SER A 1 480 ? 8.977 21.922 20.172 1 90.12 480 SER A O 1
ATOM 3817 N N . SER A 1 481 ? 9.023 19.703 20.062 1 87.12 481 SER A N 1
ATOM 3818 C CA . SER A 1 481 ? 9.148 19.547 21.516 1 87.12 481 SER A CA 1
ATOM 3819 C C . SER A 1 481 ? 10.336 20.344 22.047 1 87.12 481 SER A C 1
ATOM 3821 O O . SER A 1 481 ? 10.312 20.812 23.188 1 87.12 481 SER A O 1
ATOM 3823 N N . LEU A 1 482 ? 11.266 20.656 21.266 1 86.5 482 LEU A N 1
ATOM 3824 C CA . LEU A 1 482 ? 12.484 21.328 21.672 1 86.5 482 LEU A CA 1
ATOM 3825 C C . LEU A 1 482 ? 12.281 22.844 21.719 1 86.5 482 LEU A C 1
ATOM 3827 O O . LEU A 1 482 ? 12.766 23.516 22.625 1 86.5 482 LEU A O 1
ATOM 3831 N N . GLY A 1 483 ? 11.633 23.266 20.703 1 90.19 483 GLY A N 1
ATOM 3832 C CA . GLY A 1 483 ? 11.477 24.703 20.594 1 90.19 483 GLY A CA 1
ATOM 3833 C C . GLY A 1 483 ? 10.719 25.141 19.359 1 90.19 483 GLY A C 1
ATOM 3834 O O . GLY A 1 483 ? 9.93 24.375 18.812 1 90.19 483 GLY A O 1
ATOM 3835 N N . VAL A 1 484 ? 10.828 26.484 19.094 1 91.31 484 VAL A N 1
ATOM 3836 C CA . VAL A 1 484 ? 10.141 27.078 17.953 1 91.31 484 VAL A CA 1
ATOM 3837 C C . VAL A 1 484 ? 11.164 27.688 17 1 91.31 484 VAL A C 1
ATOM 3839 O O . VAL A 1 484 ? 12.141 28.297 17.438 1 91.31 484 VAL A O 1
ATOM 3842 N N . ALA A 1 485 ? 10.938 27.453 15.703 1 90.44 485 ALA A N 1
ATOM 3843 C CA . ALA A 1 485 ? 11.82 27.984 14.672 1 90.44 485 ALA A CA 1
ATOM 3844 C C . ALA A 1 485 ? 11.07 28.922 13.734 1 90.44 485 ALA A C 1
ATOM 3846 O O . ALA A 1 485 ? 9.906 28.672 13.398 1 90.44 485 ALA A O 1
ATOM 3847 N N . GLN A 1 486 ? 11.688 29.984 13.406 1 91.25 486 GLN A N 1
ATOM 3848 C CA . GLN A 1 486 ? 11.195 30.891 12.367 1 91.25 486 GLN A CA 1
ATOM 3849 C C . GLN A 1 486 ? 11.961 30.672 11.062 1 91.25 486 GLN A C 1
ATOM 3851 O O . GLN A 1 486 ? 13.18 30.828 11.016 1 91.25 486 GLN A O 1
ATOM 3856 N N . VAL A 1 487 ? 11.195 30.312 10.086 1 90.88 487 VAL A N 1
ATOM 3857 C CA . VAL A 1 487 ? 11.805 29.984 8.805 1 90.88 487 VAL A CA 1
ATOM 3858 C C . VAL A 1 487 ? 11.211 30.891 7.711 1 90.88 487 VAL A C 1
ATOM 3860 O O . VAL A 1 487 ? 9.992 31.078 7.66 1 90.88 487 VAL A O 1
ATOM 3863 N N . ARG A 1 488 ? 12.094 31.375 6.836 1 90.94 488 ARG A N 1
ATOM 3864 C CA . ARG A 1 488 ? 11.602 32.156 5.707 1 90.94 488 ARG A CA 1
ATOM 3865 C C . ARG A 1 488 ? 10.875 31.266 4.699 1 90.94 488 ARG A C 1
ATOM 3867 O O . ARG A 1 488 ? 11.281 30.141 4.453 1 90.94 488 ARG A O 1
ATOM 3874 N N . LEU A 1 489 ? 9.898 31.797 4.121 1 92.38 489 LEU A N 1
ATOM 3875 C CA . LEU A 1 489 ? 9.102 31.031 3.17 1 92.38 489 LEU A CA 1
ATOM 3876 C C . LEU A 1 489 ? 9.883 30.766 1.892 1 92.38 489 LEU A C 1
ATOM 3878 O O . LEU A 1 489 ? 9.625 29.781 1.19 1 92.38 489 LEU A O 1
ATOM 3882 N N . HIS A 1 490 ? 10.758 31.672 1.532 1 90 490 HIS A N 1
ATOM 3883 C CA . HIS A 1 490 ? 11.523 31.5 0.304 1 90 490 HIS A CA 1
ATOM 3884 C C . HIS A 1 490 ? 12.961 31.969 0.483 1 90 490 HIS A C 1
ATOM 3886 O O . HIS A 1 490 ? 13.25 32.781 1.352 1 90 490 HIS A O 1
ATOM 3892 N N . GLN A 1 491 ? 13.797 31.312 -0.245 1 87.38 491 GLN A N 1
ATOM 3893 C CA . GLN A 1 491 ? 15.195 31.703 -0.371 1 87.38 491 GLN A CA 1
ATOM 3894 C C . GLN A 1 491 ? 15.625 31.766 -1.836 1 87.38 491 GLN A C 1
ATOM 3896 O O . GLN A 1 491 ? 16.469 30.984 -2.273 1 87.38 491 GLN A O 1
ATOM 3901 N N . CYS A 1 492 ? 15.211 32.812 -2.432 1 88.31 492 CYS A N 1
ATOM 3902 C CA . CYS A 1 492 ? 15.398 32.906 -3.875 1 88.31 492 CYS A CA 1
ATOM 3903 C C . CYS A 1 492 ? 16.875 33.094 -4.223 1 88.31 492 CYS A C 1
ATOM 3905 O O . CYS A 1 492 ? 17.312 32.688 -5.293 1 88.31 492 CYS A O 1
ATOM 3907 N N . GLU A 1 493 ? 17.625 33.656 -3.314 1 83.38 493 GLU A N 1
ATOM 3908 C CA . GLU A 1 493 ? 19.047 33.906 -3.555 1 83.38 493 GLU A CA 1
ATOM 3909 C C . GLU A 1 493 ? 19.828 32.625 -3.693 1 83.38 493 GLU A C 1
ATOM 3911 O O . GLU A 1 493 ? 20.891 32.594 -4.328 1 83.38 493 GLU A O 1
ATOM 3916 N N . SER A 1 494 ? 19.281 31.625 -3.16 1 81.5 494 SER A N 1
ATOM 3917 C CA . SER A 1 494 ? 19.984 30.344 -3.18 1 81.5 494 SER A CA 1
ATOM 3918 C C . SER A 1 494 ? 19.984 29.734 -4.578 1 81.5 494 SER A C 1
ATOM 3920 O O . SER A 1 494 ? 20.797 28.859 -4.875 1 81.5 494 SER A O 1
ATOM 3922 N N . TYR A 1 495 ? 19.047 30.141 -5.422 1 80.31 495 TYR A N 1
ATOM 3923 C CA . TYR A 1 495 ? 18.969 29.578 -6.766 1 80.31 495 TYR A CA 1
ATOM 3924 C C . TYR A 1 495 ? 20.047 30.172 -7.664 1 80.31 495 TYR A C 1
ATOM 3926 O O . TYR A 1 495 ? 20.266 29.688 -8.773 1 80.31 495 TYR A O 1
ATOM 3934 N N . GLY A 1 496 ? 20.828 31.062 -7.191 1 73.5 496 GLY A N 1
ATOM 3935 C CA . GLY A 1 496 ? 22 31.516 -7.898 1 73.5 496 GLY A CA 1
ATOM 3936 C C . GLY A 1 496 ? 21.719 32.719 -8.805 1 73.5 496 GLY A C 1
ATOM 3937 O O . GLY A 1 496 ? 20.766 33.469 -8.578 1 73.5 496 GLY A O 1
ATOM 3938 N N . THR A 1 497 ? 22.656 32.906 -9.734 1 74.81 497 THR A N 1
ATOM 3939 C CA . THR A 1 497 ? 22.625 34.125 -10.562 1 74.81 497 THR A CA 1
ATOM 3940 C C . THR A 1 497 ? 22.344 33.75 -12.016 1 74.81 497 THR A C 1
ATOM 3942 O O . THR A 1 497 ? 22.531 34.594 -12.914 1 74.81 497 THR A O 1
ATOM 3945 N N . GLY A 1 498 ? 21.969 32.625 -12.188 1 78 498 GLY A N 1
ATOM 3946 C CA . GLY A 1 498 ? 21.641 32.25 -13.547 1 78 498 GLY A CA 1
ATOM 3947 C C . GLY A 1 498 ? 20.141 32.156 -13.797 1 78 498 GLY A C 1
ATOM 3948 O O . GLY A 1 498 ? 19.391 31.672 -12.953 1 78 498 GLY A O 1
ATOM 3949 N N . CYS A 1 499 ? 19.781 32.75 -14.906 1 79.75 499 CYS A N 1
ATOM 3950 C CA . CYS A 1 499 ? 18.375 32.75 -15.266 1 79.75 499 CYS A CA 1
ATOM 3951 C C . CYS A 1 499 ? 17.812 31.344 -15.375 1 79.75 499 CYS A C 1
ATOM 3953 O O . CYS A 1 499 ? 16.719 31.062 -14.898 1 79.75 499 CYS A O 1
ATOM 3955 N N . ALA A 1 500 ? 18.594 30.469 -15.953 1 78.75 500 ALA A N 1
ATOM 3956 C CA . ALA A 1 500 ? 18.125 29.094 -16.172 1 78.75 500 ALA A CA 1
ATOM 3957 C C . ALA A 1 500 ? 17.906 28.375 -14.836 1 78.75 500 ALA A C 1
ATOM 3959 O O . ALA A 1 500 ? 16.922 27.656 -14.672 1 78.75 500 ALA A O 1
ATOM 3960 N N . GLU A 1 501 ? 18.812 28.578 -13.93 1 79.75 501 GLU A N 1
ATOM 3961 C CA . GLU A 1 501 ? 18.688 27.938 -12.625 1 79.75 501 GLU A CA 1
ATOM 3962 C C . GLU A 1 501 ? 17.453 28.453 -11.867 1 79.75 501 GLU A C 1
ATOM 3964 O O . GLU A 1 501 ? 16.781 27.688 -11.188 1 79.75 501 GLU A O 1
ATOM 3969 N N . CYS A 1 502 ? 17.281 29.719 -12.047 1 83.06 502 CYS A N 1
ATOM 3970 C CA . CYS A 1 502 ? 16.125 30.312 -11.391 1 83.06 502 CYS A CA 1
ATOM 3971 C C . CYS A 1 502 ? 14.82 29.766 -11.969 1 83.06 502 CYS A C 1
ATOM 3973 O O . CYS A 1 502 ? 13.898 29.438 -11.219 1 83.06 502 CYS A O 1
ATOM 3975 N N . CYS A 1 503 ? 14.852 29.625 -13.203 1 81.44 503 CYS A N 1
ATOM 3976 C CA . CYS A 1 503 ? 13.633 29.156 -13.852 1 81.44 503 CYS A CA 1
ATOM 3977 C C . CYS A 1 503 ? 13.43 27.672 -13.609 1 81.44 503 CYS A C 1
ATOM 3979 O O . CYS A 1 503 ? 12.289 27.203 -13.492 1 81.44 503 CYS A O 1
ATOM 3981 N N . LEU A 1 504 ? 14.492 26.938 -13.484 1 81.38 504 LEU A N 1
ATOM 3982 C CA . LEU A 1 504 ? 14.414 25.5 -13.273 1 81.38 504 LEU A CA 1
ATOM 3983 C C . LEU A 1 504 ? 13.953 25.188 -11.852 1 81.38 504 LEU A C 1
ATOM 3985 O O . LEU A 1 504 ? 13.477 24.078 -11.586 1 81.38 504 LEU A O 1
ATOM 3989 N N . ALA A 1 505 ? 14.156 26.125 -10.969 1 82.56 505 ALA A N 1
ATOM 3990 C CA . ALA A 1 505 ? 13.719 25.906 -9.594 1 82.56 505 ALA A CA 1
ATOM 3991 C C . ALA A 1 505 ? 12.203 25.859 -9.5 1 82.56 505 ALA A C 1
ATOM 3993 O O . ALA A 1 505 ? 11.648 25.25 -8.586 1 82.56 505 ALA A O 1
ATOM 3994 N N . ARG A 1 506 ? 11.492 26.5 -10.367 1 84.81 506 ARG A N 1
ATOM 3995 C CA . ARG A 1 506 ? 10.039 26.516 -10.469 1 84.81 506 ARG A CA 1
ATOM 3996 C C . ARG A 1 506 ? 9.398 26.938 -9.148 1 84.81 506 ARG A C 1
ATOM 3998 O O . ARG A 1 506 ? 8.344 26.438 -8.766 1 84.81 506 ARG A O 1
ATOM 4005 N N . ASP A 1 507 ? 10.062 27.75 -8.352 1 87.81 507 ASP A N 1
ATOM 4006 C CA . ASP A 1 507 ? 9.516 28.312 -7.113 1 87.81 507 ASP A CA 1
ATOM 4007 C C . ASP A 1 507 ? 8.625 29.516 -7.398 1 87.81 507 ASP A C 1
ATOM 4009 O O . ASP A 1 507 ? 9.109 30.562 -7.863 1 87.81 507 ASP A O 1
ATOM 4013 N N . PRO A 1 508 ? 7.422 29.422 -7.109 1 90.56 508 PRO A N 1
ATOM 4014 C CA . PRO A 1 508 ? 6.504 30.516 -7.418 1 90.56 508 PRO A CA 1
ATOM 4015 C C . PRO A 1 508 ? 6.809 31.781 -6.621 1 90.56 508 PRO A C 1
ATOM 4017 O O . PRO A 1 508 ? 6.379 32.875 -7.004 1 90.56 508 PRO A O 1
ATOM 4020 N N . TYR A 1 509 ? 7.516 31.672 -5.5 1 91.56 509 TYR A N 1
ATOM 4021 C CA . TYR A 1 509 ? 7.887 32.844 -4.723 1 91.56 509 TYR A CA 1
ATOM 4022 C C . TYR A 1 509 ? 8.953 33.656 -5.445 1 91.56 509 TYR A C 1
ATOM 4024 O O . TYR A 1 509 ? 9.164 34.844 -5.129 1 91.56 509 TYR A O 1
ATOM 4032 N N . CYS A 1 510 ? 9.625 33 -6.43 1 89.19 510 CYS A N 1
ATOM 4033 C CA . CYS A 1 510 ? 10.828 33.594 -6.988 1 89.19 510 CYS A CA 1
ATOM 4034 C C . CYS A 1 510 ? 10.664 33.875 -8.477 1 89.19 510 CYS A C 1
ATOM 4036 O O . CYS A 1 510 ? 9.875 33.188 -9.148 1 89.19 510 CYS A O 1
ATOM 4038 N N . ALA A 1 511 ? 11.344 34.875 -8.977 1 87.44 511 ALA A N 1
ATOM 4039 C CA . ALA A 1 511 ? 11.398 35.188 -10.398 1 87.44 511 ALA A CA 1
ATOM 4040 C C . ALA A 1 511 ? 12.742 35.844 -10.758 1 87.44 511 ALA A C 1
ATOM 4042 O O . ALA A 1 511 ? 13.398 36.438 -9.906 1 87.44 511 ALA A O 1
ATOM 4043 N N . TRP A 1 512 ? 13.023 35.625 -11.984 1 85 512 TRP A N 1
ATOM 4044 C CA . TRP A 1 512 ? 14.234 36.25 -12.5 1 85 512 TRP A CA 1
ATOM 4045 C C . TRP A 1 512 ? 14 37.719 -12.789 1 85 512 TRP A C 1
ATOM 4047 O O . TRP A 1 512 ? 13.055 38.094 -13.5 1 85 512 TRP A O 1
ATOM 4057 N N . ASP A 1 513 ? 14.727 38.531 -12.203 1 82.06 513 ASP A N 1
ATOM 4058 C CA . ASP A 1 513 ? 14.523 39.969 -12.375 1 82.06 513 ASP A CA 1
ATOM 4059 C C . ASP A 1 513 ? 15.445 40.531 -13.453 1 82.06 513 ASP A C 1
ATOM 4061 O O . ASP A 1 513 ? 15.344 41.719 -13.82 1 82.06 513 ASP A O 1
ATOM 4065 N N . GLY A 1 514 ? 16.328 39.75 -14.039 1 78.19 514 GLY A N 1
ATOM 4066 C CA . GLY A 1 514 ? 17.297 40.188 -15.047 1 78.19 514 GLY A CA 1
ATOM 4067 C C . GLY A 1 514 ? 18.734 40 -14.609 1 78.19 514 GLY A C 1
ATOM 4068 O O . GLY A 1 514 ? 19.625 39.906 -15.453 1 78.19 514 GLY A O 1
ATOM 4069 N N . THR A 1 515 ? 18.891 40.094 -13.289 1 80 515 THR A N 1
ATOM 4070 C CA . THR A 1 515 ? 20.25 39.969 -12.766 1 80 515 THR A CA 1
ATOM 4071 C C . THR A 1 515 ? 20.359 38.812 -11.797 1 80 515 THR A C 1
ATOM 4073 O O . THR A 1 515 ? 21.391 38.125 -11.734 1 80 515 THR A O 1
ATOM 4076 N N . ALA A 1 516 ? 19.328 38.656 -11.047 1 85.62 516 ALA A N 1
ATOM 4077 C CA . ALA A 1 516 ? 19.328 37.594 -10.047 1 85.62 516 ALA A CA 1
ATOM 4078 C C . ALA A 1 516 ? 17.906 37.062 -9.82 1 85.62 516 ALA A C 1
ATOM 4080 O O . ALA A 1 516 ? 16.938 37.625 -10.305 1 85.62 516 ALA A O 1
ATOM 4081 N N . CYS A 1 517 ? 17.969 35.969 -9.195 1 87.94 517 CYS A N 1
ATOM 4082 C CA . CYS A 1 517 ? 16.672 35.406 -8.797 1 87.94 517 CYS A CA 1
ATOM 4083 C C . CYS A 1 517 ? 16.188 36.062 -7.508 1 87.94 517 CYS A C 1
ATOM 4085 O O . CYS A 1 517 ? 16.844 35.969 -6.473 1 87.94 517 CYS A O 1
ATOM 4087 N N . THR A 1 518 ? 15.078 36.75 -7.609 1 89.06 518 THR A N 1
ATOM 4088 C CA . THR A 1 518 ? 14.578 37.5 -6.453 1 89.06 518 THR A CA 1
ATOM 4089 C C . THR A 1 518 ? 13.117 37.156 -6.191 1 89.06 518 THR A C 1
ATOM 4091 O O . THR A 1 518 ? 12.453 36.531 -7.02 1 89.06 518 THR A O 1
ATOM 4094 N N . HIS A 1 519 ? 12.688 37.594 -4.984 1 90.12 519 HIS A N 1
ATOM 4095 C CA . HIS A 1 519 ? 11.297 37.406 -4.609 1 90.12 519 HIS A CA 1
ATOM 4096 C C . HIS A 1 519 ? 10.359 38.156 -5.562 1 90.12 519 HIS A C 1
ATOM 4098 O O . HIS A 1 519 ? 10.578 39.312 -5.863 1 90.12 519 HIS A O 1
ATOM 4104 N N . TYR A 1 520 ? 9.422 37.438 -6.027 1 87.06 520 TYR A N 1
ATOM 4105 C CA . TYR A 1 520 ? 8.469 38.031 -6.969 1 87.06 520 TYR A CA 1
ATOM 4106 C C . TYR A 1 520 ? 7.492 38.938 -6.25 1 87.06 520 TYR A C 1
ATOM 4108 O O . TYR A 1 520 ? 6.906 38.562 -5.23 1 87.06 520 TYR A O 1
ATOM 4116 N N . GLN A 1 521 ? 7.383 40.188 -6.707 1 80.12 521 GLN A N 1
ATOM 4117 C CA . GLN A 1 521 ? 6.379 41.156 -6.258 1 80.12 521 GLN A CA 1
ATOM 4118 C C . GLN A 1 521 ? 5.566 41.688 -7.434 1 80.12 521 GLN A C 1
ATOM 4120 O O . GLN A 1 521 ? 6.129 42.094 -8.445 1 80.12 521 GLN A O 1
ATOM 4125 N N . PRO A 1 522 ? 4.277 41.469 -7.434 1 72.31 522 PRO A N 1
ATOM 4126 C CA . PRO A 1 522 ? 3.443 41.875 -8.57 1 72.31 522 PRO A CA 1
ATOM 4127 C C . PRO A 1 522 ? 3.707 43.312 -9.016 1 72.31 522 PRO A C 1
ATOM 4129 O O . PRO A 1 522 ? 3.562 43.625 -10.195 1 72.31 522 PRO A O 1
ATOM 4132 N N . SER A 1 523 ? 3.895 44.344 -8.109 1 64.44 523 SER A N 1
ATOM 4133 C CA . SER A 1 523 ? 3.988 45.75 -8.508 1 64.44 523 SER A CA 1
ATOM 4134 C C . SER A 1 523 ? 5.305 46.031 -9.227 1 64.44 523 SER A C 1
ATOM 4136 O O . SER A 1 523 ? 5.508 47.156 -9.75 1 64.44 523 SER A O 1
ATOM 4138 N N . GLY A 1 524 ? 6.219 45.219 -9.188 1 55.88 524 GLY A N 1
ATOM 4139 C CA . GLY A 1 524 ? 7.52 45.656 -9.688 1 55.88 524 GLY A CA 1
ATOM 4140 C C . GLY A 1 524 ? 7.586 45.719 -11.203 1 55.88 524 GLY A C 1
ATOM 4141 O O . GLY A 1 524 ? 6.746 45.125 -11.891 1 55.88 524 GLY A O 1
ATOM 4142 N N . LYS A 1 525 ? 8.297 46.75 -11.852 1 54.34 525 LYS A N 1
ATOM 4143 C CA . LYS A 1 525 ? 8.5 47 -13.273 1 54.34 525 LYS A CA 1
ATOM 4144 C C . LYS A 1 525 ? 8.727 45.688 -14.039 1 54.34 525 LYS A C 1
ATOM 4146 O O . LYS A 1 525 ? 9.594 44.906 -13.68 1 54.34 525 LYS A O 1
ATOM 4151 N N . ARG A 1 526 ? 7.711 45.156 -14.82 1 55.16 526 ARG A N 1
ATOM 4152 C CA . ARG A 1 526 ? 7.363 43.969 -15.578 1 55.16 526 ARG A CA 1
ATOM 4153 C C . ARG A 1 526 ? 8.492 43.562 -16.516 1 55.16 526 ARG A C 1
ATOM 4155 O O . ARG A 1 526 ? 8.484 42.469 -17.078 1 55.16 526 ARG A O 1
ATOM 4162 N N . ARG A 1 527 ? 9.289 44.469 -16.969 1 52.38 527 ARG A N 1
ATOM 4163 C CA . ARG A 1 527 ? 9.867 44.188 -18.281 1 52.38 527 ARG A CA 1
ATOM 4164 C C . ARG A 1 527 ? 10.688 42.906 -18.234 1 52.38 527 ARG A C 1
ATOM 4166 O O . ARG A 1 527 ? 10.773 42.188 -19.234 1 52.38 527 ARG A O 1
ATOM 4173 N N . GLN A 1 528 ? 11.406 42.562 -17.203 1 56.38 528 GLN A N 1
ATOM 4174 C CA . GLN A 1 528 ? 12.406 41.531 -17.375 1 56.38 528 GLN A CA 1
ATOM 4175 C C . GLN A 1 528 ? 12.125 40.344 -16.453 1 56.38 528 GLN A C 1
ATOM 4177 O O . GLN A 1 528 ? 12.969 39.469 -16.312 1 56.38 528 GLN A O 1
ATOM 4182 N N . ARG A 1 529 ? 10.906 40.125 -15.945 1 61.47 529 ARG A N 1
ATOM 4183 C CA . ARG A 1 529 ? 10.672 39.062 -14.969 1 61.47 529 ARG A CA 1
ATOM 4184 C C . ARG A 1 529 ? 10.258 37.781 -15.656 1 61.47 529 ARG A C 1
ATOM 4186 O O . ARG A 1 529 ? 9.422 37.812 -16.562 1 61.47 529 ARG A O 1
ATOM 4193 N N . ARG A 1 530 ? 11.094 36.781 -15.414 1 64.31 530 ARG A N 1
ATOM 4194 C CA . ARG A 1 530 ? 10.805 35.5 -16.062 1 64.31 530 ARG A CA 1
ATOM 4195 C C . ARG A 1 530 ? 10.617 34.406 -15.039 1 64.31 530 ARG A C 1
ATOM 4197 O O . ARG A 1 530 ? 11.422 34.25 -14.117 1 64.31 530 ARG A O 1
ATOM 4204 N N . GLN A 1 531 ? 9.453 33.875 -14.766 1 68.81 531 GLN A N 1
ATOM 4205 C CA . GLN A 1 531 ? 9.25 32.625 -14.031 1 68.81 531 GLN A CA 1
ATOM 4206 C C . GLN A 1 531 ? 8.047 31.875 -14.57 1 68.81 531 GLN A C 1
ATOM 4208 O O . GLN A 1 531 ? 6.988 32.438 -14.812 1 68.81 531 GLN A O 1
ATOM 4213 N N . ASP A 1 532 ? 8.391 30.781 -15.117 1 66.44 532 ASP A N 1
ATOM 4214 C CA . ASP A 1 532 ? 7.316 29.859 -15.484 1 66.44 532 ASP A CA 1
ATOM 4215 C C . ASP A 1 532 ? 7.375 28.594 -14.641 1 66.44 532 ASP A C 1
ATOM 4217 O O . ASP A 1 532 ? 8.102 27.656 -14.969 1 66.44 532 ASP A O 1
ATOM 4221 N N . ALA A 1 533 ? 6.633 28.609 -13.594 1 67.25 533 ALA A N 1
ATOM 4222 C CA . ALA A 1 533 ? 6.652 27.469 -12.68 1 67.25 533 ALA A CA 1
ATOM 4223 C C . ALA A 1 533 ? 6.012 26.25 -13.32 1 67.25 533 ALA A C 1
ATOM 4225 O O . ALA A 1 533 ? 6.316 25.109 -12.945 1 67.25 533 ALA A O 1
ATOM 4226 N N . ARG A 1 534 ? 5.117 26.438 -14.32 1 68.25 534 ARG A N 1
ATOM 4227 C CA . ARG A 1 534 ? 4.348 25.359 -14.922 1 68.25 534 ARG A CA 1
ATOM 4228 C C . ARG A 1 534 ? 5.191 24.578 -15.938 1 68.25 534 ARG A C 1
ATOM 4230 O O . ARG A 1 534 ? 5.172 23.359 -15.969 1 68.25 534 ARG A O 1
ATOM 4237 N N . HIS A 1 535 ? 5.922 25.203 -16.797 1 64.38 535 HIS A N 1
ATOM 4238 C CA . HIS A 1 535 ? 6.605 24.5 -17.891 1 64.38 535 HIS A CA 1
ATOM 4239 C C . HIS A 1 535 ? 8.117 24.594 -17.734 1 64.38 535 HIS A C 1
ATOM 4241 O O . HIS A 1 535 ? 8.852 23.75 -18.266 1 64.38 535 HIS A O 1
ATOM 4247 N N . SER A 1 536 ? 8.664 25.141 -16.859 1 60.44 536 SER A N 1
ATOM 4248 C CA . SER A 1 536 ? 10.07 25.391 -16.547 1 60.44 536 SER A CA 1
ATOM 4249 C C . SER A 1 536 ? 10.945 25.219 -17.781 1 60.44 536 SER A C 1
ATOM 4251 O O . SER A 1 536 ? 11.82 24.359 -17.812 1 60.44 536 SER A O 1
ATOM 4253 N N . HIS A 1 537 ? 10.602 25.672 -18.953 1 66.62 537 HIS A N 1
ATOM 4254 C CA . HIS A 1 537 ? 11.523 25.562 -20.078 1 66.62 537 HIS A CA 1
ATOM 4255 C C . HIS A 1 537 ? 12.469 26.75 -20.141 1 66.62 537 HIS A C 1
ATOM 4257 O O . HIS A 1 537 ? 12.102 27.828 -20.625 1 66.62 537 HIS A O 1
ATOM 4263 N N . PRO A 1 538 ? 13.562 26.547 -19.516 1 70.5 538 PRO A N 1
ATOM 4264 C CA . PRO A 1 538 ? 14.516 27.656 -19.484 1 70.5 538 PRO A CA 1
ATOM 4265 C C . PRO A 1 538 ? 14.875 28.141 -20.891 1 70.5 538 PRO A C 1
ATOM 4267 O O . PRO A 1 538 ? 15.188 29.328 -21.062 1 70.5 538 PRO A O 1
ATOM 4270 N N . ALA A 1 539 ? 14.805 27.281 -21.859 1 69 539 ALA A N 1
ATOM 4271 C CA . ALA A 1 539 ? 15.164 27.656 -23.219 1 69 539 ALA A CA 1
ATOM 4272 C C . ALA A 1 539 ? 14.266 28.781 -23.719 1 69 539 ALA A C 1
ATOM 4274 O O . ALA A 1 539 ? 14.719 29.656 -24.469 1 69 539 ALA A O 1
ATOM 4275 N N . HIS A 1 540 ? 13.078 28.766 -23.266 1 71.19 540 HIS A N 1
ATOM 4276 C CA . HIS A 1 540 ? 12.133 29.781 -23.75 1 71.19 540 HIS A CA 1
ATOM 4277 C C . HIS A 1 540 ? 12.172 31.031 -22.875 1 71.19 540 HIS A C 1
ATOM 4279 O O . HIS A 1 540 ? 11.898 32.125 -23.359 1 71.19 540 HIS A O 1
ATOM 4285 N N . GLN A 1 541 ? 12.555 30.781 -21.719 1 74.31 541 GLN A N 1
ATOM 4286 C CA . GLN A 1 541 ? 12.477 31.906 -20.781 1 74.31 541 GLN A CA 1
ATOM 4287 C C . GLN A 1 541 ? 13.805 32.656 -20.703 1 74.31 541 GLN A C 1
ATOM 4289 O O . GLN A 1 541 ? 13.836 33.875 -20.5 1 74.31 541 GLN A O 1
ATOM 4294 N N . CYS A 1 542 ? 14.805 31.797 -20.766 1 76 542 CYS A N 1
ATOM 4295 C CA . CYS A 1 542 ? 16.125 32.406 -20.609 1 76 542 CYS A CA 1
ATOM 4296 C C . CYS A 1 542 ? 16.859 32.438 -21.953 1 76 542 CYS A C 1
ATOM 4298 O O . CYS A 1 542 ? 17.875 31.797 -22.141 1 76 542 CYS A O 1
ATOM 4300 N N . LEU A 1 543 ? 16.281 33.031 -23 1 63.75 543 LEU A N 1
ATOM 4301 C CA . LEU A 1 543 ? 16.812 33.094 -24.359 1 63.75 543 LEU A CA 1
ATOM 4302 C C . LEU A 1 543 ? 18.203 33.719 -24.359 1 63.75 543 LEU A C 1
ATOM 4304 O O . LEU A 1 543 ? 19.031 33.375 -25.234 1 63.75 543 LEU A O 1
ATOM 4308 N N . ASP A 1 544 ? 18.406 34.562 -23.469 1 60 544 ASP A N 1
ATOM 4309 C CA . ASP A 1 544 ? 19.703 35.25 -23.516 1 60 544 ASP A CA 1
ATOM 4310 C C . ASP A 1 544 ? 20.828 34.344 -23.016 1 60 544 ASP A C 1
ATOM 4312 O O . ASP A 1 544 ? 22 34.656 -23.172 1 60 544 ASP A O 1
ATOM 4316 N N . GLN A 1 545 ? 20.406 33.312 -22.281 1 57.22 545 GLN A N 1
ATOM 4317 C CA . GLN A 1 545 ? 21.484 32.5 -21.719 1 57.22 545 GLN A CA 1
ATOM 4318 C C . GLN A 1 545 ? 21.703 31.25 -22.562 1 57.22 545 GLN A C 1
ATOM 4320 O O . GLN A 1 545 ? 20.766 30.688 -23.109 1 57.22 545 GLN A O 1
ATOM 4325 N N . ASN A 1 546 ? 22.781 31.141 -23.281 1 52.62 546 ASN A N 1
ATOM 4326 C CA . ASN A 1 546 ? 23.141 29.953 -24.047 1 52.62 546 ASN A CA 1
ATOM 4327 C C . ASN A 1 546 ? 22.875 28.672 -23.266 1 52.62 546 ASN A C 1
ATOM 4329 O O . ASN A 1 546 ? 23.469 28.438 -22.219 1 52.62 546 ASN A O 1
ATOM 4333 N N . LEU A 1 547 ? 21.719 28.156 -23.25 1 56.22 547 LEU A N 1
ATOM 4334 C CA . LEU A 1 547 ? 21.141 26.984 -22.578 1 56.22 547 LEU A CA 1
ATOM 4335 C C . LEU A 1 547 ? 22.125 25.812 -22.594 1 56.22 547 LEU A C 1
ATOM 4337 O O . LEU A 1 547 ? 22.016 24.891 -21.781 1 56.22 547 LEU A O 1
ATOM 4341 N N . THR A 1 548 ? 22.75 25.453 -23.766 1 53.12 548 THR A N 1
ATOM 4342 C CA . THR A 1 548 ? 23.828 24.469 -23.797 1 53.12 548 THR A CA 1
ATOM 4343 C C . THR A 1 548 ? 25.109 25.062 -23.234 1 53.12 548 THR A C 1
ATOM 4345 O O . THR A 1 548 ? 25.938 25.578 -24 1 53.12 548 THR A O 1
ATOM 4348 N N . VAL A 1 549 ? 25.031 25.953 -22.375 1 48.41 549 VAL A N 1
ATOM 4349 C CA . VAL A 1 549 ? 26.281 26.578 -21.922 1 48.41 549 VAL A CA 1
ATOM 4350 C C . VAL A 1 549 ? 27.328 25.5 -21.656 1 48.41 549 VAL A C 1
ATOM 4352 O O . VAL A 1 549 ? 27.188 24.719 -20.703 1 48.41 549 VAL A O 1
ATOM 4355 N N . ASP A 1 550 ? 27.734 24.797 -22.5 1 49.81 550 ASP A N 1
ATOM 4356 C CA . ASP A 1 550 ? 29.047 24.203 -22.297 1 49.81 550 ASP A CA 1
ATOM 4357 C C . ASP A 1 550 ? 29.984 25.156 -21.562 1 49.81 550 ASP A C 1
ATOM 4359 O O . ASP A 1 550 ? 30.938 25.656 -22.156 1 49.81 550 ASP A O 1
ATOM 4363 N N . ASP A 1 551 ? 29.516 26.062 -21.016 1 49.91 551 ASP A N 1
ATOM 4364 C CA . ASP A 1 551 ? 30.453 26.953 -20.344 1 49.91 551 ASP A CA 1
ATOM 4365 C C . ASP A 1 551 ? 31.531 26.172 -19.594 1 49.91 551 ASP A C 1
ATOM 4367 O O . ASP A 1 551 ? 31.391 25.938 -18.391 1 49.91 551 ASP A O 1
ATOM 4371 N N . PHE A 1 552 ? 32.125 25.344 -20.25 1 49.34 552 PHE A N 1
ATOM 4372 C CA . PHE A 1 552 ? 33.344 24.672 -19.781 1 49.34 552 PHE A CA 1
ATOM 4373 C C . PHE A 1 552 ? 34.219 25.625 -18.953 1 49.34 552 PHE A C 1
ATOM 4375 O O . PHE A 1 552 ? 35 25.188 -18.125 1 49.34 552 PHE A O 1
ATOM 4382 N N . GLU A 1 553 ? 34.125 26.844 -19.422 1 48.91 553 GLU A N 1
ATOM 4383 C CA . GLU A 1 553 ? 35.156 27.75 -18.953 1 48.91 553 GLU A CA 1
ATOM 4384 C C . GLU A 1 553 ? 35.062 27.969 -17.453 1 48.91 553 GLU A C 1
ATOM 4386 O O . GLU A 1 553 ? 36.062 28.156 -16.766 1 48.91 553 GLU A O 1
ATOM 4391 N N . SER A 1 554 ? 33.719 27.969 -16.906 1 56.72 554 SER A N 1
ATOM 4392 C CA . SER A 1 554 ? 33.781 28.516 -15.555 1 56.72 554 SER A CA 1
ATOM 4393 C C . SER A 1 554 ? 33.812 27.406 -14.508 1 56.72 554 SER A C 1
ATOM 4395 O O . SER A 1 554 ? 33.844 27.672 -13.312 1 56.72 554 SER A O 1
ATOM 4397 N N . VAL A 1 555 ? 33.781 26.234 -14.953 1 68.5 555 VAL A N 1
ATOM 4398 C CA . VAL A 1 555 ? 33.844 25.219 -13.898 1 68.5 555 VAL A CA 1
ATOM 4399 C C . VAL A 1 555 ? 35.281 24.922 -13.523 1 68.5 555 VAL A C 1
ATOM 4401 O O . VAL A 1 555 ? 36.125 24.781 -14.406 1 68.5 555 VAL A O 1
ATOM 4404 N N . GLU A 1 556 ? 35.562 25.188 -12.367 1 71.56 556 GLU A N 1
ATOM 4405 C CA . GLU A 1 556 ? 36.906 24.906 -11.852 1 71.56 556 GLU A CA 1
ATOM 4406 C C . GLU A 1 556 ? 37.312 23.453 -12.102 1 71.56 556 GLU A C 1
ATOM 4408 O O . GLU A 1 556 ? 36.531 22.531 -11.844 1 71.56 556 GLU A O 1
ATOM 4413 N N . GLU A 1 557 ? 38.375 23.328 -12.883 1 81.06 557 GLU A N 1
ATOM 4414 C CA . GLU A 1 557 ? 38.938 22 -13.141 1 81.06 557 GLU A CA 1
ATOM 4415 C C . GLU A 1 557 ? 39.656 21.469 -11.922 1 81.06 557 GLU A C 1
ATOM 4417 O O . GLU A 1 557 ? 40.5 22.156 -11.336 1 81.06 557 GLU A O 1
ATOM 4422 N N . LYS A 1 558 ? 39.188 20.391 -11.492 1 83.38 558 LYS A N 1
ATOM 4423 C CA . LYS A 1 558 ? 39.875 19.734 -10.391 1 83.38 558 LYS A CA 1
ATOM 4424 C C . LYS A 1 558 ? 40.719 18.547 -10.891 1 83.38 558 LYS A C 1
ATOM 4426 O O . LYS A 1 558 ? 40.312 17.828 -11.797 1 83.38 558 LYS A O 1
ATOM 4431 N N . VAL A 1 559 ? 41.938 18.516 -10.414 1 85.94 559 VAL A N 1
ATOM 4432 C CA . VAL A 1 559 ? 42.812 17.406 -10.781 1 85.94 559 VAL A CA 1
ATOM 4433 C C . VAL A 1 559 ? 42.781 16.344 -9.672 1 85.94 559 VAL A C 1
ATOM 4435 O O . VAL A 1 559 ? 42.969 16.672 -8.5 1 85.94 559 VAL A O 1
ATOM 4438 N N . LEU A 1 560 ? 42.5 15.219 -10.039 1 88.44 560 LEU A N 1
ATOM 4439 C CA . LEU A 1 560 ? 42.469 14.102 -9.109 1 88.44 560 LEU A CA 1
ATOM 4440 C C . LEU A 1 560 ? 43.531 13.07 -9.5 1 88.44 560 LEU A C 1
ATOM 4442 O O . LEU A 1 560 ? 43.688 12.727 -10.672 1 88.44 560 LEU A O 1
ATOM 4446 N N . TYR A 1 561 ? 44.344 12.695 -8.539 1 85.25 561 TYR A N 1
ATOM 4447 C CA . TYR A 1 561 ? 45.344 11.672 -8.773 1 85.25 561 TYR A CA 1
ATOM 4448 C C . TYR A 1 561 ? 44.906 10.32 -8.219 1 85.25 561 TYR A C 1
ATOM 4450 O O . TYR A 1 561 ? 44.438 10.234 -7.078 1 85.25 561 TYR A O 1
ATOM 4458 N N . GLY A 1 562 ? 44.906 9.375 -9.07 1 86.06 562 GLY A N 1
ATOM 4459 C CA . GLY A 1 562 ? 44.625 8.023 -8.641 1 86.06 562 GLY A CA 1
ATOM 4460 C C . GLY A 1 562 ? 45.75 7.043 -8.938 1 86.06 562 GLY A C 1
ATOM 4461 O O . GLY A 1 562 ? 46.562 7.273 -9.844 1 86.06 562 GLY A O 1
ATOM 4462 N N . ALA A 1 563 ? 45.844 6.043 -8.078 1 83.19 563 ALA A N 1
ATOM 4463 C CA . ALA A 1 563 ? 46.844 4.996 -8.289 1 83.19 563 ALA A CA 1
ATOM 4464 C C . ALA A 1 563 ? 46.25 3.822 -9.062 1 83.19 563 ALA A C 1
ATOM 4466 O O . ALA A 1 563 ? 45.094 3.436 -8.836 1 83.19 563 ALA A O 1
ATOM 4467 N N . GLU A 1 564 ? 47.125 3.344 -9.875 1 86 564 GLU A N 1
ATOM 4468 C CA . GLU A 1 564 ? 46.688 2.186 -10.648 1 86 564 GLU A CA 1
ATOM 4469 C C . GLU A 1 564 ? 46.281 1.037 -9.742 1 86 564 GLU A C 1
ATOM 4471 O O . GLU A 1 564 ? 46.906 0.766 -8.727 1 86 564 GLU A O 1
ATOM 4476 N N . ASP A 1 565 ? 45.188 0.424 -10.023 1 82.19 565 ASP A N 1
ATOM 4477 C CA . ASP A 1 565 ? 44.625 -0.741 -9.336 1 82.19 565 ASP A CA 1
ATOM 4478 C C . ASP A 1 565 ? 43.969 -0.344 -8.016 1 82.19 565 ASP A C 1
ATOM 4480 O O . ASP A 1 565 ? 43.625 -1.206 -7.211 1 82.19 565 ASP A O 1
ATOM 4484 N N . ASN A 1 566 ? 43.969 0.947 -7.793 1 82.69 566 ASN A N 1
ATOM 4485 C CA . ASN A 1 566 ? 43.25 1.443 -6.617 1 82.69 566 ASN A CA 1
ATOM 4486 C C . ASN A 1 566 ? 41.906 2.041 -6.992 1 82.69 566 ASN A C 1
ATOM 4488 O O . ASN A 1 566 ? 41.625 2.273 -8.172 1 82.69 566 ASN A O 1
ATOM 4492 N N . SER A 1 567 ? 41.094 2.129 -5.984 1 85.12 567 SER A N 1
ATOM 4493 C CA . SER A 1 567 ? 39.781 2.705 -6.227 1 85.12 567 SER A CA 1
ATOM 4494 C C . SER A 1 567 ? 39.812 4.227 -6.141 1 85.12 567 SER A C 1
ATOM 4496 O O . SER A 1 567 ? 40.719 4.797 -5.527 1 85.12 567 SER A O 1
ATOM 4498 N N . THR A 1 568 ? 39 4.871 -6.859 1 84.5 568 THR A N 1
ATOM 4499 C CA . THR A 1 568 ? 38.875 6.324 -6.824 1 84.5 568 THR A CA 1
ATOM 4500 C C . THR A 1 568 ? 37.406 6.73 -7.016 1 84.5 568 THR A C 1
ATOM 4502 O O . THR A 1 568 ? 36.562 5.902 -7.367 1 84.5 568 THR A O 1
ATOM 4505 N N . PHE A 1 569 ? 37.188 7.953 -6.617 1 88.56 569 PHE A N 1
ATOM 4506 C CA . PHE A 1 569 ? 35.812 8.453 -6.695 1 88.56 569 PHE A CA 1
ATOM 4507 C C . PHE A 1 569 ? 35.781 9.867 -7.266 1 88.56 569 PHE A C 1
ATOM 4509 O O . PHE A 1 569 ? 36.5 10.75 -6.789 1 88.56 569 PHE A O 1
ATOM 4516 N N . LEU A 1 570 ? 34.969 9.969 -8.273 1 89.56 570 LEU A N 1
ATOM 4517 C CA . LEU A 1 570 ? 34.719 11.297 -8.828 1 89.56 570 LEU A CA 1
ATOM 4518 C C . LEU A 1 570 ? 33.406 11.867 -8.344 1 89.56 570 LEU A C 1
ATOM 4520 O O . LEU A 1 570 ? 32.344 11.383 -8.727 1 89.56 570 LEU A O 1
ATOM 4524 N N . GLU A 1 571 ? 33.406 12.867 -7.562 1 85.44 571 GLU A N 1
ATOM 4525 C CA . GLU A 1 571 ? 32.188 13.422 -6.945 1 85.44 571 GLU A CA 1
ATOM 4526 C C . GLU A 1 571 ? 31.484 14.375 -7.898 1 85.44 571 GLU A C 1
ATOM 4528 O O . GLU A 1 571 ? 32.125 15.117 -8.641 1 85.44 571 GLU A O 1
ATOM 4533 N N . CYS A 1 572 ? 30.234 14.227 -7.969 1 86.12 572 CYS A N 1
ATOM 4534 C CA . CYS A 1 572 ? 29.344 15.141 -8.688 1 86.12 572 CYS A CA 1
ATOM 4535 C C . CYS A 1 572 ? 27.984 15.242 -8 1 86.12 572 CYS A C 1
ATOM 4537 O O . CYS A 1 572 ? 27.266 14.25 -7.891 1 86.12 572 CYS A O 1
ATOM 4539 N N . VAL A 1 573 ? 27.656 16.406 -7.457 1 80.12 573 VAL A N 1
ATOM 4540 C CA . VAL A 1 573 ? 26.375 16.609 -6.797 1 80.12 573 VAL A CA 1
ATOM 4541 C C . VAL A 1 573 ? 25.531 17.625 -7.586 1 80.12 573 VAL A C 1
ATOM 4543 O O . VAL A 1 573 ? 25.891 18.797 -7.664 1 80.12 573 VAL A O 1
ATOM 4546 N N . PRO A 1 574 ? 24.469 17.109 -8.094 1 81.06 574 PRO A N 1
ATOM 4547 C CA . PRO A 1 574 ? 23.609 18.047 -8.812 1 81.06 574 PRO A CA 1
ATOM 4548 C C . PRO A 1 574 ? 22.938 19.062 -7.895 1 81.06 574 PRO A C 1
ATOM 4550 O O . PRO A 1 574 ? 22.703 18.781 -6.715 1 81.06 574 PRO A O 1
ATOM 4553 N N . ARG A 1 575 ? 22.688 20.172 -8.445 1 72.88 575 ARG A N 1
ATOM 4554 C CA . ARG A 1 575 ? 22.016 21.219 -7.68 1 72.88 575 ARG A CA 1
ATOM 4555 C C . ARG A 1 575 ? 20.531 20.891 -7.504 1 72.88 575 ARG A C 1
ATOM 4557 O O . ARG A 1 575 ? 19.938 21.203 -6.465 1 72.88 575 ARG A O 1
ATOM 4564 N N . SER A 1 576 ? 19.984 20.281 -8.547 1 74.81 576 SER A N 1
ATOM 4565 C CA . SER A 1 576 ? 18.578 19.875 -8.492 1 74.81 576 SER A CA 1
ATOM 4566 C C . SER A 1 576 ? 18.453 18.375 -8.328 1 74.81 576 SER A C 1
ATOM 4568 O O . SER A 1 576 ? 19.125 17.609 -9.016 1 74.81 576 SER A O 1
ATOM 4570 N N . PRO A 1 577 ? 17.641 18.094 -7.422 1 74.12 577 PRO A N 1
ATOM 4571 C CA . PRO A 1 577 ? 17.422 16.656 -7.258 1 74.12 577 PRO A CA 1
ATOM 4572 C C . PRO A 1 577 ? 16.688 16.031 -8.438 1 74.12 577 PRO A C 1
ATOM 4574 O O . PRO A 1 577 ? 16.688 14.805 -8.594 1 74.12 577 PRO A O 1
ATOM 4577 N N . GLN A 1 578 ? 16.125 16.797 -9.297 1 75.94 578 GLN A N 1
ATOM 4578 C CA . GLN A 1 578 ? 15.359 16.281 -10.43 1 75.94 578 GLN A CA 1
ATOM 4579 C C . GLN A 1 578 ? 16.25 16.125 -11.664 1 75.94 578 GLN A C 1
ATOM 4581 O O . GLN A 1 578 ? 15.844 15.523 -12.656 1 75.94 578 GLN A O 1
ATOM 4586 N N . ALA A 1 579 ? 17.438 16.5 -11.484 1 83.56 579 ALA A N 1
ATOM 4587 C CA . ALA A 1 579 ? 18.328 16.469 -12.641 1 83.56 579 ALA A CA 1
ATOM 4588 C C . ALA A 1 579 ? 18.953 15.094 -12.812 1 83.56 579 ALA A C 1
ATOM 4590 O O . ALA A 1 579 ? 19.203 14.391 -11.828 1 83.56 579 ALA A O 1
ATOM 4591 N N . SER A 1 580 ? 19.047 14.727 -14.07 1 87.94 580 SER A N 1
ATOM 4592 C CA . SER A 1 580 ? 19.797 13.508 -14.391 1 87.94 580 SER A CA 1
ATOM 4593 C C . SER A 1 580 ? 21.266 13.805 -14.641 1 87.94 580 SER A C 1
ATOM 4595 O O . SER A 1 580 ? 21.609 14.852 -15.203 1 87.94 580 SER A O 1
ATOM 4597 N N . VAL A 1 581 ? 22.125 12.945 -14.156 1 90.75 581 VAL A N 1
ATOM 4598 C CA . VAL A 1 581 ? 23.562 13.164 -14.273 1 90.75 581 VAL A CA 1
ATOM 4599 C C . VAL A 1 581 ? 24.141 12.258 -15.359 1 90.75 581 VAL A C 1
ATOM 4601 O O . VAL A 1 581 ? 23.812 11.078 -15.43 1 90.75 581 VAL A O 1
ATOM 4604 N N . GLN A 1 582 ? 24.844 12.859 -16.266 1 90.75 582 GLN A N 1
ATOM 4605 C CA . GLN A 1 582 ? 25.578 12.125 -17.281 1 90.75 582 GLN A CA 1
ATOM 4606 C C . GLN A 1 582 ? 27.078 12.422 -17.203 1 90.75 582 GLN A C 1
ATOM 4608 O O . GLN A 1 582 ? 27.484 13.562 -16.969 1 90.75 582 GLN A O 1
ATOM 4613 N N . TRP A 1 583 ? 27.875 11.359 -17.359 1 92.94 583 TRP A N 1
ATOM 4614 C CA . TRP A 1 583 ? 29.328 11.508 -17.297 1 92.94 583 TRP A CA 1
ATOM 4615 C C . TRP A 1 583 ? 29.953 11.336 -18.688 1 92.94 583 TRP A C 1
ATOM 4617 O O . TRP A 1 583 ? 29.531 10.469 -19.453 1 92.94 583 TRP A O 1
ATOM 4627 N N . PHE A 1 584 ? 30.828 12.258 -19.031 1 93 584 PHE A N 1
ATOM 4628 C CA . PHE A 1 584 ? 31.594 12.18 -20.266 1 93 584 PHE A CA 1
ATOM 4629 C C . PHE A 1 584 ? 33.094 12.188 -19.984 1 93 584 PHE A C 1
ATOM 4631 O O . PHE A 1 584 ? 33.531 12.719 -18.969 1 93 584 PHE A O 1
ATOM 4638 N N . VAL A 1 585 ? 33.812 11.539 -20.844 1 94.31 585 VAL A N 1
ATOM 4639 C CA . VAL A 1 585 ? 35.281 11.484 -20.641 1 94.31 585 VAL A CA 1
ATOM 4640 C C . VAL A 1 585 ? 35.969 11.828 -21.953 1 94.31 585 VAL A C 1
ATOM 4642 O O . VAL A 1 585 ? 35.531 11.461 -23.031 1 94.31 585 VAL A O 1
ATOM 4645 N N . GLN A 1 586 ? 36.938 12.672 -21.797 1 92.81 586 GLN A N 1
ATOM 4646 C CA . GLN A 1 586 ? 37.844 13.031 -22.891 1 92.81 586 GLN A CA 1
ATOM 4647 C C . GLN A 1 586 ? 39.25 12.508 -22.641 1 92.81 586 GLN A C 1
ATOM 4649 O O . GLN A 1 586 ? 39.844 12.828 -21.625 1 92.81 586 GLN A O 1
ATOM 4654 N N . ARG A 1 587 ? 39.656 11.68 -23.5 1 90 587 ARG A N 1
ATOM 4655 C CA . ARG A 1 587 ? 41 11.109 -23.375 1 90 587 ARG A CA 1
ATOM 4656 C C . ARG A 1 587 ? 41.969 11.711 -24.391 1 90 587 ARG A C 1
ATOM 4658 O O . ARG A 1 587 ? 41.844 11.445 -25.594 1 90 587 ARG A O 1
ATOM 4665 N N . PRO A 1 588 ? 42.906 12.414 -23.906 1 77.69 588 PRO A N 1
ATOM 4666 C CA . PRO A 1 588 ? 43.875 12.984 -24.859 1 77.69 588 PRO A CA 1
ATOM 4667 C C . PRO A 1 588 ? 44.594 11.914 -25.656 1 77.69 588 PRO A C 1
ATOM 4669 O O . PRO A 1 588 ? 44.906 10.836 -25.141 1 77.69 588 PRO A O 1
ATOM 4672 N N . PRO A 1 589 ? 44.781 12.18 -26.969 1 78.5 589 PRO A N 1
ATOM 4673 C CA . PRO A 1 589 ? 44.656 13.438 -27.703 1 78.5 589 PRO A CA 1
ATOM 4674 C C . PRO A 1 589 ? 43.281 13.602 -28.344 1 78.5 589 PRO A C 1
ATOM 4676 O O . PRO A 1 589 ? 43.031 14.586 -29.047 1 78.5 589 PRO A O 1
ATOM 4679 N N . ASP A 1 590 ? 42.5 12.602 -28.078 1 76.5 590 ASP A N 1
ATOM 4680 C CA . ASP A 1 590 ? 41.188 12.672 -28.688 1 76.5 590 ASP A CA 1
ATOM 4681 C C . ASP A 1 590 ? 40.375 13.836 -28.109 1 76.5 590 ASP A C 1
ATOM 4683 O O . ASP A 1 590 ? 40.344 14.008 -26.891 1 76.5 590 ASP A O 1
ATOM 4687 N N . GLU A 1 591 ? 39.938 14.609 -28.984 1 79.19 591 GLU A N 1
ATOM 4688 C CA . GLU A 1 591 ? 39.156 15.773 -28.562 1 79.19 591 GLU A CA 1
ATOM 4689 C C . GLU A 1 591 ? 37.688 15.406 -28.344 1 79.19 591 GLU A C 1
ATOM 4691 O O . GLU A 1 591 ? 36.938 16.141 -27.688 1 79.19 591 GLU A O 1
ATOM 4696 N N . GLN A 1 592 ? 37.344 14.242 -28.734 1 85.12 592 GLN A N 1
ATOM 4697 C CA . GLN A 1 592 ? 35.938 13.891 -28.625 1 85.12 592 GLN A CA 1
ATOM 4698 C C . GLN A 1 592 ? 35.594 13.414 -27.219 1 85.12 592 GLN A C 1
ATOM 4700 O O . GLN A 1 592 ? 36.375 12.711 -26.594 1 85.12 592 GLN A O 1
ATOM 4705 N N . ARG A 1 593 ? 34.469 13.852 -26.672 1 88.25 593 ARG A N 1
ATOM 4706 C CA . ARG A 1 593 ? 33.969 13.43 -25.375 1 88.25 593 ARG A CA 1
ATOM 4707 C C . ARG A 1 593 ? 33.031 12.234 -25.516 1 88.25 593 ARG A C 1
ATOM 4709 O O . ARG A 1 593 ? 32 12.32 -26.188 1 88.25 593 ARG A O 1
ATOM 4716 N N . ASP A 1 594 ? 33.438 11.141 -24.922 1 91.44 594 ASP A N 1
ATOM 4717 C CA . ASP A 1 594 ? 32.656 9.93 -24.953 1 91.44 594 ASP A CA 1
ATOM 4718 C C . ASP A 1 594 ? 31.859 9.758 -23.641 1 91.44 594 ASP A C 1
ATOM 4720 O O . ASP A 1 594 ? 32.312 10.18 -22.578 1 91.44 594 ASP A O 1
ATOM 4724 N N . GLU A 1 595 ? 30.656 9.25 -23.828 1 92.25 595 GLU A N 1
ATOM 4725 C CA . GLU A 1 595 ? 29.891 8.945 -22.625 1 92.25 595 GLU A CA 1
ATOM 4726 C C . GLU A 1 595 ? 30.547 7.824 -21.828 1 92.25 595 GLU A C 1
ATOM 4728 O O . GLU A 1 595 ? 31.031 6.848 -22.391 1 92.25 595 GLU A O 1
ATOM 4733 N N . VAL A 1 596 ? 30.578 8.008 -20.547 1 92.62 596 VAL A N 1
ATOM 4734 C CA . VAL A 1 596 ? 31.188 7 -19.688 1 92.62 596 VAL A CA 1
ATOM 4735 C C . VAL A 1 596 ? 30.281 5.773 -19.594 1 92.62 596 VAL A C 1
ATOM 4737 O O . VAL A 1 596 ? 29.094 5.891 -19.281 1 92.62 596 VAL A O 1
ATOM 4740 N N . LYS A 1 597 ? 30.719 4.688 -19.938 1 89.44 597 LYS A N 1
ATOM 4741 C CA . LYS A 1 597 ? 29.969 3.436 -19.828 1 89.44 597 LYS A CA 1
ATOM 4742 C C . LYS A 1 597 ? 30.172 2.789 -18.469 1 89.44 597 LYS A C 1
ATOM 4744 O O . LYS A 1 597 ? 31.297 2.617 -18.016 1 89.44 597 LYS A O 1
ATOM 4749 N N . THR A 1 598 ? 29.109 2.576 -17.766 1 87.69 598 THR A N 1
ATOM 4750 C CA . THR A 1 598 ? 29.172 1.976 -16.438 1 87.69 598 THR A CA 1
ATOM 4751 C C . THR A 1 598 ? 29.141 0.453 -16.531 1 87.69 598 THR A C 1
ATOM 4753 O O . THR A 1 598 ? 28.562 -0.104 -17.469 1 87.69 598 THR A O 1
ATOM 4756 N N . ASP A 1 599 ? 29.875 -0.215 -15.766 1 82.44 599 ASP A N 1
ATOM 4757 C CA . ASP A 1 599 ? 29.906 -1.668 -15.625 1 82.44 599 ASP A CA 1
ATOM 4758 C C . ASP A 1 599 ? 30.109 -2.072 -14.164 1 82.44 599 ASP A C 1
ATOM 4760 O O . ASP A 1 599 ? 29.734 -1.34 -13.258 1 82.44 599 ASP A O 1
ATOM 4764 N N . GLU A 1 600 ? 30.656 -3.258 -14.031 1 79.81 600 GLU A N 1
ATOM 4765 C CA . GLU A 1 600 ? 30.891 -3.734 -12.672 1 79.81 600 GLU A CA 1
ATOM 4766 C C . GLU A 1 600 ? 32.062 -2.984 -12.023 1 79.81 600 GLU A C 1
ATOM 4768 O O . GLU A 1 600 ? 32.125 -2.869 -10.797 1 79.81 600 GLU A O 1
ATOM 4773 N N . ARG A 1 601 ? 32.906 -2.445 -12.797 1 86.88 601 ARG A N 1
ATOM 4774 C CA . ARG A 1 601 ? 34.094 -1.77 -12.273 1 86.88 601 ARG A CA 1
ATOM 4775 C C . ARG A 1 601 ? 33.844 -0.281 -12.07 1 86.88 601 ARG A C 1
ATOM 4777 O O . ARG A 1 601 ? 34.281 0.307 -11.086 1 86.88 601 ARG A O 1
ATOM 4784 N N . ILE A 1 602 ? 33.219 0.266 -13.031 1 90.94 602 ILE A N 1
ATOM 4785 C CA . ILE A 1 602 ? 32.844 1.676 -12.953 1 90.94 602 ILE A CA 1
ATOM 4786 C C . ILE A 1 602 ? 31.359 1.802 -12.617 1 90.94 602 ILE A C 1
ATOM 4788 O O . ILE A 1 602 ? 30.5 1.482 -13.445 1 90.94 602 ILE A O 1
ATOM 4792 N N . LEU A 1 603 ? 31.156 2.355 -11.414 1 88.5 603 LEU A N 1
ATOM 4793 C CA . LEU A 1 603 ? 29.781 2.424 -10.945 1 88.5 603 LEU A CA 1
ATOM 4794 C C . LEU A 1 603 ? 29.328 3.873 -10.797 1 88.5 603 LEU A C 1
ATOM 4796 O O . LEU A 1 603 ? 30.078 4.715 -10.305 1 88.5 603 LEU A O 1
ATOM 4800 N N . GLN A 1 604 ? 28.203 4.098 -11.297 1 88.19 604 GLN A N 1
ATOM 4801 C CA . GLN A 1 604 ? 27.594 5.41 -11.078 1 88.19 604 GLN A CA 1
ATOM 4802 C C . GLN A 1 604 ? 26.781 5.43 -9.789 1 88.19 604 GLN A C 1
ATOM 4804 O O . GLN A 1 604 ? 25.906 4.582 -9.586 1 88.19 604 GLN A O 1
ATOM 4809 N N . THR A 1 605 ? 27.094 6.254 -8.906 1 82 605 THR A N 1
ATOM 4810 C CA . THR A 1 605 ? 26.375 6.418 -7.645 1 82 605 THR A CA 1
ATOM 4811 C C . THR A 1 605 ? 25.625 7.75 -7.621 1 82 605 THR A C 1
ATOM 4813 O O . THR A 1 605 ? 25.734 8.547 -8.555 1 82 605 THR A O 1
ATOM 4816 N N . GLU A 1 606 ? 24.922 7.977 -6.543 1 78.38 606 GLU A N 1
ATOM 4817 C CA . GLU A 1 606 ? 24.141 9.203 -6.387 1 78.38 606 GLU A CA 1
ATOM 4818 C C . GLU A 1 606 ? 25.062 10.414 -6.246 1 78.38 606 GLU A C 1
ATOM 4820 O O . GLU A 1 606 ? 24.688 11.531 -6.621 1 78.38 606 GLU A O 1
ATOM 4825 N N . HIS A 1 607 ? 26.312 10.07 -5.816 1 79.5 607 HIS A N 1
ATOM 4826 C CA . HIS A 1 607 ? 27.172 11.195 -5.52 1 79.5 607 HIS A CA 1
ATOM 4827 C C . HIS A 1 607 ? 28.344 11.273 -6.504 1 79.5 607 HIS A C 1
ATOM 4829 O O . HIS A 1 607 ? 29.25 12.094 -6.344 1 79.5 607 HIS A O 1
ATOM 4835 N N . GLY A 1 608 ? 28.266 10.398 -7.441 1 88.56 608 GLY A N 1
ATOM 4836 C CA . GLY A 1 608 ? 29.375 10.469 -8.375 1 88.56 608 GLY A CA 1
ATOM 4837 C C . GLY A 1 608 ? 29.688 9.133 -9.023 1 88.56 608 GLY A C 1
ATOM 4838 O O . GLY A 1 608 ? 28.828 8.266 -9.141 1 88.56 608 GLY A O 1
ATOM 4839 N N . LEU A 1 609 ? 30.875 9.086 -9.586 1 90.44 609 LEU A N 1
ATOM 4840 C CA . LEU A 1 609 ? 31.344 7.906 -10.297 1 90.44 609 LEU A CA 1
ATOM 4841 C C . LEU A 1 609 ? 32.406 7.176 -9.484 1 90.44 609 LEU A C 1
ATOM 4843 O O . LEU A 1 609 ? 33.438 7.77 -9.102 1 90.44 609 LEU A O 1
ATOM 4847 N N . LEU A 1 610 ? 32.125 5.922 -9.219 1 88.56 610 LEU A N 1
ATOM 4848 C CA . LEU A 1 610 ? 33.062 5.105 -8.445 1 88.56 610 LEU A CA 1
ATOM 4849 C C . LEU A 1 610 ? 33.844 4.16 -9.352 1 88.56 610 LEU A C 1
ATOM 4851 O O . LEU A 1 610 ? 33.25 3.402 -10.125 1 88.56 610 LEU A O 1
ATOM 4855 N N . PHE A 1 611 ? 35.188 4.324 -9.305 1 90.44 611 PHE A N 1
ATOM 4856 C CA . PHE A 1 611 ? 36.062 3.35 -9.922 1 90.44 611 PHE A CA 1
ATOM 4857 C C . PHE A 1 611 ? 36.562 2.342 -8.891 1 90.44 611 PHE A C 1
ATOM 4859 O O . PHE A 1 611 ? 37.344 2.689 -7.996 1 90.44 611 PHE A O 1
ATOM 4866 N N . ARG A 1 612 ? 36.188 1.227 -9.047 1 84.5 612 ARG A N 1
ATOM 4867 C CA . ARG A 1 612 ? 36.594 0.211 -8.086 1 84.5 612 ARG A CA 1
ATOM 4868 C C . ARG A 1 612 ? 38.062 -0.149 -8.273 1 84.5 612 ARG A C 1
ATOM 4870 O O . ARG A 1 612 ? 38.781 -0.419 -7.305 1 84.5 612 ARG A O 1
ATOM 4877 N N . LYS A 1 613 ? 38.438 -0.25 -9.547 1 86.38 613 LYS A N 1
ATOM 4878 C CA . LYS A 1 613 ? 39.844 -0.501 -9.922 1 86.38 613 LYS A CA 1
ATOM 4879 C C . LYS A 1 613 ? 40.25 0.388 -11.086 1 86.38 613 LYS A C 1
ATOM 4881 O O . LYS A 1 613 ? 39.656 0.351 -12.156 1 86.38 613 LYS A O 1
ATOM 4886 N N . LEU A 1 614 ? 41.312 1.136 -10.758 1 90.12 614 LEU A N 1
ATOM 4887 C CA . LEU A 1 614 ? 41.75 2.088 -11.781 1 90.12 614 LEU A CA 1
ATOM 4888 C C . LEU A 1 614 ? 42.75 1.444 -12.734 1 90.12 614 LEU A C 1
ATOM 4890 O O . LEU A 1 614 ? 43.625 0.705 -12.305 1 90.12 614 LEU A O 1
ATOM 4894 N N . HIS A 1 615 ? 42.562 1.75 -13.961 1 91.5 615 HIS A N 1
ATOM 4895 C CA . HIS A 1 615 ? 43.531 1.368 -14.992 1 91.5 615 HIS A CA 1
ATOM 4896 C C . HIS A 1 615 ? 44.156 2.596 -15.633 1 91.5 615 HIS A C 1
ATOM 4898 O O . HIS A 1 615 ? 43.625 3.701 -15.539 1 91.5 615 HIS A O 1
ATOM 4904 N N . ARG A 1 616 ? 45.25 2.398 -16.312 1 89.25 616 ARG A N 1
ATOM 4905 C CA . ARG A 1 616 ? 45.969 3.496 -16.938 1 89.25 616 ARG A CA 1
ATOM 4906 C C . ARG A 1 616 ? 45.125 4.16 -18.016 1 89.25 616 ARG A C 1
ATOM 4908 O O . ARG A 1 616 ? 45.188 5.383 -18.188 1 89.25 616 ARG A O 1
ATOM 4915 N N . HIS A 1 617 ? 44.312 3.369 -18.562 1 89.12 617 HIS A N 1
ATOM 4916 C CA . HIS A 1 617 ? 43.5 3.9 -19.672 1 89.12 617 HIS A CA 1
ATOM 4917 C C . HIS A 1 617 ? 42.312 4.707 -19.156 1 89.12 617 HIS A C 1
ATOM 4919 O O . HIS A 1 617 ? 41.594 5.348 -19.938 1 89.12 617 HIS A O 1
ATOM 4925 N N . ASP A 1 618 ? 42.156 4.672 -17.891 1 92.25 618 ASP A N 1
ATOM 4926 C CA . ASP A 1 618 ? 41.062 5.441 -17.312 1 92.25 618 ASP A CA 1
ATOM 4927 C C . ASP A 1 618 ? 41.438 6.914 -17.172 1 92.25 618 ASP A C 1
ATOM 4929 O O . ASP A 1 618 ? 40.594 7.746 -16.828 1 92.25 618 ASP A O 1
ATOM 4933 N N . ALA A 1 619 ? 42.656 7.207 -17.391 1 91.69 619 ALA A N 1
ATOM 4934 C CA . ALA A 1 619 ? 43.094 8.602 -17.312 1 91.69 619 ALA A CA 1
ATOM 4935 C C . ALA A 1 619 ? 42.406 9.453 -18.359 1 91.69 619 ALA A C 1
ATOM 4937 O O . ALA A 1 619 ? 42.188 9 -19.484 1 91.69 619 ALA A O 1
ATOM 4938 N N . GLY A 1 620 ? 42.062 10.672 -17.969 1 92.75 620 GLY A N 1
ATOM 4939 C CA . GLY A 1 620 ? 41.375 11.617 -18.844 1 92.75 620 GLY A CA 1
ATOM 4940 C C . GLY A 1 620 ? 40.625 12.688 -18.094 1 92.75 620 GLY A C 1
ATOM 4941 O O . GLY A 1 620 ? 40.75 12.812 -16.875 1 92.75 620 GLY A O 1
ATOM 4942 N N . THR A 1 621 ? 40.031 13.5 -18.828 1 92.69 621 THR A N 1
ATOM 4943 C CA . THR A 1 621 ? 39.219 14.555 -18.234 1 92.69 621 THR A CA 1
ATOM 4944 C C . THR A 1 621 ? 37.75 14.156 -18.234 1 92.69 621 THR A C 1
ATOM 4946 O O . THR A 1 621 ? 37.156 13.93 -19.281 1 92.69 621 THR A O 1
ATOM 4949 N N . TYR A 1 622 ? 37.25 14.086 -17.031 1 93.75 622 TYR A N 1
ATOM 4950 C CA . TYR A 1 622 ? 35.875 13.68 -16.859 1 93.75 622 TYR A CA 1
ATOM 4951 C C . TYR A 1 622 ? 34.969 14.891 -16.641 1 93.75 622 TYR A C 1
ATOM 4953 O O . TYR A 1 622 ? 35.312 15.812 -15.906 1 93.75 622 TYR A O 1
ATOM 4961 N N . TYR A 1 623 ? 33.875 14.867 -17.344 1 91.62 623 TYR A N 1
ATOM 4962 C CA . TYR A 1 623 ? 32.875 15.93 -17.25 1 91.62 623 TYR A CA 1
ATOM 4963 C C . TYR A 1 623 ? 31.578 15.398 -16.672 1 91.62 623 TYR A C 1
ATOM 4965 O O . TYR A 1 623 ? 31.047 14.406 -17.141 1 91.62 623 TYR A O 1
ATOM 4973 N N . CYS A 1 624 ? 31.156 15.984 -15.641 1 92.5 624 CYS A N 1
ATOM 4974 C CA . CYS A 1 624 ? 29.844 15.688 -15.07 1 92.5 624 CYS A CA 1
ATOM 4975 C C . CYS A 1 624 ? 28.812 16.703 -15.539 1 92.5 624 CYS A C 1
ATOM 4977 O O . CYS A 1 624 ? 28.906 17.891 -15.219 1 92.5 624 CYS A O 1
ATOM 4979 N N . LYS A 1 625 ? 27.891 16.188 -16.297 1 89.06 625 LYS A N 1
ATOM 4980 C CA . LYS A 1 625 ? 26.844 17.062 -16.844 1 89.06 625 LYS A CA 1
ATOM 4981 C C . LYS A 1 625 ? 25.469 16.688 -16.297 1 89.06 625 LYS A C 1
ATOM 4983 O O . LYS A 1 625 ? 25.172 15.508 -16.109 1 89.06 625 LYS A O 1
ATOM 4988 N N . THR A 1 626 ? 24.75 17.703 -15.945 1 88.06 626 THR A N 1
ATOM 4989 C CA . THR A 1 626 ? 23.391 17.5 -15.477 1 88.06 626 THR A CA 1
ATOM 4990 C C . THR A 1 626 ? 22.375 17.969 -16.516 1 88.06 626 THR A C 1
ATOM 4992 O O . THR A 1 626 ? 22.609 18.969 -17.203 1 88.06 626 THR A O 1
ATOM 4995 N N . LEU A 1 627 ? 21.422 17.156 -16.719 1 85.94 627 LEU A N 1
ATOM 4996 C CA . LEU A 1 627 ? 20.359 17.453 -17.672 1 85.94 627 LEU A CA 1
ATOM 4997 C C . LEU A 1 627 ? 19 17.531 -16.984 1 85.94 627 LEU A C 1
ATOM 4999 O O . LEU A 1 627 ? 18.625 16.625 -16.25 1 85.94 627 LEU A O 1
ATOM 5003 N N . GLU A 1 628 ? 18.375 18.688 -17.141 1 80.88 628 GLU A N 1
ATOM 5004 C CA . GLU A 1 628 ? 17.031 18.891 -16.609 1 80.88 628 GLU A CA 1
ATOM 5005 C C . GLU A 1 628 ? 16.188 19.719 -17.578 1 80.88 628 GLU A C 1
ATOM 5007 O O . GLU A 1 628 ? 16.5 20.875 -17.875 1 80.88 628 GLU A O 1
ATOM 5012 N N . HIS A 1 629 ? 15.102 19.25 -18.047 1 77.69 629 HIS A N 1
ATOM 5013 C CA . HIS A 1 629 ? 14.18 19.906 -18.969 1 77.69 629 HIS A CA 1
ATOM 5014 C C . HIS A 1 629 ? 14.93 20.531 -20.141 1 77.69 629 HIS A C 1
ATOM 5016 O O . HIS A 1 629 ? 14.734 21.703 -20.453 1 77.69 629 HIS A O 1
ATOM 5022 N N . GLY A 1 630 ? 15.891 19.828 -20.688 1 74 630 GLY A N 1
ATOM 5023 C CA . GLY A 1 630 ? 16.609 20.25 -21.875 1 74 630 GLY A CA 1
ATOM 5024 C C . GLY A 1 630 ? 17.797 21.156 -21.562 1 74 630 GLY A C 1
ATOM 5025 O O . GLY A 1 630 ? 18.531 21.531 -22.469 1 74 630 GLY A O 1
ATOM 5026 N N . PHE A 1 631 ? 17.891 21.531 -20.344 1 78 631 PHE A N 1
ATOM 5027 C CA . PHE A 1 631 ? 19.031 22.359 -19.938 1 78 631 PHE A CA 1
ATOM 5028 C C . PHE A 1 631 ? 20.188 21.5 -19.453 1 78 631 PHE A C 1
ATOM 5030 O O . PHE A 1 631 ? 20.016 20.656 -18.562 1 78 631 PHE A O 1
ATOM 5037 N N . THR A 1 632 ? 21.188 21.609 -20.125 1 82.38 632 THR A N 1
ATOM 5038 C CA . THR A 1 632 ? 22.375 20.859 -19.75 1 82.38 632 THR A CA 1
ATOM 5039 C C . THR A 1 632 ? 23.438 21.797 -19.156 1 82.38 632 THR A C 1
ATOM 5041 O O . THR A 1 632 ? 23.656 22.891 -19.672 1 82.38 632 THR A O 1
ATOM 5044 N N . ARG A 1 633 ? 23.984 21.375 -18.094 1 80.38 633 ARG A N 1
ATOM 5045 C CA . ARG A 1 633 ? 25.062 22.141 -17.453 1 80.38 633 ARG A CA 1
ATOM 5046 C C . ARG A 1 633 ? 26.172 21.234 -16.953 1 80.38 633 ARG A C 1
ATOM 5048 O O . ARG A 1 633 ? 25.906 20.141 -16.438 1 80.38 633 ARG A O 1
ATOM 5055 N N . THR A 1 634 ? 27.328 21.703 -17.188 1 85.12 634 THR A N 1
ATOM 5056 C CA . THR A 1 634 ? 28.469 20.984 -16.625 1 85.12 634 THR A CA 1
ATOM 5057 C C . THR A 1 634 ? 28.688 21.375 -15.172 1 85.12 634 THR A C 1
ATOM 5059 O O . THR A 1 634 ? 28.906 22.547 -14.867 1 85.12 634 THR A O 1
ATOM 5062 N N . VAL A 1 635 ? 28.625 20.547 -14.312 1 83.94 635 VAL A N 1
ATOM 5063 C CA . VAL A 1 635 ? 28.703 20.797 -12.883 1 83.94 635 VAL A CA 1
ATOM 5064 C C . VAL A 1 635 ? 30.156 20.688 -12.422 1 83.94 635 VAL A C 1
ATOM 5066 O O . VAL A 1 635 ? 30.609 21.453 -11.57 1 83.94 635 VAL A O 1
ATOM 5069 N N . SER A 1 636 ? 30.844 19.656 -12.977 1 88.25 636 SER A N 1
ATOM 5070 C CA . SER A 1 636 ? 32.219 19.469 -12.555 1 88.25 636 SER A CA 1
ATOM 5071 C C . SER A 1 636 ? 33.094 18.953 -13.695 1 88.25 636 SER A C 1
ATOM 5073 O O . SER A 1 636 ? 32.594 18.281 -14.609 1 88.25 636 SER A O 1
ATOM 5075 N N . LYS A 1 637 ? 34.25 19.469 -13.68 1 90.31 637 LYS A N 1
ATOM 5076 C CA . LYS A 1 637 ? 35.312 19.016 -14.578 1 90.31 637 LYS A CA 1
ATOM 5077 C C . LYS A 1 637 ? 36.5 18.484 -13.789 1 90.31 637 LYS A C 1
ATOM 5079 O O . LYS A 1 637 ? 37.156 19.234 -13.07 1 90.31 637 LYS A O 1
ATOM 5084 N N . THR A 1 638 ? 36.75 17.188 -13.938 1 91.5 638 THR A N 1
ATOM 5085 C CA . THR A 1 638 ? 37.812 16.578 -13.156 1 91.5 638 THR A CA 1
ATOM 5086 C C . THR A 1 638 ? 38.812 15.852 -14.062 1 91.5 638 THR A C 1
ATOM 5088 O O . THR A 1 638 ? 38.406 14.961 -14.828 1 91.5 638 THR A O 1
ATOM 5091 N N . THR A 1 639 ? 40 16.297 -14.023 1 91.31 639 THR A N 1
ATOM 5092 C CA . THR A 1 639 ? 41.062 15.578 -14.727 1 91.31 639 THR A CA 1
ATOM 5093 C C . THR A 1 639 ? 41.656 14.477 -13.859 1 91.31 639 THR A C 1
ATOM 5095 O O . THR A 1 639 ? 42.219 14.75 -12.789 1 91.31 639 THR A O 1
ATOM 5098 N N . LEU A 1 640 ? 41.469 13.289 -14.281 1 92.38 640 LEU A N 1
ATOM 5099 C CA . LEU A 1 640 ? 41.969 12.133 -13.547 1 92.38 640 LEU A CA 1
ATOM 5100 C C . LEU A 1 640 ? 43.312 11.688 -14.094 1 92.38 640 LEU A C 1
ATOM 5102 O O . LEU A 1 640 ? 43.438 11.312 -15.258 1 92.38 640 LEU A O 1
ATOM 5106 N N . GLU A 1 641 ? 44.312 11.828 -13.266 1 89.94 641 GLU A N 1
ATOM 5107 C CA . GLU A 1 641 ? 45.656 11.336 -13.594 1 89.94 641 GLU A CA 1
ATOM 5108 C C . GLU A 1 641 ? 45.969 10.039 -12.852 1 89.94 641 GLU A C 1
ATOM 5110 O O . GLU A 1 641 ? 45.812 9.961 -11.633 1 89.94 641 GLU A O 1
ATOM 5115 N N . VAL A 1 642 ? 46.344 9.07 -13.578 1 89.81 642 VAL A N 1
ATOM 5116 C CA . VAL A 1 642 ? 46.594 7.77 -12.961 1 89.81 642 VAL A CA 1
ATOM 5117 C C . VAL A 1 642 ? 48.094 7.543 -12.852 1 89.81 642 VAL A C 1
ATOM 5119 O O . VAL A 1 642 ? 48.844 7.605 -13.852 1 89.81 642 VAL A O 1
ATOM 5122 N N . ILE A 1 643 ? 48.531 7.336 -11.648 1 85.25 643 ILE A N 1
ATOM 5123 C CA . ILE A 1 643 ? 49.938 7.051 -11.383 1 85.25 643 ILE A CA 1
ATOM 5124 C C . ILE A 1 643 ? 50.188 5.555 -11.516 1 85.25 643 ILE A C 1
ATOM 5126 O O . ILE A 1 643 ? 49.531 4.742 -10.875 1 85.25 643 ILE A O 1
ATOM 5130 N N . ALA A 1 644 ? 51.125 5.242 -12.305 1 85.25 644 ALA A N 1
ATOM 5131 C CA . ALA A 1 644 ? 51.438 3.834 -12.523 1 85.25 644 ALA A CA 1
ATOM 5132 C C . ALA A 1 644 ? 52.031 3.201 -11.258 1 85.25 644 ALA A C 1
ATOM 5134 O O . ALA A 1 644 ? 52.688 3.871 -10.469 1 85.25 644 ALA A O 1
ATOM 5135 N N . SER A 1 645 ? 51.75 1.968 -11.07 1 78.25 645 SER A N 1
ATOM 5136 C CA . SER A 1 645 ? 52.188 1.228 -9.891 1 78.25 645 SER A CA 1
ATOM 5137 C C . SER A 1 645 ? 53.688 1.291 -9.727 1 78.25 645 SER A C 1
ATOM 5139 O O . SER A 1 645 ? 54.188 1.368 -8.609 1 78.25 645 SER A O 1
ATOM 5141 N N . GLU A 1 646 ? 54.438 1.333 -10.836 1 76.06 646 GLU A N 1
ATOM 5142 C CA . GLU A 1 646 ? 55.875 1.352 -10.812 1 76.06 646 GLU A CA 1
ATOM 5143 C C . GLU A 1 646 ? 56.406 2.668 -10.25 1 76.06 646 GLU A C 1
ATOM 5145 O O . GLU A 1 646 ? 57.438 2.691 -9.57 1 76.06 646 GLU A O 1
ATOM 5150 N N . GLN A 1 647 ? 55.719 3.658 -10.516 1 73.75 647 GLN A N 1
ATOM 5151 C CA . GLN A 1 647 ? 56.125 4.98 -10.055 1 73.75 647 GLN A CA 1
ATOM 5152 C C . GLN A 1 647 ? 55.844 5.164 -8.57 1 73.75 647 GLN A C 1
ATOM 5154 O O . GLN A 1 647 ? 56.531 5.918 -7.883 1 73.75 647 GLN A O 1
ATOM 5159 N N . LEU A 1 648 ? 54.844 4.613 -8.039 1 71.88 648 LEU A N 1
ATOM 5160 C CA . LEU A 1 648 ? 54.438 4.742 -6.645 1 71.88 648 LEU A CA 1
ATOM 5161 C C . LEU A 1 648 ? 55.438 4.055 -5.715 1 71.88 648 LEU A C 1
ATOM 5163 O O . LEU A 1 648 ? 55.688 4.539 -4.609 1 71.88 648 LEU A O 1
ATOM 5167 N N . ALA A 1 649 ? 56.062 2.922 -6.086 1 61.72 649 ALA A N 1
ATOM 5168 C CA . ALA A 1 649 ? 57.031 2.188 -5.297 1 61.72 649 ALA A CA 1
ATOM 5169 C C . ALA A 1 649 ? 58.281 3.045 -5.023 1 61.72 649 ALA A C 1
ATOM 5171 O O . ALA A 1 649 ? 58.938 2.889 -3.994 1 61.72 649 ALA A O 1
ATOM 5172 N N . HIS A 1 650 ? 58.469 3.992 -5.832 1 60.19 650 HIS A N 1
ATOM 5173 C CA . HIS A 1 650 ? 59.656 4.824 -5.668 1 60.19 650 HIS A CA 1
ATOM 5174 C C . HIS A 1 650 ? 59.375 6.02 -4.766 1 60.19 650 HIS A C 1
ATOM 5176 O O . HIS A 1 650 ? 60.312 6.586 -4.176 1 60.19 650 HIS A O 1
ATOM 5182 N N . THR A 1 651 ? 58.219 6.441 -4.633 1 58.59 651 THR A N 1
ATOM 5183 C CA . THR A 1 651 ? 57.906 7.676 -3.92 1 58.59 651 THR A CA 1
ATOM 5184 C C . THR A 1 651 ? 57.719 7.406 -2.43 1 58.59 651 THR A C 1
ATOM 5186 O O . THR A 1 651 ? 57.875 8.312 -1.605 1 58.59 651 THR A O 1
ATOM 5189 N N . VAL A 1 652 ? 57.25 6.32 -1.972 1 57 652 VAL A N 1
ATOM 5190 C CA . VAL A 1 652 ? 56.969 6.133 -0.548 1 57 652 VAL A CA 1
ATOM 5191 C C . VAL A 1 652 ? 58.219 5.535 0.129 1 57 652 VAL A C 1
ATOM 5193 O O . VAL A 1 652 ? 58.656 4.453 -0.244 1 57 652 VAL A O 1
ATOM 5196 N N . PRO A 1 653 ? 59.156 6.262 0.879 1 48.03 653 PRO A N 1
ATOM 5197 C CA . PRO A 1 653 ? 60.312 5.711 1.56 1 48.03 653 PRO A CA 1
ATOM 5198 C C . PRO A 1 653 ? 59.969 4.496 2.422 1 48.03 653 PRO A C 1
ATOM 5200 O O . PRO A 1 653 ? 58.969 4.492 3.123 1 48.03 653 PRO A O 1
ATOM 5203 N N . ARG A 1 654 ? 60.406 3.277 1.993 1 44.19 654 ARG A N 1
ATOM 5204 C CA . ARG A 1 654 ? 60.375 2.15 2.918 1 44.19 654 ARG A CA 1
ATOM 5205 C C . ARG A 1 654 ? 60.906 2.562 4.297 1 44.19 654 ARG A C 1
ATOM 5207 O O . ARG A 1 654 ? 61.906 3.246 4.41 1 44.19 654 ARG A O 1
ATOM 5214 N N . GLY A 1 655 ? 60.156 2.682 5.273 1 37.22 655 GLY A N 1
ATOM 5215 C CA . GLY A 1 655 ? 60.656 2.916 6.617 1 37.22 655 GLY A CA 1
ATOM 5216 C C . GLY A 1 655 ? 61.969 2.221 6.891 1 37.22 655 GLY A C 1
ATOM 5217 O O . GLY A 1 655 ? 62.344 1.264 6.199 1 37.22 655 GLY A O 1
ATOM 5218 N N . ARG A 1 656 ? 62.875 2.818 7.73 1 35.94 656 ARG A N 1
ATOM 5219 C CA . ARG A 1 656 ? 64.125 2.449 8.383 1 35.94 656 ARG A CA 1
ATOM 5220 C C . ARG A 1 656 ? 64.062 1.062 9.016 1 35.94 656 ARG A C 1
ATOM 5222 O O . ARG A 1 656 ? 63.5 0.905 10.102 1 35.94 656 ARG A O 1
ATOM 5229 N N . GLY A 1 657 ? 63.562 -0.075 8.531 1 32.25 657 GLY A N 1
ATOM 5230 C CA . GLY A 1 657 ? 63.969 -1.242 9.305 1 32.25 657 GLY A CA 1
ATOM 5231 C C . GLY A 1 657 ? 65.438 -1.26 9.625 1 32.25 657 GLY A C 1
ATOM 5232 O O . GLY A 1 657 ? 66.25 -0.583 8.969 1 32.25 657 GLY A O 1
ATOM 5233 N N . ASP A 1 658 ? 65.812 -1.677 10.945 1 34.34 658 ASP A N 1
ATOM 5234 C CA . ASP A 1 658 ? 67.125 -1.933 11.617 1 34.34 658 ASP A CA 1
ATOM 5235 C C . ASP A 1 658 ? 68.062 -2.756 10.734 1 34.34 658 ASP A C 1
ATOM 5237 O O . ASP A 1 658 ? 67.688 -3.877 10.344 1 34.34 658 ASP A O 1
ATOM 5241 N N . GLU A 1 659 ? 68.75 -2.26 9.805 1 34.91 659 GLU A N 1
ATOM 5242 C CA . GLU A 1 659 ? 70 -2.932 9.453 1 34.91 659 GLU A CA 1
ATOM 5243 C C . GLU A 1 659 ? 70.75 -3.383 10.703 1 34.91 659 GLU A C 1
ATOM 5245 O O . GLU A 1 659 ? 71.312 -2.559 11.422 1 34.91 659 GLU A O 1
ATOM 5250 N N . LEU A 1 660 ? 70.25 -4.402 11.578 1 33.53 660 LEU A N 1
ATOM 5251 C CA . LEU A 1 660 ? 71.125 -5.047 12.516 1 33.53 660 LEU A CA 1
ATOM 5252 C C . LEU A 1 660 ? 72.438 -5.441 11.828 1 33.53 660 LEU A C 1
ATOM 5254 O O . LEU A 1 660 ? 72.438 -6.027 10.742 1 33.53 660 LEU A O 1
ATOM 5258 N N . PRO A 1 661 ? 73.5 -4.691 12.125 1 36.97 661 PRO A N 1
ATOM 5259 C CA . PRO A 1 661 ? 74.875 -4.996 11.719 1 36.97 661 PRO A CA 1
ATOM 5260 C C . PRO A 1 661 ? 75.25 -6.461 11.945 1 36.97 661 PRO A C 1
ATOM 5262 O O . PRO A 1 661 ? 74.75 -7.09 12.891 1 36.97 661 PRO A O 1
ATOM 5265 N N . HIS A 1 662 ? 75.312 -7.285 10.945 1 34.59 662 HIS A N 1
ATOM 5266 C CA . HIS A 1 662 ? 75.875 -8.633 11.031 1 34.59 662 HIS A CA 1
ATOM 5267 C C . HIS A 1 662 ? 77.188 -8.656 11.867 1 34.59 662 HIS A C 1
ATOM 5269 O O . HIS A 1 662 ? 78.062 -7.879 11.625 1 34.59 662 HIS A O 1
ATOM 5275 N N . PRO A 1 663 ? 77.062 -9.023 13.227 1 33.19 663 PRO A N 1
ATOM 5276 C CA . PRO A 1 663 ? 78.25 -9.133 14.031 1 33.19 663 PRO A CA 1
ATOM 5277 C C . PRO A 1 663 ? 79.375 -9.945 13.344 1 33.19 663 PRO A C 1
ATOM 5279 O O . PRO A 1 663 ? 79.062 -10.93 12.664 1 33.19 663 PRO A O 1
ATOM 5282 N N . LEU A 1 664 ? 80.438 -9.32 12.82 1 29.89 664 LEU A N 1
ATOM 5283 C CA . LEU A 1 664 ? 81.625 -9.945 12.383 1 29.89 664 LEU A CA 1
ATOM 5284 C C . LEU A 1 664 ? 82.125 -10.977 13.391 1 29.89 664 LEU A C 1
ATOM 5286 O O . LEU A 1 664 ? 82.188 -10.703 14.594 1 29.89 664 LEU A O 1
ATOM 5290 N N . CYS A 1 665 ? 81.812 -12.344 13.297 1 31.22 665 CYS A N 1
ATOM 5291 C CA . CYS A 1 665 ? 82.438 -13.391 14.07 1 31.22 665 CYS A CA 1
ATOM 5292 C C . CYS A 1 665 ? 83.938 -13.141 14.156 1 31.22 665 CYS A C 1
ATOM 5294 O O . CYS A 1 665 ? 84.562 -12.781 13.156 1 31.22 665 CYS A O 1
ATOM 5296 N N . PRO A 1 666 ? 84.562 -13.07 15.367 1 26.84 666 PRO A N 1
ATOM 5297 C CA . PRO A 1 666 ? 86 -13.312 15.422 1 26.84 666 PRO A CA 1
ATOM 5298 C C . PRO A 1 666 ? 86.375 -14.703 14.922 1 26.84 666 PRO A C 1
ATOM 5300 O O . PRO A 1 666 ? 85.562 -15.633 14.984 1 26.84 666 PRO A O 1
ATOM 5303 N N . GLU B 1 1 ? 25.484 -13.109 -12.859 1 42.19 1 GLU B N 1
ATOM 5304 C CA . GLU B 1 1 ? 26.156 -13.984 -11.891 1 42.19 1 GLU B CA 1
ATOM 5305 C C . GLU B 1 1 ? 25.922 -15.453 -12.227 1 42.19 1 GLU B C 1
ATOM 5307 O O . GLU B 1 1 ? 26.844 -16.266 -12.211 1 42.19 1 GLU B O 1
ATOM 5312 N N . LEU B 1 2 ? 24.562 -15.727 -12.633 1 46.5 2 LEU B N 1
ATOM 5313 C CA . LEU B 1 2 ? 24.312 -17.156 -12.805 1 46.5 2 LEU B CA 1
ATOM 5314 C C . LEU B 1 2 ? 25.094 -17.703 -13.992 1 46.5 2 LEU B C 1
ATOM 5316 O O . LEU B 1 2 ? 25.594 -18.828 -13.93 1 46.5 2 LEU B O 1
ATOM 5320 N N . LEU B 1 3 ? 25.141 -16.938 -15.031 1 45.97 3 LEU B N 1
ATOM 5321 C CA . LEU B 1 3 ? 25.781 -17.484 -16.219 1 45.97 3 LEU B CA 1
ATOM 5322 C C . LEU B 1 3 ? 27.25 -17.812 -15.945 1 45.97 3 LEU B C 1
ATOM 5324 O O . LEU B 1 3 ? 27.797 -18.766 -16.5 1 45.97 3 LEU B O 1
ATOM 5328 N N . GLY B 1 4 ? 27.734 -16.875 -15.195 1 45.81 4 GLY B N 1
ATOM 5329 C CA . GLY B 1 4 ? 29.156 -17.109 -14.969 1 45.81 4 GLY B CA 1
ATOM 5330 C C . GLY B 1 4 ? 29.422 -18.328 -14.094 1 45.81 4 GLY B C 1
ATOM 5331 O O . GLY B 1 4 ? 30.516 -18.906 -14.141 1 45.81 4 GLY B O 1
ATOM 5332 N N . THR B 1 5 ? 28.375 -18.469 -13.25 1 50.09 5 THR B N 1
ATOM 5333 C CA . THR B 1 5 ? 28.625 -19.625 -12.391 1 50.09 5 THR B CA 1
ATOM 5334 C C . THR B 1 5 ? 27.984 -20.875 -12.969 1 50.09 5 THR B C 1
ATOM 5336 O O . THR B 1 5 ? 27 -20.797 -13.719 1 50.09 5 THR B O 1
ATOM 5339 N N . ASN B 1 6 ? 28.672 -21.859 -13.617 1 54.19 6 ASN B N 1
ATOM 5340 C CA . ASN B 1 6 ? 28.312 -23.172 -14.156 1 54.19 6 ASN B CA 1
ATOM 5341 C C . ASN B 1 6 ? 27.016 -23.703 -13.547 1 54.19 6 ASN B C 1
ATOM 5343 O O . ASN B 1 6 ? 26.875 -24.906 -13.305 1 54.19 6 ASN B O 1
ATOM 5347 N N . ARG B 1 7 ? 25.984 -22.766 -13.25 1 64.88 7 ARG B N 1
ATOM 5348 C CA . ARG B 1 7 ? 24.859 -23.25 -12.461 1 64.88 7 ARG B CA 1
ATOM 5349 C C . ARG B 1 7 ? 23.641 -23.5 -13.344 1 64.88 7 ARG B C 1
ATOM 5351 O O . ARG B 1 7 ? 22.688 -24.156 -12.922 1 64.88 7 ARG B O 1
ATOM 5358 N N . SER B 1 8 ? 23.703 -22.984 -14.555 1 75.94 8 SER B N 1
ATOM 5359 C CA . SER B 1 8 ? 22.469 -23.125 -15.312 1 75.94 8 SER B CA 1
ATOM 5360 C C . SER B 1 8 ? 22.75 -23.578 -16.75 1 75.94 8 SER B C 1
ATOM 5362 O O . SER B 1 8 ? 23.797 -23.25 -17.312 1 75.94 8 SER B O 1
ATOM 5364 N N . VAL B 1 9 ? 22.031 -24.594 -17.172 1 80.69 9 VAL B N 1
ATOM 5365 C CA . VAL B 1 9 ? 22.031 -25.016 -18.578 1 80.69 9 VAL B CA 1
ATOM 5366 C C . VAL B 1 9 ? 20.844 -24.391 -19.312 1 80.69 9 VAL B C 1
ATOM 5368 O O . VAL B 1 9 ? 19.703 -24.5 -18.859 1 80.69 9 VAL B O 1
ATOM 5371 N N . LEU B 1 10 ? 21.172 -23.688 -20.406 1 84.75 10 LEU B N 1
ATOM 5372 C CA . LEU B 1 10 ? 20.141 -22.969 -21.141 1 84.75 10 LEU B CA 1
ATOM 5373 C C . LEU B 1 10 ? 19.812 -23.656 -22.453 1 84.75 10 LEU B C 1
ATOM 5375 O O . LEU B 1 10 ? 20.703 -24.203 -23.109 1 84.75 10 LEU B O 1
ATOM 5379 N N . PHE B 1 11 ? 18.578 -23.719 -22.828 1 87.19 11 PHE B N 1
ATOM 5380 C CA . PHE B 1 11 ? 18.094 -24.188 -24.125 1 87.19 11 PHE B CA 1
ATOM 5381 C C . PHE B 1 11 ? 17.25 -23.109 -24.812 1 87.19 11 PHE B C 1
ATOM 5383 O O . PHE B 1 11 ? 16.188 -22.734 -24.312 1 87.19 11 PHE B O 1
ATOM 5390 N N . PHE B 1 12 ? 17.641 -22.641 -26 1 85.12 12 PHE B N 1
ATOM 5391 C CA . PHE B 1 12 ? 16.969 -21.562 -26.719 1 85.12 12 PHE B CA 1
ATOM 5392 C C . PHE B 1 12 ? 16.25 -22.109 -27.953 1 85.12 12 PHE B C 1
ATOM 5394 O O . PHE B 1 12 ? 15.664 -21.344 -28.719 1 85.12 12 PHE B O 1
ATOM 5401 N N . GLY B 1 13 ? 16.234 -23.312 -28.094 1 84.81 13 GLY B N 1
ATOM 5402 C CA . GLY B 1 13 ? 15.695 -23.891 -29.328 1 84.81 13 GLY B CA 1
ATOM 5403 C C . GLY B 1 13 ? 16.75 -24.047 -30.406 1 84.81 13 GLY B C 1
ATOM 5404 O O . GLY B 1 13 ? 17.844 -23.5 -30.312 1 84.81 13 GLY B O 1
ATOM 5405 N N . HIS B 1 14 ? 16.438 -24.734 -31.391 1 82.62 14 HIS B N 1
ATOM 5406 C CA . HIS B 1 14 ? 17.375 -25 -32.5 1 82.62 14 HIS B CA 1
ATOM 5407 C C . HIS B 1 14 ? 17.531 -23.781 -33.406 1 82.62 14 HIS B C 1
ATOM 5409 O O . HIS B 1 14 ? 18.547 -23.625 -34.062 1 82.62 14 HIS B O 1
ATOM 5415 N N . ARG B 1 15 ? 16.594 -22.984 -33.375 1 78.25 15 ARG B N 1
ATOM 5416 C CA . ARG B 1 15 ? 16.641 -21.828 -34.281 1 78.25 15 ARG B CA 1
ATOM 5417 C C . ARG B 1 15 ? 16.891 -20.547 -33.5 1 78.25 15 ARG B C 1
ATOM 5419 O O . ARG B 1 15 ? 16.672 -19.453 -34 1 78.25 15 ARG B O 1
ATOM 5426 N N . GLY B 1 16 ? 17.25 -20.609 -32.281 1 70.31 16 GLY B N 1
ATOM 5427 C CA . GLY B 1 16 ? 17.688 -19.469 -31.5 1 70.31 16 GLY B CA 1
ATOM 5428 C C . GLY B 1 16 ? 16.547 -18.797 -30.75 1 70.31 16 GLY B C 1
ATOM 5429 O O . GLY B 1 16 ? 16.781 -17.984 -29.859 1 70.31 16 GLY B O 1
ATOM 5430 N N . PHE B 1 17 ? 15.367 -18.812 -31.312 1 76.75 17 PHE B N 1
ATOM 5431 C CA . PHE B 1 17 ? 14.25 -18.219 -30.594 1 76.75 17 PHE B CA 1
ATOM 5432 C C . PHE B 1 17 ? 13.141 -19.234 -30.375 1 76.75 17 PHE B C 1
ATOM 5434 O O . PHE B 1 17 ? 12.484 -19.656 -31.344 1 76.75 17 PHE B O 1
ATOM 5441 N N . LEU B 1 18 ? 12.945 -19.609 -29.172 1 79.44 18 LEU B N 1
ATOM 5442 C CA . LEU B 1 18 ? 12 -20.656 -28.828 1 79.44 18 LEU B CA 1
ATOM 5443 C C . LEU B 1 18 ? 10.578 -20.109 -28.766 1 79.44 18 LEU B C 1
ATOM 5445 O O . LEU B 1 18 ? 9.625 -20.781 -29.188 1 79.44 18 LEU B O 1
ATOM 5449 N N . GLY B 1 19 ? 10.367 -18.812 -28.438 1 82.31 19 GLY B N 1
ATOM 5450 C CA . GLY B 1 19 ? 9.023 -18.344 -28.141 1 82.31 19 GLY B CA 1
ATOM 5451 C C . GLY B 1 19 ? 8.297 -19.219 -27.125 1 82.31 19 GLY B C 1
ATOM 5452 O O . GLY B 1 19 ? 7.152 -19.625 -27.359 1 82.31 19 GLY B O 1
ATOM 5453 N N . PHE B 1 20 ? 8.891 -19.531 -26.125 1 85.25 20 PHE B N 1
ATOM 5454 C CA . PHE B 1 20 ? 8.445 -20.484 -25.125 1 85.25 20 PHE B CA 1
ATOM 5455 C C . PHE B 1 20 ? 7.074 -20.094 -24.578 1 85.25 20 PHE B C 1
ATOM 5457 O O . PHE B 1 20 ? 6.828 -18.922 -24.266 1 85.25 20 PHE B O 1
ATOM 5464 N N . ARG B 1 21 ? 6.211 -21.188 -24.391 1 83.31 21 ARG B N 1
ATOM 5465 C CA . ARG B 1 21 ? 4.883 -20.891 -23.859 1 83.31 21 ARG B CA 1
ATOM 5466 C C . ARG B 1 21 ? 4.453 -21.922 -22.828 1 83.31 21 ARG B C 1
ATOM 5468 O O . ARG B 1 21 ? 3.67 -21.625 -21.922 1 83.31 21 ARG B O 1
ATOM 5475 N N . SER B 1 22 ? 4.938 -23.141 -22.984 1 90.44 22 SER B N 1
ATOM 5476 C CA . SER B 1 22 ? 4.457 -24.172 -22.078 1 90.44 22 SER B CA 1
ATOM 5477 C C . SER B 1 22 ? 5.562 -25.172 -21.75 1 90.44 22 SER B C 1
ATOM 5479 O O . SER B 1 22 ? 6.5 -25.344 -22.516 1 90.44 22 SER B O 1
ATOM 5481 N N . LEU B 1 23 ? 5.375 -25.719 -20.578 1 92.25 23 LEU B N 1
ATOM 5482 C CA . LEU B 1 23 ? 6.352 -26.656 -20.031 1 92.25 23 LEU B CA 1
ATOM 5483 C C . LEU B 1 23 ? 5.664 -27.828 -19.344 1 92.25 23 LEU B C 1
ATOM 5485 O O . LEU B 1 23 ? 4.684 -27.625 -18.609 1 92.25 23 LEU B O 1
ATOM 5489 N N . TYR B 1 24 ? 6.113 -29.078 -19.734 1 92.88 24 TYR B N 1
ATOM 5490 C CA . TYR B 1 24 ? 5.637 -30.266 -19.016 1 92.88 24 TYR B CA 1
ATOM 5491 C C . TYR B 1 24 ? 6.797 -31.172 -18.625 1 92.88 24 TYR B C 1
ATOM 5493 O O . TYR B 1 24 ? 7.539 -31.656 -19.469 1 92.88 24 TYR B O 1
ATOM 5501 N N . LEU B 1 25 ? 6.949 -31.344 -17.328 1 93.94 25 LEU B N 1
ATOM 5502 C CA . LEU B 1 25 ? 7.988 -32.188 -16.781 1 93.94 25 LEU B CA 1
ATOM 5503 C C . LEU B 1 25 ? 7.469 -33.625 -16.578 1 93.94 25 LEU B C 1
ATOM 5505 O O . LEU B 1 25 ? 6.543 -33.844 -15.797 1 93.94 25 LEU B O 1
ATOM 5509 N N . ASP B 1 26 ? 8.031 -34.562 -17.328 1 91.12 26 ASP B N 1
ATOM 5510 C CA . ASP B 1 26 ? 7.707 -35.969 -17.188 1 91.12 26 ASP B CA 1
ATOM 5511 C C . ASP B 1 26 ? 8.867 -36.75 -16.578 1 91.12 26 ASP B C 1
ATOM 5513 O O . ASP B 1 26 ? 9.766 -37.219 -17.297 1 91.12 26 ASP B O 1
ATOM 5517 N N . GLU B 1 27 ? 8.781 -37 -15.391 1 89.12 27 GLU B N 1
ATOM 5518 C CA . GLU B 1 27 ? 9.875 -37.688 -14.695 1 89.12 27 GLU B CA 1
ATOM 5519 C C . GLU B 1 27 ? 9.898 -39.156 -15.016 1 89.12 27 GLU B C 1
ATOM 5521 O O . GLU B 1 27 ? 10.961 -39.812 -14.984 1 89.12 27 GLU B O 1
ATOM 5526 N N . TYR B 1 28 ? 8.734 -39.688 -15.289 1 84.69 28 TYR B N 1
ATOM 5527 C CA . TYR B 1 28 ? 8.664 -41.125 -15.602 1 84.69 28 TYR B CA 1
ATOM 5528 C C . TYR B 1 28 ? 9.445 -41.438 -16.875 1 84.69 28 TYR B C 1
ATOM 5530 O O . TYR B 1 28 ? 10.172 -42.438 -16.922 1 84.69 28 TYR B O 1
ATOM 5538 N N . ARG B 1 29 ? 9.359 -40.594 -17.828 1 84.44 29 ARG B N 1
ATOM 5539 C CA . ARG B 1 29 ? 10.047 -40.812 -19.094 1 84.44 29 ARG B CA 1
ATOM 5540 C C . ARG B 1 29 ? 11.383 -40.094 -19.125 1 84.44 29 ARG B C 1
ATOM 5542 O O . ARG B 1 29 ? 12.133 -40.188 -20.094 1 84.44 29 ARG B O 1
ATOM 5549 N N . ASP B 1 30 ? 11.602 -39.375 -18.141 1 88.12 30 ASP B N 1
ATOM 5550 C CA . ASP B 1 30 ? 12.828 -38.594 -18.047 1 88.12 30 ASP B CA 1
ATOM 5551 C C . ASP B 1 30 ? 12.922 -37.562 -19.188 1 88.12 30 ASP B C 1
ATOM 5553 O O . ASP B 1 30 ? 13.945 -37.5 -19.859 1 88.12 30 ASP B O 1
ATOM 5557 N N . ARG B 1 31 ? 11.82 -36.969 -19.406 1 90.62 31 ARG B N 1
ATOM 5558 C CA . ARG B 1 31 ? 11.781 -36 -20.516 1 90.62 31 ARG B CA 1
ATOM 5559 C C . ARG B 1 31 ? 11.141 -34.688 -20.094 1 90.62 31 ARG B C 1
ATOM 5561 O O . ARG B 1 31 ? 10.289 -34.656 -19.203 1 90.62 31 ARG B O 1
ATOM 5568 N N . LEU B 1 32 ? 11.609 -33.688 -20.688 1 92.5 32 LEU B N 1
ATOM 5569 C CA . LEU B 1 32 ? 11.016 -32.375 -20.578 1 92.5 32 LEU B CA 1
ATOM 5570 C C . LEU B 1 32 ? 10.398 -31.922 -21.906 1 92.5 32 LEU B C 1
ATOM 5572 O O . LEU B 1 32 ? 11.094 -31.844 -22.922 1 92.5 32 LEU B O 1
ATOM 5576 N N . PHE B 1 33 ? 9.148 -31.75 -21.906 1 93.44 33 PHE B N 1
ATOM 5577 C CA . PHE B 1 33 ? 8.477 -31.312 -23.125 1 93.44 33 PHE B CA 1
ATOM 5578 C C . PHE B 1 33 ? 8.258 -29.812 -23.125 1 93.44 33 PHE B C 1
ATOM 5580 O O . PHE B 1 33 ? 7.828 -29.234 -22.109 1 93.44 33 PHE B O 1
ATOM 5587 N N . ILE B 1 34 ? 8.531 -29.188 -24.219 1 93.56 34 ILE B N 1
ATOM 5588 C CA . ILE B 1 34 ? 8.477 -27.734 -24.328 1 93.56 34 ILE B CA 1
ATOM 5589 C C . ILE B 1 34 ? 7.621 -27.344 -25.531 1 93.56 34 ILE B C 1
ATOM 5591 O O . ILE B 1 34 ? 7.742 -27.922 -26.609 1 93.56 34 ILE B O 1
ATOM 5595 N N . GLY B 1 35 ? 6.73 -26.438 -25.312 1 92.56 35 GLY B N 1
ATOM 5596 C CA . GLY B 1 35 ? 5.969 -25.844 -26.406 1 92.56 35 GLY B CA 1
ATOM 5597 C C . GLY B 1 35 ? 6.387 -24.422 -26.703 1 92.56 35 GLY B C 1
ATOM 5598 O O . GLY B 1 35 ? 6.465 -23.578 -25.797 1 92.56 35 GLY B O 1
ATOM 5599 N N . GLY B 1 36 ? 6.664 -24.156 -27.922 1 91.25 36 GLY B N 1
ATOM 5600 C CA . GLY B 1 36 ? 7.059 -22.828 -28.359 1 91.25 36 GLY B CA 1
ATOM 5601 C C . GLY B 1 36 ? 6.285 -22.344 -29.578 1 91.25 36 GLY B C 1
ATOM 5602 O O . GLY B 1 36 ? 5.129 -22.719 -29.766 1 91.25 36 GLY B O 1
ATOM 5603 N N . LYS B 1 37 ? 6.91 -21.406 -30.234 1 90.5 37 LYS B N 1
ATOM 5604 C CA . LYS B 1 37 ? 6.32 -20.859 -31.453 1 90.5 37 LYS B CA 1
ATOM 5605 C C . LYS B 1 37 ? 6.465 -21.828 -32.625 1 90.5 37 LYS B C 1
ATOM 5607 O O . LYS B 1 37 ? 7.559 -22 -33.156 1 90.5 37 LYS B O 1
ATOM 5612 N N . ASP B 1 38 ? 5.438 -22.438 -33 1 90.88 38 ASP B N 1
ATOM 5613 C CA . ASP B 1 38 ? 5.336 -23.328 -34.156 1 90.88 38 ASP B CA 1
ATOM 5614 C C . ASP B 1 38 ? 6.152 -24.609 -33.938 1 90.88 38 ASP B C 1
ATOM 5616 O O . ASP B 1 38 ? 6.57 -25.25 -34.875 1 90.88 38 ASP B O 1
ATOM 5620 N N . VAL B 1 39 ? 6.477 -24.906 -32.688 1 92.62 39 VAL B N 1
ATOM 5621 C CA . VAL B 1 39 ? 7.391 -26.031 -32.469 1 92.62 39 VAL B CA 1
ATOM 5622 C C . VAL B 1 39 ? 7.129 -26.672 -31.125 1 92.62 39 VAL B C 1
ATOM 5624 O O . VAL B 1 39 ? 6.633 -26.016 -30.203 1 92.62 39 VAL B O 1
ATOM 5627 N N . LEU B 1 40 ? 7.395 -27.969 -31 1 93.19 40 LEU B N 1
ATOM 5628 C CA . LEU B 1 40 ? 7.457 -28.734 -29.766 1 93.19 40 LEU B CA 1
ATOM 5629 C C . LEU B 1 40 ? 8.82 -29.391 -29.609 1 93.19 40 LEU B C 1
ATOM 5631 O O . LEU B 1 40 ? 9.406 -29.875 -30.594 1 93.19 40 LEU B O 1
ATOM 5635 N N . TYR B 1 41 ? 9.336 -29.359 -28.469 1 92.62 41 TYR B N 1
ATOM 5636 C CA . TYR B 1 41 ? 10.609 -30.016 -28.203 1 92.62 41 TYR B CA 1
ATOM 5637 C C . TYR B 1 41 ? 10.469 -31.078 -27.109 1 92.62 41 TYR B C 1
ATOM 5639 O O . TYR B 1 41 ? 9.594 -30.969 -26.25 1 92.62 41 TYR B O 1
ATOM 5647 N N . SER B 1 42 ? 11.164 -32.062 -27.188 1 92.62 42 SER B N 1
ATOM 5648 C CA . SER B 1 42 ? 11.375 -33.062 -26.156 1 92.62 42 SER B CA 1
ATOM 5649 C C . SER B 1 42 ? 12.844 -33.156 -25.766 1 92.62 42 SER B C 1
ATOM 5651 O O . SER B 1 42 ? 13.695 -33.5 -26.594 1 92.62 42 SER B O 1
ATOM 5653 N N . LEU B 1 43 ? 13.109 -32.812 -24.531 1 90.75 43 LEU B N 1
ATOM 5654 C CA . LEU B 1 43 ? 14.477 -32.781 -24.031 1 90.75 43 LEU B CA 1
ATOM 5655 C C . LEU B 1 43 ? 14.672 -33.812 -22.938 1 90.75 43 LEU B C 1
ATOM 5657 O O . LEU B 1 43 ? 13.734 -34.125 -22.188 1 90.75 43 LEU B O 1
ATOM 5661 N N . LEU B 1 44 ? 15.891 -34.312 -22.891 1 88.62 44 LEU B N 1
ATOM 5662 C CA . LEU B 1 44 ? 16.234 -35.188 -21.75 1 88.62 44 LEU B CA 1
ATOM 5663 C C . LEU B 1 44 ? 16.469 -34.344 -20.5 1 88.62 44 LEU B C 1
ATOM 5665 O O . LEU B 1 44 ? 17.016 -33.25 -20.578 1 88.62 44 LEU B O 1
ATOM 5669 N N . LEU B 1 45 ? 16.078 -34.844 -19.391 1 87.62 45 LEU B N 1
ATOM 5670 C CA . LEU B 1 45 ? 16.172 -34.062 -18.156 1 87.62 45 LEU B CA 1
ATOM 5671 C C . LEU B 1 45 ? 17.625 -33.906 -17.734 1 87.62 45 LEU B C 1
ATOM 5673 O O . LEU B 1 45 ? 17.984 -32.906 -17.109 1 87.62 45 LEU B O 1
ATOM 5677 N N . ASP B 1 46 ? 18.594 -34.812 -17.969 1 75 46 ASP B N 1
ATOM 5678 C CA . ASP B 1 46 ? 19.984 -34.75 -17.531 1 75 46 ASP B CA 1
ATOM 5679 C C . ASP B 1 46 ? 20.844 -33.969 -18.547 1 75 46 ASP B C 1
ATOM 5681 O O . ASP B 1 46 ? 21.812 -33.312 -18.172 1 75 46 ASP B O 1
ATOM 5685 N N . ARG B 1 47 ? 20.641 -34.25 -19.938 1 64.38 47 ARG B N 1
ATOM 5686 C CA . ARG B 1 47 ? 21.5 -33.625 -20.953 1 64.38 47 ARG B CA 1
ATOM 5687 C C . ARG B 1 47 ? 20.672 -32.844 -21.953 1 64.38 47 ARG B C 1
ATOM 5689 O O . ARG B 1 47 ? 20.375 -33.312 -23.047 1 64.38 47 ARG B O 1
ATOM 5696 N N . THR B 1 48 ? 20.25 -31.625 -21.531 1 60.75 48 THR B N 1
ATOM 5697 C CA . THR B 1 48 ? 19.172 -30.953 -22.234 1 60.75 48 THR B CA 1
ATOM 5698 C C . THR B 1 48 ? 19.578 -30.656 -23.688 1 60.75 48 THR B C 1
ATOM 5700 O O . THR B 1 48 ? 18.734 -30.688 -24.594 1 60.75 48 THR B O 1
ATOM 5703 N N . SER B 1 49 ? 20.906 -30.375 -24 1 62.22 49 SER B N 1
ATOM 5704 C CA . SER B 1 49 ? 21.109 -29.797 -25.312 1 62.22 49 SER B CA 1
ATOM 5705 C C . SER B 1 49 ? 21.359 -30.875 -26.359 1 62.22 49 SER B C 1
ATOM 5707 O O . SER B 1 49 ? 20.984 -30.734 -27.531 1 62.22 49 SER B O 1
ATOM 5709 N N . ALA B 1 50 ? 21.984 -32.031 -26.016 1 60.19 50 ALA B N 1
ATOM 5710 C CA . ALA B 1 50 ? 22.594 -32.875 -27.062 1 60.19 50 ALA B CA 1
ATOM 5711 C C . ALA B 1 50 ? 21.531 -33.625 -27.828 1 60.19 50 ALA B C 1
ATOM 5713 O O . ALA B 1 50 ? 21.641 -33.812 -29.047 1 60.19 50 ALA B O 1
ATOM 5714 N N . ASP B 1 51 ? 20.406 -34.062 -27.203 1 74.56 51 ASP B N 1
ATOM 5715 C CA . ASP B 1 51 ? 19.5 -34.938 -27.922 1 74.56 51 ASP B CA 1
ATOM 5716 C C . ASP B 1 51 ? 18.062 -34.406 -27.859 1 74.56 51 ASP B C 1
ATOM 5718 O O . ASP B 1 51 ? 17.125 -35.156 -27.578 1 74.56 51 ASP B O 1
ATOM 5722 N N . ALA B 1 52 ? 17.922 -33.094 -28.359 1 85.31 52 ALA B N 1
ATOM 5723 C CA . ALA B 1 52 ? 16.578 -32.531 -28.328 1 85.31 52 ALA B CA 1
ATOM 5724 C C . ALA B 1 52 ? 15.797 -32.938 -29.578 1 85.31 52 ALA B C 1
ATOM 5726 O O . ALA B 1 52 ? 16.297 -32.844 -30.703 1 85.31 52 ALA B O 1
ATOM 5727 N N . LYS B 1 53 ? 14.68 -33.562 -29.406 1 89.19 53 LYS B N 1
ATOM 5728 C CA . LYS B 1 53 ? 13.789 -33.844 -30.531 1 89.19 53 LYS B CA 1
ATOM 5729 C C . LYS B 1 53 ? 12.828 -32.688 -30.781 1 89.19 53 LYS B C 1
ATOM 5731 O O . LYS B 1 53 ? 12.43 -31.984 -29.859 1 89.19 53 LYS B O 1
ATOM 5736 N N . GLU B 1 54 ? 12.531 -32.562 -32.062 1 91.5 54 GLU B N 1
ATOM 5737 C CA . GLU B 1 54 ? 11.727 -31.391 -32.438 1 91.5 54 GLU B CA 1
ATOM 5738 C C . GLU B 1 54 ? 10.555 -31.812 -33.344 1 91.5 54 GLU B C 1
ATOM 5740 O O . GLU B 1 54 ? 10.672 -32.719 -34.156 1 91.5 54 GLU B O 1
ATOM 5745 N N . ILE B 1 55 ? 9.422 -31.234 -33.062 1 91.94 55 ILE B N 1
ATOM 5746 C CA . ILE B 1 55 ? 8.258 -31.328 -33.938 1 91.94 55 ILE B CA 1
ATOM 5747 C C . ILE B 1 55 ? 7.852 -29.922 -34.406 1 91.94 55 ILE B C 1
ATOM 5749 O O . ILE B 1 55 ? 7.582 -29.047 -33.562 1 91.94 55 ILE B O 1
ATOM 5753 N N . HIS B 1 56 ? 7.898 -29.719 -35.719 1 91.44 56 HIS B N 1
ATOM 5754 C CA . HIS B 1 56 ? 7.395 -28.469 -36.281 1 91.44 56 HIS B CA 1
ATOM 5755 C C . HIS B 1 56 ? 5.875 -28.484 -36.406 1 91.44 56 HIS B C 1
ATOM 5757 O O . HIS B 1 56 ? 5.312 -29.391 -37.031 1 91.44 56 HIS B O 1
ATOM 5763 N N . TRP B 1 57 ? 5.199 -27.562 -35.781 1 90.25 57 TRP B N 1
ATOM 5764 C CA . TRP B 1 57 ? 3.74 -27.516 -35.75 1 90.25 57 TRP B CA 1
ATOM 5765 C C . TRP B 1 57 ? 3.223 -26.125 -36.062 1 90.25 57 TRP B C 1
ATOM 5767 O O . TRP B 1 57 ? 2.707 -25.438 -35.156 1 90.25 57 TRP B O 1
ATOM 5777 N N . PRO B 1 58 ? 3.33 -25.625 -37.281 1 89.5 58 PRO B N 1
ATOM 5778 C CA . PRO B 1 58 ? 2.805 -24.328 -37.688 1 89.5 58 PRO B CA 1
ATOM 5779 C C . PRO B 1 58 ? 1.288 -24.328 -37.875 1 89.5 58 PRO B C 1
ATOM 5781 O O . PRO B 1 58 ? 0.663 -25.391 -37.844 1 89.5 58 PRO B O 1
ATOM 5784 N N . PRO B 1 59 ? 0.751 -23.172 -38.031 1 88.94 59 PRO B N 1
ATOM 5785 C CA . PRO B 1 59 ? -0.688 -23.125 -38.281 1 88.94 59 PRO B CA 1
ATOM 5786 C C . PRO B 1 59 ? -1.072 -23.781 -39.594 1 88.94 59 PRO B C 1
ATOM 5788 O O . PRO B 1 59 ? -0.216 -23.984 -40.469 1 88.94 59 PRO B O 1
ATOM 5791 N N . ARG B 1 60 ? -2.344 -24.141 -39.656 1 85 60 ARG B N 1
ATOM 5792 C CA . ARG B 1 60 ? -2.832 -24.75 -40.906 1 85 60 ARG B CA 1
ATOM 5793 C C . ARG B 1 60 ? -2.646 -23.812 -42.094 1 85 60 ARG B C 1
ATOM 5795 O O . ARG B 1 60 ? -2.67 -22.594 -41.938 1 85 60 ARG B O 1
ATOM 5802 N N . PRO B 1 61 ? -2.494 -24.469 -43.219 1 84.38 61 PRO B N 1
ATOM 5803 C CA . PRO B 1 61 ? -2.305 -23.641 -44.406 1 84.38 61 PRO B CA 1
ATOM 5804 C C . PRO B 1 61 ? -3.471 -22.688 -44.656 1 84.38 61 PRO B C 1
ATOM 5806 O O . PRO B 1 61 ? -4.633 -23.078 -44.531 1 84.38 61 PRO B O 1
ATOM 5809 N N . GLY B 1 62 ? -3.191 -21.469 -44.938 1 86.44 62 GLY B N 1
ATOM 5810 C CA . GLY B 1 62 ? -4.219 -20.484 -45.219 1 86.44 62 GLY B CA 1
ATOM 5811 C C . GLY B 1 62 ? -4.543 -19.609 -44.031 1 86.44 62 GLY B C 1
ATOM 5812 O O . GLY B 1 62 ? -5.059 -18.5 -44.188 1 86.44 62 GLY B O 1
ATOM 5813 N N . GLN B 1 63 ? -4.363 -20.219 -42.875 1 86.56 63 GLN B N 1
ATOM 5814 C CA . GLN B 1 63 ? -4.75 -19.484 -41.656 1 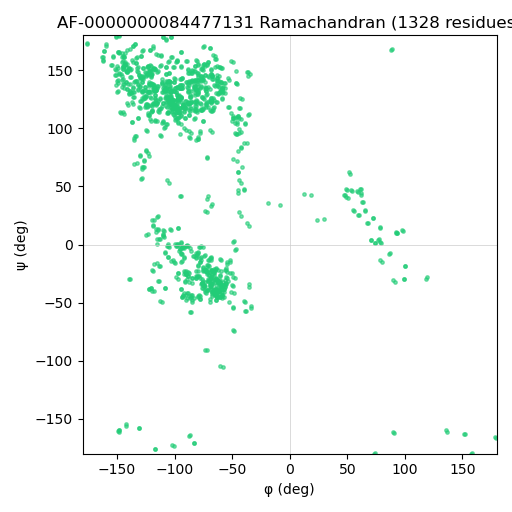86.56 63 GLN B CA 1
ATOM 5815 C C . GLN B 1 63 ? -3.809 -18.312 -41.406 1 86.56 63 GLN B C 1
ATOM 5817 O O . GLN B 1 63 ? -4.234 -17.281 -40.906 1 86.56 63 GLN B O 1
ATOM 5822 N N . THR B 1 64 ? -2.596 -18.469 -41.719 1 87.25 64 THR B N 1
ATOM 5823 C CA . THR B 1 64 ? -1.629 -17.391 -41.5 1 87.25 64 THR B CA 1
ATOM 5824 C C . THR B 1 64 ? -1.956 -16.203 -42.406 1 87.25 64 THR B C 1
ATOM 5826 O O . THR B 1 64 ? -1.853 -15.047 -41.969 1 87.25 64 THR B O 1
ATOM 5829 N N . GLU B 1 65 ? -2.336 -16.516 -43.562 1 87.5 65 GLU B N 1
ATOM 5830 C CA . GLU B 1 65 ? -2.695 -15.461 -44.5 1 87.5 65 GLU B CA 1
ATOM 5831 C C . GLU B 1 65 ? -3.961 -14.734 -44.062 1 87.5 65 GLU B C 1
ATOM 5833 O O . GLU B 1 65 ? -4.047 -13.508 -44.156 1 87.5 65 GLU B O 1
ATOM 5838 N N . GLU B 1 66 ? -4.805 -15.5 -43.656 1 87.56 66 GLU B N 1
ATOM 5839 C CA . GLU B 1 66 ? -6.031 -14.898 -43.156 1 87.56 66 GLU B CA 1
ATOM 5840 C C . GLU B 1 66 ? -5.746 -13.992 -41.938 1 87.56 66 GLU B C 1
ATOM 5842 O O . GLU B 1 66 ? -6.336 -12.914 -41.812 1 87.56 66 GLU B O 1
ATOM 5847 N N . CYS B 1 67 ? -4.965 -14.508 -41.094 1 87.38 67 CYS B N 1
ATOM 5848 C CA . CYS B 1 67 ? -4.539 -13.742 -39.906 1 87.38 67 CYS B CA 1
ATOM 5849 C C . CYS B 1 67 ? -3.885 -12.43 -40.312 1 87.38 67 CYS B C 1
ATOM 5851 O O . CYS B 1 67 ? -4.141 -11.391 -39.719 1 87.38 67 CYS B O 1
ATOM 5853 N N . PHE B 1 68 ? -3.189 -12.469 -41.344 1 86.5 68 PHE B N 1
ATOM 5854 C CA . PHE B 1 68 ? -2.518 -11.281 -41.844 1 86.5 68 PHE B CA 1
ATOM 5855 C C . PHE B 1 68 ? -3.523 -10.312 -42.438 1 86.5 68 PHE B C 1
ATOM 5857 O O . PHE B 1 68 ? -3.408 -9.094 -42.281 1 86.5 68 PHE B O 1
ATOM 5864 N N . ARG B 1 69 ? -4.355 -10.805 -43.031 1 87.44 69 ARG B N 1
ATOM 5865 C CA . ARG B 1 69 ? -5.383 -9.984 -43.688 1 87.44 69 ARG B CA 1
ATOM 5866 C C . ARG B 1 69 ? -6.23 -9.266 -42.625 1 87.44 69 ARG B C 1
ATOM 5868 O O . ARG B 1 69 ? -6.727 -8.164 -42.875 1 87.44 69 ARG B O 1
ATOM 5875 N N . LYS B 1 70 ? -6.336 -9.922 -41.531 1 83.56 70 LYS B N 1
ATOM 5876 C CA . LYS B 1 70 ? -7.109 -9.312 -40.438 1 83.56 70 LYS B CA 1
ATOM 5877 C C . LYS B 1 70 ? -6.297 -8.25 -39.719 1 83.56 70 LYS B C 1
ATOM 5879 O O . LYS B 1 70 ? -6.77 -7.656 -38.75 1 83.56 70 LYS B O 1
ATOM 5884 N N . GLY B 1 71 ? -5.047 -8.008 -40.062 1 80.12 71 GLY B N 1
ATOM 5885 C CA . GLY B 1 71 ? -4.254 -6.895 -39.562 1 80.12 71 GLY B CA 1
ATOM 5886 C C . GLY B 1 71 ? -3.336 -7.281 -38.438 1 80.12 71 GLY B C 1
ATOM 5887 O O . GLY B 1 71 ? -2.83 -6.414 -37.719 1 80.12 71 GLY B O 1
ATOM 5888 N N . LYS B 1 72 ? -3.213 -8.547 -38.25 1 82.69 72 LYS B N 1
ATOM 5889 C CA . LYS B 1 72 ? -2.328 -8.945 -37.156 1 82.69 72 LYS B CA 1
ATOM 5890 C C . LYS B 1 72 ? -0.892 -9.109 -37.656 1 82.69 72 LYS B C 1
ATOM 5892 O O . LYS B 1 72 ? -0.651 -9.266 -38.844 1 82.69 72 LYS B O 1
ATOM 5897 N N . ASP B 1 73 ? 0.014 -9.016 -36.719 1 81.56 73 ASP B N 1
ATOM 5898 C CA . ASP B 1 73 ? 1.427 -9.109 -37.094 1 81.56 73 ASP B CA 1
ATOM 5899 C C . ASP B 1 73 ? 1.798 -10.539 -37.469 1 81.56 73 ASP B C 1
ATOM 5901 O O . ASP B 1 73 ? 1.659 -11.461 -36.688 1 81.56 73 ASP B O 1
ATOM 5905 N N . PRO B 1 74 ? 2.217 -10.664 -38.719 1 76.31 74 PRO B N 1
ATOM 5906 C CA . PRO B 1 74 ? 2.533 -12.008 -39.219 1 76.31 74 PRO B CA 1
ATOM 5907 C C . PRO B 1 74 ? 3.686 -12.648 -38.438 1 76.31 74 PRO B C 1
ATOM 5909 O O . PRO B 1 74 ? 3.742 -13.875 -38.312 1 76.31 74 PRO B O 1
ATOM 5912 N N . GLY B 1 75 ? 4.586 -11.906 -38 1 74.12 75 GLY B N 1
ATOM 5913 C CA . GLY B 1 75 ? 5.758 -12.461 -37.312 1 74.12 75 GLY B CA 1
ATOM 5914 C C . GLY B 1 75 ? 5.504 -12.836 -35.875 1 74.12 75 GLY B C 1
ATOM 5915 O O . GLY B 1 75 ? 6.145 -13.742 -35.344 1 74.12 75 GLY B O 1
ATOM 5916 N N . THR B 1 76 ? 4.516 -12.25 -35.281 1 79.44 76 THR B N 1
ATOM 5917 C CA . THR B 1 76 ? 4.355 -12.461 -33.844 1 79.44 76 THR B CA 1
ATOM 5918 C C . THR B 1 76 ? 2.98 -13.055 -33.531 1 79.44 76 THR B C 1
ATOM 5920 O O . THR B 1 76 ? 2.875 -14.086 -32.875 1 79.44 76 THR B O 1
ATOM 5923 N N . ASP B 1 77 ? 1.966 -12.625 -34.219 1 80.69 77 ASP B N 1
ATOM 5924 C CA . ASP B 1 77 ? 0.609 -13 -33.844 1 80.69 77 ASP B CA 1
ATOM 5925 C C . ASP B 1 77 ? 0.104 -14.172 -34.656 1 80.69 77 ASP B C 1
ATOM 5927 O O . ASP B 1 77 ? -0.73 -14.953 -34.219 1 80.69 77 ASP B O 1
ATOM 5931 N N . CYS B 1 78 ? 0.643 -14.258 -35.938 1 87.12 78 CYS B N 1
ATOM 5932 C CA . CYS B 1 78 ? 0.077 -15.234 -36.844 1 87.12 78 CYS B CA 1
ATOM 5933 C C . CYS B 1 78 ? 0.871 -16.531 -36.812 1 87.12 78 CYS B C 1
ATOM 5935 O O . CYS B 1 78 ? 1.183 -17.109 -37.875 1 87.12 78 CYS B O 1
ATOM 5937 N N . ALA B 1 79 ? 1.287 -17 -35.656 1 88.75 79 ALA B N 1
ATOM 5938 C CA . ALA B 1 79 ? 1.975 -18.266 -35.469 1 88.75 79 ALA B CA 1
ATOM 5939 C C . ALA B 1 79 ? 1.159 -19.188 -34.562 1 88.75 79 ALA B C 1
ATOM 5941 O O . ALA B 1 79 ? 0.054 -18.844 -34.125 1 88.75 79 ALA B O 1
ATOM 5942 N N . ASN B 1 80 ? 1.571 -20.422 -34.469 1 88 80 ASN B N 1
ATOM 5943 C CA . ASN B 1 80 ? 0.985 -21.359 -33.531 1 88 80 ASN B CA 1
ATOM 5944 C C . ASN B 1 80 ? 1.812 -21.453 -32.25 1 88 80 ASN B C 1
ATOM 5946 O O . ASN B 1 80 ? 2.906 -22.016 -32.25 1 88 80 ASN B O 1
ATOM 5950 N N . TYR B 1 81 ? 1.318 -20.859 -31.281 1 88 81 TYR B N 1
ATOM 5951 C CA . TYR B 1 81 ? 1.969 -20.969 -29.984 1 88 81 TYR B CA 1
ATOM 5952 C C . TYR B 1 81 ? 1.377 -22.109 -29.172 1 88 81 TYR B C 1
ATOM 5954 O O . TYR B 1 81 ? 0.179 -22.125 -28.875 1 88 81 TYR B O 1
ATOM 5962 N N . VAL B 1 82 ? 2.162 -23.078 -28.812 1 88.38 82 VAL B N 1
ATOM 5963 C CA . VAL B 1 82 ? 1.688 -24.219 -28.031 1 88.38 82 VAL B CA 1
ATOM 5964 C C . VAL B 1 82 ? 1.525 -23.797 -26.578 1 88.38 82 VAL B C 1
ATOM 5966 O O . VAL B 1 82 ? 2.514 -23.594 -25.859 1 88.38 82 VAL B O 1
ATOM 5969 N N . ARG B 1 83 ? 0.364 -23.828 -26.125 1 85.88 83 ARG B N 1
ATOM 5970 C CA . ARG B 1 83 ? 0.094 -23.266 -24.812 1 85.88 83 ARG B CA 1
ATOM 5971 C C . ARG B 1 83 ? -0.306 -24.359 -23.828 1 85.88 83 ARG B C 1
ATOM 5973 O O . ARG B 1 83 ? -0.235 -24.156 -22.609 1 85.88 83 ARG B O 1
ATOM 5980 N N . VAL B 1 84 ? -0.708 -25.516 -24.312 1 85.69 84 VAL B N 1
ATOM 5981 C CA . VAL B 1 84 ? -1.153 -26.578 -23.438 1 85.69 84 VAL B CA 1
ATOM 5982 C C . VAL B 1 84 ? -0.363 -27.859 -23.719 1 85.69 84 VAL B C 1
ATOM 5984 O O . VAL B 1 84 ? -0.254 -28.281 -24.875 1 85.69 84 VAL B O 1
ATOM 5987 N N . LEU B 1 85 ? 0.145 -28.344 -22.734 1 89.19 85 LEU B N 1
ATOM 5988 C CA . LEU B 1 85 ? 0.802 -29.641 -22.781 1 89.19 85 LEU B CA 1
ATOM 5989 C C . LEU B 1 85 ? 0.42 -30.484 -21.562 1 89.19 85 LEU B C 1
ATOM 5991 O O . LEU B 1 85 ? 0.781 -30.141 -20.438 1 89.19 85 LEU B O 1
ATOM 5995 N N . HIS B 1 86 ? -0.454 -31.484 -21.797 1 89.5 86 HIS B N 1
ATOM 5996 C CA . HIS B 1 86 ? -0.873 -32.375 -20.719 1 89.5 86 HIS B CA 1
ATOM 5997 C C . HIS B 1 86 ? -0.681 -33.844 -21.094 1 89.5 86 HIS B C 1
ATOM 5999 O O . HIS B 1 86 ? -0.865 -34.219 -22.266 1 89.5 86 HIS B O 1
ATOM 6005 N N . PRO B 1 87 ? -0.319 -34.594 -20.062 1 88.69 87 PRO B N 1
ATOM 6006 C CA . PRO B 1 87 ? -0.377 -36.031 -20.344 1 88.69 87 PRO B CA 1
ATOM 6007 C C . PRO B 1 87 ? -1.806 -36.531 -20.516 1 88.69 87 PRO B C 1
ATOM 6009 O O . PRO B 1 87 ? -2.672 -36.25 -19.688 1 88.69 87 PRO B O 1
ATOM 6012 N N . TYR B 1 88 ? -2.072 -37.062 -21.562 1 83.5 88 TYR B N 1
ATOM 6013 C CA . TYR B 1 88 ? -3.406 -37.594 -21.828 1 83.5 88 TYR B CA 1
ATOM 6014 C C . TYR B 1 88 ? -3.518 -39.062 -21.375 1 83.5 88 TYR B C 1
ATOM 6016 O O . TYR B 1 88 ? -4.477 -39.406 -20.688 1 83.5 88 TYR B O 1
ATOM 6024 N N . ASN B 1 89 ? -2.617 -39.812 -21.688 1 83 89 ASN B N 1
ATOM 6025 C CA . ASN B 1 89 ? -2.457 -41.188 -21.234 1 83 89 ASN B CA 1
ATOM 6026 C C . ASN B 1 89 ? -0.986 -41.594 -21.156 1 83 89 ASN B C 1
ATOM 6028 O O . ASN B 1 89 ? -0.105 -40.75 -21.125 1 83 89 ASN B O 1
ATOM 6032 N N . ARG B 1 90 ? -0.729 -42.844 -21.141 1 81.31 90 ARG B N 1
ATOM 6033 C CA . ARG B 1 90 ? 0.642 -43.312 -20.938 1 81.31 90 ARG B CA 1
ATOM 6034 C C . ARG B 1 90 ? 1.488 -43.031 -22.188 1 81.31 90 ARG B C 1
ATOM 6036 O O . ARG B 1 90 ? 2.703 -42.875 -22.094 1 81.31 90 ARG B O 1
ATOM 6043 N N . THR B 1 91 ? 0.88 -42.938 -23.328 1 84.88 91 THR B N 1
ATOM 6044 C CA . THR B 1 91 ? 1.673 -42.875 -24.547 1 84.88 91 THR B CA 1
ATOM 6045 C C . THR B 1 91 ? 1.482 -41.531 -25.25 1 84.88 91 THR B C 1
ATOM 6047 O O . THR B 1 91 ? 2.238 -41.188 -26.156 1 84.88 91 THR B O 1
ATOM 6050 N N . HIS B 1 92 ? 0.488 -40.875 -24.859 1 86.25 92 HIS B N 1
ATOM 6051 C CA . HIS B 1 92 ? 0.195 -39.688 -25.625 1 86.25 92 HIS B CA 1
ATOM 6052 C C . HIS B 1 92 ? 0.148 -38.438 -24.703 1 86.25 92 HIS B C 1
ATOM 6054 O O . HIS B 1 92 ? -0.32 -38.531 -23.578 1 86.25 92 HIS B O 1
ATOM 6060 N N . LEU B 1 93 ? 0.618 -37.344 -25.312 1 89.5 93 LEU B N 1
ATOM 6061 C CA . LEU B 1 93 ? 0.422 -36 -24.719 1 89.5 93 LEU B CA 1
ATOM 6062 C C . LEU B 1 93 ? -0.636 -35.219 -25.484 1 89.5 93 LEU B C 1
ATOM 6064 O O . LEU B 1 93 ? -0.773 -35.375 -26.703 1 89.5 93 LEU B O 1
ATOM 6068 N N . LEU B 1 94 ? -1.39 -34.562 -24.75 1 86.75 94 LEU B N 1
ATOM 6069 C CA . LEU B 1 94 ? -2.307 -33.594 -25.375 1 86.75 94 LEU B CA 1
ATOM 6070 C C . LEU B 1 94 ? -1.647 -32.25 -25.547 1 86.75 94 LEU B C 1
ATOM 6072 O O . LEU B 1 94 ? -1.134 -31.672 -24.578 1 86.75 94 LEU B O 1
ATOM 6076 N N . ALA B 1 95 ? -1.573 -31.766 -26.734 1 87.69 95 ALA B N 1
ATOM 6077 C CA . ALA B 1 95 ? -1.016 -30.438 -27.031 1 87.69 95 ALA B CA 1
ATOM 6078 C C . ALA B 1 95 ? -2.043 -29.547 -27.719 1 87.69 95 ALA B C 1
ATOM 6080 O O . ALA B 1 95 ? -2.73 -30 -28.641 1 87.69 95 ALA B O 1
ATOM 6081 N N . CYS B 1 96 ? -2.176 -28.375 -27.219 1 84.19 96 CYS B N 1
ATOM 6082 C CA . CYS B 1 96 ? -3.059 -27.422 -27.875 1 84.19 96 CYS B CA 1
ATOM 6083 C C . CYS B 1 96 ? -2.334 -26.094 -28.125 1 84.19 96 CYS B C 1
ATOM 6085 O O . CYS B 1 96 ? -1.51 -25.672 -27.312 1 84.19 96 CYS B O 1
ATOM 6087 N N . GLY B 1 97 ? -2.605 -25.453 -29.25 1 84.5 97 GLY B N 1
ATOM 6088 C CA . GLY B 1 97 ? -1.971 -24.203 -29.641 1 84.5 97 GLY B CA 1
ATOM 6089 C C . GLY B 1 97 ? -2.953 -23.172 -30.156 1 84.5 97 GLY B C 1
ATOM 6090 O O . GLY B 1 97 ? -4.137 -23.469 -30.344 1 84.5 97 GLY B O 1
ATOM 6091 N N . THR B 1 98 ? -2.451 -21.969 -30.375 1 83.25 98 THR B N 1
ATOM 6092 C CA . THR B 1 98 ? -3.289 -20.844 -30.797 1 83.25 98 THR B CA 1
ATOM 6093 C C . THR B 1 98 ? -3.674 -20.984 -32.25 1 83.25 98 THR B C 1
ATOM 6095 O O . THR B 1 98 ? -4.727 -20.5 -32.688 1 83.25 98 THR B O 1
ATOM 6098 N N . GLY B 1 99 ? -2.822 -21.5 -33.156 1 83.12 99 GLY B N 1
ATOM 6099 C CA . GLY B 1 99 ? -3.105 -21.734 -34.562 1 83.12 99 GLY B CA 1
ATOM 6100 C C . GLY B 1 99 ? -3.398 -20.453 -35.344 1 83.12 99 GLY B C 1
ATOM 6101 O O . GLY B 1 99 ? -4.305 -20.422 -36.188 1 83.12 99 GLY B O 1
ATOM 6102 N N . ALA B 1 100 ? -2.699 -19.438 -34.969 1 83.94 100 ALA B N 1
ATOM 6103 C CA . ALA B 1 100 ? -2.959 -18.141 -35.625 1 83.94 100 ALA B CA 1
ATOM 6104 C C . ALA B 1 100 ? -4.414 -17.719 -35.406 1 83.94 100 ALA B C 1
ATOM 6106 O O . ALA B 1 100 ? -5.102 -17.375 -36.375 1 83.94 100 ALA B O 1
ATOM 6107 N N . PHE B 1 101 ? -4.871 -17.828 -34.312 1 78.75 101 PHE B N 1
ATOM 6108 C CA . PHE B 1 101 ? -6.207 -17.438 -33.875 1 78.75 101 PHE B CA 1
ATOM 6109 C C . PHE B 1 101 ? -7.242 -18.469 -34.312 1 78.75 101 PHE B C 1
ATOM 6111 O O . PHE B 1 101 ? -8.438 -18.172 -34.375 1 78.75 101 PHE B O 1
ATOM 6118 N N . HIS B 1 102 ? -6.82 -19.578 -34.688 1 79.81 102 HIS B N 1
ATOM 6119 C CA . HIS B 1 102 ? -7.637 -20.766 -34.906 1 79.81 102 HIS B CA 1
ATOM 6120 C C . HIS B 1 102 ? -7.113 -21.953 -34.094 1 79.81 102 HIS B C 1
ATOM 6122 O O . HIS B 1 102 ? -6.453 -22.828 -34.656 1 79.81 102 HIS B O 1
ATOM 6128 N N . PRO B 1 103 ? -7.469 -21.953 -32.906 1 82 103 PRO B N 1
ATOM 6129 C CA . PRO B 1 103 ? -6.895 -22.922 -31.984 1 82 103 PRO B CA 1
ATOM 6130 C C . PRO B 1 103 ? -7.039 -24.359 -32.5 1 82 103 PRO B C 1
ATOM 6132 O O . PRO B 1 103 ? -8.062 -24.719 -33.094 1 82 103 PRO B O 1
ATOM 6135 N N . MET B 1 104 ? -6.02 -25.172 -32.25 1 81.5 104 MET B N 1
ATOM 6136 C CA . MET B 1 104 ? -5.98 -26.578 -32.625 1 81.5 104 MET B CA 1
ATOM 6137 C C . MET B 1 104 ? -5.383 -27.438 -31.531 1 81.5 104 MET B C 1
ATOM 6139 O O . MET B 1 104 ? -4.535 -26.984 -30.766 1 81.5 104 MET B O 1
ATOM 6143 N N . CYS B 1 105 ? -5.91 -28.625 -31.406 1 83.81 105 CYS B N 1
ATOM 6144 C CA . CYS B 1 105 ? -5.367 -29.609 -30.469 1 83.81 105 CYS B CA 1
ATOM 6145 C C . CYS B 1 105 ? -4.988 -30.891 -31.172 1 83.81 105 CYS B C 1
ATOM 6147 O O . CYS B 1 105 ? -5.547 -31.219 -32.219 1 83.81 105 CYS B O 1
ATOM 6149 N N . THR B 1 106 ? -3.979 -31.469 -30.656 1 84.81 106 THR B N 1
ATOM 6150 C CA . THR B 1 106 ? -3.537 -32.719 -31.234 1 84.81 106 THR B CA 1
ATOM 6151 C C . THR B 1 106 ? -2.93 -33.625 -30.156 1 84.81 106 THR B C 1
ATOM 6153 O O . THR B 1 106 ? -2.768 -33.219 -29 1 84.81 106 THR B O 1
ATOM 6156 N N . PHE B 1 107 ? -2.795 -34.875 -30.531 1 88.06 107 PHE B N 1
ATOM 6157 C CA . PHE B 1 107 ? -2.125 -35.812 -29.656 1 88.06 107 PHE B CA 1
ATOM 6158 C C . PHE B 1 107 ? -0.706 -36.094 -30.141 1 88.06 107 PHE B C 1
ATOM 6160 O O . PHE B 1 107 ? -0.476 -36.25 -31.328 1 88.06 107 PHE B O 1
ATOM 6167 N N . VAL B 1 108 ? 0.195 -36.031 -29.25 1 90.81 108 VAL B N 1
ATOM 6168 C CA . VAL B 1 108 ? 1.602 -36.281 -29.547 1 90.81 108 VAL B CA 1
ATOM 6169 C C . VAL B 1 108 ? 2.004 -37.625 -28.953 1 90.81 108 VAL B C 1
ATOM 6171 O O . VAL B 1 108 ? 1.818 -37.875 -27.75 1 90.81 108 VAL B O 1
ATOM 6174 N N . TYR B 1 109 ? 2.523 -38.406 -29.797 1 89.81 109 TYR B N 1
ATOM 6175 C CA . TYR B 1 109 ? 2.986 -39.719 -29.359 1 89.81 109 TYR B CA 1
ATOM 6176 C C . TYR B 1 109 ? 4.359 -39.594 -28.703 1 89.81 109 TYR B C 1
ATOM 6178 O O . TYR B 1 109 ? 5.301 -39.094 -29.297 1 89.81 109 TYR B O 1
ATOM 6186 N N . VAL B 1 110 ? 4.465 -40.062 -27.422 1 87.69 110 VAL B N 1
ATOM 6187 C CA . VAL B 1 110 ? 5.727 -39.969 -26.703 1 87.69 110 VAL B CA 1
ATOM 6188 C C . VAL B 1 110 ? 6.164 -41.344 -26.203 1 87.69 110 VAL B C 1
ATOM 6190 O O . VAL B 1 110 ? 7.094 -41.438 -25.406 1 87.69 110 VAL B O 1
ATOM 6193 N N . GLY B 1 111 ? 5.613 -42.5 -26.5 1 73.69 111 GLY B N 1
ATOM 6194 C CA . GLY B 1 111 ? 5.891 -43.844 -25.984 1 73.69 111 GLY B CA 1
ATOM 6195 C C . GLY B 1 111 ? 7.156 -44.438 -26.547 1 73.69 111 GLY B C 1
ATOM 6196 O O . GLY B 1 111 ? 7.73 -43.938 -27.5 1 73.69 111 GLY B O 1
ATOM 6197 N N . HIS B 1 112 ? 7.859 -45.344 -25.75 1 61.31 112 HIS B N 1
ATOM 6198 C CA . HIS B 1 112 ? 8.992 -46.125 -26.203 1 61.31 112 HIS B CA 1
ATOM 6199 C C . HIS B 1 112 ? 8.562 -47.156 -27.25 1 61.31 112 HIS B C 1
ATOM 6201 O O . HIS B 1 112 ? 7.523 -47.781 -27.109 1 61.31 112 HIS B O 1
ATOM 6207 N N . PRO B 1 113 ? 9.016 -47.031 -28.422 1 51.69 113 PRO B N 1
ATOM 6208 C CA . PRO B 1 113 ? 8.672 -48.156 -29.297 1 51.69 113 PRO B CA 1
ATOM 6209 C C . PRO B 1 113 ? 8.914 -49.5 -28.641 1 51.69 113 PRO B C 1
ATOM 6211 O O . PRO B 1 113 ? 9.961 -49.719 -28.016 1 51.69 113 PRO B O 1
ATOM 6214 N N . TRP B 1 114 ? 7.918 -50.125 -28.031 1 43.66 114 TRP B N 1
ATOM 6215 C CA . TRP B 1 114 ? 8.172 -51.5 -27.656 1 43.66 114 TRP B CA 1
ATOM 6216 C C . TRP B 1 114 ? 8.961 -52.219 -28.75 1 43.66 114 TRP B C 1
ATOM 6218 O O . TRP B 1 114 ? 8.398 -52.594 -29.781 1 43.66 114 TRP B O 1
ATOM 6228 N N . GLY B 1 115 ? 9.93 -51.812 -29.281 1 37.62 115 GLY B N 1
ATOM 6229 C CA . GLY B 1 115 ? 10.523 -52.75 -30.219 1 37.62 115 GLY B CA 1
ATOM 6230 C C . GLY B 1 115 ? 10.742 -54.125 -29.625 1 37.62 115 GLY B C 1
ATOM 6231 O O . GLY B 1 115 ? 10.656 -54.312 -28.406 1 37.62 115 GLY B O 1
ATOM 6232 N N . SER B 1 116 ? 10.859 -55.344 -30.516 1 39.16 116 SER B N 1
ATOM 6233 C CA . SER B 1 116 ? 11.328 -56.719 -30.344 1 39.16 116 SER B CA 1
ATOM 6234 C C . SER B 1 116 ? 12.523 -56.781 -29.406 1 39.16 116 SER B C 1
ATOM 6236 O O . SER B 1 116 ? 13.281 -55.812 -29.281 1 39.16 116 SER B O 1
ATOM 6238 N N . PRO B 1 117 ? 12.75 -57.938 -28.562 1 41.19 117 PRO B N 1
ATOM 6239 C CA . PRO B 1 117 ? 13.922 -58.188 -27.703 1 41.19 117 PRO B CA 1
ATOM 6240 C C . PRO B 1 117 ? 15.211 -57.625 -28.312 1 41.19 117 PRO B C 1
ATOM 6242 O O . PRO B 1 117 ? 16.266 -57.719 -27.672 1 41.19 117 PRO B O 1
ATOM 6245 N N . GLY B 1 118 ? 15.477 -58 -29.562 1 37.25 118 GLY B N 1
ATOM 6246 C CA . GLY B 1 118 ? 16.859 -58.031 -30 1 37.25 118 GLY B CA 1
ATOM 6247 C C . GLY B 1 118 ? 17.516 -56.656 -29.922 1 37.25 118 GLY B C 1
ATOM 6248 O O . GLY B 1 118 ? 18.516 -56.469 -29.219 1 37.25 118 GLY B O 1
ATOM 6249 N N . CYS B 1 119 ? 17.703 -55.969 -31.094 1 35.47 119 CYS B N 1
ATOM 6250 C CA . CYS B 1 119 ? 18.891 -55.156 -31.266 1 35.47 119 CYS B CA 1
ATOM 6251 C C . CYS B 1 119 ? 18.812 -53.875 -30.438 1 35.47 119 CYS B C 1
ATOM 6253 O O . CYS B 1 119 ? 19.734 -53.531 -29.703 1 35.47 119 CYS B O 1
ATOM 6255 N N . CYS B 1 120 ? 18.188 -52.625 -31.141 1 38.78 120 CYS B N 1
ATOM 6256 C CA . CYS B 1 120 ? 18.609 -51.25 -30.953 1 38.78 120 CYS B CA 1
ATOM 6257 C C . CYS B 1 120 ? 17.922 -50.625 -29.719 1 38.78 120 CYS B C 1
ATOM 6259 O O . CYS B 1 120 ? 16.891 -51.125 -29.266 1 38.78 120 CYS B O 1
ATOM 6261 N N . SER B 1 121 ? 18.688 -49.75 -28.906 1 45.41 121 SER B N 1
ATOM 6262 C CA . SER B 1 121 ? 18.359 -48.906 -27.766 1 45.41 121 SER B CA 1
ATOM 6263 C C . SER B 1 121 ? 16.969 -48.312 -27.875 1 45.41 121 SER B C 1
ATOM 6265 O O . SER B 1 121 ? 16.578 -47.875 -28.969 1 45.41 121 SER B O 1
ATOM 6267 N N . PRO B 1 122 ? 16.047 -48.656 -27.078 1 52.41 122 PRO B N 1
ATOM 6268 C CA . PRO B 1 122 ? 14.68 -48.125 -27.125 1 52.41 122 PRO B CA 1
ATOM 6269 C C . PRO B 1 122 ? 14.641 -46.625 -27.438 1 52.41 122 PRO B C 1
ATOM 6271 O O . PRO B 1 122 ? 15.297 -45.844 -26.766 1 52.41 122 PRO B O 1
ATOM 6274 N N . GLN B 1 123 ? 14.625 -46.25 -28.75 1 59.19 123 GLN B N 1
ATOM 6275 C CA . GLN B 1 123 ? 14.648 -44.875 -29.188 1 59.19 123 GLN B CA 1
ATOM 6276 C C . GLN B 1 123 ? 13.375 -44.125 -28.781 1 59.19 123 GLN B C 1
ATOM 6278 O O . GLN B 1 123 ? 12.273 -44.656 -28.922 1 59.19 123 GLN B O 1
ATOM 6283 N N . HIS B 1 124 ? 13.344 -43.031 -27.953 1 71.62 124 HIS B N 1
ATOM 6284 C CA . HIS B 1 124 ? 12.258 -42.125 -27.594 1 71.62 124 HIS B CA 1
ATOM 6285 C C . HIS B 1 124 ? 11.562 -41.594 -28.828 1 71.62 124 HIS B C 1
ATOM 6287 O O . HIS B 1 124 ? 12.227 -41.031 -29.719 1 71.62 124 HIS B O 1
ATOM 6293 N N . THR B 1 125 ? 10.234 -42 -29.031 1 80.5 125 THR B N 1
ATOM 6294 C CA . THR B 1 125 ? 9.469 -41.5 -30.172 1 80.5 125 THR B CA 1
ATOM 6295 C C . THR B 1 125 ? 8.773 -40.188 -29.797 1 80.5 125 THR B C 1
ATOM 6297 O O . THR B 1 125 ? 8.258 -40.062 -28.688 1 80.5 125 THR B O 1
ATOM 6300 N N . PHE B 1 126 ? 8.93 -39.219 -30.641 1 89.12 126 PHE B N 1
ATOM 6301 C CA . PHE B 1 126 ? 8.297 -37.906 -30.5 1 89.12 126 PHE B CA 1
ATOM 6302 C C . PHE B 1 126 ? 7.711 -37.469 -31.844 1 89.12 126 PHE B C 1
ATOM 6304 O O . PHE B 1 126 ? 8.406 -36.875 -32.656 1 89.12 126 PHE B O 1
ATOM 6311 N N . SER B 1 127 ? 6.414 -37.875 -32.031 1 88.06 127 SER B N 1
ATOM 6312 C CA . SER B 1 127 ? 5.805 -37.562 -33.312 1 88.06 127 SER B CA 1
ATOM 6313 C C . SER B 1 127 ? 4.355 -37.125 -33.156 1 88.06 127 SER B C 1
ATOM 6315 O O . SER B 1 127 ? 3.684 -37.5 -32.219 1 88.06 127 SER B O 1
ATOM 6317 N N . LEU B 1 128 ? 4.016 -36.312 -34.094 1 85.44 128 LEU B N 1
ATOM 6318 C CA . LEU B 1 128 ? 2.639 -35.812 -34.094 1 85.44 128 LEU B CA 1
ATOM 6319 C C . LEU B 1 128 ? 1.728 -36.781 -34.844 1 85.44 128 LEU B C 1
ATOM 6321 O O . LEU B 1 128 ? 2.117 -37.344 -35.875 1 85.44 128 LEU B O 1
ATOM 6325 N N . ASP B 1 129 ? 0.682 -37.156 -34.25 1 70.81 129 ASP B N 1
ATOM 6326 C CA . ASP B 1 129 ? -0.33 -37.906 -34.969 1 70.81 129 ASP B CA 1
ATOM 6327 C C . ASP B 1 129 ? -1.193 -36.969 -35.812 1 70.81 129 ASP B C 1
ATOM 6329 O O . ASP B 1 129 ? -2.08 -36.281 -35.281 1 70.81 129 ASP B O 1
ATOM 6333 N N . PRO B 1 130 ? -0.823 -36.719 -37.094 1 59.78 130 PRO B N 1
ATOM 6334 C CA . PRO B 1 130 ? -1.529 -35.75 -37.906 1 59.78 130 PRO B CA 1
ATOM 6335 C C . PRO B 1 130 ? -3.025 -36.031 -38.031 1 59.78 130 PRO B C 1
ATOM 6337 O O . PRO B 1 130 ? -3.814 -35.094 -38.281 1 59.78 130 PRO B O 1
ATOM 6340 N N . ALA B 1 131 ? -3.48 -37.25 -38.062 1 57.62 131 ALA B N 1
ATOM 6341 C CA . ALA B 1 131 ? -4.879 -37.594 -38.312 1 57.62 131 ALA B CA 1
ATOM 6342 C C . ALA B 1 131 ? -5.766 -37.156 -37.156 1 57.62 131 ALA B C 1
ATOM 6344 O O . ALA B 1 131 ? -6.992 -37.094 -37.312 1 57.62 131 ALA B O 1
ATOM 6345 N N . ARG B 1 132 ? -5.18 -36.812 -36.156 1 62.31 132 ARG B N 1
ATOM 6346 C CA . ARG B 1 132 ? -6.02 -36.562 -35 1 62.31 132 ARG B CA 1
ATOM 6347 C C . ARG B 1 132 ? -5.973 -35.094 -34.594 1 62.31 132 ARG B C 1
ATOM 6349 O O . ARG B 1 132 ? -6.156 -34.781 -33.406 1 62.31 132 ARG B O 1
ATOM 6356 N N . VAL B 1 133 ? -5.637 -34.281 -35.594 1 57.84 133 VAL B N 1
ATOM 6357 C CA . VAL B 1 133 ? -5.691 -32.844 -35.281 1 57.84 133 VAL B CA 1
ATOM 6358 C C . VAL B 1 133 ? -7.141 -32.344 -35.312 1 57.84 133 VAL B C 1
ATOM 6360 O O . VAL B 1 133 ? -7.836 -32.531 -36.312 1 57.84 133 VAL B O 1
ATOM 6363 N N . GLU B 1 134 ? -7.77 -32.281 -34.25 1 62.62 134 GLU B N 1
ATOM 6364 C CA . GLU B 1 134 ? -9.148 -31.812 -34.156 1 62.62 134 GLU B CA 1
ATOM 6365 C C . GLU B 1 134 ? -9.203 -30.297 -34 1 62.62 134 GLU B C 1
ATOM 6367 O O . GLU B 1 134 ? -8.312 -29.688 -33.406 1 62.62 134 GLU B O 1
ATOM 6372 N N . SER B 1 135 ? -10.023 -29.625 -35.125 1 55.91 135 SER B N 1
ATOM 6373 C CA . SER B 1 135 ? -10.281 -28.203 -34.969 1 55.91 135 SER B CA 1
ATOM 6374 C C . SER B 1 135 ? -10.734 -27.844 -33.562 1 55.91 135 SER B C 1
ATOM 6376 O O . SER B 1 135 ? -11.523 -28.578 -32.969 1 55.91 135 SER B O 1
ATOM 6378 N N . GLY B 1 136 ? -9.867 -27.203 -32.938 1 51.56 136 GLY B N 1
ATOM 6379 C CA . GLY B 1 136 ? -10.172 -26.766 -31.578 1 51.56 136 GLY B CA 1
ATOM 6380 C C . GLY B 1 136 ? -11.453 -25.953 -31.5 1 51.56 136 GLY B C 1
ATOM 6381 O O . GLY B 1 136 ? -11.797 -25.438 -30.422 1 51.56 136 GLY B O 1
ATOM 6382 N N . ARG B 1 137 ? -12.039 -25.406 -32.781 1 45.19 137 ARG B N 1
ATOM 6383 C CA . ARG B 1 137 ? -13.164 -24.484 -32.688 1 45.19 137 ARG B CA 1
ATOM 6384 C C . ARG B 1 137 ? -14.234 -25.031 -31.766 1 45.19 137 ARG B C 1
ATOM 6386 O O . ARG B 1 137 ? -14.828 -24.266 -30.984 1 45.19 137 ARG B O 1
ATOM 6393 N N . GLY B 1 138 ? -14.852 -25.922 -32.281 1 43.75 138 GLY B N 1
ATOM 6394 C CA . GLY B 1 138 ? -15.977 -26.406 -31.5 1 43.75 138 GLY B CA 1
ATOM 6395 C C . GLY B 1 138 ? -15.617 -26.719 -30.062 1 43.75 138 GLY B C 1
ATOM 6396 O O . GLY B 1 138 ? -16.469 -26.656 -29.172 1 43.75 138 GLY B O 1
ATOM 6397 N N . ARG B 1 139 ? -14.695 -27.469 -30 1 45.47 139 ARG B N 1
ATOM 6398 C CA . ARG B 1 139 ? -14.305 -27.875 -28.656 1 45.47 139 ARG B CA 1
ATOM 6399 C C . ARG B 1 139 ? -13.656 -26.719 -27.906 1 45.47 139 ARG B C 1
ATOM 6401 O O . ARG B 1 139 ? -13.125 -26.906 -26.812 1 45.47 139 ARG B O 1
ATOM 6408 N N . ARG B 1 140 ? -14.352 -25.656 -28.172 1 46.47 140 ARG B N 1
ATOM 6409 C CA . ARG B 1 140 ? -14.445 -24.312 -27.625 1 46.47 140 ARG B CA 1
ATOM 6410 C C . ARG B 1 140 ? -13.164 -23.922 -26.906 1 46.47 140 ARG B C 1
ATOM 6412 O O . ARG B 1 140 ? -13.211 -23.281 -25.844 1 46.47 140 ARG B O 1
ATOM 6419 N N . PHE B 1 141 ? -12.172 -24.609 -27.266 1 47 141 PHE B N 1
ATOM 6420 C CA . PHE B 1 141 ? -10.961 -24.203 -26.578 1 47 141 PHE B CA 1
ATOM 6421 C C . PHE B 1 141 ? -10.539 -22.797 -27.016 1 47 141 PHE B C 1
ATOM 6423 O O . PHE B 1 141 ? -9.719 -22.656 -27.922 1 47 141 PHE B O 1
ATOM 6430 N N . PHE B 1 142 ? -11.438 -21.875 -27.312 1 46.91 142 PHE B N 1
ATOM 6431 C CA . PHE B 1 142 ? -11.07 -20.531 -27.719 1 46.91 142 PHE B CA 1
ATOM 6432 C C . PHE B 1 142 ? -9.961 -19.984 -26.828 1 46.91 142 PHE B C 1
ATOM 6434 O O . PHE B 1 142 ? -10.18 -19.047 -26.062 1 46.91 142 PHE B O 1
ATOM 6441 N N . PHE B 1 143 ? -9.156 -20.922 -26.297 1 48 143 PHE B N 1
ATOM 6442 C CA . PHE B 1 143 ? -8.195 -20.859 -25.203 1 48 143 PHE B CA 1
ATOM 6443 C C . PHE B 1 143 ? -7.207 -19.719 -25.422 1 48 143 PHE B C 1
ATOM 6445 O O . PHE B 1 143 ? -6.75 -19.094 -24.469 1 48 143 PHE B O 1
ATOM 6452 N N . VAL B 1 144 ? -6.582 -19.688 -26.812 1 50.5 144 VAL B N 1
ATOM 6453 C CA . VAL B 1 144 ? -5.129 -19.562 -26.859 1 50.5 144 VAL B CA 1
ATOM 6454 C C . VAL B 1 144 ? -4.73 -18.109 -26.578 1 50.5 144 VAL B C 1
ATOM 6456 O O . VAL B 1 144 ? -3.549 -17.812 -26.406 1 50.5 144 VAL B O 1
ATOM 6459 N N . LEU B 1 145 ? -5.707 -17.234 -26.625 1 52.94 145 LEU B N 1
ATOM 6460 C CA . LEU B 1 145 ? -5.066 -15.93 -26.562 1 52.94 145 LEU B CA 1
ATOM 6461 C C . LEU B 1 145 ? -4.68 -15.594 -25.125 1 52.94 145 LEU B C 1
ATOM 6463 O O . LEU B 1 145 ? -3.805 -14.75 -24.891 1 52.94 145 LEU B O 1
ATOM 6467 N N . SER B 1 146 ? -5.383 -16.141 -24.266 1 59.44 146 SER B N 1
ATOM 6468 C CA . SER B 1 146 ? -5.031 -15.859 -22.875 1 59.44 146 SER B CA 1
ATOM 6469 C C . SER B 1 146 ? -4.684 -17.141 -22.125 1 59.44 146 SER B C 1
ATOM 6471 O O . SER B 1 146 ? -5.14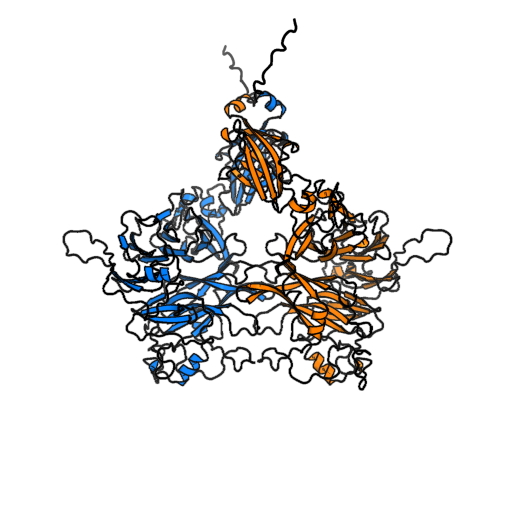8 -18.219 -22.484 1 59.44 146 SER B O 1
ATOM 6473 N N . PRO B 1 147 ? -3.629 -16.969 -21.328 1 62.72 147 PRO B N 1
ATOM 6474 C CA . PRO B 1 147 ? -3.283 -18.156 -20.531 1 62.72 147 PRO B CA 1
ATOM 6475 C C . PRO B 1 147 ? -4.508 -18.844 -19.938 1 62.72 147 PRO B C 1
ATOM 6477 O O . PRO B 1 147 ? -5.426 -18.156 -19.453 1 62.72 147 PRO B O 1
ATOM 6480 N N . ALA B 1 148 ? -4.758 -20.094 -20.328 1 74.25 148 ALA B N 1
ATOM 6481 C CA . ALA B 1 148 ? -5.91 -20.844 -19.859 1 74.25 148 ALA B CA 1
ATOM 6482 C C . ALA B 1 148 ? -5.477 -21.984 -18.938 1 74.25 148 ALA B C 1
ATOM 6484 O O . ALA B 1 148 ? -4.977 -23.016 -19.422 1 74.25 148 ALA B O 1
ATOM 6485 N N . PRO B 1 149 ? -5.691 -21.781 -17.672 1 86.38 149 PRO B N 1
ATOM 6486 C CA . PRO B 1 149 ? -5.43 -22.906 -16.766 1 86.38 149 PRO B CA 1
ATOM 6487 C C . PRO B 1 149 ? -6.324 -24.109 -17.047 1 86.38 149 PRO B C 1
ATOM 6489 O O . PRO B 1 149 ? -7.52 -23.953 -17.312 1 86.38 149 PRO B O 1
ATOM 6492 N N . SER B 1 150 ? -5.676 -25.281 -17.156 1 86.62 150 SER B N 1
ATOM 6493 C CA . SER B 1 150 ? -6.422 -26.5 -17.469 1 86.62 150 SER B CA 1
ATOM 6494 C C . SER B 1 150 ? -5.832 -27.719 -16.766 1 86.62 150 SER B C 1
ATOM 6496 O O . SER B 1 150 ? -4.707 -27.656 -16.266 1 86.62 150 SER B O 1
ATOM 6498 N N . SER B 1 151 ? -6.672 -28.656 -16.641 1 86.88 151 SER B N 1
ATOM 6499 C CA . SER B 1 151 ? -6.277 -29.953 -16.062 1 86.88 151 SER B CA 1
ATOM 6500 C C . SER B 1 151 ? -6.961 -31.109 -16.797 1 86.88 151 SER B C 1
ATOM 6502 O O . SER B 1 151 ? -8.07 -30.953 -17.312 1 86.88 151 SER B O 1
ATOM 6504 N N . VAL B 1 152 ? -6.281 -32.188 -16.844 1 85.12 152 VAL B N 1
ATOM 6505 C CA . VAL B 1 152 ? -6.82 -33.375 -17.531 1 85.12 152 VAL B CA 1
ATOM 6506 C C . VAL B 1 152 ? -7.02 -34.5 -16.547 1 85.12 152 VAL B C 1
ATOM 6508 O O . VAL B 1 152 ? -6.164 -34.75 -15.688 1 85.12 152 VAL B O 1
ATOM 6511 N N . GLY B 1 153 ? -8.133 -35.062 -16.641 1 80.31 153 GLY B N 1
ATOM 6512 C CA . GLY B 1 153 ? -8.438 -36.219 -15.844 1 80.31 153 GLY B CA 1
ATOM 6513 C C . GLY B 1 153 ? -9.422 -37.156 -16.516 1 80.31 153 GLY B C 1
ATOM 6514 O O . GLY B 1 153 ? -10.414 -36.719 -17.094 1 80.31 153 GLY B O 1
ATOM 6515 N N . CYS B 1 154 ? -9.102 -38.406 -16.406 1 76.69 154 CYS B N 1
ATOM 6516 C CA . CYS B 1 154 ? -9.961 -39.438 -16.953 1 76.69 154 CYS B CA 1
ATOM 6517 C C . CYS B 1 154 ? -10.32 -39.125 -18.406 1 76.69 154 CYS B C 1
ATOM 6519 O O . CYS B 1 154 ? -11.492 -39.188 -18.781 1 76.69 154 CYS B O 1
ATOM 6521 N N . GLY B 1 155 ? -9.398 -38.656 -19.094 1 78.31 155 GLY B N 1
ATOM 6522 C CA . GLY B 1 155 ? -9.578 -38.438 -20.516 1 78.31 155 GLY B CA 1
ATOM 6523 C C . GLY B 1 155 ? -10.352 -37.156 -20.828 1 78.31 155 GLY B C 1
ATOM 6524 O O . GLY B 1 155 ? -10.719 -36.906 -21.969 1 78.31 155 GLY B O 1
ATOM 6525 N N . GLU B 1 156 ? -10.711 -36.438 -19.812 1 86.56 156 GLU B N 1
ATOM 6526 C CA . GLU B 1 156 ? -11.438 -35.188 -19.984 1 86.56 156 GLU B CA 1
ATOM 6527 C C . GLU B 1 156 ? -10.547 -34 -19.688 1 86.56 156 GLU B C 1
ATOM 6529 O O . GLU B 1 156 ? -9.664 -34.062 -18.828 1 86.56 156 GLU B O 1
ATOM 6534 N N . LEU B 1 157 ? -10.828 -32.969 -20.422 1 86.5 157 LEU B N 1
ATOM 6535 C CA . LEU B 1 157 ? -10.109 -31.703 -20.172 1 86.5 157 LEU B CA 1
ATOM 6536 C C . LEU B 1 157 ? -10.992 -30.719 -19.438 1 86.5 157 LEU B C 1
ATOM 6538 O O . LEU B 1 157 ? -12.117 -30.422 -19.859 1 86.5 157 LEU B O 1
ATOM 6542 N N . TYR B 1 158 ? -10.602 -30.344 -18.266 1 90 158 TYR B N 1
ATOM 6543 C CA . TYR B 1 158 ? -11.25 -29.297 -17.484 1 90 158 TYR B CA 1
ATOM 6544 C C . TYR B 1 158 ? -10.5 -27.984 -17.594 1 90 158 TYR B C 1
ATOM 6546 O O . TYR B 1 158 ? -9.297 -27.922 -17.312 1 90 158 TYR B O 1
ATOM 6554 N N . ALA B 1 159 ? -11.164 -26.875 -18.031 1 88 159 ALA B N 1
ATOM 6555 C CA . ALA B 1 159 ? -10.453 -25.625 -18.25 1 88 159 ALA B CA 1
ATOM 6556 C C . ALA B 1 159 ? -11.312 -24.422 -17.875 1 88 159 ALA B C 1
ATOM 6558 O O . ALA B 1 159 ? -12.531 -24.453 -18.031 1 88 159 ALA B O 1
ATOM 6559 N N . GLY B 1 160 ? -10.68 -23.469 -17.234 1 89.19 160 GLY B N 1
ATOM 6560 C CA . GLY B 1 160 ? -11.281 -22.156 -17.078 1 89.19 160 GLY B CA 1
ATOM 6561 C C . GLY B 1 160 ? -10.836 -21.172 -18.125 1 89.19 160 GLY B C 1
ATOM 6562 O O . GLY B 1 160 ? -9.641 -20.875 -18.266 1 89.19 160 GLY B O 1
ATOM 6563 N N . LEU B 1 161 ? -11.703 -20.672 -18.938 1 82.69 161 LEU B N 1
ATOM 6564 C CA . LEU B 1 161 ? -11.281 -19.781 -20.016 1 82.69 161 LEU B CA 1
ATOM 6565 C C . LEU B 1 161 ? -12.453 -18.938 -20.5 1 82.69 161 LEU B C 1
ATOM 6567 O O . LEU B 1 161 ? -13.578 -19.078 -20.016 1 82.69 161 LEU B O 1
ATOM 6571 N N . THR B 1 162 ? -12.078 -18.047 -21.328 1 78.75 162 THR B N 1
ATOM 6572 C CA . THR B 1 162 ? -13.078 -17.266 -22.047 1 78.75 162 THR B CA 1
ATOM 6573 C C . THR B 1 162 ? -13.273 -17.828 -23.453 1 78.75 162 THR B C 1
ATOM 6575 O O . THR B 1 162 ? -12.344 -17.828 -24.266 1 78.75 162 THR B O 1
ATOM 6578 N N . ALA B 1 163 ? -14.414 -18.297 -23.766 1 71.19 163 ALA B N 1
ATOM 6579 C CA . ALA B 1 163 ? -14.68 -19.094 -24.969 1 71.19 163 ALA B CA 1
ATOM 6580 C C . ALA B 1 163 ? -14.758 -18.203 -26.203 1 71.19 163 ALA B C 1
ATOM 6582 O O . ALA B 1 163 ? -14.398 -18.625 -27.297 1 71.19 163 ALA B O 1
ATOM 6583 N N . ASP B 1 164 ? -15.305 -16.938 -26 1 66.75 164 ASP B N 1
ATOM 6584 C CA . ASP B 1 164 ? -15.516 -16.141 -27.203 1 66.75 164 ASP B CA 1
ATOM 6585 C C . ASP B 1 164 ? -14.328 -15.211 -27.469 1 66.75 164 ASP B C 1
ATOM 6587 O O . ASP B 1 164 ? -13.523 -14.961 -26.578 1 66.75 164 ASP B O 1
ATOM 6591 N N . PHE B 1 165 ? -14.164 -14.906 -28.719 1 62.22 165 PHE B N 1
ATOM 6592 C CA . PHE B 1 165 ? -13.086 -14.039 -29.188 1 62.22 165 PHE B CA 1
ATOM 6593 C C . PHE B 1 165 ? -13.195 -12.656 -28.547 1 62.22 165 PHE B C 1
ATOM 6595 O O . PHE B 1 165 ? -12.18 -11.984 -28.344 1 62.22 165 PHE B O 1
ATOM 6602 N N . LEU B 1 166 ? -14.438 -12.367 -28.203 1 61.19 166 LEU B N 1
ATOM 6603 C CA . LEU B 1 166 ? -14.648 -11.023 -27.688 1 61.19 166 LEU B CA 1
ATOM 6604 C C . LEU B 1 166 ? -14.445 -10.977 -26.188 1 61.19 166 LEU B C 1
ATOM 6606 O O . LEU B 1 166 ? -14.477 -9.906 -25.578 1 61.19 166 LEU B O 1
ATOM 6610 N N . GLY B 1 167 ? -14.133 -12.164 -25.703 1 66.06 167 GLY B N 1
ATOM 6611 C CA . GLY B 1 167 ? -13.859 -12.195 -24.281 1 66.06 167 GLY B CA 1
ATOM 6612 C C . GLY B 1 167 ? -15.109 -12.039 -23.438 1 66.06 167 GLY B C 1
ATOM 6613 O O . GLY B 1 167 ? -15.031 -11.617 -22.281 1 66.06 167 GLY B O 1
ATOM 6614 N N . ARG B 1 168 ? -16.297 -12.312 -23.844 1 71.62 168 ARG B N 1
ATOM 6615 C CA . ARG B 1 168 ? -17.531 -12.016 -23.141 1 71.62 168 ARG B CA 1
ATOM 6616 C C . ARG B 1 168 ? -18.141 -13.289 -22.547 1 71.62 168 ARG B C 1
ATOM 6618 O O . ARG B 1 168 ? -19.172 -13.234 -21.875 1 71.62 168 ARG B O 1
ATOM 6625 N N . ASP B 1 169 ? -17.438 -14.359 -22.828 1 80.12 169 ASP B N 1
ATOM 6626 C CA . ASP B 1 169 ? -18.031 -15.617 -22.359 1 80.12 169 ASP B CA 1
ATOM 6627 C C . ASP B 1 169 ? -17.031 -16.406 -21.516 1 80.12 169 ASP B C 1
ATOM 6629 O O . ASP B 1 169 ? -16.609 -17.5 -21.906 1 80.12 169 ASP B O 1
ATOM 6633 N N . PRO B 1 170 ? -16.828 -15.883 -20.344 1 85.62 170 PRO B N 1
ATOM 6634 C CA . PRO B 1 170 ? -15.961 -16.656 -19.469 1 85.62 170 PRO B CA 1
ATOM 6635 C C . PRO B 1 170 ? -16.688 -17.828 -18.797 1 85.62 170 PRO B C 1
ATOM 6637 O O . PRO B 1 170 ? -17.891 -17.75 -18.547 1 85.62 170 PRO B O 1
ATOM 6640 N N . GLY B 1 171 ? -15.938 -18.922 -18.609 1 89.44 171 GLY B N 1
ATOM 6641 C CA . GLY B 1 171 ? -16.562 -20.031 -17.922 1 89.44 171 GLY B CA 1
ATOM 6642 C C . GLY B 1 171 ? -15.625 -21.203 -17.672 1 89.44 171 GLY B C 1
ATOM 6643 O O . GLY B 1 171 ? -14.461 -21.156 -18.094 1 89.44 171 GLY B O 1
ATOM 6644 N N . VAL B 1 172 ? -16.125 -22.141 -16.938 1 92 172 VAL B N 1
ATOM 6645 C CA . VAL B 1 172 ? -15.477 -23.422 -16.703 1 92 172 VAL B CA 1
ATOM 6646 C C . VAL B 1 172 ? -16.031 -24.453 -17.703 1 92 172 VAL B C 1
ATOM 6648 O O . VAL B 1 172 ? -17.234 -24.578 -17.859 1 92 172 VAL B O 1
ATOM 6651 N N . PHE B 1 173 ? -15.07 -25.219 -18.297 1 89.62 173 PHE B N 1
ATOM 6652 C CA . PHE B 1 173 ? -15.477 -26.109 -19.359 1 89.62 173 PHE B CA 1
ATOM 6653 C C . PHE B 1 173 ? -14.922 -27.516 -19.141 1 89.62 173 PHE B C 1
ATOM 6655 O O . PHE B 1 173 ? -13.844 -27.672 -18.562 1 89.62 173 PHE B O 1
ATOM 6662 N N . ARG B 1 174 ? -15.68 -28.422 -19.531 1 90.81 174 ARG B N 1
ATOM 6663 C CA . ARG B 1 174 ? -15.203 -29.781 -19.734 1 90.81 174 ARG B CA 1
ATOM 6664 C C . ARG B 1 174 ? -15.344 -30.203 -21.203 1 90.81 174 ARG B C 1
ATOM 6666 O O . ARG B 1 174 ? -16.391 -29.969 -21.828 1 90.81 174 ARG B O 1
ATOM 6673 N N . SER B 1 175 ? -14.211 -30.781 -21.734 1 83.75 175 SER B N 1
ATOM 6674 C CA . SER B 1 175 ? -14.25 -31.188 -23.125 1 83.75 175 SER B CA 1
ATOM 6675 C C . SER B 1 175 ? -13.32 -32.375 -23.391 1 83.75 175 SER B C 1
ATOM 6677 O O . SER B 1 175 ? -12.727 -32.906 -22.453 1 83.75 175 SER B O 1
ATOM 6679 N N . MET B 1 176 ? -13.258 -32.906 -24.766 1 76.5 176 MET B N 1
ATOM 6680 C CA . MET B 1 176 ? -12.312 -33.844 -25.359 1 76.5 176 MET B CA 1
ATOM 6681 C C . MET B 1 176 ? -12.641 -35.281 -24.953 1 76.5 176 MET B C 1
ATOM 6683 O O . MET B 1 176 ? -12.195 -36.25 -25.609 1 76.5 176 MET B O 1
ATOM 6687 N N . GLY B 1 177 ? -13.555 -35.438 -23.891 1 77.38 177 GLY B N 1
ATOM 6688 C CA . GLY B 1 177 ? -13.82 -36.781 -23.453 1 77.38 177 GLY B CA 1
ATOM 6689 C C . GLY B 1 177 ? -15.141 -37.344 -23.953 1 77.38 177 GLY B C 1
ATOM 6690 O O . GLY B 1 177 ? -15.672 -36.875 -24.969 1 77.38 177 GLY B O 1
ATOM 6691 N N . THR B 1 178 ? -15.383 -38.5 -23.391 1 79.88 178 THR B N 1
ATOM 6692 C CA . THR B 1 178 ? -16.594 -39.219 -23.781 1 79.88 178 THR B CA 1
ATOM 6693 C C . THR B 1 178 ? -17.812 -38.625 -23.094 1 79.88 178 THR B C 1
ATOM 6695 O O . THR B 1 178 ? -18.953 -38.812 -23.547 1 79.88 178 THR B O 1
ATOM 6698 N N . ARG B 1 179 ? -17.531 -37.906 -22.172 1 82.56 179 ARG B N 1
ATOM 6699 C CA . ARG B 1 179 ? -18.641 -37.312 -21.422 1 82.56 179 ARG B CA 1
ATOM 6700 C C . ARG B 1 179 ? -19.188 -36.062 -22.141 1 82.56 179 ARG B C 1
ATOM 6702 O O . ARG B 1 179 ? -18.516 -35.5 -23.016 1 82.56 179 ARG B O 1
ATOM 6709 N N . SER B 1 180 ? -20.422 -35.781 -21.766 1 81.94 180 SER B N 1
ATOM 6710 C CA . SER B 1 180 ? -21.016 -34.594 -22.359 1 81.94 180 SER B CA 1
ATOM 6711 C C . SER B 1 180 ? -20.219 -33.344 -22 1 81.94 180 SER B C 1
ATOM 6713 O O . SER B 1 180 ? -19.75 -33.219 -20.875 1 81.94 180 SER B O 1
ATOM 6715 N N . ALA B 1 181 ? -20.109 -32.5 -23 1 87.75 181 ALA B N 1
ATOM 6716 C CA . ALA B 1 181 ? -19.453 -31.234 -22.766 1 87.75 181 ALA B CA 1
ATOM 6717 C C . ALA B 1 181 ? -20.281 -30.344 -21.844 1 87.75 181 ALA B C 1
ATOM 6719 O O . ALA B 1 181 ? -21.5 -30.25 -22 1 87.75 181 ALA B O 1
ATOM 6720 N N . LEU B 1 182 ? -19.672 -29.891 -20.797 1 92.44 182 LEU B N 1
ATOM 6721 C CA . LEU B 1 182 ? -20.359 -29.031 -19.844 1 92.44 182 LEU B CA 1
ATOM 6722 C C . LEU B 1 182 ? -19.703 -27.641 -19.797 1 92.44 182 LEU B C 1
ATOM 6724 O O . LEU B 1 182 ? -18.516 -27.516 -20.047 1 92.44 182 LEU B O 1
ATOM 6728 N N . ARG B 1 183 ? -20.484 -26.641 -19.484 1 90.44 183 ARG B N 1
ATOM 6729 C CA . ARG B 1 183 ? -20 -25.281 -19.281 1 90.44 183 ARG B CA 1
ATOM 6730 C C . ARG B 1 183 ? -20.797 -24.578 -18.188 1 90.44 183 ARG B C 1
ATOM 6732 O O . ARG B 1 183 ? -21.891 -25 -17.844 1 90.44 183 ARG B O 1
ATOM 6739 N N . THR B 1 184 ? -20.266 -23.562 -17.688 1 92.38 184 THR B N 1
ATOM 6740 C CA . THR B 1 184 ? -20.984 -22.75 -16.719 1 92.38 184 THR B CA 1
ATOM 6741 C C . THR B 1 184 ? -22.016 -21.875 -17.438 1 92.38 184 THR B C 1
ATOM 6743 O O . THR B 1 184 ? -21.75 -21.359 -18.531 1 92.38 184 THR B O 1
ATOM 6746 N N . GLU B 1 185 ? -23.094 -21.641 -16.859 1 89.06 185 GLU B N 1
ATOM 6747 C CA . GLU B 1 185 ? -24.078 -20.703 -17.391 1 89.06 185 GLU B CA 1
ATOM 6748 C C . GLU B 1 185 ? -23.562 -19.266 -17.344 1 89.06 185 GLU B C 1
ATOM 6750 O O . GLU B 1 185 ? -22.875 -18.891 -16.406 1 89.06 185 GLU B O 1
ATOM 6755 N N . VAL B 1 186 ? -24 -18.547 -18.375 1 85.44 186 VAL B N 1
ATOM 6756 C CA . VAL B 1 186 ? -23.578 -17.156 -18.422 1 85.44 186 VAL B CA 1
ATOM 6757 C C . VAL B 1 186 ? -24.469 -16.328 -17.5 1 85.44 186 VAL B C 1
ATOM 6759 O O . VAL B 1 186 ? -25.516 -15.82 -17.922 1 85.44 186 VAL B O 1
ATOM 6762 N N . ASP B 1 187 ? -24.047 -16.234 -16.312 1 88.12 187 ASP B N 1
ATOM 6763 C CA . ASP B 1 187 ? -24.703 -15.477 -15.25 1 88.12 187 ASP B CA 1
ATOM 6764 C C . ASP B 1 187 ? -23.703 -14.828 -14.312 1 88.12 187 ASP B C 1
ATOM 6766 O O . ASP B 1 187 ? -22.75 -15.477 -13.867 1 88.12 187 ASP B O 1
ATOM 6770 N N . GLN B 1 188 ? -23.984 -13.602 -14.031 1 84.69 188 GLN B N 1
ATOM 6771 C CA . GLN B 1 188 ? -23.062 -12.844 -13.195 1 84.69 188 GLN B CA 1
ATOM 6772 C C . GLN B 1 188 ? -23 -13.414 -11.781 1 84.69 188 GLN B C 1
ATOM 6774 O O . GLN B 1 188 ? -22.016 -13.211 -11.07 1 84.69 188 GLN B O 1
ATOM 6779 N N . ARG B 1 189 ? -24.031 -14.117 -11.367 1 86.5 189 ARG B N 1
ATOM 6780 C CA . ARG B 1 189 ? -24.047 -14.742 -10.047 1 86.5 189 ARG B CA 1
ATOM 6781 C C . ARG B 1 189 ? -23.031 -15.883 -9.984 1 86.5 189 ARG B C 1
ATOM 6783 O O . ARG B 1 189 ? -22.469 -16.172 -8.914 1 86.5 189 ARG B O 1
ATOM 6790 N N . LEU B 1 190 ? -22.812 -16.484 -11.094 1 91.88 190 LEU B N 1
ATOM 6791 C CA . LEU B 1 190 ? -21.859 -17.594 -11.133 1 91.88 190 LEU B CA 1
ATOM 6792 C C . LEU B 1 190 ? -20.438 -17.078 -11.336 1 91.88 190 LEU B C 1
ATOM 6794 O O . LEU B 1 190 ? -19.547 -17.359 -10.531 1 91.88 190 LEU B O 1
ATOM 6798 N N . LEU B 1 191 ? -20.281 -16.359 -12.438 1 92.88 191 LEU B N 1
ATOM 6799 C CA . LEU B 1 191 ? -18.984 -15.773 -12.758 1 92.88 191 LEU B CA 1
ATOM 6800 C C . LEU B 1 191 ? -19.156 -14.344 -13.273 1 92.88 191 LEU B C 1
ATOM 6802 O O . LEU B 1 191 ? -20.031 -14.07 -14.102 1 92.88 191 LEU B O 1
ATOM 6806 N N . ASN B 1 192 ? -18.391 -13.461 -12.703 1 91.31 192 ASN B N 1
ATOM 6807 C CA . ASN B 1 192 ? -18.406 -12.07 -13.141 1 91.31 192 ASN B CA 1
ATOM 6808 C C . ASN B 1 192 ? -17.016 -11.578 -13.523 1 91.31 192 ASN B C 1
ATOM 6810 O O . ASN B 1 192 ? -16.266 -11.117 -12.672 1 91.31 192 ASN B O 1
ATOM 6814 N N . ASP B 1 193 ? -16.672 -11.562 -14.773 1 88.31 193 ASP B N 1
ATOM 6815 C CA . ASP B 1 193 ? -15.375 -11.156 -15.32 1 88.31 193 ASP B CA 1
ATOM 6816 C C . ASP B 1 193 ? -14.227 -11.875 -14.617 1 88.31 193 ASP B C 1
ATOM 6818 O O . ASP B 1 193 ? -13.336 -11.242 -14.062 1 88.31 193 ASP B O 1
ATOM 6822 N N . PRO B 1 194 ? -14.219 -13.18 -14.734 1 92 194 PRO B N 1
ATOM 6823 C CA . PRO B 1 194 ? -13.219 -13.984 -14.016 1 92 194 PRO B CA 1
ATOM 6824 C C . PRO B 1 194 ? -11.867 -14.008 -14.727 1 92 194 PRO B C 1
ATOM 6826 O O . PRO B 1 194 ? -11.805 -13.867 -15.945 1 92 194 PRO B O 1
ATOM 6829 N N . LYS B 1 195 ? -10.867 -14.086 -14.023 1 90.31 195 LYS B N 1
ATOM 6830 C CA . LYS B 1 195 ? -9.516 -14.414 -14.484 1 90.31 195 LYS B CA 1
ATOM 6831 C C . LYS B 1 195 ? -9.023 -15.711 -13.852 1 90.31 195 LYS B C 1
ATOM 6833 O O . LYS B 1 195 ? -8.648 -15.727 -12.672 1 90.31 195 LYS B O 1
ATOM 6838 N N . PHE B 1 196 ? -8.977 -16.719 -14.633 1 92.75 196 PHE B N 1
ATOM 6839 C CA . PHE B 1 196 ? -8.617 -18.016 -14.109 1 92.75 196 PHE B CA 1
ATOM 6840 C C . PHE B 1 196 ? -7.105 -18.156 -13.961 1 92.75 196 PHE B C 1
ATOM 6842 O O . PHE B 1 196 ? -6.352 -17.703 -14.828 1 92.75 196 PHE B O 1
ATOM 6849 N N . VAL B 1 197 ? -6.691 -18.797 -12.898 1 93 197 VAL B N 1
ATOM 6850 C CA . VAL B 1 197 ? -5.27 -18.875 -12.562 1 93 197 VAL B CA 1
ATOM 6851 C C . VAL B 1 197 ? -4.805 -20.328 -12.57 1 93 197 VAL B C 1
ATOM 6853 O O . VAL B 1 197 ? -3.693 -20.625 -13.008 1 93 197 VAL B O 1
ATOM 6856 N N . ALA B 1 198 ? -5.668 -21.203 -12.047 1 94.25 198 ALA B N 1
ATOM 6857 C CA . ALA B 1 198 ? -5.266 -22.594 -11.938 1 94.25 198 ALA B CA 1
ATOM 6858 C C . ALA B 1 198 ? -6.48 -23.516 -11.914 1 94.25 198 ALA B C 1
ATOM 6860 O O . ALA B 1 198 ? -7.582 -23.094 -11.555 1 94.25 198 ALA B O 1
ATOM 6861 N N . ALA B 1 199 ? -6.227 -24.719 -12.336 1 94.5 199 ALA B N 1
ATOM 6862 C CA . ALA B 1 199 ? -7.211 -25.797 -12.281 1 94.5 199 ALA B CA 1
ATOM 6863 C C . ALA B 1 199 ? -6.566 -27.109 -11.844 1 94.5 199 ALA B C 1
ATOM 6865 O O . ALA B 1 199 ? -5.504 -27.484 -12.344 1 94.5 199 ALA B O 1
ATOM 6866 N N . HIS B 1 200 ? -7.184 -27.797 -10.883 1 94.25 200 HIS B N 1
ATOM 6867 C CA . HIS B 1 200 ? -6.625 -29.047 -10.367 1 94.25 200 HIS B CA 1
ATOM 6868 C C . HIS B 1 200 ? -7.727 -30.062 -10.078 1 94.25 200 HIS B C 1
ATOM 6870 O O . HIS B 1 200 ? -8.805 -29.688 -9.609 1 94.25 200 HIS B O 1
ATOM 6876 N N . LEU B 1 201 ? -7.414 -31.25 -10.414 1 93.81 201 LEU B N 1
ATOM 6877 C CA . LEU B 1 201 ? -8.266 -32.344 -9.992 1 93.81 201 LEU B CA 1
ATOM 6878 C C . LEU B 1 201 ? -7.785 -32.938 -8.664 1 93.81 201 LEU B C 1
ATOM 6880 O O . LEU B 1 201 ? -6.633 -33.344 -8.547 1 93.81 201 LEU B O 1
ATOM 6884 N N . ILE B 1 202 ? -8.625 -32.906 -7.676 1 93.38 202 ILE B N 1
ATOM 6885 C CA . ILE B 1 202 ? -8.266 -33.375 -6.348 1 93.38 202 ILE B CA 1
ATOM 6886 C C . ILE B 1 202 ? -9.328 -34.344 -5.84 1 93.38 202 ILE B C 1
ATOM 6888 O O . ILE B 1 202 ? -10.5 -34 -5.723 1 93.38 202 ILE B O 1
ATOM 6892 N N . PRO B 1 203 ? -8.945 -35.5 -5.504 1 90.81 203 PRO B N 1
ATOM 6893 C CA . PRO B 1 203 ? -9.922 -36.438 -4.953 1 90.81 203 PRO B CA 1
ATOM 6894 C C . PRO B 1 203 ? -10.336 -36.094 -3.527 1 90.81 203 PRO B C 1
ATOM 6896 O O . PRO B 1 203 ? -9.523 -35.594 -2.74 1 90.81 203 PRO B O 1
ATOM 6899 N N . ASP B 1 204 ? -11.531 -36.344 -3.223 1 87.25 204 ASP B N 1
ATOM 6900 C CA . ASP B 1 204 ? -12.023 -36.094 -1.876 1 87.25 204 ASP B CA 1
ATOM 6901 C C . ASP B 1 204 ? -11.812 -37.281 -0.965 1 87.25 204 ASP B C 1
ATOM 6903 O O . ASP B 1 204 ? -11.586 -37.125 0.237 1 87.25 204 ASP B O 1
ATOM 6907 N N . ASN B 1 205 ? -12.062 -38.406 -1.517 1 87.25 205 ASN B N 1
ATOM 6908 C CA . ASN B 1 205 ? -11.875 -39.656 -0.821 1 87.25 205 ASN B CA 1
ATOM 6909 C C . ASN B 1 205 ? -11.484 -40.781 -1.786 1 87.25 205 ASN B C 1
ATOM 6911 O O . ASN B 1 205 ? -11 -40.531 -2.887 1 87.25 205 ASN B O 1
ATOM 6915 N N . ASP B 1 206 ? -11.703 -42.031 -1.335 1 87.19 206 ASP B N 1
ATOM 6916 C CA . ASP B 1 206 ? -11.258 -43.156 -2.152 1 87.19 206 ASP B CA 1
ATOM 6917 C C . ASP B 1 206 ? -12.266 -43.469 -3.254 1 87.19 206 ASP B C 1
ATOM 6919 O O . ASP B 1 206 ? -11.969 -44.219 -4.18 1 87.19 206 ASP B O 1
ATOM 6923 N N . ASP B 1 207 ? -13.422 -42.844 -3.148 1 88.56 207 ASP B N 1
ATOM 6924 C CA . ASP B 1 207 ? -14.438 -43.031 -4.18 1 88.56 207 ASP B CA 1
ATOM 6925 C C . ASP B 1 207 ? -14.172 -42.094 -5.375 1 88.56 207 ASP B C 1
ATOM 6927 O O . ASP B 1 207 ? -14.359 -40.906 -5.293 1 88.56 207 ASP B O 1
ATOM 6931 N N . ARG B 1 208 ? -13.891 -42.625 -6.477 1 87.81 208 ARG B N 1
ATOM 6932 C CA . ARG B 1 208 ? -13.531 -41.875 -7.668 1 87.81 208 ARG B CA 1
ATOM 6933 C C . ARG B 1 208 ? -14.703 -41.031 -8.164 1 87.81 208 ARG B C 1
ATOM 6935 O O . ARG B 1 208 ? -14.508 -40.031 -8.828 1 87.81 208 ARG B O 1
ATOM 6942 N N . ASP B 1 209 ? -15.867 -41.469 -7.844 1 88.69 209 ASP B N 1
ATOM 6943 C CA . ASP B 1 209 ? -17.047 -40.719 -8.258 1 88.69 209 ASP B CA 1
ATOM 6944 C C . ASP B 1 209 ? -17.219 -39.438 -7.445 1 88.69 209 ASP B C 1
ATOM 6946 O O . ASP B 1 209 ? -18 -38.562 -7.812 1 88.69 209 ASP B O 1
ATOM 6950 N N . ASN B 1 210 ? -16.406 -39.375 -6.445 1 91.62 210 ASN B N 1
ATOM 6951 C CA . ASN B 1 210 ? -16.484 -38.188 -5.609 1 91.62 210 ASN B CA 1
ATOM 6952 C C . ASN B 1 210 ? -15.312 -37.219 -5.883 1 91.62 210 ASN B C 1
ATOM 6954 O O . ASN B 1 210 ? -15.031 -36.344 -5.082 1 91.62 210 ASN B O 1
ATOM 6958 N N . ASP B 1 211 ? -14.617 -37.469 -6.992 1 92.38 211 ASP B N 1
ATOM 6959 C CA . ASP B 1 211 ? -13.523 -36.562 -7.371 1 92.38 211 ASP B CA 1
ATOM 6960 C C . ASP B 1 211 ? -14.047 -35.188 -7.777 1 92.38 211 ASP B C 1
ATOM 6962 O O . ASP B 1 211 ? -15.141 -35.094 -8.344 1 92.38 211 ASP B O 1
ATOM 6966 N N . LYS B 1 212 ? -13.297 -34.25 -7.445 1 94.88 212 LYS B N 1
ATOM 6967 C CA . LYS B 1 212 ? -13.695 -32.875 -7.742 1 94.88 212 LYS B CA 1
ATOM 6968 C C . LYS B 1 212 ? -12.625 -32.125 -8.547 1 94.88 212 LYS B C 1
ATOM 6970 O O . LYS B 1 212 ? -11.438 -32.469 -8.438 1 94.88 212 LYS B O 1
ATOM 6975 N N . ALA B 1 213 ? -13.047 -31.234 -9.383 1 95.44 213 ALA B N 1
ATOM 6976 C CA . ALA B 1 213 ? -12.172 -30.281 -10.062 1 95.44 213 ALA B CA 1
ATOM 6977 C C . ALA B 1 213 ? -12.258 -28.906 -9.422 1 95.44 213 ALA B C 1
ATOM 6979 O O . ALA B 1 213 ? -13.352 -28.359 -9.258 1 95.44 213 ALA B O 1
ATOM 6980 N N . TYR B 1 214 ? -11.172 -28.453 -9.039 1 97.06 214 TYR B N 1
ATOM 6981 C CA . TYR B 1 214 ? -11.109 -27.141 -8.406 1 97.06 214 TYR B CA 1
ATOM 6982 C C . TYR B 1 214 ? -10.547 -26.094 -9.367 1 97.06 214 TYR B C 1
ATOM 6984 O O . TYR B 1 214 ? -9.609 -26.375 -10.117 1 97.06 214 TYR B O 1
ATOM 6992 N N . PHE B 1 215 ? -11.094 -24.922 -9.359 1 96.75 215 PHE B N 1
ATOM 6993 C CA . PHE B 1 215 ? -10.648 -23.781 -10.164 1 96.75 215 PHE B CA 1
ATOM 6994 C C . PHE B 1 215 ? -10.359 -22.578 -9.289 1 96.75 215 PHE B C 1
ATOM 6996 O O . PHE B 1 215 ? -11.148 -22.234 -8.398 1 96.75 215 PHE B O 1
ATOM 7003 N N . PHE B 1 216 ? -9.258 -21.984 -9.5 1 97.56 216 PHE B N 1
ATOM 7004 C CA . PHE B 1 216 ? -8.867 -20.781 -8.781 1 97.56 216 PHE B CA 1
ATOM 7005 C C . PHE B 1 216 ? -8.891 -19.578 -9.711 1 97.56 216 PHE B C 1
ATOM 7007 O O . PHE B 1 216 ? -8.328 -19.609 -10.805 1 97.56 216 PHE B O 1
ATOM 7014 N N . PHE B 1 217 ? -9.523 -18.484 -9.273 1 96.19 217 PHE B N 1
ATOM 7015 C CA . PHE B 1 217 ? -9.688 -17.328 -10.156 1 96.19 217 PHE B CA 1
ATOM 7016 C C . PHE B 1 217 ? -10 -16.078 -9.352 1 96.19 217 PHE B C 1
ATOM 7018 O O . PHE B 1 217 ? -10.203 -16.141 -8.141 1 96.19 217 PHE B O 1
ATOM 7025 N N . THR B 1 218 ? -9.891 -15.016 -10 1 95.12 218 THR B N 1
ATOM 7026 C CA . THR B 1 218 ? -10.367 -13.742 -9.453 1 95.12 218 THR B CA 1
ATOM 7027 C C . THR B 1 218 ? -11.633 -13.289 -10.164 1 95.12 218 THR B C 1
ATOM 7029 O O . THR B 1 218 ? -11.898 -13.695 -11.297 1 95.12 218 THR B O 1
ATOM 7032 N N . GLU B 1 219 ? -12.461 -12.531 -9.516 1 93.88 219 GLU B N 1
ATOM 7033 C CA . GLU B 1 219 ? -13.664 -12.008 -10.148 1 93.88 219 GLU B CA 1
ATOM 7034 C C . GLU B 1 219 ? -14.109 -10.703 -9.5 1 93.88 219 GLU B C 1
ATOM 7036 O O . GLU B 1 219 ? -13.648 -10.359 -8.414 1 93.88 219 GLU B O 1
ATOM 7041 N N . LYS B 1 220 ? -14.922 -9.992 -10.211 1 88.81 220 LYS B N 1
ATOM 7042 C CA . LYS B 1 220 ? -15.516 -8.773 -9.68 1 88.81 220 LYS B CA 1
ATOM 7043 C C . LYS B 1 220 ? -16.703 -9.086 -8.766 1 88.81 220 LYS B C 1
ATOM 7045 O O . LYS B 1 220 ? -17.5 -9.969 -9.062 1 88.81 220 LYS B O 1
ATOM 7050 N N . VAL B 1 221 ? -16.719 -8.32 -7.664 1 83.75 221 VAL B N 1
ATOM 7051 C CA . VAL B 1 221 ? -17.719 -8.625 -6.645 1 83.75 221 VAL B CA 1
ATOM 7052 C C . VAL B 1 221 ? -19.062 -8.016 -7.031 1 83.75 221 VAL B C 1
ATOM 7054 O O . VAL B 1 221 ? -19.125 -6.844 -7.418 1 83.75 221 VAL B O 1
ATOM 7057 N N . VAL B 1 222 ? -19.953 -8.758 -6.918 1 67.25 222 VAL B N 1
ATOM 7058 C CA . VAL B 1 222 ? -21.328 -8.289 -7.078 1 67.25 222 VAL B CA 1
ATOM 7059 C C . VAL B 1 222 ? -21.938 -8.008 -5.707 1 67.25 222 VAL B C 1
ATOM 7061 O O . VAL B 1 222 ? -22.812 -7.145 -5.578 1 67.25 222 VAL B O 1
ATOM 7064 N N . GLU B 1 223 ? -21.344 -8.719 -4.734 1 56.09 223 GLU B N 1
ATOM 7065 C CA . GLU B 1 223 ? -21.953 -8.68 -3.406 1 56.09 223 GLU B CA 1
ATOM 7066 C C . GLU B 1 223 ? -21.453 -7.484 -2.6 1 56.09 223 GLU B C 1
ATOM 7068 O O . GLU B 1 223 ? -21.875 -7.273 -1.462 1 56.09 223 GLU B O 1
ATOM 7073 N N . ALA B 1 224 ? -20.516 -6.766 -3.146 1 56.78 224 ALA B N 1
ATOM 7074 C CA . ALA B 1 224 ? -20.016 -5.637 -2.361 1 56.78 224 ALA B CA 1
ATOM 7075 C C . ALA B 1 224 ? -21.078 -4.555 -2.217 1 56.78 224 ALA B C 1
ATOM 7077 O O . ALA B 1 224 ? -21.781 -4.23 -3.18 1 56.78 224 ALA B O 1
ATOM 7078 N N . ASP B 1 225 ? -21.547 -4.316 -1.014 1 55.59 225 ASP B N 1
ATOM 7079 C CA . ASP B 1 225 ? -22.547 -3.301 -0.696 1 55.59 225 ASP B CA 1
ATOM 7080 C C . ASP B 1 225 ? -22.125 -1.927 -1.202 1 55.59 225 ASP B C 1
ATOM 7082 O O . ASP B 1 225 ? -22.953 -1.026 -1.354 1 55.59 225 ASP B O 1
ATOM 7086 N N . SER B 1 226 ? -20.812 -1.866 -1.342 1 57.22 226 SER B N 1
ATOM 7087 C CA . SER B 1 226 ? -20.359 -0.53 -1.709 1 57.22 226 SER B CA 1
ATOM 7088 C C . SER B 1 226 ? -20.375 -0.336 -3.221 1 57.22 226 SER B C 1
ATOM 7090 O O . SER B 1 226 ? -20.266 -1.304 -3.979 1 57.22 226 SER B O 1
ATOM 7092 N N . LYS B 1 227 ? -20.891 0.699 -3.701 1 57.66 227 LYS B N 1
ATOM 7093 C CA . LYS B 1 227 ? -20.953 1.119 -5.098 1 57.66 227 LYS B CA 1
ATOM 7094 C C . LYS B 1 227 ? -19.594 0.98 -5.777 1 57.66 227 LYS B C 1
ATOM 7096 O O . LYS B 1 227 ? -19.484 1.099 -7 1 57.66 227 LYS B O 1
ATOM 7101 N N . GLU B 1 228 ? -18.609 0.584 -4.926 1 65.56 228 GLU B N 1
ATOM 7102 C CA . GLU B 1 228 ? -17.281 0.53 -5.547 1 65.56 228 GLU B CA 1
ATOM 7103 C C . GLU B 1 228 ? -16.938 -0.891 -5.98 1 65.56 228 GLU B C 1
ATOM 7105 O O . GLU B 1 228 ? -17.359 -1.86 -5.344 1 65.56 228 GLU B O 1
ATOM 7110 N N . HIS B 1 229 ? -16.422 -0.973 -7.164 1 74.56 229 HIS B N 1
ATOM 7111 C CA . HIS B 1 229 ? -15.953 -2.24 -7.719 1 74.56 229 HIS B CA 1
ATOM 7112 C C . HIS B 1 229 ? -14.852 -2.854 -6.855 1 74.56 229 HIS B C 1
ATOM 7114 O O . HIS B 1 229 ? -14.086 -2.131 -6.215 1 74.56 229 HIS B O 1
ATOM 7120 N N . ALA B 1 230 ? -15.062 -4.133 -6.598 1 84.94 230 ALA B N 1
ATOM 7121 C CA . ALA B 1 230 ? -14.031 -4.855 -5.852 1 84.94 230 ALA B CA 1
ATOM 7122 C C . ALA B 1 230 ? -13.719 -6.191 -6.516 1 84.94 230 ALA B C 1
ATOM 7124 O O . ALA B 1 230 ? -14.578 -6.789 -7.168 1 84.94 230 ALA B O 1
ATOM 7125 N N . ILE B 1 231 ? -12.516 -6.555 -6.535 1 91.5 231 ILE B N 1
ATOM 7126 C CA . ILE B 1 231 ? -12.062 -7.848 -7.039 1 91.5 231 ILE B CA 1
ATOM 7127 C C . ILE B 1 231 ? -11.688 -8.758 -5.871 1 91.5 231 ILE B C 1
ATOM 7129 O O . ILE B 1 231 ? -11.078 -8.312 -4.898 1 91.5 231 ILE B O 1
ATOM 7133 N N . VAL B 1 232 ? -12.102 -9.969 -5.973 1 93.38 232 VAL B N 1
ATOM 7134 C CA . VAL B 1 232 ? -11.758 -10.93 -4.934 1 93.38 232 VAL B CA 1
ATOM 7135 C C . VAL B 1 232 ? -11.258 -12.227 -5.574 1 93.38 232 VAL B C 1
ATOM 7137 O O . VAL B 1 232 ? -11.492 -12.461 -6.762 1 93.38 232 VAL B O 1
ATOM 7140 N N . SER B 1 233 ? -10.578 -12.984 -4.809 1 97.12 233 SER B N 1
ATOM 7141 C CA . SER B 1 233 ? -10.125 -14.305 -5.246 1 97.12 233 SER B CA 1
ATOM 7142 C C . SER B 1 233 ? -11.102 -15.391 -4.809 1 97.12 233 SER B C 1
ATOM 7144 O O . SER B 1 233 ? -11.656 -15.336 -3.709 1 97.12 233 SER B O 1
ATOM 7146 N N . ARG B 1 234 ? -11.258 -16.375 -5.738 1 97.75 234 ARG B N 1
ATOM 7147 C CA . ARG B 1 234 ? -12.234 -17.438 -5.504 1 97.75 234 ARG B CA 1
ATOM 7148 C C . ARG B 1 234 ? -11.633 -18.812 -5.77 1 97.75 234 ARG B C 1
ATOM 7150 O O . ARG B 1 234 ? -10.656 -18.938 -6.516 1 97.75 234 ARG B O 1
ATOM 7157 N N . VAL B 1 235 ? -12.172 -19.75 -5.094 1 98.19 235 VAL B N 1
ATOM 7158 C CA . VAL B 1 235 ? -11.992 -21.156 -5.445 1 98.19 235 VAL B CA 1
ATOM 7159 C C . VAL B 1 235 ? -13.344 -21.766 -5.832 1 98.19 235 VAL B C 1
ATOM 7161 O O . VAL B 1 235 ? -14.32 -21.656 -5.09 1 98.19 235 VAL B O 1
ATOM 7164 N N . GLY B 1 236 ? -13.422 -22.266 -7.031 1 97.56 236 GLY B N 1
ATOM 7165 C CA . GLY B 1 236 ? -14.609 -22.969 -7.504 1 97.56 236 GLY B CA 1
ATOM 7166 C C . GLY B 1 236 ? -14.422 -24.469 -7.578 1 97.56 236 GLY B C 1
ATOM 7167 O O . GLY B 1 236 ? -13.297 -24.953 -7.719 1 97.56 236 GLY B O 1
ATOM 7168 N N . ARG B 1 237 ? -15.523 -25.156 -7.539 1 97.19 237 ARG B N 1
ATOM 7169 C CA . ARG B 1 237 ? -15.422 -26.609 -7.578 1 97.19 237 ARG B CA 1
ATOM 7170 C C . ARG B 1 237 ? -16.594 -27.234 -8.344 1 97.19 237 ARG B C 1
ATOM 7172 O O . ARG B 1 237 ? -17.719 -26.719 -8.281 1 97.19 237 ARG B O 1
ATOM 7179 N N . VAL B 1 238 ? -16.375 -28.281 -9.031 1 96.5 238 VAL B N 1
ATOM 7180 C CA . VAL B 1 238 ? -17.391 -29.078 -9.719 1 96.5 238 VAL B CA 1
ATOM 7181 C C . VAL B 1 238 ? -17.078 -30.562 -9.547 1 96.5 238 VAL B C 1
ATOM 7183 O O . VAL B 1 238 ? -15.922 -30.953 -9.32 1 96.5 238 VAL B O 1
ATOM 7186 N N . CYS B 1 239 ? -18.094 -31.344 -9.578 1 95.44 239 CYS B N 1
ATOM 7187 C CA . CYS B 1 239 ? -17.906 -32.781 -9.578 1 95.44 239 CYS B CA 1
ATOM 7188 C C . CYS B 1 239 ? -17.391 -33.281 -10.922 1 95.44 239 CYS B C 1
ATOM 7190 O O . CYS B 1 239 ? -17.891 -32.875 -11.969 1 95.44 239 CYS B O 1
ATOM 7192 N N . VAL B 1 240 ? -16.406 -34.125 -10.859 1 93.31 240 VAL B N 1
ATOM 7193 C CA . VAL B 1 240 ? -15.82 -34.656 -12.086 1 93.31 240 VAL B CA 1
ATOM 7194 C C . VAL B 1 240 ? -16.875 -35.438 -12.867 1 93.31 240 VAL B C 1
ATOM 7196 O O . VAL B 1 240 ? -16.891 -35.406 -14.102 1 93.31 240 VAL B O 1
ATOM 7199 N N . ASN B 1 241 ? -17.844 -36.094 -12.188 1 91.69 241 ASN B N 1
ATOM 7200 C CA . ASN B 1 241 ? -18.828 -36.938 -12.852 1 91.69 241 ASN B CA 1
ATOM 7201 C C . ASN B 1 241 ? -20.141 -36.156 -13.094 1 91.69 241 ASN B C 1
ATOM 7203 O O . ASN B 1 241 ? -21.172 -36.781 -13.328 1 91.69 241 ASN B O 1
ATOM 7207 N N . ASP B 1 242 ? -20.125 -34.875 -12.961 1 95.19 242 ASP B N 1
ATOM 7208 C CA . ASP B 1 242 ? -21.312 -34.094 -13.25 1 95.19 242 ASP B CA 1
ATOM 7209 C C . ASP B 1 242 ? -21.797 -34.312 -14.68 1 95.19 242 ASP B C 1
ATOM 7211 O O . ASP B 1 242 ? -21 -34.25 -15.625 1 95.19 242 ASP B O 1
ATOM 7215 N N . ALA B 1 243 ? -23.047 -34.562 -14.852 1 94.44 243 ALA B N 1
ATOM 7216 C CA . ALA B 1 243 ? -23.594 -34.781 -16.172 1 94.44 243 ALA B CA 1
ATOM 7217 C C . ALA B 1 243 ? -24.594 -33.719 -16.562 1 94.44 243 ALA B C 1
ATOM 7219 O O . ALA B 1 243 ? -25.266 -33.812 -17.594 1 94.44 243 ALA B O 1
ATOM 7220 N N . GLY B 1 244 ? -24.609 -32.688 -15.82 1 94.56 244 GLY B N 1
ATOM 7221 C CA . GLY B 1 244 ? -25.609 -31.672 -16.078 1 94.56 244 GLY B CA 1
ATOM 7222 C C . GLY B 1 244 ? -27.016 -32.094 -15.656 1 94.56 244 GLY B C 1
ATOM 7223 O O . GLY B 1 244 ? -27.203 -33.188 -15.125 1 94.56 244 GLY B O 1
ATOM 7224 N N . GLY B 1 245 ? -27.938 -31.188 -15.883 1 92.56 245 GLY B N 1
ATOM 7225 C CA . GLY B 1 245 ? -29.328 -31.516 -15.586 1 92.56 245 GLY B CA 1
ATOM 7226 C C . GLY B 1 245 ? -30.094 -32.031 -16.781 1 92.56 245 GLY B C 1
ATOM 7227 O O . GLY B 1 245 ? -29.625 -31.953 -17.922 1 92.56 245 GLY B O 1
ATOM 7228 N N . GLN B 1 246 ? -31.203 -32.594 -16.5 1 92.31 246 GLN B N 1
ATOM 7229 C CA . GLN B 1 246 ? -32.031 -33.156 -17.562 1 92.31 246 GLN B CA 1
ATOM 7230 C C . GLN B 1 246 ? -32.906 -32.094 -18.219 1 92.31 246 GLN B C 1
ATOM 7232 O O . GLN B 1 246 ? -33 -32 -19.438 1 92.31 246 GLN B O 1
ATOM 7237 N N . ARG B 1 247 ? -33.531 -31.297 -17.422 1 93.12 247 ARG B N 1
ATOM 7238 C CA . ARG B 1 247 ? -34.438 -30.234 -17.906 1 93.12 247 ARG B CA 1
ATOM 7239 C C . ARG B 1 247 ? -33.844 -28.859 -17.594 1 93.12 247 ARG B C 1
ATOM 7241 O O . ARG B 1 247 ? -33.844 -27.984 -18.453 1 93.12 247 ARG B O 1
ATOM 7248 N N . VAL B 1 248 ? -33.469 -28.781 -16.391 1 92.56 248 VAL B N 1
ATOM 7249 C CA . VAL B 1 248 ? -32.812 -27.562 -15.922 1 92.56 248 VAL B CA 1
ATOM 7250 C C . VAL B 1 248 ? -31.297 -27.734 -16 1 92.56 248 VAL B C 1
ATOM 7252 O O . VAL B 1 248 ? -30.766 -28.812 -15.672 1 92.56 248 VAL B O 1
ATOM 7255 N N . LEU B 1 249 ? -30.594 -26.672 -16.484 1 94.62 249 LEU B N 1
ATOM 7256 C CA . LEU B 1 249 ? -29.141 -26.703 -16.609 1 94.62 249 LEU B CA 1
ATOM 7257 C C . LEU B 1 249 ? -28.688 -27.812 -17.562 1 94.62 249 LEU B C 1
ATOM 7259 O O . LEU B 1 249 ? -27.812 -28.609 -17.219 1 94.62 249 LEU B O 1
ATOM 7263 N N . VAL B 1 250 ? -29.328 -27.844 -18.672 1 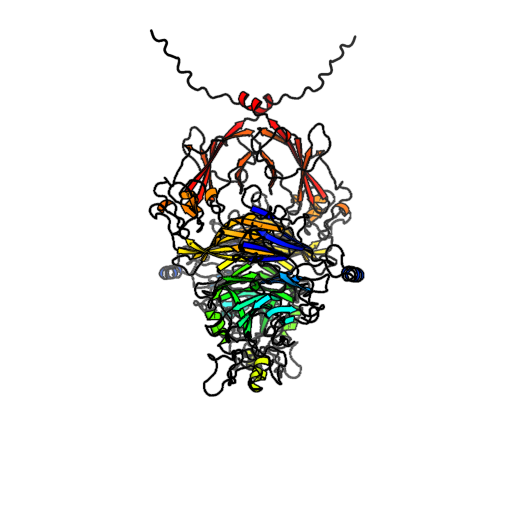94.06 250 VAL B N 1
ATOM 7264 C CA . VAL B 1 250 ? -28.953 -28.797 -19.719 1 94.06 250 VAL B CA 1
ATOM 7265 C C . VAL B 1 250 ? -27.578 -28.438 -20.266 1 94.06 250 VAL B C 1
ATOM 7267 O O . VAL B 1 250 ? -27.359 -27.312 -20.719 1 94.06 250 VAL B O 1
ATOM 7270 N N . ASN B 1 251 ? -26.656 -29.406 -20.203 1 91.94 251 ASN B N 1
ATOM 7271 C CA . ASN B 1 251 ? -25.281 -29.219 -20.641 1 91.94 251 ASN B CA 1
ATOM 7272 C C . ASN B 1 251 ? -24.578 -28.109 -19.875 1 91.94 251 ASN B C 1
ATOM 7274 O O . ASN B 1 251 ? -23.734 -27.406 -20.438 1 91.94 251 ASN B O 1
ATOM 7278 N N . LYS B 1 252 ? -25.062 -27.906 -18.734 1 95.19 252 LYS B N 1
ATOM 7279 C CA . LYS B 1 252 ? -24.453 -26.953 -17.828 1 95.19 252 LYS B CA 1
ATOM 7280 C C . LYS B 1 252 ? -24.078 -27.625 -16.5 1 95.19 252 LYS B C 1
ATOM 7282 O O . LYS B 1 252 ? -24.688 -28.625 -16.109 1 95.19 252 LYS B O 1
ATOM 7287 N N . TRP B 1 253 ? -23.078 -27.047 -15.875 1 96.12 253 TRP B N 1
ATOM 7288 C CA . TRP B 1 253 ? -22.688 -27.594 -14.586 1 96.12 253 TRP B CA 1
ATOM 7289 C C . TRP B 1 253 ? -23.828 -27.531 -13.586 1 96.12 253 TRP B C 1
ATOM 7291 O O . TRP B 1 253 ? -24.453 -26.469 -13.414 1 96.12 253 TRP B O 1
ATOM 7301 N N . SER B 1 254 ? -24.094 -28.578 -12.914 1 96.19 254 SER B N 1
ATOM 7302 C CA . SER B 1 254 ? -25.141 -28.625 -11.906 1 96.19 254 SER B CA 1
ATOM 7303 C C . SER B 1 254 ? -24.562 -28.625 -10.492 1 96.19 254 SER B C 1
ATOM 7305 O O . SER B 1 254 ? -25.281 -28.391 -9.523 1 96.19 254 SER B O 1
ATOM 7307 N N . THR B 1 255 ? -23.25 -28.797 -10.344 1 96.62 255 THR B N 1
ATOM 7308 C CA . THR B 1 255 ? -22.656 -28.953 -9.023 1 96.62 255 THR B CA 1
ATOM 7309 C C . THR B 1 255 ? -21.656 -27.828 -8.75 1 96.62 255 THR B C 1
ATOM 7311 O O . THR B 1 255 ? -20.844 -27.922 -7.824 1 96.62 255 THR B O 1
ATOM 7314 N N . PHE B 1 256 ? -21.719 -26.812 -9.477 1 97.06 256 PHE B N 1
ATOM 7315 C CA . PHE B 1 256 ? -20.75 -25.734 -9.336 1 97.06 256 PHE B CA 1
ATOM 7316 C C . PHE B 1 256 ? -21 -24.938 -8.055 1 97.06 256 PHE B C 1
ATOM 7318 O O . PHE B 1 256 ? -22.125 -24.484 -7.809 1 97.06 256 PHE B O 1
ATOM 7325 N N . ASN B 1 257 ? -19.969 -24.766 -7.273 1 97.69 257 ASN B N 1
ATOM 7326 C CA . ASN B 1 257 ? -19.938 -23.891 -6.102 1 97.69 257 ASN B CA 1
ATOM 7327 C C . ASN B 1 257 ? -18.625 -23.109 -6.031 1 97.69 257 ASN B C 1
ATOM 7329 O O . ASN B 1 257 ? -17.609 -23.516 -6.582 1 97.69 257 ASN B O 1
ATOM 7333 N N . LYS B 1 258 ? -18.688 -21.984 -5.469 1 97.56 258 LYS B N 1
ATOM 7334 C CA . LYS B 1 258 ? -17.469 -21.203 -5.293 1 97.56 258 LYS B CA 1
ATOM 7335 C C . LYS B 1 258 ? -17.406 -20.594 -3.896 1 97.56 258 LYS B C 1
ATOM 7337 O O . LYS B 1 258 ? -18.422 -20.469 -3.221 1 97.56 258 LYS B O 1
ATOM 7342 N N . ALA B 1 259 ? -16.25 -20.281 -3.465 1 98 259 ALA B N 1
ATOM 7343 C CA . ALA B 1 259 ? -15.984 -19.672 -2.16 1 98 259 ALA B CA 1
ATOM 7344 C C . ALA B 1 259 ? -14.875 -18.625 -2.254 1 98 259 ALA B C 1
ATOM 7346 O O . ALA B 1 259 ? -14.039 -18.688 -3.156 1 98 259 ALA B O 1
ATOM 7347 N N . ARG B 1 260 ? -14.891 -17.703 -1.348 1 96.62 260 ARG B N 1
ATOM 7348 C CA . ARG B 1 260 ? -13.883 -16.656 -1.322 1 96.62 260 ARG B CA 1
ATOM 7349 C C . ARG B 1 260 ? -12.586 -17.156 -0.696 1 96.62 260 ARG B C 1
ATOM 7351 O O . ARG B 1 260 ? -12.609 -17.859 0.312 1 96.62 260 ARG B O 1
ATOM 7358 N N . LEU B 1 261 ? -11.539 -16.891 -1.364 1 97.81 261 LEU B N 1
ATOM 7359 C CA . LEU B 1 261 ? -10.195 -17.172 -0.86 1 97.81 261 LEU B CA 1
ATOM 7360 C C . LEU B 1 261 ? -9.547 -15.906 -0.302 1 97.81 261 LEU B C 1
ATOM 7362 O O . LEU B 1 261 ? -9.312 -14.945 -1.041 1 97.81 261 LEU B O 1
ATOM 7366 N N . VAL B 1 262 ? -9.195 -15.945 1.021 1 96.81 262 VAL B N 1
ATOM 7367 C CA . VAL B 1 262 ? -8.742 -14.719 1.67 1 96.81 262 VAL B CA 1
ATOM 7368 C C . VAL B 1 262 ? -7.246 -14.812 1.961 1 96.81 262 VAL B C 1
ATOM 7370 O O . VAL B 1 262 ? -6.75 -15.859 2.371 1 96.81 262 VAL B O 1
ATOM 7373 N N . CYS B 1 263 ? -6.52 -13.766 1.63 1 97.38 263 CYS B N 1
ATOM 7374 C CA . CYS B 1 263 ? -5.141 -13.539 2.053 1 97.38 263 CYS B CA 1
ATOM 7375 C C . CYS B 1 263 ? -4.953 -12.125 2.584 1 97.38 263 CYS B C 1
ATOM 7377 O O . CYS B 1 263 ? -5.043 -11.156 1.826 1 97.38 263 CYS B O 1
ATOM 7379 N N . SER B 1 264 ? -4.77 -12.039 3.918 1 94.38 264 SER B N 1
ATOM 7380 C CA . SER B 1 264 ? -4.684 -10.711 4.52 1 94.38 264 SER B CA 1
ATOM 7381 C C . SER B 1 264 ? -3.701 -10.695 5.688 1 94.38 264 SER B C 1
ATOM 7383 O O . SER B 1 264 ? -3.416 -11.734 6.277 1 94.38 264 SER B O 1
ATOM 7385 N N . VAL B 1 265 ? -3.096 -9.586 5.938 1 92.75 265 VAL B N 1
ATOM 7386 C CA . VAL B 1 265 ? -2.234 -9.344 7.09 1 92.75 265 VAL B CA 1
ATOM 7387 C C . VAL B 1 265 ? -3.018 -8.617 8.18 1 92.75 265 VAL B C 1
ATOM 7389 O O . VAL B 1 265 ? -3.559 -7.531 7.941 1 92.75 265 VAL B O 1
ATOM 7392 N N . PRO B 1 266 ? -3.117 -9.188 9.305 1 89.25 266 PRO B N 1
ATOM 7393 C CA . PRO B 1 266 ? -3.816 -8.492 10.383 1 89.25 266 PRO B CA 1
ATOM 7394 C C . PRO B 1 266 ? -3.137 -7.18 10.773 1 89.25 266 PRO B C 1
ATOM 7396 O O . PRO B 1 266 ? -1.906 -7.098 10.789 1 89.25 266 PRO B O 1
ATOM 7399 N N . GLY B 1 267 ? -3.844 -6.141 10.969 1 85.56 267 GLY B N 1
ATOM 7400 C CA . GLY B 1 267 ? -3.318 -4.836 11.336 1 85.56 267 GLY B CA 1
ATOM 7401 C C . GLY B 1 267 ? -3.797 -4.367 12.695 1 85.56 267 GLY B C 1
ATOM 7402 O O . GLY B 1 267 ? -4.48 -5.102 13.406 1 85.56 267 GLY B O 1
ATOM 7403 N N . PRO B 1 268 ? -3.355 -3.109 12.945 1 78.94 268 PRO B N 1
ATOM 7404 C CA . PRO B 1 268 ? -3.795 -2.533 14.219 1 78.94 268 PRO B CA 1
ATOM 7405 C C . PRO B 1 268 ? -5.297 -2.275 14.258 1 78.94 268 PRO B C 1
ATOM 7407 O O . PRO B 1 268 ? -5.895 -1.905 13.25 1 78.94 268 PRO B O 1
ATOM 7410 N N . GLY B 1 269 ? -5.918 -2.512 15.438 1 76.19 269 GLY B N 1
ATOM 7411 C CA . GLY B 1 269 ? -7.34 -2.27 15.617 1 76.19 269 GLY B CA 1
ATOM 7412 C C . GLY B 1 269 ? -8.211 -3.311 14.945 1 76.19 269 GLY B C 1
ATOM 7413 O O . GLY B 1 269 ? -9.43 -3.131 14.836 1 76.19 269 GLY B O 1
ATOM 7414 N N . GLY B 1 270 ? -7.555 -4.266 14.336 1 79.12 270 GLY B N 1
ATOM 7415 C CA . GLY B 1 270 ? -8.328 -5.336 13.719 1 79.12 270 GLY B CA 1
ATOM 7416 C C . GLY B 1 270 ? -8.633 -5.086 12.258 1 79.12 270 GLY B C 1
ATOM 7417 O O . GLY B 1 270 ? -9.477 -5.762 11.672 1 79.12 270 GLY B O 1
ATOM 7418 N N . ILE B 1 271 ? -8.055 -4.137 11.695 1 86.12 271 ILE B N 1
ATOM 7419 C CA . ILE B 1 271 ? -8.266 -3.846 10.281 1 86.12 271 ILE B CA 1
ATOM 7420 C C . ILE B 1 271 ? -7.195 -4.539 9.445 1 86.12 271 ILE B C 1
ATOM 7422 O O . ILE B 1 271 ? -6.02 -4.172 9.508 1 86.12 271 ILE B O 1
ATOM 7426 N N . ASP B 1 272 ? -7.625 -5.375 8.648 1 88.88 272 ASP B N 1
ATOM 7427 C CA . ASP B 1 272 ? -6.691 -6.188 7.871 1 88.88 272 ASP B CA 1
ATOM 7428 C C . ASP B 1 272 ? -6.309 -5.492 6.566 1 88.88 272 ASP B C 1
ATOM 7430 O O . ASP B 1 272 ? -7.047 -4.637 6.074 1 88.88 272 ASP B O 1
ATOM 7434 N N . THR B 1 273 ? -5.102 -5.781 6.109 1 91.06 273 THR B N 1
ATOM 7435 C CA . THR B 1 273 ? -4.672 -5.43 4.762 1 91.06 273 THR B CA 1
ATOM 7436 C C . THR B 1 273 ? -4.828 -6.621 3.818 1 91.06 273 THR B C 1
ATOM 7438 O O . THR B 1 273 ? -4.227 -7.676 4.035 1 91.06 273 THR B O 1
ATOM 7441 N N . TYR B 1 274 ? -5.535 -6.445 2.77 1 90.81 274 TYR B N 1
ATOM 7442 C CA . TYR B 1 274 ? -5.914 -7.578 1.93 1 90.81 274 TYR B CA 1
ATOM 7443 C C . TYR B 1 274 ? -5.09 -7.605 0.649 1 90.81 274 TYR B C 1
ATOM 7445 O O . TYR B 1 274 ? -4.789 -6.555 0.074 1 90.81 274 TYR B O 1
ATOM 7453 N N . PHE B 1 275 ? -4.688 -8.734 0.21 1 93.94 275 PHE B N 1
ATOM 7454 C CA . PHE B 1 275 ? -4.156 -9.055 -1.108 1 93.94 275 PHE B CA 1
ATOM 7455 C C . PHE B 1 275 ? -5.168 -9.844 -1.927 1 93.94 275 PHE B C 1
ATOM 7457 O O . PHE B 1 275 ? -5.285 -11.062 -1.774 1 93.94 275 PHE B O 1
ATOM 7464 N N . ASP B 1 276 ? -5.816 -9.195 -2.859 1 93.62 276 ASP B N 1
ATOM 7465 C CA . ASP B 1 276 ? -7.023 -9.781 -3.434 1 93.62 276 ASP B CA 1
ATOM 7466 C C . ASP B 1 276 ? -6.777 -10.258 -4.863 1 93.62 276 ASP B C 1
ATOM 7468 O O . ASP B 1 276 ? -7.621 -10.938 -5.445 1 93.62 276 ASP B O 1
ATOM 7472 N N . GLU B 1 277 ? -5.73 -10 -5.406 1 94.12 277 GLU B N 1
ATOM 7473 C CA . GLU B 1 277 ? -5.457 -10.461 -6.762 1 94.12 277 GLU B CA 1
ATOM 7474 C C . GLU B 1 277 ? -4.648 -11.758 -6.75 1 94.12 277 GLU B C 1
ATOM 7476 O O . GLU B 1 277 ? -3.445 -11.734 -6.477 1 94.12 277 GLU B O 1
ATOM 7481 N N . LEU B 1 278 ? -5.262 -12.773 -7.109 1 96.69 278 LEU B N 1
ATOM 7482 C CA . LEU B 1 278 ? -4.598 -14.07 -7.188 1 96.69 278 LEU B CA 1
ATOM 7483 C C . LEU B 1 278 ? -3.723 -14.156 -8.43 1 96.69 278 LEU B C 1
ATOM 7485 O O . LEU B 1 278 ? -4.199 -13.938 -9.547 1 96.69 278 LEU B O 1
ATOM 7489 N N . GLU B 1 279 ? -2.459 -14.508 -8.219 1 94.56 279 GLU B N 1
ATOM 7490 C CA . GLU B 1 279 ? -1.522 -14.516 -9.336 1 94.56 279 GLU B CA 1
ATOM 7491 C C . GLU B 1 279 ? -1.157 -15.945 -9.742 1 94.56 279 GLU B C 1
ATOM 7493 O O . GLU B 1 279 ? -0.894 -16.219 -10.914 1 94.56 279 GLU B O 1
ATOM 7498 N N . ASP B 1 280 ? -1.047 -16.75 -8.742 1 95.62 280 ASP B N 1
ATOM 7499 C CA . ASP B 1 280 ? -0.638 -18.125 -9.039 1 95.62 280 ASP B CA 1
ATOM 7500 C C . ASP B 1 280 ? -0.977 -19.047 -7.875 1 95.62 280 ASP B C 1
ATOM 7502 O O . ASP B 1 280 ? -1.191 -18.594 -6.75 1 95.62 280 ASP B O 1
ATOM 7506 N N . VAL B 1 281 ? -1.07 -20.359 -8.227 1 96.88 281 VAL B N 1
ATOM 7507 C CA . VAL B 1 281 ? -1.354 -21.375 -7.219 1 96.88 281 VAL B CA 1
ATOM 7508 C C . VAL B 1 281 ? -0.445 -22.578 -7.434 1 96.88 281 VAL B C 1
ATOM 7510 O O . VAL B 1 281 ? -0.252 -23.031 -8.57 1 96.88 281 VAL B O 1
ATOM 7513 N N . PHE B 1 282 ? 0.129 -23.094 -6.359 1 96.44 282 PHE B N 1
ATOM 7514 C CA . PHE B 1 282 ? 0.933 -24.312 -6.383 1 96.44 282 PHE B CA 1
ATOM 7515 C C . PHE B 1 282 ? 0.37 -25.344 -5.422 1 96.44 282 PHE B C 1
ATOM 7517 O O . PHE B 1 282 ? 0.128 -25.062 -4.25 1 96.44 282 PHE B O 1
ATOM 7524 N N . LEU B 1 283 ? 0.24 -26.484 -5.941 1 95.56 283 LEU B N 1
ATOM 7525 C CA . LEU B 1 283 ? -0.254 -27.594 -5.133 1 95.56 283 LEU B CA 1
ATOM 7526 C C . LEU B 1 283 ? 0.899 -28.469 -4.637 1 95.56 283 LEU B C 1
ATOM 7528 O O . LEU B 1 283 ? 1.608 -29.078 -5.434 1 95.56 283 LEU B O 1
ATOM 7532 N N . LEU B 1 284 ? 1.128 -28.484 -3.367 1 95.31 284 LEU B N 1
ATOM 7533 C CA . LEU B 1 284 ? 2.119 -29.375 -2.771 1 95.31 284 LEU B CA 1
ATOM 7534 C C . LEU B 1 284 ? 1.484 -30.703 -2.365 1 95.31 284 LEU B C 1
ATOM 7536 O O . LEU B 1 284 ? 0.698 -30.75 -1.417 1 95.31 284 LEU B O 1
ATOM 7540 N N . ARG B 1 285 ? 1.82 -31.656 -3.08 1 90.31 285 ARG B N 1
ATOM 7541 C CA . ARG B 1 285 ? 1.263 -32.969 -2.797 1 90.31 285 ARG B CA 1
ATOM 7542 C C . ARG B 1 285 ? 1.872 -33.562 -1.531 1 90.31 285 ARG B C 1
ATOM 7544 O O . ARG B 1 285 ? 3.076 -33.438 -1.298 1 90.31 285 ARG B O 1
ATOM 7551 N N . THR B 1 286 ? 1.033 -34.031 -0.712 1 88.75 286 THR B N 1
ATOM 7552 C CA . THR B 1 286 ? 1.449 -34.688 0.527 1 88.75 286 THR B CA 1
ATOM 7553 C C . THR B 1 286 ? 1.341 -36.188 0.407 1 88.75 286 THR B C 1
ATOM 7555 O O . THR B 1 286 ? 0.941 -36.719 -0.638 1 88.75 286 THR B O 1
ATOM 7558 N N . LYS B 1 287 ? 1.732 -36.875 1.483 1 85 287 LYS B N 1
ATOM 7559 C CA . LYS B 1 287 ? 1.636 -38.344 1.51 1 85 287 LYS B CA 1
ATOM 7560 C C . LYS B 1 287 ? 0.196 -38.781 1.296 1 85 287 LYS B C 1
ATOM 7562 O O . LYS B 1 287 ? -0.047 -39.812 0.624 1 85 287 LYS B O 1
ATOM 7567 N N . ASP B 1 288 ? -0.648 -37.938 1.883 1 86.06 288 ASP B N 1
ATOM 7568 C CA . ASP B 1 288 ? -2.066 -38.188 1.631 1 86.06 288 ASP B CA 1
ATOM 7569 C C . ASP B 1 288 ? -2.521 -37.469 0.354 1 86.06 288 ASP B C 1
ATOM 7571 O O . ASP B 1 288 ? -2.734 -36.25 0.352 1 86.06 288 ASP B O 1
ATOM 7575 N N . GLY B 1 289 ? -2.578 -38.094 -0.721 1 83.31 289 GLY B N 1
ATOM 7576 C CA . GLY B 1 289 ? -2.936 -37.531 -2.016 1 83.31 289 GLY B CA 1
ATOM 7577 C C . GLY B 1 289 ? -4.246 -36.75 -1.999 1 83.31 289 GLY B C 1
ATOM 7578 O O . GLY B 1 289 ? -4.52 -35.969 -2.896 1 83.31 289 GLY B O 1
ATOM 7579 N N . LYS B 1 290 ? -5.035 -36.906 -0.973 1 89.12 290 LYS B N 1
ATOM 7580 C CA . LYS B 1 290 ? -6.359 -36.312 -0.895 1 89.12 290 LYS B CA 1
ATOM 7581 C C . LYS B 1 290 ? -6.297 -34.969 -0.19 1 89.12 290 LYS B C 1
ATOM 7583 O O . LYS B 1 290 ? -7.246 -34.156 -0.258 1 89.12 290 LYS B O 1
ATOM 7588 N N . SER B 1 291 ? -5.215 -34.75 0.427 1 92.06 291 SER B N 1
ATOM 7589 C CA . SER B 1 291 ? -5.129 -33.531 1.211 1 92.06 291 SER B CA 1
ATOM 7590 C C . SER B 1 291 ? -3.869 -32.719 0.868 1 92.06 291 SER B C 1
ATOM 7592 O O . SER B 1 291 ? -3.027 -32.5 1.736 1 92.06 291 SER B O 1
ATOM 7594 N N . PRO B 1 292 ? -3.838 -32.25 -0.34 1 94.75 292 PRO B N 1
ATOM 7595 C CA . PRO B 1 292 ? -2.697 -31.406 -0.679 1 94.75 292 PRO B CA 1
ATOM 7596 C C . PRO B 1 292 ? -2.754 -30.047 0.009 1 94.75 292 PRO B C 1
ATOM 7598 O O . PRO B 1 292 ? -3.809 -29.641 0.511 1 94.75 292 PRO B O 1
ATOM 7601 N N . GLU B 1 293 ? -1.601 -29.453 0.139 1 96.06 293 GLU B N 1
ATOM 7602 C CA . GLU B 1 293 ? -1.533 -28.062 0.601 1 96.06 293 GLU B CA 1
ATOM 7603 C C . GLU B 1 293 ? -1.494 -27.094 -0.573 1 96.06 293 GLU B C 1
ATOM 7605 O O . GLU B 1 293 ? -0.781 -27.328 -1.553 1 96.06 293 GLU B O 1
ATOM 7610 N N . ILE B 1 294 ? -2.232 -26.125 -0.478 1 97.5 294 ILE B N 1
ATOM 7611 C CA . ILE B 1 294 ? -2.367 -25.188 -1.588 1 97.5 294 ILE B CA 1
ATOM 7612 C C . ILE B 1 294 ? -1.615 -23.891 -1.27 1 97.5 294 ILE B C 1
ATOM 7614 O O . ILE B 1 294 ? -1.97 -23.172 -0.332 1 97.5 294 ILE B O 1
ATOM 7618 N N . TYR B 1 295 ? -0.586 -23.609 -1.994 1 97.69 295 TYR B N 1
ATOM 7619 C CA . TYR B 1 295 ? 0.146 -22.344 -1.906 1 97.69 295 TYR B CA 1
ATOM 7620 C C . TYR B 1 295 ? -0.328 -21.359 -2.971 1 97.69 295 TYR B C 1
ATOM 7622 O O . TYR B 1 295 ? -0.405 -21.703 -4.152 1 97.69 295 TYR B O 1
ATOM 7630 N N . ALA B 1 296 ? -0.664 -20.172 -2.57 1 98.19 296 ALA B N 1
ATOM 7631 C CA . ALA B 1 296 ? -1.197 -19.188 -3.508 1 98.19 296 ALA B CA 1
ATOM 7632 C C . ALA B 1 296 ? -0.436 -17.875 -3.412 1 98.19 296 ALA B C 1
ATOM 7634 O O . ALA B 1 296 ? -0.146 -17.391 -2.312 1 98.19 296 ALA B O 1
ATOM 7635 N N . LEU B 1 297 ? -0.053 -17.375 -4.531 1 96.94 297 LEU B N 1
ATOM 7636 C CA . LEU B 1 297 ? 0.598 -16.062 -4.637 1 96.94 297 LEU B CA 1
ATOM 7637 C C . LEU B 1 297 ? -0.42 -14.977 -4.945 1 96.94 297 LEU B C 1
ATOM 7639 O O . LEU B 1 297 ? -1.194 -15.094 -5.898 1 96.94 297 LEU B O 1
ATOM 7643 N N . PHE B 1 298 ? -0.405 -13.953 -4.133 1 96.5 298 PHE B N 1
ATOM 7644 C CA . PHE B 1 298 ? -1.342 -12.844 -4.289 1 96.5 298 PHE B CA 1
ATOM 7645 C C . PHE B 1 298 ? -0.598 -11.531 -4.504 1 96.5 298 PHE B C 1
ATOM 7647 O O . PHE B 1 298 ? 0.551 -11.391 -4.082 1 96.5 298 PHE B O 1
ATOM 7654 N N . SER B 1 299 ? -1.269 -10.602 -5.168 1 93.12 299 SER B N 1
ATOM 7655 C CA . SER B 1 299 ? -0.793 -9.227 -5.289 1 93.12 299 SER B CA 1
ATOM 7656 C C . SER B 1 299 ? -1.881 -8.234 -4.902 1 93.12 299 SER B C 1
ATOM 7658 O O . SER B 1 299 ? -3.045 -8.602 -4.746 1 93.12 299 SER B O 1
ATOM 7660 N N . THR B 1 300 ? -1.481 -7.039 -4.633 1 91.25 300 THR B N 1
ATOM 7661 C CA . THR B 1 300 ? -2.451 -5.984 -4.363 1 91.25 300 THR B CA 1
ATOM 7662 C C . THR B 1 300 ? -3.123 -5.523 -5.652 1 91.25 300 THR B C 1
ATOM 7664 O O . THR B 1 300 ? -2.543 -5.625 -6.734 1 91.25 300 THR B O 1
ATOM 7667 N N . ILE B 1 301 ? -4.316 -4.977 -5.531 1 87.5 301 ILE B N 1
ATOM 7668 C CA . ILE B 1 301 ? -5.043 -4.441 -6.676 1 87.5 301 ILE B CA 1
ATOM 7669 C C . ILE B 1 301 ? -4.602 -3.004 -6.945 1 87.5 301 ILE B C 1
ATOM 7671 O O . ILE B 1 301 ? -4.59 -2.555 -8.094 1 87.5 301 ILE B O 1
ATOM 7675 N N . SER B 1 302 ? -4.191 -2.357 -5.891 1 84.88 302 SER B N 1
ATOM 7676 C CA . SER B 1 302 ? -3.791 -0.958 -5.996 1 84.88 302 SER B CA 1
ATOM 7677 C C . SER B 1 302 ? -2.574 -0.799 -6.902 1 84.88 302 SER B C 1
ATOM 7679 O O . SER B 1 302 ? -1.675 -1.642 -6.895 1 84.88 302 SER B O 1
ATOM 7681 N N . HIS B 1 303 ? -2.617 0.314 -7.652 1 82.69 303 HIS B N 1
ATOM 7682 C CA . HIS B 1 303 ? -1.474 0.601 -8.508 1 82.69 303 HIS B CA 1
ATOM 7683 C C . HIS B 1 303 ? -0.454 1.479 -7.793 1 82.69 303 HIS B C 1
ATOM 7685 O O . HIS B 1 303 ? 0.684 1.615 -8.242 1 82.69 303 HIS B O 1
ATOM 7691 N N . ILE B 1 304 ? -0.903 1.97 -6.707 1 84.25 304 ILE B N 1
ATOM 7692 C CA . ILE B 1 304 ? -0.01 2.854 -5.965 1 84.25 304 ILE B CA 1
ATOM 7693 C C . ILE B 1 304 ? 0.753 2.051 -4.914 1 84.25 304 ILE B C 1
ATOM 7695 O O . ILE B 1 304 ? 1.948 2.271 -4.699 1 84.25 304 ILE B O 1
ATOM 7699 N N . PHE B 1 305 ? 0.049 1.225 -4.23 1 87.44 305 PHE B N 1
ATOM 7700 C CA . PHE B 1 305 ? 0.688 0.3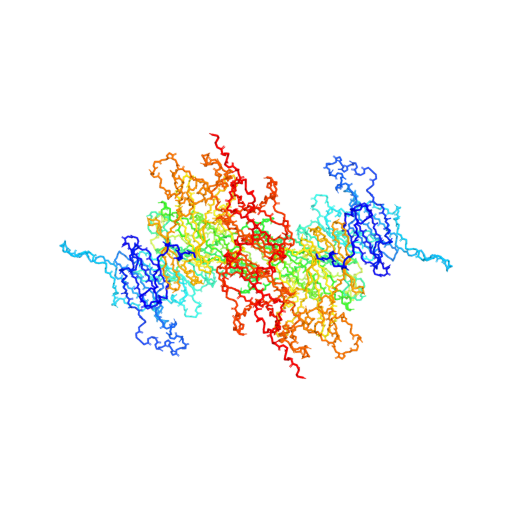37 -3.264 1 87.44 305 PHE B CA 1
ATOM 7701 C C . PHE B 1 305 ? 0.892 -1.052 -3.857 1 87.44 305 PHE B C 1
ATOM 7703 O O . PHE B 1 305 ? -0.054 -1.837 -3.953 1 87.44 305 PHE B O 1
ATOM 7710 N N . ARG B 1 306 ? 2.094 -1.277 -4.113 1 85.25 306 ARG B N 1
ATOM 7711 C CA . ARG B 1 306 ? 2.398 -2.555 -4.746 1 85.25 306 ARG B CA 1
ATOM 7712 C C . ARG B 1 306 ? 3.002 -3.533 -3.744 1 85.25 306 ARG B C 1
ATOM 7714 O O . ARG B 1 306 ? 3.914 -3.18 -2.994 1 85.25 306 ARG B O 1
ATOM 7721 N N . GLY B 1 307 ? 2.479 -4.672 -3.662 1 89.69 307 GLY B N 1
ATOM 7722 C CA . GLY B 1 307 ? 2.959 -5.723 -2.779 1 89.69 307 GLY B CA 1
ATOM 7723 C C . GLY B 1 307 ? 2.441 -7.098 -3.152 1 89.69 307 GLY B C 1
ATOM 7724 O O . GLY B 1 307 ? 1.555 -7.227 -4 1 89.69 307 GLY B O 1
ATOM 7725 N N . SER B 1 308 ? 3.08 -8.086 -2.678 1 92.5 308 SER B N 1
ATOM 7726 C CA . SER B 1 308 ? 2.695 -9.477 -2.904 1 92.5 308 SER B CA 1
ATOM 7727 C C . SER B 1 308 ? 2.73 -10.273 -1.606 1 92.5 308 SER B C 1
ATOM 7729 O O . SER B 1 308 ? 3.408 -9.891 -0.65 1 92.5 308 SER B O 1
ATOM 7731 N N . ALA B 1 309 ? 1.972 -11.328 -1.595 1 94.12 309 ALA B N 1
ATOM 7732 C CA . ALA B 1 309 ? 1.929 -12.219 -0.435 1 94.12 309 ALA B CA 1
ATOM 7733 C C . ALA B 1 309 ? 1.667 -13.656 -0.857 1 94.12 309 ALA B C 1
ATOM 7735 O O . ALA B 1 309 ? 1.051 -13.906 -1.896 1 94.12 309 ALA B O 1
ATOM 7736 N N . VAL B 1 310 ? 2.229 -14.531 -0.122 1 95.69 310 VAL B N 1
ATOM 7737 C CA . VAL B 1 310 ? 1.961 -15.953 -0.329 1 95.69 310 VAL B CA 1
ATOM 7738 C C . VAL B 1 310 ? 1.207 -16.516 0.873 1 95.69 310 VAL B C 1
ATOM 7740 O O . VAL B 1 310 ? 1.648 -16.375 2.016 1 95.69 310 VAL B O 1
ATOM 7743 N N . CYS B 1 311 ? 0.082 -17.125 0.588 1 97.19 311 CYS B N 1
ATOM 7744 C CA . CYS B 1 311 ? -0.703 -17.781 1.632 1 97.19 311 CYS B CA 1
ATOM 7745 C C . CYS B 1 311 ? -0.83 -19.266 1.369 1 97.19 311 CYS B C 1
ATOM 7747 O O . CYS B 1 311 ? -0.748 -19.719 0.222 1 97.19 311 CYS B O 1
ATOM 7749 N N . VAL B 1 312 ? -0.98 -20.016 2.449 1 96.75 312 VAL B N 1
ATOM 7750 C CA . VAL B 1 312 ? -1.121 -21.469 2.354 1 96.75 312 VAL B CA 1
ATOM 7751 C C . VAL B 1 312 ? -2.477 -21.891 2.914 1 96.75 312 VAL B C 1
ATOM 7753 O O . VAL B 1 312 ? -2.885 -21.438 3.984 1 96.75 312 VAL B O 1
ATOM 7756 N N . TYR B 1 313 ? -3.176 -22.734 2.193 1 98.12 313 TYR B N 1
ATOM 7757 C CA . TYR B 1 313 ? -4.488 -23.234 2.6 1 98.12 313 TYR B CA 1
ATOM 7758 C C . TYR B 1 313 ? -4.48 -24.75 2.736 1 98.12 313 TYR B C 1
ATOM 7760 O O . TYR B 1 313 ? -3.811 -25.438 1.971 1 98.12 313 TYR B O 1
ATOM 7768 N N . ARG B 1 314 ? -5.254 -25.297 3.674 1 95.56 314 ARG B N 1
ATOM 7769 C CA . ARG B 1 314 ? -5.477 -26.734 3.836 1 95.56 314 ARG B CA 1
ATOM 7770 C C . ARG B 1 314 ? -6.73 -27.188 3.098 1 95.56 314 ARG B C 1
ATOM 7772 O O . ARG B 1 314 ? -7.75 -26.484 3.121 1 95.56 314 ARG B O 1
ATOM 7779 N N . MET B 1 315 ? -6.609 -28.266 2.465 1 96 315 MET B N 1
ATOM 7780 C CA . MET B 1 315 ? -7.762 -28.781 1.73 1 96 315 MET B CA 1
ATOM 7781 C C . MET B 1 315 ? -8.93 -29.047 2.672 1 96 315 MET B C 1
ATOM 7783 O O . MET B 1 315 ? -10.086 -28.875 2.297 1 96 315 MET B O 1
ATOM 7787 N N . ALA B 1 316 ? -8.609 -29.469 3.855 1 94.75 316 ALA B N 1
ATOM 7788 C CA . ALA B 1 316 ? -9.656 -29.719 4.844 1 94.75 316 ALA B CA 1
ATOM 7789 C C . ALA B 1 316 ? -10.477 -28.453 5.109 1 94.75 316 ALA B C 1
ATOM 7791 O O . ALA B 1 316 ? -11.703 -28.531 5.246 1 94.75 316 ALA B O 1
ATOM 7792 N N . ASP B 1 317 ? -9.82 -27.375 5.23 1 97.12 317 ASP B N 1
ATOM 7793 C CA . ASP B 1 317 ? -10.516 -26.109 5.457 1 97.12 317 ASP B CA 1
ATOM 7794 C C . ASP B 1 317 ? -11.383 -25.734 4.258 1 97.12 317 ASP B C 1
ATOM 7796 O O . ASP B 1 317 ? -12.484 -25.219 4.418 1 97.12 317 ASP B O 1
ATOM 7800 N N . ILE B 1 318 ? -10.891 -25.906 3.074 1 97.56 318 ILE B N 1
ATOM 7801 C CA . ILE B 1 318 ? -11.656 -25.625 1.861 1 97.56 318 ILE B CA 1
ATOM 7802 C C . ILE B 1 318 ? -12.906 -26.5 1.825 1 97.56 318 ILE B C 1
ATOM 7804 O O . ILE B 1 318 ? -14.008 -26 1.568 1 97.56 318 ILE B O 1
ATOM 7808 N N . ARG B 1 319 ? -12.766 -27.781 2.131 1 96.19 319 ARG B N 1
ATOM 7809 C CA . ARG B 1 319 ? -13.898 -28.688 2.143 1 96.19 319 ARG B CA 1
ATOM 7810 C C . ARG B 1 319 ? -14.93 -28.281 3.193 1 96.19 319 ARG B C 1
ATOM 7812 O O . ARG B 1 319 ? -16.141 -28.359 2.955 1 96.19 319 ARG B O 1
ATOM 7819 N N . GLU B 1 320 ? -14.445 -27.875 4.297 1 97 320 GLU B N 1
ATOM 7820 C CA . GLU B 1 320 ? -15.344 -27.438 5.363 1 97 320 GLU B CA 1
ATOM 7821 C C . GLU B 1 320 ? -16.203 -26.266 4.906 1 97 320 GLU B C 1
ATOM 7823 O O . GLU B 1 320 ? -17.391 -26.219 5.215 1 97 320 GLU B O 1
ATOM 7828 N N . VAL B 1 321 ? -15.633 -25.344 4.246 1 98 321 VAL B N 1
ATOM 7829 C CA . VAL B 1 321 ? -16.359 -24.172 3.766 1 98 321 VAL B CA 1
ATOM 7830 C C . VAL B 1 321 ? -17.406 -24.609 2.742 1 98 321 VAL B C 1
ATOM 7832 O O . VAL B 1 321 ? -18.547 -24.125 2.768 1 98 321 VAL B O 1
ATOM 7835 N N . PHE B 1 322 ? -17.062 -25.5 1.826 1 97.44 322 PHE B N 1
ATOM 7836 C CA . PHE B 1 322 ? -18 -25.969 0.801 1 97.44 322 PHE B CA 1
ATOM 7837 C C . PHE B 1 322 ? -19.125 -26.797 1.419 1 97.44 322 PHE B C 1
ATOM 7839 O O . PHE B 1 322 ? -20.188 -26.938 0.826 1 97.44 322 PHE B O 1
ATOM 7846 N N . ASN B 1 323 ? -18.891 -27.359 2.582 1 95.62 323 ASN B N 1
ATOM 7847 C CA . ASN B 1 323 ? -19.922 -28.094 3.295 1 95.62 323 ASN B CA 1
ATOM 7848 C C . ASN B 1 323 ? -20.719 -27.188 4.223 1 95.62 323 ASN B C 1
ATOM 7850 O O . ASN B 1 323 ? -21.656 -27.625 4.895 1 95.62 323 ASN B O 1
ATOM 7854 N N . GLY B 1 324 ? -20.359 -25.938 4.27 1 96.81 324 GLY B N 1
ATOM 7855 C CA . GLY B 1 324 ? -21.016 -24.969 5.137 1 96.81 324 GLY B CA 1
ATOM 7856 C C . GLY B 1 324 ? -22.234 -24.328 4.496 1 96.81 324 GLY B C 1
ATOM 7857 O O . GLY B 1 324 ? -22.75 -24.828 3.498 1 96.81 324 GLY B O 1
ATOM 7858 N N . PRO B 1 325 ? -22.688 -23.234 5.066 1 97.56 325 PRO B N 1
ATOM 7859 C CA . PRO B 1 325 ? -23.922 -22.594 4.574 1 97.56 325 PRO B CA 1
ATOM 7860 C C . PRO B 1 325 ? -23.703 -21.844 3.262 1 97.56 325 PRO B C 1
ATOM 7862 O O . PRO B 1 325 ? -22.578 -21.422 2.969 1 97.56 325 PRO B O 1
ATOM 7865 N N . PHE B 1 326 ? -24.781 -21.703 2.494 1 97.5 326 PHE B N 1
ATOM 7866 C CA . PHE B 1 326 ? -24.781 -20.953 1.247 1 97.5 326 PHE B CA 1
ATOM 7867 C C . PHE B 1 326 ? -25.016 -19.469 1.511 1 97.5 326 PHE B C 1
ATOM 7869 O O . PHE B 1 326 ? -25.688 -19.109 2.486 1 97.5 326 PHE B O 1
ATOM 7876 N N . ALA B 1 327 ? -24.453 -18.656 0.733 1 94.94 327 ALA B N 1
ATOM 7877 C CA . ALA B 1 327 ? -24.734 -17.219 0.801 1 94.94 327 ALA B CA 1
ATOM 7878 C C . ALA B 1 327 ? -26.078 -16.906 0.155 1 94.94 327 ALA B C 1
ATOM 7880 O O . ALA B 1 327 ? -26.438 -17.5 -0.862 1 94.94 327 ALA B O 1
ATOM 7881 N N . HIS B 1 328 ? -26.781 -16 0.747 1 92.06 328 HIS B N 1
ATOM 7882 C CA . HIS B 1 328 ? -28.109 -15.664 0.252 1 92.06 328 HIS B CA 1
ATOM 7883 C C . HIS B 1 328 ? -28.453 -14.211 0.527 1 92.06 328 HIS B C 1
ATOM 7885 O O . HIS B 1 328 ? -28.016 -13.641 1.531 1 92.06 328 HIS B O 1
ATOM 7891 N N . ARG B 1 329 ? -29.062 -13.688 -0.423 1 87.88 329 ARG B N 1
ATOM 7892 C CA . ARG B 1 329 ? -29.609 -12.344 -0.283 1 87.88 329 ARG B CA 1
ATOM 7893 C C . ARG B 1 329 ? -31.094 -12.312 -0.649 1 87.88 329 ARG B C 1
ATOM 7895 O O . ARG B 1 329 ? -31.469 -12.617 -1.784 1 87.88 329 ARG B O 1
ATOM 7902 N N . GLU B 1 330 ? -31.875 -11.828 0.252 1 86.38 330 GLU B N 1
ATOM 7903 C CA . GLU B 1 330 ? -33.312 -11.859 0.047 1 86.38 330 GLU B CA 1
ATOM 7904 C C . GLU B 1 330 ? -33.75 -10.914 -1.073 1 86.38 330 GLU B C 1
ATOM 7906 O O . GLU B 1 330 ? -34.562 -11.266 -1.915 1 86.38 330 GLU B O 1
ATOM 7911 N N . SER B 1 331 ? -33.25 -9.781 -0.996 1 85.69 331 SER B N 1
ATOM 7912 C CA . SER B 1 331 ? -33.5 -8.758 -2.012 1 85.69 331 SER B CA 1
ATOM 7913 C C . SER B 1 331 ? -32.25 -7.879 -2.201 1 85.69 331 SER B C 1
ATOM 7915 O O . SER B 1 331 ? -31.344 -7.906 -1.383 1 85.69 331 SER B O 1
ATOM 7917 N N . PRO B 1 332 ? -32.312 -7.219 -3.23 1 80.44 332 PRO B N 1
ATOM 7918 C CA . PRO B 1 332 ? -31.156 -6.348 -3.461 1 80.44 332 PRO B CA 1
ATOM 7919 C C . PRO B 1 332 ? -30.969 -5.324 -2.346 1 80.44 332 PRO B C 1
ATOM 7921 O O . PRO B 1 332 ? -29.891 -4.734 -2.227 1 80.44 332 PRO B O 1
ATOM 7924 N N . HIS B 1 333 ? -31.922 -5.148 -1.479 1 82.19 333 HIS B N 1
ATOM 7925 C CA . HIS B 1 333 ? -31.859 -4.168 -0.403 1 82.19 333 HIS B CA 1
ATOM 7926 C C . HIS B 1 333 ? -31.344 -4.797 0.886 1 82.19 333 HIS B C 1
ATOM 7928 O O . HIS B 1 333 ? -31.016 -4.09 1.842 1 82.19 333 HIS B O 1
ATOM 7934 N N . HIS B 1 334 ? -31.234 -6.105 0.808 1 84.69 334 HIS B N 1
ATOM 7935 C CA . HIS B 1 334 ? -30.797 -6.816 2.004 1 84.69 334 HIS B CA 1
ATOM 7936 C C . HIS B 1 334 ? -29.297 -7.125 1.941 1 84.69 334 HIS B C 1
ATOM 7938 O O . HIS B 1 334 ? -28.719 -7.16 0.856 1 84.69 334 HIS B O 1
ATOM 7944 N N . ARG B 1 335 ? -28.766 -7.324 3.08 1 82.81 335 ARG B N 1
ATOM 7945 C CA . ARG B 1 335 ? -27.359 -7.727 3.17 1 82.81 335 ARG B CA 1
ATOM 7946 C C . ARG B 1 335 ? -27.203 -9.219 2.887 1 82.81 335 ARG B C 1
ATOM 7948 O O . ARG B 1 335 ? -28.156 -9.984 3.027 1 82.81 335 ARG B O 1
ATOM 7955 N N . TRP B 1 336 ? -25.984 -9.523 2.428 1 86.25 336 TRP B N 1
ATOM 7956 C CA . TRP B 1 336 ? -25.656 -10.938 2.246 1 86.25 336 TRP B CA 1
ATOM 7957 C C . TRP B 1 336 ? -25.531 -11.641 3.592 1 86.25 336 TRP B C 1
ATOM 7959 O O . TRP B 1 336 ? -24.984 -11.078 4.547 1 86.25 336 TRP B O 1
ATOM 7969 N N . GLY B 1 337 ? -26.141 -12.781 3.668 1 88.62 337 GLY B N 1
ATOM 7970 C CA . GLY B 1 337 ? -26.062 -13.586 4.875 1 88.62 337 GLY B CA 1
ATOM 7971 C C . GLY B 1 337 ? -26.125 -15.078 4.598 1 88.62 337 GLY B C 1
ATOM 7972 O O . GLY B 1 337 ? -26.109 -15.5 3.439 1 88.62 337 GLY B O 1
ATOM 7973 N N . ALA B 1 338 ? -26.062 -15.867 5.605 1 93.62 338 ALA B N 1
ATOM 7974 C CA . ALA B 1 338 ? -26.188 -17.328 5.484 1 93.62 338 ALA B CA 1
ATOM 7975 C C . ALA B 1 338 ? -27.625 -17.734 5.188 1 93.62 338 ALA B C 1
ATOM 7977 O O . ALA B 1 338 ? -28.562 -17.172 5.754 1 93.62 338 ALA B O 1
ATOM 7978 N N . TYR B 1 339 ? -27.766 -18.594 4.273 1 95.62 339 TYR B N 1
ATOM 7979 C CA . TYR B 1 339 ? -29.094 -19.141 3.994 1 95.62 339 TYR B CA 1
ATOM 7980 C C . TYR B 1 339 ? -29.641 -19.906 5.195 1 95.62 339 TYR B C 1
ATOM 7982 O O . TYR B 1 339 ? -29 -20.844 5.676 1 95.62 339 TYR B O 1
ATOM 7990 N N . GLU B 1 340 ? -30.734 -19.5 5.641 1 92.75 340 GLU B N 1
ATOM 7991 C CA . GLU B 1 340 ? -31.297 -20.094 6.844 1 92.75 340 GLU B CA 1
ATOM 7992 C C . GLU B 1 340 ? -32.469 -21 6.5 1 92.75 340 GLU B C 1
ATOM 7994 O O . GLU B 1 340 ? -33.031 -21.672 7.383 1 92.75 340 GLU B O 1
ATOM 7999 N N . GLY B 1 341 ? -32.781 -21.125 5.324 1 93.31 341 GLY B N 1
ATOM 8000 C CA . GLY B 1 341 ? -33.875 -21.969 4.926 1 93.31 341 GLY B CA 1
ATOM 8001 C C . GLY B 1 341 ? -33.5 -23.438 4.805 1 93.31 341 GLY B C 1
ATOM 8002 O O . GLY B 1 341 ? -32.438 -23.844 5.262 1 93.31 341 GLY B O 1
ATOM 8003 N N . ARG B 1 342 ? -34.406 -24.219 4.266 1 95.06 342 ARG B N 1
ATOM 8004 C CA . ARG B 1 342 ? -34.156 -25.641 4.07 1 95.06 342 ARG B CA 1
ATOM 8005 C C . ARG B 1 342 ? -33.375 -25.891 2.795 1 95.06 342 ARG B C 1
ATOM 8007 O O . ARG B 1 342 ? -33.812 -25.547 1.7 1 95.06 342 ARG B O 1
ATOM 8014 N N . VAL B 1 343 ? -32.281 -26.516 2.934 1 95.81 343 VAL B N 1
ATOM 8015 C CA . VAL B 1 343 ? -31.469 -26.891 1.789 1 95.81 343 VAL B CA 1
ATOM 8016 C C . VAL B 1 343 ? -32 -28.188 1.17 1 95.81 343 VAL B C 1
ATOM 8018 O O . VAL B 1 343 ? -32.219 -29.172 1.872 1 95.81 343 VAL B O 1
ATOM 8021 N N . PRO B 1 344 ? -32.219 -28.188 -0.07 1 94.94 344 PRO B N 1
ATOM 8022 C CA . PRO B 1 344 ? -32.75 -29.391 -0.706 1 94.94 344 PRO B CA 1
ATOM 8023 C C . PRO B 1 344 ? -31.797 -30.578 -0.666 1 94.94 344 PRO B C 1
ATOM 8025 O O . PRO B 1 344 ? -30.609 -30.406 -0.378 1 94.94 344 PRO B O 1
ATOM 8028 N N . TYR B 1 345 ? -32.406 -31.766 -0.905 1 91.81 345 TYR B N 1
ATOM 8029 C CA . TYR B 1 345 ? -31.641 -33 -1.012 1 91.81 345 TYR B CA 1
ATOM 8030 C C . TYR B 1 345 ? -31.641 -33.531 -2.441 1 91.81 345 TYR B C 1
ATOM 8032 O O . TYR B 1 345 ? -32.688 -33.562 -3.09 1 91.81 345 TYR B O 1
ATOM 8040 N N . PRO B 1 346 ? -30.609 -34.031 -2.947 1 92.69 346 PRO B N 1
ATOM 8041 C CA . PRO B 1 346 ? -29.266 -33.969 -2.348 1 92.69 346 PRO B CA 1
ATOM 8042 C C . PRO B 1 346 ? -28.719 -32.562 -2.262 1 92.69 346 PRO B C 1
ATOM 8044 O O . PRO B 1 346 ? -29.172 -31.672 -3.002 1 92.69 346 PRO B O 1
ATOM 8047 N N . ARG B 1 347 ? -27.875 -32.344 -1.334 1 94 347 ARG B N 1
ATOM 8048 C CA . ARG B 1 347 ? -27.328 -31 -1.147 1 94 347 ARG B CA 1
ATOM 8049 C C . ARG B 1 347 ? -26.625 -30.516 -2.416 1 94 347 ARG B C 1
ATOM 8051 O O . ARG B 1 347 ? -25.812 -31.234 -3 1 94 347 ARG B O 1
ATOM 8058 N N . PRO B 1 348 ? -26.938 -29.359 -2.852 1 95 348 PRO B N 1
ATOM 8059 C CA . PRO B 1 348 ? -26.25 -28.828 -4.035 1 95 348 PRO B CA 1
ATOM 8060 C C . PRO B 1 348 ? -24.734 -28.781 -3.863 1 95 348 PRO B C 1
ATOM 8062 O O . PRO B 1 348 ? -24.234 -28.359 -2.814 1 95 348 PRO B O 1
ATOM 8065 N N . GLY B 1 349 ? -23.984 -29.25 -4.938 1 94.5 349 GLY B N 1
ATOM 8066 C CA . GLY B 1 349 ? -22.531 -29.281 -4.883 1 94.5 349 GLY B CA 1
ATOM 8067 C C . GLY B 1 349 ? -21.984 -30.656 -4.57 1 94.5 349 GLY B C 1
ATOM 8068 O O . GLY B 1 349 ? -20.781 -30.922 -4.777 1 94.5 349 GLY B O 1
ATOM 8069 N N . VAL B 1 350 ? -22.812 -31.516 -4.035 1 93.06 350 VAL B N 1
ATOM 8070 C CA . VAL B 1 350 ? -22.375 -32.875 -3.709 1 93.06 350 VAL B CA 1
ATOM 8071 C C . VAL B 1 350 ? -22.438 -33.75 -4.957 1 93.06 350 VAL B C 1
ATOM 8073 O O . VAL B 1 350 ? -23.359 -33.625 -5.77 1 93.06 350 VAL B O 1
ATOM 8076 N N . CYS B 1 351 ? -21.469 -34.594 -5.078 1 93.88 351 CYS B N 1
ATOM 8077 C CA . CYS B 1 351 ? -21.391 -35.469 -6.234 1 93.88 351 CYS B CA 1
ATOM 8078 C C . CYS B 1 351 ? -22.281 -36.719 -6.031 1 93.88 351 CYS B C 1
ATOM 8080 O O . CYS B 1 351 ? -22.391 -37.219 -4.914 1 93.88 351 CYS B O 1
ATOM 8082 N N . PRO B 1 352 ? -22.891 -37.062 -7.109 1 92 352 PRO B N 1
ATOM 8083 C CA . PRO B 1 352 ? -23.609 -38.344 -6.996 1 92 352 PRO B CA 1
ATOM 8084 C C . PRO B 1 352 ? -22.672 -39.531 -6.852 1 92 352 PRO B C 1
ATOM 8086 O O . PRO B 1 352 ? -22.016 -39.938 -7.82 1 92 352 PRO B O 1
ATOM 8089 N N . SER B 1 353 ? -22.422 -39.969 -5.711 1 87.94 353 SER B N 1
ATOM 8090 C CA . SER B 1 353 ? -21.516 -41.094 -5.426 1 87.94 353 SER B CA 1
ATOM 8091 C C . SER B 1 353 ? -22.094 -42 -4.348 1 87.94 353 SER B C 1
ATOM 8093 O O . SER B 1 353 ? -23.078 -41.656 -3.688 1 87.94 353 SER B O 1
ATOM 8095 N N . LYS B 1 354 ? -21.469 -43.125 -4.211 1 81.06 354 LYS B N 1
ATOM 8096 C CA . LYS B 1 354 ? -21.906 -44.125 -3.217 1 81.06 354 LYS B CA 1
ATOM 8097 C C . LYS B 1 354 ? -21.719 -43.562 -1.802 1 81.06 354 LYS B C 1
ATOM 8099 O O . LYS B 1 354 ? -22.516 -43.875 -0.908 1 81.06 354 LYS B O 1
ATOM 8104 N N . THR B 1 355 ? -20.781 -42.75 -1.646 1 77.62 355 THR B N 1
ATOM 8105 C CA . THR B 1 355 ? -20.438 -42.219 -0.325 1 77.62 355 THR B CA 1
ATOM 8106 C C . THR B 1 355 ? -21.391 -41.094 0.078 1 77.62 355 THR B C 1
ATOM 8108 O O . THR B 1 355 ? -21.609 -40.875 1.268 1 77.62 355 THR B O 1
ATOM 8111 N N . THR B 1 356 ? -21.922 -40.438 -0.902 1 74.5 356 THR B N 1
ATOM 8112 C CA . THR B 1 356 ? -22.719 -39.25 -0.588 1 74.5 356 THR B CA 1
ATOM 8113 C C . THR B 1 356 ? -24.203 -39.594 -0.641 1 74.5 356 THR B C 1
ATOM 8115 O O . THR B 1 356 ? -25.031 -38.844 -0.134 1 74.5 356 THR B O 1
ATOM 8118 N N . ASN B 1 357 ? -24.484 -40.75 -1.255 1 74.69 357 ASN B N 1
ATOM 8119 C CA . ASN B 1 357 ? -25.875 -41.125 -1.402 1 74.69 357 ASN B CA 1
ATOM 8120 C C . ASN B 1 357 ? -26.438 -41.719 -0.106 1 74.69 357 ASN B C 1
ATOM 8122 O O . ASN B 1 357 ? -25.719 -42.375 0.641 1 74.69 357 ASN B O 1
ATOM 8126 N N . GLN B 1 358 ? -27.625 -41.156 0.162 1 71.62 358 GLN B N 1
ATOM 8127 C CA . GLN B 1 358 ? -28.344 -41.781 1.27 1 71.62 358 GLN B CA 1
ATOM 8128 C C . GLN B 1 358 ? -29 -43.094 0.833 1 71.62 358 GLN B C 1
ATOM 8130 O O . GLN B 1 358 ? -29.406 -43.25 -0.324 1 71.62 358 GLN B O 1
ATOM 8135 N N . PRO B 1 359 ? -28.969 -44.094 1.697 1 66.62 359 PRO B N 1
ATOM 8136 C CA . PRO B 1 359 ? -29.484 -45.406 1.349 1 66.62 359 PRO B CA 1
ATOM 8137 C C . PRO B 1 359 ? -30.875 -45.344 0.725 1 66.62 359 PRO B C 1
ATOM 8139 O O . PRO B 1 359 ? -31.203 -46.156 -0.147 1 66.62 359 PRO B O 1
ATOM 8142 N N . ARG B 1 360 ? -31.781 -44.5 1.077 1 67.06 360 ARG B N 1
ATOM 8143 C CA . ARG B 1 360 ? -33.156 -44.531 0.599 1 67.06 360 ARG B CA 1
ATOM 8144 C C . ARG B 1 360 ? -33.312 -43.75 -0.704 1 67.06 360 ARG B C 1
ATOM 8146 O O . ARG B 1 360 ? -34.281 -43.938 -1.425 1 67.06 360 ARG B O 1
ATOM 8153 N N . ARG B 1 361 ? -32.562 -42.844 -1.063 1 69.69 361 ARG B N 1
ATOM 8154 C CA . ARG B 1 361 ? -32.625 -42.031 -2.27 1 69.69 361 ARG B CA 1
ATOM 8155 C C . ARG B 1 361 ? -31.266 -41.906 -2.949 1 69.69 361 ARG B C 1
ATOM 8157 O O . ARG B 1 361 ? -30.469 -41.031 -2.604 1 69.69 361 ARG B O 1
ATOM 8164 N N . GLN B 1 362 ? -31.031 -42.812 -3.914 1 78.56 362 GLN B N 1
ATOM 8165 C CA . GLN B 1 362 ? -29.719 -42.906 -4.551 1 78.56 362 GLN B CA 1
ATOM 8166 C C . GLN B 1 362 ? -29.75 -42.25 -5.941 1 78.56 362 GLN B C 1
ATOM 8168 O O . GLN B 1 362 ? -30.703 -42.469 -6.703 1 78.56 362 GLN B O 1
ATOM 8173 N N . TYR B 1 363 ? -28.938 -41.312 -6.051 1 86.12 363 TYR B N 1
ATOM 8174 C CA . TYR B 1 363 ? -28.781 -40.719 -7.371 1 86.12 363 TYR B CA 1
ATOM 8175 C C . TYR B 1 363 ? -27.469 -41.156 -8.016 1 86.12 363 TYR B C 1
ATOM 8177 O O . TYR B 1 363 ? -26.391 -40.969 -7.434 1 86.12 363 TYR B O 1
ATOM 8185 N N . SER B 1 364 ? -27.5 -41.719 -9.117 1 85.94 364 SER B N 1
ATOM 8186 C CA . SER B 1 364 ? -26.312 -42.219 -9.805 1 85.94 364 SER B CA 1
ATOM 8187 C C . SER B 1 364 ? -25.75 -41.156 -10.742 1 85.94 364 SER B C 1
ATOM 8189 O O . SER B 1 364 ? -24.578 -41.188 -11.102 1 85.94 364 SER B O 1
ATOM 8191 N N . THR B 1 365 ? -26.594 -40.25 -11.117 1 92.12 365 THR B N 1
ATOM 8192 C CA . THR B 1 365 ? -26.203 -39.188 -12.031 1 92.12 365 THR B CA 1
ATOM 8193 C C . THR B 1 365 ? -26.891 -37.875 -11.664 1 92.12 365 THR B C 1
ATOM 8195 O O . THR B 1 365 ? -27.938 -37.875 -11.016 1 92.12 365 THR B O 1
ATOM 8198 N N . THR B 1 366 ? -26.312 -36.781 -12.039 1 94.31 366 THR B N 1
ATOM 8199 C CA . THR B 1 366 ? -26.906 -35.5 -11.758 1 94.31 366 THR B CA 1
ATOM 8200 C C . THR B 1 366 ? -28.141 -35.25 -12.609 1 94.31 366 THR B C 1
ATOM 8202 O O . THR B 1 366 ? -28.953 -34.375 -12.305 1 94.31 366 THR B O 1
ATOM 8205 N N . LYS B 1 367 ? -28.281 -36 -13.656 1 94 367 LYS B N 1
ATOM 8206 C CA . LYS B 1 367 ? -29.469 -35.906 -14.5 1 94 367 LYS B CA 1
ATOM 8207 C C . LYS B 1 367 ? -30.719 -36.312 -13.734 1 94 367 LYS B C 1
ATOM 8209 O O . LYS B 1 367 ? -31.828 -35.906 -14.086 1 94 367 LYS B O 1
ATOM 8214 N N . ASP B 1 368 ? -30.531 -37.062 -12.672 1 92 368 ASP B N 1
ATOM 8215 C CA . ASP B 1 368 ? -31.656 -37.562 -11.867 1 92 368 ASP B CA 1
ATOM 8216 C C . ASP B 1 368 ? -31.938 -36.594 -10.703 1 92 368 ASP B C 1
ATOM 8218 O O . ASP B 1 368 ? -32.875 -36.844 -9.93 1 92 368 ASP B O 1
ATOM 8222 N N . PHE B 1 369 ? -31.141 -35.562 -10.562 1 94.19 369 PHE B N 1
ATOM 8223 C CA . PHE B 1 369 ? -31.391 -34.625 -9.492 1 94.19 369 PHE B CA 1
ATOM 8224 C C . PHE B 1 369 ? -32.75 -33.938 -9.672 1 94.19 369 PHE B C 1
ATOM 8226 O O . PHE B 1 369 ? -33.125 -33.625 -10.797 1 94.19 369 PHE B O 1
ATOM 8233 N N . PRO B 1 370 ? -33.438 -33.781 -8.562 1 93.44 370 PRO B N 1
ATOM 8234 C CA . PRO B 1 370 ? -34.688 -33.031 -8.672 1 93.44 370 PRO B CA 1
ATOM 8235 C C . PRO B 1 370 ? -34.5 -31.609 -9.133 1 93.44 370 PRO B C 1
ATOM 8237 O O . PRO B 1 370 ? -33.469 -31 -8.836 1 93.44 370 PRO B O 1
ATOM 8240 N N . ASP B 1 371 ? -35.5 -31.016 -9.773 1 95.19 371 ASP B N 1
ATOM 8241 C CA . ASP B 1 371 ? -35.438 -29.641 -10.281 1 95.19 371 ASP B CA 1
ATOM 8242 C C . ASP B 1 371 ? -35.219 -28.656 -9.141 1 95.19 371 ASP B C 1
ATOM 8244 O O . ASP B 1 371 ? -34.562 -27.609 -9.328 1 95.19 371 ASP B O 1
ATOM 8248 N N . GLU B 1 372 ? -35.719 -28.984 -8.039 1 95.25 372 GLU B N 1
ATOM 8249 C CA . GLU B 1 372 ? -35.594 -28.094 -6.891 1 95.25 372 GLU B CA 1
ATOM 8250 C C . GLU B 1 372 ? -34.125 -27.922 -6.516 1 95.25 372 GLU B C 1
ATOM 8252 O O . GLU B 1 372 ? -33.688 -26.812 -6.141 1 95.25 372 GLU B O 1
ATOM 8257 N N . VAL B 1 373 ? -33.406 -28.969 -6.594 1 95.38 373 VAL B N 1
ATOM 8258 C CA . VAL B 1 373 ? -32 -28.938 -6.27 1 95.38 373 VAL B CA 1
ATOM 8259 C C . VAL B 1 373 ? -31.25 -28.094 -7.297 1 95.38 373 VAL B C 1
ATOM 8261 O O . VAL B 1 373 ? -30.391 -27.281 -6.934 1 95.38 373 VAL B O 1
ATOM 8264 N N . LEU B 1 374 ? -31.594 -28.234 -8.539 1 96.06 374 LEU B N 1
ATOM 8265 C CA . LEU B 1 374 ? -30.906 -27.531 -9.617 1 96.06 374 LEU B CA 1
ATOM 8266 C C . LEU B 1 374 ? -31.219 -26.031 -9.594 1 96.06 374 LEU B C 1
ATOM 8268 O O . LEU B 1 374 ? -30.359 -25.203 -9.844 1 96.06 374 LEU B O 1
ATOM 8272 N N . HIS B 1 375 ? -32.469 -25.703 -9.305 1 95.56 375 HIS B N 1
ATOM 8273 C CA . HIS B 1 375 ? -32.812 -24.297 -9.172 1 95.56 375 HIS B CA 1
ATOM 8274 C C . HIS B 1 375 ? -32.094 -23.641 -8 1 95.56 375 HIS B C 1
ATOM 8276 O O . HIS B 1 375 ? -31.672 -22.484 -8.102 1 95.56 375 HIS B O 1
ATOM 8282 N N . PHE B 1 376 ? -31.984 -24.359 -6.977 1 96 376 PHE B N 1
ATOM 8283 C CA . PHE B 1 376 ? -31.281 -23.844 -5.816 1 96 376 PHE B CA 1
ATOM 8284 C C . PHE B 1 376 ? -29.812 -23.609 -6.145 1 96 376 PHE B C 1
ATOM 8286 O O . PHE B 1 376 ? -29.234 -22.594 -5.762 1 96 376 PHE B O 1
ATOM 8293 N N . ALA B 1 377 ? -29.203 -24.609 -6.762 1 95.25 377 ALA B N 1
ATOM 8294 C CA . ALA B 1 377 ? -27.797 -24.516 -7.121 1 95.25 377 ALA B CA 1
ATOM 8295 C C . ALA B 1 377 ? -27.547 -23.297 -8.008 1 95.25 377 ALA B C 1
ATOM 8297 O O . ALA B 1 377 ? -26.516 -22.625 -7.875 1 95.25 377 ALA B O 1
ATOM 8298 N N . ARG B 1 378 ? -28.391 -23 -8.867 1 93.88 378 ARG B N 1
ATOM 8299 C CA . ARG B 1 378 ? -28.281 -21.859 -9.781 1 93.88 378 ARG B CA 1
ATOM 8300 C C . ARG B 1 378 ? -28.391 -20.547 -9.023 1 93.88 378 ARG B C 1
ATOM 8302 O O . ARG B 1 378 ? -27.672 -19.578 -9.336 1 93.88 378 ARG B O 1
ATOM 8309 N N . ALA B 1 379 ? -29.156 -20.562 -8.016 1 93.44 379 ALA B N 1
ATOM 8310 C CA . ALA B 1 379 ? -29.453 -19.328 -7.281 1 93.44 379 ALA B CA 1
ATOM 8311 C C . ALA B 1 379 ? -28.422 -19.078 -6.191 1 93.44 379 ALA B C 1
ATOM 8313 O O . ALA B 1 379 ? -28.219 -17.938 -5.77 1 93.44 379 ALA B O 1
ATOM 8314 N N . HIS B 1 380 ? -27.812 -20.188 -5.703 1 95.56 380 HIS B N 1
ATOM 8315 C CA . HIS B 1 380 ? -26.906 -20.047 -4.57 1 95.56 380 HIS B CA 1
ATOM 8316 C C . HIS B 1 380 ? -25.547 -20.688 -4.879 1 95.56 380 HIS B C 1
ATOM 8318 O O . HIS B 1 380 ? -25.125 -21.609 -4.188 1 95.56 380 HIS B O 1
ATOM 8324 N N . PRO B 1 381 ? -24.844 -20.125 -5.793 1 95.81 381 PRO B N 1
ATOM 8325 C CA . PRO B 1 381 ? -23.547 -20.719 -6.133 1 95.81 381 PRO B CA 1
ATOM 8326 C C . PRO B 1 381 ? -22.453 -20.344 -5.137 1 95.81 381 PRO B C 1
ATOM 8328 O O . PRO B 1 381 ? -21.406 -21.016 -5.078 1 95.81 381 PRO B O 1
ATOM 8331 N N . LEU B 1 382 ? -22.609 -19.281 -4.301 1 96.38 382 LEU B N 1
ATOM 8332 C CA . LEU B 1 382 ? -21.578 -18.75 -3.422 1 96.38 382 LEU B CA 1
ATOM 8333 C C . LEU B 1 382 ? -21.75 -19.266 -1.998 1 96.38 382 LEU B C 1
ATOM 8335 O O . LEU B 1 382 ? -22.859 -19.266 -1.464 1 96.38 382 LEU B O 1
ATOM 8339 N N . MET B 1 383 ? -20.609 -19.75 -1.453 1 97.56 383 MET B N 1
ATOM 8340 C CA . MET B 1 383 ? -20.609 -20.125 -0.043 1 97.56 383 MET B CA 1
ATOM 8341 C C . MET B 1 383 ? -20.547 -18.891 0.851 1 97.56 383 MET B C 1
ATOM 8343 O O . MET B 1 383 ? -19.922 -17.891 0.481 1 97.56 383 MET B O 1
ATOM 8347 N N . TYR B 1 384 ? -21.094 -19.016 2.016 1 95.56 384 TYR B N 1
ATOM 8348 C CA . TYR B 1 384 ? -21.172 -17.859 2.91 1 95.56 384 TYR B CA 1
ATOM 8349 C C . TYR B 1 384 ? -19.828 -17.625 3.6 1 95.56 384 TYR B C 1
ATOM 8351 O O . TYR B 1 384 ? -19.375 -16.484 3.709 1 95.56 384 TYR B O 1
ATOM 8359 N N . LYS B 1 385 ? -19.234 -18.688 4.055 1 96.44 385 LYS B N 1
ATOM 8360 C CA . LYS B 1 385 ? -17.953 -18.562 4.746 1 96.44 385 LYS B CA 1
ATOM 8361 C C . LYS B 1 385 ? -16.797 -18.484 3.758 1 96.44 385 LYS B C 1
ATOM 8363 O O . LYS B 1 385 ? -16.859 -19.047 2.668 1 96.44 385 LYS B O 1
ATOM 8368 N N . ALA B 1 386 ? -15.789 -17.797 4.137 1 96.31 386 ALA B N 1
ATOM 8369 C CA . ALA B 1 386 ? -14.578 -17.688 3.326 1 96.31 386 ALA B CA 1
ATOM 8370 C C . ALA B 1 386 ? -13.508 -18.656 3.793 1 96.31 386 ALA B C 1
ATOM 8372 O O . ALA B 1 386 ? -13.57 -19.172 4.914 1 96.31 386 ALA B O 1
ATOM 8373 N N . VAL B 1 387 ? -12.609 -18.938 2.891 1 98.19 387 VAL B N 1
ATOM 8374 C CA . VAL B 1 387 ? -11.477 -19.797 3.225 1 98.19 387 VAL B CA 1
ATOM 8375 C C . VAL B 1 387 ? -10.305 -18.953 3.715 1 98.19 387 VAL B C 1
ATOM 8377 O O . VAL B 1 387 ? -9.867 -18.031 3.021 1 98.19 387 VAL B O 1
ATOM 8380 N N . TYR B 1 388 ? -9.828 -19.234 4.906 1 97.38 388 TYR B N 1
ATOM 8381 C CA . TYR B 1 388 ? -8.703 -18.516 5.48 1 97.38 388 TYR B CA 1
ATOM 8382 C C . TYR B 1 388 ? -7.434 -19.344 5.434 1 97.38 388 TYR B C 1
ATOM 8384 O O . TYR B 1 388 ? -7.492 -20.578 5.457 1 97.38 388 TYR B O 1
ATOM 8392 N N . PRO B 1 389 ? -6.312 -18.672 5.289 1 97.12 389 PRO B N 1
ATOM 8393 C CA . PRO B 1 389 ? -5.051 -19.422 5.27 1 97.12 389 PRO B CA 1
ATOM 8394 C C . PRO B 1 389 ? -4.699 -20.016 6.629 1 97.12 389 PRO B C 1
ATOM 8396 O O . PRO B 1 389 ? -5.324 -19.688 7.637 1 97.12 389 PRO B O 1
ATOM 8399 N N . ARG B 1 390 ? -3.717 -20.844 6.512 1 92.31 390 ARG B N 1
ATOM 8400 C CA . ARG B 1 390 ? -3.203 -21.453 7.738 1 92.31 390 ARG B CA 1
ATOM 8401 C C . ARG B 1 390 ? -2.721 -20.391 8.711 1 92.31 390 ARG B C 1
ATOM 8403 O O . ARG B 1 390 ? -1.987 -19.469 8.328 1 92.31 390 ARG B O 1
ATOM 8410 N N . HIS B 1 391 ? -3.184 -20.359 9.945 1 88.12 391 HIS B N 1
ATOM 8411 C CA . HIS B 1 391 ? -2.834 -19.438 11.031 1 88.12 391 HIS B CA 1
ATOM 8412 C C . HIS B 1 391 ? -3.379 -18.047 10.766 1 88.12 391 HIS B C 1
ATOM 8414 O O . HIS B 1 391 ? -2.998 -17.078 11.438 1 88.12 391 HIS B O 1
ATOM 8420 N N . ARG B 1 392 ? -4.129 -17.906 9.688 1 91.88 392 ARG B N 1
ATOM 8421 C CA . ARG B 1 392 ? -4.816 -16.672 9.352 1 91.88 392 ARG B CA 1
ATOM 8422 C C . ARG B 1 392 ? -3.82 -15.555 9.039 1 91.88 392 ARG B C 1
ATOM 8424 O O . ARG B 1 392 ? -4.039 -14.398 9.414 1 91.88 392 ARG B O 1
ATOM 8431 N N . ARG B 1 393 ? -2.666 -15.93 8.539 1 91.81 393 ARG B N 1
ATOM 8432 C CA . ARG B 1 393 ? -1.634 -14.984 8.117 1 91.81 393 ARG B CA 1
ATOM 8433 C C . ARG B 1 393 ? -0.897 -15.5 6.887 1 91.81 393 ARG B C 1
ATOM 8435 O O . ARG B 1 393 ? -0.826 -16.703 6.656 1 91.81 393 ARG B O 1
ATOM 8442 N N . PRO B 1 394 ? -0.356 -14.578 6.121 1 94 394 PRO B N 1
ATOM 8443 C CA . PRO B 1 394 ? 0.452 -15.031 4.988 1 94 394 PRO B CA 1
ATOM 8444 C C . PRO B 1 394 ? 1.791 -15.625 5.418 1 94 394 PRO B C 1
ATOM 8446 O O . PRO B 1 394 ? 2.295 -15.305 6.496 1 94 394 PRO B O 1
ATOM 8449 N N . LEU B 1 395 ? 2.268 -16.453 4.586 1 91.75 395 LEU B N 1
ATOM 8450 C CA . LEU B 1 395 ? 3.584 -17.047 4.805 1 91.75 395 LEU B CA 1
ATOM 8451 C C . LEU B 1 395 ? 4.688 -16.031 4.488 1 91.75 395 LEU B C 1
ATOM 8453 O O . LEU B 1 395 ? 5.75 -16.062 5.117 1 91.75 395 LEU B O 1
ATOM 8457 N N . LEU B 1 396 ? 4.453 -15.297 3.514 1 91.12 396 LEU B N 1
ATOM 8458 C CA . LEU B 1 396 ? 5.414 -14.312 3.025 1 91.12 396 LEU B CA 1
ATOM 8459 C C . LEU B 1 396 ? 4.711 -13.031 2.582 1 91.12 396 LEU B C 1
ATOM 8461 O O . LEU B 1 396 ? 3.662 -13.086 1.938 1 91.12 396 LEU B O 1
ATOM 8465 N N . VAL B 1 397 ? 5.258 -11.953 3.016 1 90.44 397 VAL B N 1
ATOM 8466 C CA . VAL B 1 397 ? 4.766 -10.656 2.566 1 90.44 397 VAL B CA 1
ATOM 8467 C C . VAL B 1 397 ? 5.918 -9.836 1.999 1 90.44 397 VAL B C 1
ATOM 8469 O O . VAL B 1 397 ? 6.965 -9.695 2.637 1 90.44 397 VAL B O 1
ATOM 8472 N N . ASN B 1 398 ? 5.734 -9.375 0.787 1 87.56 398 ASN B N 1
ATOM 8473 C CA . ASN B 1 398 ? 6.727 -8.531 0.126 1 87.56 398 ASN B CA 1
ATOM 8474 C C . ASN B 1 398 ? 6.129 -7.195 -0.31 1 87.56 398 ASN B C 1
ATOM 8476 O O . ASN B 1 398 ? 5.27 -7.156 -1.192 1 87.56 398 ASN B O 1
ATOM 8480 N N . THR B 1 399 ? 6.477 -6.023 0.252 1 81.81 399 THR B N 1
ATOM 8481 C CA . THR B 1 399 ? 5.941 -4.715 -0.103 1 81.81 399 THR B CA 1
ATOM 8482 C C . THR B 1 399 ? 7.047 -3.799 -0.622 1 81.81 399 THR B C 1
ATOM 8484 O O . THR B 1 399 ? 6.77 -2.781 -1.26 1 81.81 399 THR B O 1
ATOM 8487 N N . ASP B 1 400 ? 8.273 -3.973 -0.341 1 68 400 ASP B N 1
ATOM 8488 C CA . ASP B 1 400 ? 9.359 -3.033 -0.616 1 68 400 ASP B CA 1
ATOM 8489 C C . ASP B 1 400 ? 10.273 -3.562 -1.715 1 68 400 ASP B C 1
ATOM 8491 O O . ASP B 1 400 ? 11.391 -3.068 -1.889 1 68 400 ASP B O 1
ATOM 8495 N N . LEU B 1 401 ? 9.945 -4.562 -2.34 1 62 401 LEU B N 1
ATOM 8496 C CA . LEU B 1 401 ? 10.953 -5.055 -3.277 1 62 401 LEU B CA 1
ATOM 8497 C C . LEU B 1 401 ? 10.891 -4.281 -4.594 1 62 401 LEU B C 1
ATOM 8499 O O . LEU B 1 401 ? 9.812 -3.877 -5.031 1 62 401 LEU B O 1
ATOM 8503 N N . PRO B 1 402 ? 12.055 -3.953 -4.969 1 65.19 402 PRO B N 1
ATOM 8504 C CA . PRO B 1 402 ? 12.148 -3.25 -6.25 1 65.19 402 PRO B CA 1
ATOM 8505 C C . PRO B 1 402 ? 11.398 -3.969 -7.371 1 65.19 402 PRO B C 1
ATOM 8507 O O . PRO B 1 402 ? 11.055 -3.352 -8.383 1 65.19 402 PRO B O 1
ATOM 8510 N N . HIS B 1 403 ? 11.281 -5.262 -7.094 1 70.38 403 HIS B N 1
ATOM 8511 C CA . HIS B 1 403 ? 10.578 -6.023 -8.117 1 70.38 403 HIS B CA 1
ATOM 8512 C C . HIS B 1 403 ? 9.336 -6.691 -7.551 1 70.38 403 HIS B C 1
ATOM 8514 O O . HIS B 1 403 ? 9.312 -7.082 -6.383 1 70.38 403 HIS B O 1
ATOM 8520 N N . ARG B 1 404 ? 8.414 -6.742 -8.344 1 77.56 404 ARG B N 1
ATOM 8521 C CA . ARG B 1 404 ? 7.168 -7.406 -7.984 1 77.56 404 ARG B CA 1
ATOM 8522 C C . ARG B 1 404 ? 7.27 -8.914 -8.203 1 77.56 404 ARG B C 1
ATOM 8524 O O . ARG B 1 404 ? 7.875 -9.367 -9.172 1 77.56 404 ARG B O 1
ATOM 8531 N N . LEU B 1 405 ? 6.801 -9.602 -7.195 1 85 405 LEU B N 1
ATOM 8532 C CA . LEU B 1 405 ? 6.688 -11.047 -7.383 1 85 405 LEU B CA 1
ATOM 8533 C C . LEU B 1 405 ? 5.605 -11.375 -8.398 1 85 405 LEU B C 1
ATOM 8535 O O . LEU B 1 405 ? 4.508 -10.812 -8.359 1 85 405 LEU B O 1
ATOM 8539 N N . ARG B 1 406 ? 6.008 -12.039 -9.32 1 84.12 406 ARG B N 1
ATOM 8540 C CA . ARG B 1 406 ? 5.074 -12.477 -10.352 1 84.12 406 ARG B CA 1
ATOM 8541 C C . ARG B 1 406 ? 5.098 -13.992 -10.508 1 84.12 406 ARG B C 1
ATOM 8543 O O . ARG B 1 406 ? 6.047 -14.648 -10.086 1 84.12 406 ARG B O 1
ATOM 8550 N N . PRO B 1 407 ? 3.977 -14.461 -10.953 1 87.62 407 PRO B N 1
ATOM 8551 C CA . PRO B 1 407 ? 4.02 -15.898 -11.25 1 87.62 407 PRO B CA 1
ATOM 8552 C C . PRO B 1 407 ? 5.258 -16.297 -12.055 1 87.62 407 PRO B C 1
ATOM 8554 O O . PRO B 1 407 ? 5.77 -15.492 -12.844 1 87.62 407 PRO B O 1
ATOM 8557 N N . PRO B 1 408 ? 5.84 -17.375 -11.727 1 92 408 PRO B N 1
ATOM 8558 C CA . PRO B 1 408 ? 5.301 -18.594 -11.109 1 92 408 PRO B CA 1
ATOM 8559 C C . PRO B 1 408 ? 5.801 -18.797 -9.688 1 92 408 PRO B C 1
ATOM 8561 O O . PRO B 1 408 ? 6.773 -18.172 -9.266 1 92 408 PRO B O 1
ATOM 8564 N N . LEU B 1 409 ? 5.098 -19.656 -8.977 1 95.81 409 LEU B N 1
ATOM 8565 C CA . LEU B 1 409 ? 5.438 -20.094 -7.621 1 95.81 409 LEU B CA 1
ATOM 8566 C C . LEU B 1 409 ? 5.621 -21.594 -7.562 1 95.81 409 LEU B C 1
ATOM 8568 O O . LEU B 1 409 ? 4.781 -22.359 -8.062 1 95.81 409 LEU B O 1
ATOM 8572 N N . VAL B 1 410 ? 6.742 -22 -7.055 1 96.75 410 VAL B N 1
ATOM 8573 C CA . VAL B 1 410 ? 7.004 -23.422 -6.816 1 96.75 410 VAL B CA 1
ATOM 8574 C C . VAL B 1 410 ? 7.504 -23.609 -5.387 1 96.75 410 VAL B C 1
ATOM 8576 O O . VAL B 1 410 ? 8.242 -22.781 -4.855 1 96.75 410 VAL B O 1
ATOM 8579 N N . VAL B 1 411 ? 7.098 -24.703 -4.789 1 96.75 411 VAL B N 1
ATOM 8580 C CA . VAL B 1 411 ? 7.449 -24.953 -3.395 1 96.75 411 VAL B CA 1
ATOM 8581 C C . VAL B 1 411 ? 8.062 -26.344 -3.252 1 96.75 411 VAL B C 1
ATOM 8583 O O . VAL B 1 411 ? 7.629 -27.297 -3.914 1 96.75 411 VAL B O 1
ATOM 8586 N N . ASP B 1 412 ? 9.062 -26.422 -2.447 1 95.38 412 ASP B N 1
ATOM 8587 C CA . ASP B 1 412 ? 9.68 -27.703 -2.076 1 95.38 412 ASP B CA 1
ATOM 8588 C C . ASP B 1 412 ? 9.703 -27.875 -0.56 1 95.38 412 ASP B C 1
ATOM 8590 O O . ASP B 1 412 ? 10.156 -26.984 0.164 1 95.38 412 ASP B O 1
ATOM 8594 N N . ARG B 1 413 ? 9.211 -28.969 -0.078 1 92.94 413 ARG B N 1
ATOM 8595 C CA . ARG B 1 413 ? 9.328 -29.312 1.336 1 92.94 413 ARG B CA 1
ATOM 8596 C C . ARG B 1 413 ? 10.539 -30.203 1.591 1 92.94 413 ARG B C 1
ATOM 8598 O O . ARG B 1 413 ? 10.57 -31.359 1.157 1 92.94 413 ARG B O 1
ATOM 8605 N N . VAL B 1 414 ? 11.461 -29.609 2.266 1 91.5 414 VAL B N 1
ATOM 8606 C CA . VAL B 1 414 ? 12.75 -30.281 2.447 1 91.5 414 VAL B CA 1
ATOM 8607 C C . VAL B 1 414 ? 12.891 -30.75 3.893 1 91.5 414 VAL B C 1
ATOM 8609 O O . VAL B 1 414 ? 12.508 -30.047 4.824 1 91.5 414 VAL B O 1
ATOM 8612 N N . GLU B 1 415 ? 13.398 -31.953 3.959 1 87.31 415 GLU B N 1
ATOM 8613 C CA . GLU B 1 415 ? 13.758 -32.469 5.281 1 87.31 415 GLU B CA 1
ATOM 8614 C C . GLU B 1 415 ? 15.18 -32.062 5.66 1 87.31 415 GLU B C 1
ATOM 8616 O O . GLU B 1 415 ? 16.141 -32.469 5.012 1 87.31 415 GLU B O 1
ATOM 8621 N N . ALA B 1 416 ? 15.258 -31.234 6.594 1 85.44 416 ALA B N 1
ATOM 8622 C CA . ALA B 1 416 ? 16.562 -30.781 7.074 1 85.44 416 ALA B CA 1
ATOM 8623 C C . ALA B 1 416 ? 16.875 -31.391 8.438 1 85.44 416 ALA B C 1
ATOM 8625 O O . ALA B 1 416 ? 16.125 -32.219 8.945 1 85.44 416 ALA B O 1
ATOM 8626 N N . GLU B 1 417 ? 18.078 -31.094 8.93 1 75.94 417 GLU B N 1
ATOM 8627 C CA . GLU B 1 417 ? 18.531 -31.625 10.211 1 75.94 417 GLU B CA 1
ATOM 8628 C C . GLU B 1 417 ? 17.594 -31.203 11.344 1 75.94 417 GLU B C 1
ATOM 8630 O O . GLU B 1 417 ? 17.359 -31.969 12.273 1 75.94 417 GLU B O 1
ATOM 8635 N N . ASP B 1 418 ? 17.078 -30.047 11.25 1 76.81 418 ASP B N 1
ATOM 8636 C CA . ASP B 1 418 ? 16.281 -29.484 12.328 1 76.81 418 ASP B CA 1
ATOM 8637 C C . ASP B 1 418 ? 14.789 -29.688 12.062 1 76.81 418 ASP B C 1
ATOM 8639 O O . ASP B 1 418 ? 13.945 -29.219 12.828 1 76.81 418 ASP B O 1
ATOM 8643 N N . GLY B 1 419 ? 14.43 -30.312 10.977 1 81.94 419 GLY B N 1
ATOM 8644 C CA . GLY B 1 419 ? 13.031 -30.547 10.68 1 81.94 419 GLY B CA 1
ATOM 8645 C C . GLY B 1 419 ? 12.672 -30.266 9.234 1 81.94 419 GLY B C 1
ATOM 8646 O O . GLY B 1 419 ? 13.539 -30.297 8.359 1 81.94 419 GLY B O 1
ATOM 8647 N N . GLN B 1 420 ? 11.383 -30.094 9.039 1 86.81 420 GLN B N 1
ATOM 8648 C CA . GLN B 1 420 ? 10.906 -29.844 7.68 1 86.81 420 GLN B CA 1
ATOM 8649 C C . GLN B 1 420 ? 10.758 -28.359 7.406 1 86.81 420 GLN B C 1
ATOM 8651 O O . GLN B 1 420 ? 10.289 -27.609 8.266 1 86.81 420 GLN B O 1
ATOM 8656 N N . HIS B 1 421 ? 11.234 -28 6.293 1 89.44 421 HIS B N 1
ATOM 8657 C CA . HIS B 1 421 ? 11.125 -26.594 5.887 1 89.44 421 HIS B CA 1
ATOM 8658 C C . HIS B 1 421 ? 10.547 -26.469 4.48 1 89.44 421 HIS B C 1
ATOM 8660 O O . HIS B 1 421 ? 10.828 -27.312 3.615 1 89.44 421 HIS B O 1
ATOM 8666 N N . ASP B 1 422 ? 9.781 -25.438 4.312 1 91.69 422 ASP B N 1
ATOM 8667 C CA . ASP B 1 422 ? 9.281 -25.125 2.979 1 91.69 422 ASP B CA 1
ATOM 8668 C C . ASP B 1 422 ? 10.164 -24.078 2.297 1 91.69 422 ASP B C 1
ATOM 8670 O O . ASP B 1 422 ? 10.43 -23.016 2.867 1 91.69 422 ASP B O 1
ATOM 8674 N N . ILE B 1 423 ? 10.641 -24.438 1.181 1 94.75 423 ILE B N 1
ATOM 8675 C CA . ILE B 1 423 ? 11.414 -23.5 0.369 1 94.75 423 ILE B CA 1
ATOM 8676 C C . ILE B 1 423 ? 10.57 -23.031 -0.815 1 94.75 423 ILE B C 1
ATOM 8678 O O . ILE B 1 423 ? 10.039 -23.844 -1.571 1 94.75 423 ILE B O 1
ATOM 8682 N N . LEU B 1 424 ? 10.453 -21.781 -0.955 1 96.06 424 LEU B N 1
ATOM 8683 C CA . LEU B 1 424 ? 9.664 -21.188 -2.029 1 96.06 424 LEU B CA 1
ATOM 8684 C C . LEU B 1 424 ? 10.57 -20.656 -3.133 1 96.06 424 LEU B C 1
ATOM 8686 O O . LEU B 1 424 ? 11.562 -19.984 -2.852 1 96.06 424 LEU B O 1
ATOM 8690 N N . PHE B 1 425 ? 10.281 -20.969 -4.316 1 96.19 425 PHE B N 1
ATOM 8691 C CA . PHE B 1 425 ? 10.891 -20.359 -5.492 1 96.19 425 PHE B CA 1
ATOM 8692 C C . PHE B 1 425 ? 9.906 -19.438 -6.191 1 96.19 425 PHE B C 1
ATOM 8694 O O . PHE B 1 425 ? 8.859 -19.875 -6.664 1 96.19 425 PHE B O 1
ATOM 8701 N N . LEU B 1 426 ? 10.258 -18.203 -6.262 1 94.56 426 LEU B N 1
ATOM 8702 C CA . LEU B 1 426 ? 9.352 -17.188 -6.789 1 94.56 426 LEU B CA 1
ATOM 8703 C C . LEU B 1 426 ? 9.977 -16.453 -7.969 1 94.56 426 LEU B C 1
ATOM 8705 O O . LEU B 1 426 ? 11.125 -16.031 -7.898 1 94.56 426 LEU B O 1
ATOM 8709 N N . GLY B 1 427 ? 9.195 -16.359 -9.016 1 92.44 427 GLY B N 1
ATOM 8710 C CA . GLY B 1 427 ? 9.648 -15.562 -10.141 1 92.44 427 GLY B CA 1
ATOM 8711 C C . GLY B 1 427 ? 9.398 -14.078 -9.961 1 92.44 427 GLY B C 1
ATOM 8712 O O . GLY B 1 427 ? 8.492 -13.68 -9.219 1 92.44 427 GLY B O 1
ATOM 8713 N N . THR B 1 428 ? 10.203 -13.273 -10.602 1 88.12 428 THR B N 1
ATOM 8714 C CA . THR B 1 428 ? 10.039 -11.828 -10.578 1 88.12 428 THR B CA 1
ATOM 8715 C C . THR B 1 428 ? 9.852 -11.281 -11.992 1 88.12 428 THR B C 1
ATOM 8717 O O . THR B 1 428 ? 10.094 -11.984 -12.969 1 88.12 428 THR B O 1
ATOM 8720 N N . ASP B 1 429 ? 9.445 -10.039 -12.125 1 83.5 429 ASP B N 1
ATOM 8721 C CA . ASP B 1 429 ? 9.25 -9.391 -13.414 1 83.5 429 ASP B CA 1
ATOM 8722 C C . ASP B 1 429 ? 10.586 -8.969 -14.023 1 83.5 429 ASP B C 1
ATOM 8724 O O . ASP B 1 429 ? 10.672 -8.703 -15.227 1 83.5 429 ASP B O 1
ATOM 8728 N N . ALA B 1 430 ? 11.57 -9.039 -13.234 1 83.56 430 ALA B N 1
ATOM 8729 C CA . ALA B 1 430 ? 12.891 -8.672 -13.727 1 83.56 430 ALA B CA 1
ATOM 8730 C C . ALA B 1 430 ? 13.641 -9.891 -14.25 1 83.56 430 ALA B C 1
ATOM 8732 O O . ALA B 1 430 ? 14.781 -9.781 -14.711 1 83.56 430 ALA B O 1
ATOM 8733 N N . GLY B 1 431 ? 12.984 -11.062 -14.133 1 87.5 431 GLY B N 1
ATOM 8734 C CA . GLY B 1 431 ? 13.594 -12.266 -14.68 1 87.5 431 GLY B CA 1
ATOM 8735 C C . GLY B 1 431 ? 14.43 -13.023 -13.664 1 87.5 431 GLY B C 1
ATOM 8736 O O . GLY B 1 431 ? 15.211 -13.906 -14.031 1 87.5 431 GLY B O 1
ATOM 8737 N N . SER B 1 432 ? 14.32 -12.641 -12.453 1 89.5 432 SER B N 1
ATOM 8738 C CA . SER B 1 432 ? 15.055 -13.352 -11.414 1 89.5 432 SER B CA 1
ATOM 8739 C C . SER B 1 432 ? 14.141 -14.305 -10.656 1 89.5 432 SER B C 1
ATOM 8741 O O . SER B 1 432 ? 12.922 -14.148 -10.664 1 89.5 432 SER B O 1
ATOM 8743 N N . VAL B 1 433 ? 14.758 -15.344 -10.133 1 92.38 433 VAL B N 1
ATOM 8744 C CA . VAL B 1 433 ? 14.062 -16.281 -9.273 1 92.38 433 VAL B CA 1
ATOM 8745 C C . VAL B 1 433 ? 14.516 -16.109 -7.828 1 92.38 433 VAL B C 1
ATOM 8747 O O . VAL B 1 433 ? 15.719 -16.125 -7.539 1 92.38 433 VAL B O 1
ATOM 8750 N N . LEU B 1 434 ? 13.586 -15.922 -6.973 1 91.62 434 LEU B N 1
ATOM 8751 C CA . LEU B 1 434 ? 13.891 -15.773 -5.551 1 91.62 434 LEU B CA 1
ATOM 8752 C C . LEU B 1 434 ? 13.703 -17.094 -4.82 1 91.62 434 LEU B C 1
ATOM 8754 O O . LEU B 1 434 ? 12.68 -17.766 -4.98 1 91.62 434 LEU B O 1
ATOM 8758 N N . LYS B 1 435 ? 14.703 -17.453 -4.148 1 92.88 435 LYS B N 1
ATOM 8759 C CA . LYS B 1 435 ? 14.648 -18.609 -3.252 1 92.88 435 LYS B CA 1
ATOM 8760 C C . LYS B 1 435 ? 14.477 -18.172 -1.801 1 92.88 435 LYS B C 1
ATOM 8762 O O . LYS B 1 435 ? 15.359 -17.531 -1.229 1 92.88 435 LYS B O 1
ATOM 8767 N N . VAL B 1 436 ? 13.336 -18.578 -1.203 1 92.25 436 VAL B N 1
ATOM 8768 C CA . VAL B 1 436 ? 13 -18.078 0.126 1 92.25 436 VAL B CA 1
ATOM 8769 C C . VAL B 1 436 ? 12.648 -19.25 1.047 1 92.25 436 VAL B C 1
ATOM 8771 O O . VAL B 1 436 ? 11.969 -20.188 0.635 1 92.25 436 VAL B O 1
ATOM 8774 N N . VAL B 1 437 ? 13.188 -19.172 2.217 1 91.88 437 VAL B N 1
ATOM 8775 C CA . VAL B 1 437 ? 12.82 -20.172 3.215 1 91.88 437 VAL B CA 1
ATOM 8776 C C . VAL B 1 437 ? 11.953 -19.531 4.301 1 91.88 437 VAL B C 1
ATOM 8778 O O . VAL B 1 437 ? 12.195 -18.391 4.703 1 91.88 437 VAL B O 1
ATOM 8781 N N . VAL B 1 438 ? 10.953 -20.203 4.629 1 86.94 438 VAL B N 1
ATOM 8782 C CA . VAL B 1 438 ? 10.047 -19.734 5.68 1 86.94 438 VAL B CA 1
ATOM 8783 C C . VAL B 1 438 ? 10.328 -20.5 6.973 1 86.94 438 VAL B C 1
ATOM 8785 O O . VAL B 1 438 ? 10.164 -21.734 7.023 1 86.94 438 VAL B O 1
ATOM 8788 N N . LEU B 1 439 ? 10.742 -19.688 7.926 1 84.5 439 LEU B N 1
ATOM 8789 C CA . LEU B 1 439 ? 11.109 -20.328 9.188 1 84.5 439 LEU B CA 1
ATOM 8790 C C . LEU B 1 439 ? 10.094 -19.984 10.273 1 84.5 439 LEU B C 1
ATOM 8792 O O . LEU B 1 439 ? 9.648 -18.844 10.383 1 84.5 439 LEU B O 1
ATOM 8796 N N . GLN B 1 440 ? 9.492 -20.938 10.852 1 72.69 440 GLN B N 1
ATOM 8797 C CA . GLN B 1 440 ? 8.586 -20.719 11.969 1 72.69 440 GLN B CA 1
ATOM 8798 C C . GLN B 1 440 ? 9.352 -20.422 13.25 1 72.69 440 GLN B C 1
ATOM 8800 O O . GLN B 1 440 ? 10.312 -21.109 13.594 1 72.69 440 GLN B O 1
ATOM 8805 N N . LYS B 1 441 ? 9.125 -19.188 13.766 1 65.31 441 LYS B N 1
ATOM 8806 C CA . LYS B 1 441 ? 9.773 -18.875 15.039 1 65.31 441 LYS B CA 1
ATOM 8807 C C . LYS B 1 441 ? 9.164 -19.703 16.172 1 65.31 441 LYS B C 1
ATOM 8809 O O . LYS B 1 441 ? 7.961 -19.969 16.172 1 65.31 441 LYS B O 1
ATOM 8814 N N . THR B 1 442 ? 9.922 -20.5 16.953 1 57.09 442 THR B N 1
ATOM 8815 C CA . THR B 1 442 ? 9.492 -21.391 18.031 1 57.09 442 THR B CA 1
ATOM 8816 C C . THR B 1 442 ? 8.375 -20.75 18.844 1 57.09 442 THR B C 1
ATOM 8818 O O . THR B 1 442 ? 7.438 -21.422 19.266 1 57.09 442 THR B O 1
ATOM 8821 N N . SER B 1 443 ? 8.523 -19.641 19.406 1 55.25 443 SER B N 1
ATOM 8822 C CA . SER B 1 443 ? 7.582 -19.172 20.422 1 55.25 443 SER B CA 1
ATOM 8823 C C . SER B 1 443 ? 6.441 -18.375 19.781 1 55.25 443 SER B C 1
ATOM 8825 O O . SER B 1 443 ? 5.438 -18.094 20.438 1 55.25 443 SER B O 1
ATOM 8827 N N . SER B 1 444 ? 6.641 -17.828 18.703 1 57.91 444 SER B N 1
ATOM 8828 C CA . SER B 1 444 ? 5.633 -16.875 18.234 1 57.91 444 SER B CA 1
ATOM 8829 C C . SER B 1 444 ? 5.016 -17.344 16.922 1 57.91 444 SER B C 1
ATOM 8831 O O . SER B 1 444 ? 5.621 -18.109 16.172 1 57.91 444 SER B O 1
ATOM 8833 N N . ALA B 1 445 ? 3.713 -17.281 16.766 1 60.22 445 ALA B N 1
ATOM 8834 C CA . ALA B 1 445 ? 2.947 -17.5 15.547 1 60.22 445 ALA B CA 1
ATOM 8835 C C . ALA B 1 445 ? 3.529 -16.703 14.383 1 60.22 445 ALA B C 1
ATOM 8837 O O . ALA B 1 445 ? 3.127 -16.875 13.234 1 60.22 445 ALA B O 1
ATOM 8838 N N . THR B 1 446 ? 4.594 -16.016 14.625 1 66.62 446 THR B N 1
ATOM 8839 C CA . THR B 1 446 ? 5.129 -15.172 13.562 1 66.62 446 THR B CA 1
ATOM 8840 C C . THR B 1 446 ? 6.207 -15.914 12.773 1 66.62 446 THR B C 1
ATOM 8842 O O . THR B 1 446 ? 6.949 -16.719 13.336 1 66.62 446 THR B O 1
ATOM 8845 N N . THR B 1 447 ? 6.055 -15.969 11.477 1 75.75 447 THR B N 1
ATOM 8846 C CA . THR B 1 447 ? 7.012 -16.594 10.57 1 75.75 447 THR B CA 1
ATOM 8847 C C . THR B 1 447 ? 8.07 -15.578 10.125 1 75.75 447 THR B C 1
ATOM 8849 O O . THR B 1 447 ? 7.809 -14.375 10.086 1 75.75 447 THR B O 1
ATOM 8852 N N . GLU B 1 448 ? 9.297 -16.062 10.164 1 80.31 448 GLU B N 1
ATOM 8853 C CA . GLU B 1 448 ? 10.391 -15.266 9.609 1 80.31 448 GLU B CA 1
ATOM 8854 C C . GLU B 1 448 ? 10.734 -15.719 8.195 1 80.31 448 GLU B C 1
ATOM 8856 O O . GLU B 1 448 ? 10.781 -16.922 7.914 1 80.31 448 GLU B O 1
ATOM 8861 N N . GLU B 1 449 ? 10.773 -14.828 7.344 1 81.94 449 GLU B N 1
ATOM 8862 C CA . GLU B 1 449 ? 11.172 -15.141 5.973 1 81.94 449 GLU B CA 1
ATOM 8863 C C . GLU B 1 449 ? 12.625 -14.75 5.715 1 81.94 449 GLU B C 1
ATOM 8865 O O . GLU B 1 449 ? 13.07 -13.68 6.145 1 81.94 449 GLU B O 1
ATOM 8870 N N . VAL B 1 450 ? 13.344 -15.68 5.121 1 82.56 450 VAL B N 1
ATOM 8871 C CA . VAL B 1 450 ? 14.742 -15.422 4.797 1 82.56 450 VAL B CA 1
ATOM 8872 C C . VAL B 1 450 ? 14.977 -15.656 3.305 1 82.56 450 VAL B C 1
ATOM 8874 O O . VAL B 1 450 ? 14.688 -16.734 2.787 1 82.56 450 VAL B O 1
ATOM 8877 N N . ILE B 1 451 ? 15.406 -14.664 2.658 1 84.69 451 ILE B N 1
ATOM 8878 C CA . ILE B 1 451 ? 15.797 -14.828 1.262 1 84.69 451 ILE B CA 1
ATOM 8879 C C . ILE B 1 451 ? 17.156 -15.5 1.183 1 84.69 451 ILE B C 1
ATOM 8881 O O . ILE B 1 451 ? 18.172 -14.938 1.621 1 84.69 451 ILE B O 1
ATOM 8885 N N . LEU B 1 452 ? 17.172 -16.594 0.641 1 86.75 452 LEU B N 1
ATOM 8886 C CA . LEU B 1 452 ? 18.406 -17.359 0.561 1 86.75 452 LEU B CA 1
ATOM 8887 C C . LEU B 1 452 ? 19.234 -16.922 -0.65 1 86.75 452 LEU B C 1
ATOM 8889 O O . LEU B 1 452 ? 20.453 -16.766 -0.554 1 86.75 452 LEU B O 1
ATOM 8893 N N . GLU B 1 453 ? 18.562 -16.875 -1.718 1 86.94 453 GLU B N 1
ATOM 8894 C CA . GLU B 1 453 ? 19.25 -16.578 -2.969 1 86.94 453 GLU B CA 1
ATOM 8895 C C . GLU B 1 453 ? 18.312 -15.875 -3.953 1 86.94 453 GLU B C 1
ATOM 8897 O O . GLU B 1 453 ? 17.109 -16.109 -3.951 1 86.94 453 GLU B O 1
ATOM 8902 N N . GLU B 1 454 ? 18.906 -14.992 -4.715 1 85.94 454 GLU B N 1
ATOM 8903 C CA . GLU B 1 454 ? 18.266 -14.422 -5.902 1 85.94 454 GLU B CA 1
ATOM 8904 C C . GLU B 1 454 ? 19.078 -14.75 -7.16 1 85.94 454 GLU B C 1
ATOM 8906 O O . GLU B 1 454 ? 20.219 -14.305 -7.309 1 85.94 454 GLU B O 1
ATOM 8911 N N . LEU B 1 455 ? 18.391 -15.406 -8.07 1 86.5 455 LEU B N 1
ATOM 8912 C CA . LEU B 1 455 ? 19.109 -15.914 -9.234 1 86.5 455 LEU B CA 1
ATOM 8913 C C . LEU B 1 455 ? 18.625 -15.234 -10.508 1 86.5 455 LEU B C 1
ATOM 8915 O O . LEU B 1 455 ? 17.438 -15.297 -10.836 1 86.5 455 LEU B O 1
ATOM 8919 N N . GLN B 1 456 ? 19.547 -14.609 -11.188 1 87.19 456 GLN B N 1
ATOM 8920 C CA . GLN B 1 456 ? 19.234 -14.133 -12.531 1 87.19 456 GLN B CA 1
ATOM 8921 C C . GLN B 1 456 ? 19.391 -15.258 -13.562 1 87.19 456 GLN B C 1
ATOM 8923 O O . GLN B 1 456 ? 20.516 -15.625 -13.914 1 87.19 456 GLN B O 1
ATOM 8928 N N . VAL B 1 457 ? 18.375 -15.734 -14.055 1 85.69 457 VAL B N 1
ATOM 8929 C CA . VAL B 1 457 ? 18.375 -16.953 -14.867 1 85.69 457 VAL B CA 1
ATOM 8930 C C . VAL B 1 457 ? 18.875 -16.641 -16.266 1 85.69 457 VAL B C 1
ATOM 8932 O O . VAL B 1 457 ? 19.719 -17.359 -16.812 1 85.69 457 VAL B O 1
ATOM 8935 N N . PHE B 1 458 ? 18.375 -15.594 -16.875 1 83.38 458 PHE B N 1
ATOM 8936 C CA . PHE B 1 458 ? 18.812 -15.211 -18.219 1 83.38 458 PHE B CA 1
ATOM 8937 C C . PHE B 1 458 ? 19.594 -13.898 -18.188 1 83.38 458 PHE B C 1
ATOM 8939 O O . PHE B 1 458 ? 19.391 -13.078 -17.281 1 83.38 458 PHE B O 1
ATOM 8946 N N . LYS B 1 459 ? 20.406 -13.742 -19.125 1 78.38 459 LYS B N 1
ATOM 8947 C CA . LYS B 1 459 ? 21.188 -12.508 -19.219 1 78.38 459 LYS B CA 1
ATOM 8948 C C . LYS B 1 459 ? 20.266 -11.305 -19.438 1 78.38 459 LYS B C 1
ATOM 8950 O O . LYS B 1 459 ? 20.422 -10.273 -18.781 1 78.38 459 LYS B O 1
ATOM 8955 N N . MET B 1 460 ? 19.375 -11.523 -20.328 1 82.19 460 MET B N 1
ATOM 8956 C CA . MET B 1 460 ? 18.375 -10.484 -20.547 1 82.19 460 MET B CA 1
ATOM 8957 C C . MET B 1 460 ? 17.281 -10.562 -19.484 1 82.19 460 MET B C 1
ATOM 8959 O O . MET B 1 460 ? 16.797 -11.648 -19.172 1 82.19 460 MET B O 1
ATOM 8963 N N . PRO B 1 461 ? 16.984 -9.461 -18.875 1 85.19 461 PRO B N 1
ATOM 8964 C CA . PRO B 1 461 ? 15.953 -9.477 -17.828 1 85.19 461 PRO B CA 1
ATOM 8965 C C . PRO B 1 461 ? 14.547 -9.656 -18.391 1 85.19 461 PRO B C 1
ATOM 8967 O O . PRO B 1 461 ? 13.75 -8.719 -18.391 1 85.19 461 PRO B O 1
ATOM 8970 N N . VAL B 1 462 ? 14.266 -10.844 -18.781 1 86 462 VAL B N 1
ATOM 8971 C CA . VAL B 1 462 ? 12.93 -11.188 -19.25 1 86 462 VAL B CA 1
ATOM 8972 C C . VAL B 1 462 ? 12.156 -11.898 -18.141 1 86 462 VAL B C 1
ATOM 8974 O O . VAL B 1 462 ? 12.719 -12.719 -17.422 1 86 462 VAL B O 1
ATOM 8977 N N . PRO B 1 463 ? 10.945 -11.562 -18.062 1 88.31 463 PRO B N 1
ATOM 8978 C CA . PRO B 1 463 ? 10.164 -12.164 -16.969 1 88.31 463 PRO B CA 1
ATOM 8979 C C . PRO B 1 463 ? 10.062 -13.688 -17.094 1 88.31 463 PRO B C 1
ATOM 8981 O O . PRO B 1 463 ? 9.984 -14.219 -18.203 1 88.31 463 PRO B O 1
ATOM 8984 N N . ILE B 1 464 ? 10.055 -14.297 -15.961 1 90.69 464 ILE B N 1
ATOM 8985 C CA . ILE B 1 464 ? 9.852 -15.742 -15.898 1 90.69 464 ILE B CA 1
ATOM 8986 C C . ILE B 1 464 ? 8.375 -16.062 -16.094 1 90.69 464 ILE B C 1
ATOM 8988 O O . ILE B 1 464 ? 7.508 -15.422 -15.5 1 90.69 464 ILE B O 1
ATOM 8992 N N . THR B 1 465 ? 8.07 -17.062 -16.906 1 88.19 465 THR B N 1
ATOM 8993 C CA . THR B 1 465 ? 6.668 -17.344 -17.219 1 88.19 465 THR B CA 1
ATOM 8994 C C . THR B 1 465 ? 6.234 -18.688 -16.656 1 88.19 465 THR B C 1
ATOM 8996 O O . THR B 1 465 ? 5.059 -18.875 -16.328 1 88.19 465 THR B O 1
ATOM 8999 N N . GLN B 1 466 ? 7.148 -19.641 -16.578 1 91.44 466 GLN B N 1
ATOM 9000 C CA . GLN B 1 466 ? 6.812 -20.953 -16.031 1 91.44 466 GLN B CA 1
ATOM 9001 C C . GLN B 1 466 ? 7.957 -21.531 -15.211 1 91.44 466 GLN B C 1
ATOM 9003 O O . GLN B 1 466 ? 9.125 -21.203 -15.438 1 91.44 466 GLN B O 1
ATOM 9008 N N . MET B 1 467 ? 7.59 -22.344 -14.336 1 94.31 467 MET B N 1
ATOM 9009 C CA . MET B 1 467 ? 8.57 -23.016 -13.492 1 94.31 467 MET B CA 1
ATOM 9010 C C . MET B 1 467 ? 8.078 -24.391 -13.07 1 94.31 467 MET B C 1
ATOM 9012 O O . MET B 1 467 ? 6.895 -24.562 -12.766 1 94.31 467 MET B O 1
ATOM 9016 N N . GLU B 1 468 ? 8.922 -25.344 -13.227 1 94 468 GLU B N 1
ATOM 9017 C CA . GLU B 1 468 ? 8.672 -26.688 -12.719 1 94 468 GLU B CA 1
ATOM 9018 C C . GLU B 1 468 ? 9.836 -27.188 -11.867 1 94 468 GLU B C 1
ATOM 9020 O O . GLU B 1 468 ? 10.977 -26.75 -12.055 1 94 468 GLU B O 1
ATOM 9025 N N . ILE B 1 469 ? 9.547 -28.062 -10.914 1 94.88 469 ILE B N 1
ATOM 9026 C CA . ILE B 1 469 ? 10.586 -28.531 -10.008 1 94.88 469 ILE B CA 1
ATOM 9027 C C . ILE B 1 469 ? 10.641 -30.062 -10.031 1 94.88 469 ILE B C 1
ATOM 9029 O O . ILE B 1 469 ? 9.609 -30.719 -10.109 1 94.88 469 ILE B O 1
ATOM 9033 N N . SER B 1 470 ? 11.773 -30.594 -10.094 1 93.94 470 SER B N 1
ATOM 9034 C CA . SER B 1 470 ? 12.031 -32 -9.852 1 93.94 470 SER B CA 1
ATOM 9035 C C . SER B 1 470 ? 12.805 -32.219 -8.555 1 93.94 470 SER B C 1
ATOM 9037 O O . SER B 1 470 ? 14.016 -32 -8.508 1 93.94 470 SER B O 1
ATOM 9039 N N . VAL B 1 471 ? 12.141 -32.688 -7.594 1 92.06 471 VAL B N 1
ATOM 9040 C CA . VAL B 1 471 ? 12.773 -32.906 -6.305 1 92.06 471 VAL B CA 1
ATOM 9041 C C . VAL B 1 471 ? 13.773 -34.062 -6.426 1 92.06 471 VAL B C 1
ATOM 9043 O O . VAL B 1 471 ? 14.867 -34 -5.852 1 92.06 471 VAL B O 1
ATOM 9046 N N . LYS B 1 472 ? 13.383 -35.031 -7.227 1 89.5 472 LYS B N 1
ATOM 9047 C CA . LYS B 1 472 ? 14.234 -36.188 -7.422 1 89.5 472 LYS B CA 1
ATOM 9048 C C . LYS B 1 472 ? 15.578 -35.812 -8.031 1 89.5 472 LYS B C 1
ATOM 9050 O O . LYS B 1 472 ? 16.625 -36.281 -7.605 1 89.5 472 LYS B O 1
ATOM 9055 N N . ARG B 1 473 ? 15.539 -34.938 -8.938 1 90.31 473 ARG B N 1
ATOM 9056 C CA . ARG B 1 473 ? 16.766 -34.562 -9.633 1 90.31 473 ARG B CA 1
ATOM 9057 C C . ARG B 1 473 ? 17.359 -33.281 -9.039 1 90.31 473 ARG B C 1
ATOM 9059 O O . ARG B 1 473 ? 18.406 -32.812 -9.469 1 90.31 473 ARG B O 1
ATOM 9066 N N . GLN B 1 474 ? 16.688 -32.75 -8.086 1 91.19 474 GLN B N 1
ATOM 9067 C CA . GLN B 1 474 ? 17.125 -31.516 -7.43 1 91.19 474 GLN B CA 1
ATOM 9068 C C . GLN B 1 474 ? 17.391 -30.406 -8.445 1 91.19 474 GLN B C 1
ATOM 9070 O O . GLN B 1 474 ? 18.438 -29.766 -8.414 1 91.19 474 GLN B O 1
ATOM 9075 N N . THR B 1 475 ? 16.453 -30.281 -9.312 1 92.5 475 THR B N 1
ATOM 9076 C CA . THR B 1 475 ? 16.609 -29.297 -10.391 1 92.5 475 THR B CA 1
ATOM 9077 C C . THR B 1 475 ? 15.336 -28.484 -10.57 1 92.5 475 THR B C 1
ATOM 9079 O O . THR B 1 475 ? 14.227 -29.016 -10.453 1 92.5 475 THR B O 1
ATOM 9082 N N . LEU B 1 476 ? 15.531 -27.234 -10.812 1 93.81 476 LEU B N 1
ATOM 9083 C CA . LEU B 1 476 ? 14.445 -26.328 -11.148 1 93.81 476 LEU B CA 1
ATOM 9084 C C . LEU B 1 476 ? 14.461 -25.969 -12.633 1 93.81 476 LEU B C 1
ATOM 9086 O O . LEU B 1 476 ? 15.508 -25.625 -13.188 1 93.81 476 LEU B O 1
ATOM 9090 N N . TYR B 1 477 ? 13.375 -26.219 -13.297 1 93.12 477 TYR B N 1
ATOM 9091 C CA . TYR B 1 477 ? 13.25 -25.859 -14.703 1 93.12 477 TYR B CA 1
ATOM 9092 C C . TYR B 1 477 ? 12.508 -24.531 -14.852 1 93.12 477 TYR B C 1
ATOM 9094 O O . TYR B 1 477 ? 11.344 -24.406 -14.469 1 93.12 477 TYR B O 1
ATOM 9102 N N . VAL B 1 478 ? 13.172 -23.562 -15.398 1 92.88 478 VAL B N 1
ATOM 9103 C CA . VAL B 1 478 ? 12.633 -22.219 -15.492 1 92.88 478 VAL B CA 1
ATOM 9104 C C . VAL B 1 478 ? 12.461 -21.828 -16.953 1 92.88 478 VAL B C 1
ATOM 9106 O O . VAL B 1 478 ? 13.406 -21.922 -17.75 1 92.88 478 VAL B O 1
ATOM 9109 N N . GLY B 1 479 ? 11.242 -21.406 -17.312 1 91.19 479 GLY B N 1
ATOM 9110 C CA . GLY B 1 479 ? 10.953 -21 -18.688 1 91.19 479 GLY B CA 1
ATOM 9111 C C . GLY B 1 479 ? 10.695 -19.516 -18.828 1 91.19 479 GLY B C 1
ATOM 9112 O O . GLY B 1 479 ? 10.062 -18.906 -17.953 1 91.19 479 GLY B O 1
ATOM 9113 N N . SER B 1 480 ? 11.203 -18.922 -19.828 1 90.06 480 SER B N 1
ATOM 9114 C CA . SER B 1 480 ? 10.922 -17.562 -20.25 1 90.06 480 SER B CA 1
ATOM 9115 C C . SER B 1 480 ? 10.734 -17.5 -21.766 1 90.06 480 SER B C 1
ATOM 9117 O O . SER B 1 480 ? 10.945 -18.484 -22.469 1 90.06 480 SER B O 1
ATOM 9119 N N . SER B 1 481 ? 10.289 -16.359 -22.297 1 87.12 481 SER B N 1
ATOM 9120 C CA . SER B 1 481 ? 10.031 -16.234 -23.719 1 87.12 481 SER B CA 1
ATOM 9121 C C . SER B 1 481 ? 11.258 -16.594 -24.547 1 87.12 481 SER B C 1
ATOM 9123 O O . SER B 1 481 ? 11.133 -17.078 -25.672 1 87.12 481 SER B O 1
ATOM 9125 N N . LEU B 1 482 ? 12.391 -16.562 -24 1 86.19 482 LEU B N 1
ATOM 9126 C CA . LEU B 1 482 ? 13.641 -16.812 -24.703 1 86.19 482 LEU B CA 1
ATOM 9127 C C . LEU B 1 482 ? 13.953 -18.297 -24.766 1 86.19 482 LEU B C 1
ATOM 9129 O O . LEU B 1 482 ? 14.406 -18.812 -25.781 1 86.19 482 LEU B O 1
ATOM 9133 N N . GLY B 1 483 ? 13.727 -18.875 -23.656 1 90.06 483 GLY B N 1
ATOM 9134 C CA . GLY B 1 483 ? 14.086 -20.281 -23.578 1 90.06 483 GLY B CA 1
ATOM 9135 C C . GLY B 1 483 ? 13.82 -20.891 -22.219 1 90.06 483 GLY B C 1
ATOM 9136 O O . GLY B 1 483 ? 12.969 -20.406 -21.469 1 90.06 483 GLY B O 1
ATOM 9137 N N . VAL B 1 484 ? 14.43 -22.109 -22.031 1 91.19 484 VAL B N 1
ATOM 9138 C CA . VAL B 1 484 ? 14.266 -22.859 -20.781 1 91.19 484 VAL B CA 1
ATOM 9139 C C . VAL B 1 484 ? 15.617 -23.047 -20.109 1 91.19 484 VAL B C 1
ATOM 9141 O O . VAL B 1 484 ? 16.625 -23.297 -20.781 1 91.19 484 VAL B O 1
ATOM 9144 N N . ALA B 1 485 ? 15.633 -22.828 -18.781 1 90.25 485 ALA B N 1
ATOM 9145 C CA . ALA B 1 485 ? 16.859 -22.984 -18 1 90.25 485 ALA B CA 1
ATOM 9146 C C . ALA B 1 485 ? 16.703 -24.078 -16.953 1 90.25 485 ALA B C 1
ATOM 9148 O O . ALA B 1 485 ? 15.633 -24.219 -16.359 1 90.25 485 ALA B O 1
ATOM 9149 N N . GLN B 1 486 ? 17.703 -24.875 -16.828 1 91.12 486 GLN B N 1
ATOM 9150 C CA . GLN B 1 486 ? 17.797 -25.828 -15.727 1 91.12 486 GLN B CA 1
ATOM 9151 C C . GLN B 1 486 ? 18.719 -25.328 -14.625 1 91.12 486 GLN B C 1
ATOM 9153 O O . GLN B 1 486 ? 19.906 -25.062 -14.867 1 91.12 486 GLN B O 1
ATOM 9158 N N . VAL B 1 487 ? 18.125 -25.203 -13.492 1 90.69 487 VAL B N 1
ATOM 9159 C CA . VAL B 1 487 ? 18.859 -24.641 -12.367 1 90.69 487 VAL B CA 1
ATOM 9160 C C . VAL B 1 487 ? 18.875 -25.625 -11.203 1 90.69 487 VAL B C 1
ATOM 9162 O O . VAL B 1 487 ? 17.844 -26.219 -10.883 1 90.69 487 VAL B O 1
ATOM 9165 N N . ARG B 1 488 ? 20.031 -25.766 -10.578 1 90.75 488 ARG B N 1
ATOM 9166 C CA . ARG B 1 488 ? 20.109 -26.609 -9.398 1 90.75 488 ARG B CA 1
ATOM 9167 C C . ARG B 1 488 ? 19.391 -25.984 -8.219 1 90.75 488 ARG B C 1
ATOM 9169 O O . ARG B 1 488 ? 19.422 -24.766 -8.023 1 90.75 488 ARG B O 1
ATOM 9176 N N . LEU B 1 489 ? 18.797 -26.797 -7.453 1 92.31 489 LEU B N 1
ATOM 9177 C CA . LEU B 1 489 ? 18.016 -26.312 -6.316 1 92.31 489 LEU B CA 1
ATOM 9178 C C . LEU B 1 489 ? 18.938 -25.734 -5.242 1 92.31 489 LEU B C 1
ATOM 9180 O O . LEU B 1 489 ? 18.531 -24.875 -4.465 1 92.31 489 LEU B O 1
ATOM 9184 N N . HIS B 1 490 ? 20.141 -26.266 -5.133 1 90.06 490 HIS B N 1
ATOM 9185 C CA . HIS B 1 490 ? 21.062 -25.797 -4.105 1 90.06 490 HIS B CA 1
ATOM 9186 C C . HIS B 1 490 ? 22.484 -25.766 -4.625 1 90.06 490 HIS B C 1
ATOM 9188 O O . HIS B 1 490 ? 22.828 -26.484 -5.566 1 90.06 490 HIS B O 1
ATOM 9194 N N . GLN B 1 491 ? 23.188 -24.844 -4.074 1 87.31 491 GLN B N 1
ATOM 9195 C CA . GLN B 1 491 ? 24.641 -24.734 -4.281 1 87.31 491 GLN B CA 1
ATOM 9196 C C . GLN B 1 491 ? 25.375 -24.594 -2.953 1 87.31 491 GLN B C 1
ATOM 9198 O O . GLN B 1 491 ? 25.984 -23.547 -2.686 1 87.31 491 GLN B O 1
ATOM 9203 N N . CYS B 1 492 ? 25.469 -25.688 -2.328 1 88.38 492 CYS B N 1
ATOM 9204 C CA . CYS B 1 492 ? 26 -25.672 -0.97 1 88.38 492 CYS B CA 1
ATOM 9205 C C . CYS B 1 492 ? 27.5 -25.344 -0.972 1 88.38 492 CYS B C 1
ATOM 9207 O O . CYS B 1 492 ? 28.016 -24.766 -0.016 1 88.38 492 CYS B O 1
ATOM 9209 N N . GLU B 1 493 ? 28.172 -25.641 -2.049 1 83.44 493 GLU B N 1
ATOM 9210 C CA . GLU B 1 493 ? 29.609 -25.406 -2.143 1 83.44 493 GLU B CA 1
ATOM 9211 C C . GLU B 1 493 ? 29.922 -23.922 -2.139 1 83.44 493 GLU B C 1
ATOM 9213 O O . GLU B 1 493 ? 31.031 -23.516 -1.759 1 83.44 493 GLU B O 1
ATOM 9218 N N . SER B 1 494 ? 28.984 -23.188 -2.494 1 81.81 494 SER B N 1
ATOM 9219 C CA . SER B 1 494 ? 29.203 -21.734 -2.586 1 81.81 494 SER B CA 1
ATOM 9220 C C . SER B 1 494 ? 29.312 -21.109 -1.202 1 81.81 494 SER B C 1
ATOM 9222 O O . SER B 1 494 ? 29.828 -20 -1.062 1 81.81 494 SER B O 1
ATOM 9224 N N . TYR B 1 495 ? 28.766 -21.781 -0.19 1 80.81 495 TYR B N 1
ATOM 9225 C CA . TYR B 1 495 ? 28.812 -21.234 1.16 1 80.81 495 TYR B CA 1
ATOM 9226 C C . TYR B 1 495 ? 30.203 -21.391 1.767 1 80.81 495 TYR B C 1
ATOM 9228 O O . TYR B 1 495 ? 30.5 -20.812 2.818 1 80.81 495 TYR B O 1
ATOM 9236 N N . GLY B 1 496 ? 31.094 -21.984 1.092 1 74 496 GLY B N 1
ATOM 9237 C CA . GLY B 1 496 ? 32.5 -22 1.492 1 74 496 GLY B CA 1
ATOM 9238 C C . GLY B 1 496 ? 32.844 -23.172 2.391 1 74 496 GLY B C 1
ATOM 9239 O O . GLY B 1 496 ? 32.156 -24.203 2.361 1 74 496 GLY B O 1
ATOM 9240 N N . THR B 1 497 ? 33.969 -23.016 3.072 1 75.5 497 THR B N 1
ATOM 9241 C CA . THR B 1 497 ? 34.531 -24.125 3.846 1 75.5 497 THR B CA 1
ATOM 9242 C C . THR B 1 497 ? 34.5 -23.812 5.34 1 75.5 497 THR B C 1
ATOM 9244 O O . THR B 1 497 ? 35.156 -24.469 6.133 1 75.5 497 THR B O 1
ATOM 9247 N N . GLY B 1 498 ? 33.812 -22.859 5.641 1 78.31 498 GLY B N 1
ATOM 9248 C CA . GLY B 1 498 ? 33.688 -22.547 7.055 1 78.31 498 GLY B CA 1
ATOM 9249 C C . GLY B 1 498 ? 32.344 -22.969 7.641 1 78.31 498 GLY B C 1
ATOM 9250 O O . GLY B 1 498 ? 31.297 -22.781 7.016 1 78.31 498 GLY B O 1
ATOM 9251 N N . CYS B 1 499 ? 32.469 -23.578 8.773 1 80 499 CYS B N 1
ATOM 9252 C CA . CYS B 1 499 ? 31.266 -24.047 9.445 1 80 499 CYS B CA 1
ATOM 9253 C C . CYS B 1 499 ? 30.312 -22.891 9.734 1 80 499 CYS B C 1
ATOM 9255 O O . CYS B 1 499 ? 29.094 -23.016 9.531 1 80 499 CYS B O 1
ATOM 9257 N N . ALA B 1 500 ? 30.859 -21.781 10.156 1 78.81 500 ALA B N 1
ATOM 9258 C CA . ALA B 1 500 ? 30.031 -20.641 10.523 1 78.81 500 ALA B CA 1
ATOM 9259 C C . ALA B 1 500 ? 29.281 -20.094 9.305 1 78.81 500 ALA B C 1
ATOM 9261 O O . ALA B 1 500 ? 28.109 -19.75 9.398 1 78.81 500 ALA B O 1
ATOM 9262 N N . GLU B 1 501 ? 29.969 -20.016 8.203 1 79.94 501 GLU B N 1
ATOM 9263 C CA . GLU B 1 501 ? 29.344 -19.516 6.988 1 79.94 501 GLU B CA 1
ATOM 9264 C C . GLU B 1 501 ? 28.234 -20.438 6.516 1 79.94 501 GLU B C 1
ATOM 9266 O O . GLU B 1 501 ? 27.188 -19.969 6.035 1 79.94 501 GLU B O 1
ATOM 9271 N N . CYS B 1 502 ? 28.531 -21.688 6.68 1 83.25 502 CYS B N 1
ATOM 9272 C CA . CYS B 1 502 ? 27.516 -22.672 6.281 1 83.25 502 CYS B CA 1
ATOM 9273 C C . CYS B 1 502 ? 26.281 -22.547 7.156 1 83.25 502 CYS B C 1
ATOM 9275 O O . CYS B 1 502 ? 25.156 -22.594 6.648 1 83.25 502 CYS B O 1
ATOM 9277 N N . CYS B 1 503 ? 26.547 -22.375 8.367 1 81.56 503 CYS B N 1
ATOM 9278 C CA . CYS B 1 503 ? 25.422 -22.312 9.289 1 81.56 503 CYS B CA 1
ATOM 9279 C C . CYS B 1 503 ? 24.672 -20.984 9.148 1 81.56 503 CYS B C 1
ATOM 9281 O O . CYS B 1 503 ? 23.453 -20.938 9.32 1 81.56 503 CYS B O 1
ATOM 9283 N N . LEU B 1 504 ? 25.375 -19.953 8.82 1 81.5 504 LEU B N 1
ATOM 9284 C CA . LEU B 1 504 ? 24.766 -18.625 8.688 1 81.5 504 LEU B CA 1
ATOM 9285 C C . LEU B 1 504 ? 23.922 -18.531 7.418 1 81.5 504 LEU B C 1
ATOM 9287 O O . LEU B 1 504 ? 23.062 -17.672 7.301 1 81.5 504 LEU B O 1
ATOM 9291 N N . ALA B 1 505 ? 24.219 -19.406 6.477 1 82.75 505 ALA B N 1
ATOM 9292 C CA . ALA B 1 505 ? 23.453 -19.406 5.238 1 82.75 505 ALA B CA 1
ATOM 9293 C C . ALA B 1 505 ? 22.016 -19.875 5.496 1 82.75 505 ALA B C 1
ATOM 9295 O O . ALA B 1 505 ? 21.094 -19.531 4.754 1 82.75 505 ALA B O 1
ATOM 9296 N N . ARG B 1 506 ? 21.781 -20.688 6.484 1 84.94 506 ARG B N 1
ATOM 9297 C CA . ARG B 1 506 ? 20.469 -21.172 6.91 1 84.94 506 ARG B CA 1
ATOM 9298 C C . ARG B 1 506 ? 19.734 -21.844 5.758 1 84.94 506 ARG B C 1
ATOM 9300 O O . ARG B 1 506 ? 18.516 -21.719 5.641 1 84.94 506 ARG B O 1
ATOM 9307 N N . ASP B 1 507 ? 20.438 -22.422 4.805 1 87.94 507 ASP B N 1
ATOM 9308 C CA . ASP B 1 507 ? 19.844 -23.188 3.701 1 87.94 507 ASP B CA 1
ATOM 9309 C C . ASP B 1 507 ? 19.5 -24.609 4.133 1 87.94 507 ASP B C 1
ATOM 9311 O O . ASP B 1 507 ? 20.391 -25.406 4.438 1 87.94 507 ASP B O 1
ATOM 9315 N N . PRO B 1 508 ? 18.297 -24.938 4.137 1 90.62 508 PRO B N 1
ATOM 9316 C CA . PRO B 1 508 ? 17.891 -26.266 4.602 1 90.62 508 PRO B CA 1
ATOM 9317 C C . PRO B 1 508 ? 18.422 -27.391 3.713 1 90.62 508 PRO B C 1
ATOM 9319 O O . PRO B 1 508 ? 18.469 -28.547 4.141 1 90.62 508 PRO B O 1
ATOM 9322 N N . TYR B 1 509 ? 18.766 -27.094 2.457 1 91.56 509 TYR B N 1
ATOM 9323 C CA . TYR B 1 509 ? 19.328 -28.094 1.571 1 91.56 509 TYR B CA 1
ATOM 9324 C C . TYR B 1 509 ? 20.734 -28.484 2.002 1 91.56 509 TYR B C 1
ATOM 9326 O O . TYR B 1 509 ? 21.25 -29.531 1.601 1 91.56 509 TYR B O 1
ATOM 9334 N N . CYS B 1 510 ? 21.359 -27.594 2.834 1 89.25 510 CYS B N 1
ATOM 9335 C CA . CYS B 1 510 ? 22.781 -27.719 3.08 1 89.25 510 CYS B CA 1
ATOM 9336 C C . CYS B 1 510 ? 23.062 -27.969 4.559 1 89.25 510 CYS B C 1
ATOM 9338 O O . CYS B 1 510 ? 22.266 -27.578 5.418 1 89.25 510 CYS B O 1
ATOM 9340 N N . ALA B 1 511 ? 24.125 -28.656 4.848 1 87.44 511 ALA B N 1
ATOM 9341 C CA . ALA B 1 511 ? 24.609 -28.906 6.199 1 87.44 511 ALA B CA 1
ATOM 9342 C C . ALA B 1 511 ? 26.125 -29.031 6.223 1 87.44 511 ALA B C 1
ATOM 9344 O O . ALA B 1 511 ? 26.75 -29.406 5.219 1 87.44 511 ALA B O 1
ATOM 9345 N N . TRP B 1 512 ? 26.594 -28.672 7.371 1 85 512 TRP B N 1
ATOM 9346 C CA . TRP B 1 512 ? 28.031 -28.828 7.574 1 85 512 TRP B CA 1
ATOM 9347 C C . TRP B 1 512 ? 28.391 -30.297 7.852 1 85 512 TRP B C 1
ATOM 9349 O O . TRP B 1 512 ? 27.812 -30.922 8.742 1 85 512 TRP B O 1
ATOM 9359 N N . ASP B 1 513 ? 29.188 -30.844 7.078 1 82.12 513 ASP B N 1
ATOM 9360 C CA . ASP B 1 513 ? 29.516 -32.25 7.238 1 82.12 513 ASP B CA 1
ATOM 9361 C C . ASP B 1 513 ? 30.797 -32.438 8.055 1 82.12 513 ASP B C 1
ATOM 9363 O O . ASP B 1 513 ? 31.188 -33.562 8.391 1 82.12 513 ASP B O 1
ATOM 9367 N N . GLY B 1 514 ? 31.484 -31.359 8.438 1 78.25 514 GLY B N 1
ATOM 9368 C CA . GLY B 1 514 ? 32.719 -31.406 9.188 1 78.25 514 GLY B CA 1
ATOM 9369 C C . GLY B 1 514 ? 33.906 -30.781 8.445 1 78.25 514 GLY B C 1
ATOM 9370 O O . GLY B 1 514 ? 34.875 -30.344 9.062 1 78.25 514 GLY B O 1
ATOM 9371 N N . THR B 1 515 ? 33.781 -30.859 7.121 1 80.19 515 THR B N 1
ATOM 9372 C CA . THR B 1 515 ? 34.844 -30.312 6.312 1 80.19 515 THR B CA 1
ATOM 9373 C C . THR B 1 515 ? 34.344 -29.219 5.387 1 80.19 515 THR B C 1
ATOM 9375 O O . THR B 1 515 ? 35.031 -28.234 5.109 1 80.19 515 THR B O 1
ATOM 9378 N N . ALA B 1 516 ? 33.156 -29.453 4.891 1 85.81 516 ALA B N 1
ATOM 9379 C CA . ALA B 1 516 ? 32.594 -28.484 3.959 1 85.81 516 ALA B CA 1
ATOM 9380 C C . ALA B 1 516 ? 31.062 -28.469 4.082 1 85.81 516 ALA B C 1
ATOM 9382 O O . ALA B 1 516 ? 30.469 -29.328 4.75 1 85.81 516 ALA B O 1
ATOM 9383 N N . CYS B 1 517 ? 30.609 -27.453 3.506 1 88.06 517 CYS B N 1
ATOM 9384 C CA . CYS B 1 517 ? 29.141 -27.375 3.436 1 88.06 517 CYS B CA 1
ATOM 9385 C C . CYS B 1 517 ? 28.609 -28.203 2.271 1 88.06 517 CYS B C 1
ATOM 9387 O O . CYS B 1 517 ? 28.953 -27.953 1.115 1 88.06 517 CYS B O 1
ATOM 9389 N N . THR B 1 518 ? 27.875 -29.234 2.596 1 89.12 518 THR B N 1
ATOM 9390 C CA . THR B 1 518 ? 27.406 -30.141 1.555 1 89.12 518 THR B CA 1
ATOM 9391 C C . THR B 1 518 ? 25.891 -30.328 1.649 1 89.12 518 THR B C 1
ATOM 9393 O O . THR B 1 518 ? 25.266 -29.922 2.629 1 89.12 518 THR B O 1
ATOM 9396 N N . HIS B 1 519 ? 25.359 -30.938 0.551 1 90.25 519 HIS B N 1
ATOM 9397 C CA . HIS B 1 519 ? 23.938 -31.25 0.514 1 90.25 519 HIS B CA 1
ATOM 9398 C C . HIS B 1 519 ? 23.547 -32.219 1.623 1 90.25 519 HIS B C 1
ATOM 9400 O O . HIS B 1 519 ? 24.219 -33.25 1.822 1 90.25 519 HIS B O 1
ATOM 9406 N N . TYR B 1 520 ? 22.562 -31.875 2.309 1 87.12 520 TYR B N 1
ATOM 9407 C CA . TYR B 1 520 ? 22.094 -32.688 3.416 1 87.12 520 TYR B CA 1
ATOM 9408 C C . TYR B 1 520 ? 21.359 -33.938 2.906 1 87.12 520 TYR B C 1
ATOM 9410 O O . TYR B 1 520 ? 20.469 -33.812 2.057 1 87.12 520 TYR B O 1
ATOM 9418 N N . GLN B 1 521 ? 21.781 -35.094 3.342 1 80.25 521 GLN B N 1
ATOM 9419 C CA . GLN B 1 521 ? 21.078 -36.375 3.104 1 80.25 521 GLN B CA 1
ATOM 9420 C C . GLN B 1 521 ? 20.781 -37.094 4.414 1 80.25 521 GLN B C 1
ATOM 9422 O O . GLN B 1 521 ? 21.672 -37.25 5.258 1 80.25 521 GLN B O 1
ATOM 9427 N N . PRO B 1 522 ? 19.531 -37.344 4.703 1 72.38 522 PRO B N 1
ATOM 9428 C CA . PRO B 1 522 ? 19.172 -37.938 5.98 1 72.38 522 PRO B CA 1
ATOM 9429 C C . PRO B 1 522 ? 19.984 -39.188 6.297 1 72.38 522 PRO B C 1
ATOM 9431 O O . PRO B 1 522 ? 20.234 -39.5 7.469 1 72.38 522 PRO B O 1
ATOM 9434 N N . SER B 1 523 ? 20.297 -40.156 5.344 1 64.44 523 SER B N 1
ATOM 9435 C CA . SER B 1 523 ? 20.953 -41.406 5.652 1 64.44 523 SER B CA 1
ATOM 9436 C C . SER B 1 523 ? 22.422 -41.188 6.039 1 64.44 523 SER B C 1
ATOM 9438 O O . SER B 1 523 ? 23.109 -42.125 6.449 1 64.44 523 SER B O 1
ATOM 9440 N N . GLY B 1 524 ? 22.969 -40.125 5.828 1 55.84 524 GLY B N 1
ATOM 9441 C CA . GLY B 1 524 ? 24.406 -40.031 6.004 1 55.84 524 GLY B CA 1
ATOM 9442 C C . GLY B 1 524 ? 24.828 -40.031 7.461 1 55.84 524 GLY B C 1
ATOM 9443 O O . GLY B 1 524 ? 24.031 -39.719 8.344 1 55.84 524 GLY B O 1
ATOM 9444 N N . LYS B 1 525 ? 25.953 -40.719 7.902 1 54.44 525 LYS B N 1
ATOM 9445 C CA . LYS B 1 525 ? 26.547 -40.844 9.234 1 54.44 525 LYS B CA 1
ATOM 9446 C C . LYS B 1 525 ? 26.469 -39.5 9.977 1 54.44 525 LYS B C 1
ATOM 9448 O O . LYS B 1 525 ? 26.938 -38.469 9.469 1 54.44 525 LYS B O 1
ATOM 9453 N N . ARG B 1 526 ? 25.531 -39.312 10.953 1 54.88 526 ARG B N 1
ATOM 9454 C CA . ARG B 1 526 ? 24.984 -38.281 11.812 1 54.88 526 ARG B CA 1
ATOM 9455 C C . ARG B 1 526 ? 26.109 -37.469 12.492 1 54.88 526 ARG B C 1
ATOM 9457 O O . ARG B 1 526 ? 25.859 -36.438 13.078 1 54.88 526 ARG B O 1
ATOM 9464 N N . ARG B 1 527 ? 27.219 -38.062 12.719 1 52.53 527 ARG B N 1
ATOM 9465 C CA . ARG B 1 527 ? 27.953 -37.531 13.867 1 52.53 527 ARG B CA 1
ATOM 9466 C C . ARG B 1 527 ? 28.266 -36.062 13.688 1 52.53 527 ARG B C 1
ATOM 9468 O O . ARG B 1 527 ? 28.328 -35.312 14.672 1 52.53 527 ARG B O 1
ATOM 9475 N N . GLN B 1 528 ? 28.609 -35.562 12.539 1 55.97 528 GLN B N 1
ATOM 9476 C CA . GLN B 1 528 ? 29.219 -34.219 12.523 1 55.97 528 GLN B CA 1
ATOM 9477 C C . GLN B 1 528 ? 28.359 -33.25 11.734 1 55.97 528 GLN B C 1
ATOM 9479 O O . GLN B 1 528 ? 28.797 -32.125 11.43 1 55.97 528 GLN B O 1
ATOM 9484 N N . ARG B 1 529 ? 27.062 -33.5 11.516 1 60.72 529 ARG B N 1
ATOM 9485 C CA . ARG B 1 529 ? 26.281 -32.594 10.664 1 60.72 529 ARG B CA 1
ATOM 9486 C C . ARG B 1 529 ? 25.625 -31.484 11.477 1 60.72 529 ARG B C 1
ATOM 9488 O O . ARG B 1 529 ? 25.062 -31.75 12.547 1 60.72 529 ARG B O 1
ATOM 9495 N N . ARG B 1 530 ? 26.016 -30.266 11.094 1 63.94 530 ARG B N 1
ATOM 9496 C CA . ARG B 1 530 ? 25.469 -29.125 11.844 1 63.94 530 ARG B CA 1
ATOM 9497 C C . ARG B 1 530 ? 24.703 -28.188 10.93 1 63.94 530 ARG B C 1
ATOM 9499 O O . ARG B 1 530 ? 25.172 -27.812 9.852 1 63.94 530 ARG B O 1
ATOM 9506 N N . GLN B 1 531 ? 23.391 -28.109 10.922 1 68.5 531 GLN B N 1
ATOM 9507 C CA . GLN B 1 531 ? 22.625 -27.031 10.305 1 68.5 531 GLN B CA 1
ATOM 9508 C C . GLN B 1 531 ? 21.375 -26.703 11.133 1 68.5 531 GLN B C 1
ATOM 9510 O O . GLN B 1 531 ? 20.656 -27.594 11.562 1 68.5 531 GLN B O 1
ATOM 9515 N N . ASP B 1 532 ? 21.438 -25.547 11.672 1 66.25 532 ASP B N 1
ATOM 9516 C CA . ASP B 1 532 ? 20.234 -25.031 12.312 1 66.25 532 ASP B CA 1
ATOM 9517 C C . ASP B 1 532 ? 19.672 -23.844 11.531 1 66.25 532 ASP B C 1
ATOM 9519 O O . ASP B 1 532 ? 20.094 -22.703 11.727 1 66.25 532 ASP B O 1
ATOM 9523 N N . ALA B 1 533 ? 18.766 -24.156 10.664 1 67.25 533 ALA B N 1
ATOM 9524 C CA . ALA B 1 533 ? 18.188 -23.125 9.82 1 67.25 533 ALA B CA 1
ATOM 9525 C C . ALA B 1 533 ? 17.344 -22.156 10.633 1 67.25 533 ALA B C 1
ATOM 9527 O O . ALA B 1 533 ? 17.156 -21 10.242 1 67.25 533 ALA B O 1
ATOM 9528 N N . ARG B 1 534 ? 16.812 -22.609 11.797 1 67.81 534 ARG B N 1
ATOM 9529 C CA . ARG B 1 534 ? 15.883 -21.812 12.602 1 67.81 534 ARG B CA 1
ATOM 9530 C C . ARG B 1 534 ? 16.625 -20.781 13.438 1 67.81 534 ARG B C 1
ATOM 9532 O O . ARG B 1 534 ? 16.203 -19.625 13.516 1 67.81 534 ARG B O 1
ATOM 9539 N N . HIS B 1 535 ? 17.703 -21.078 14.094 1 64 535 HIS B N 1
ATOM 9540 C CA . HIS B 1 535 ? 18.344 -20.156 15.023 1 64 535 HIS B CA 1
ATOM 9541 C C . HIS B 1 535 ? 19.719 -19.75 14.531 1 64 535 HIS B C 1
ATOM 9543 O O . HIS B 1 535 ? 20.234 -18.703 14.914 1 64 535 HIS B O 1
ATOM 9549 N N . SER B 1 536 ? 20.172 -20.062 13.516 1 60.41 536 SER B N 1
ATOM 9550 C CA . SER B 1 536 ? 21.484 -19.859 12.875 1 60.41 536 SER B CA 1
ATOM 9551 C C . SER B 1 536 ? 22.5 -19.344 13.875 1 60.41 536 SER B C 1
ATOM 9553 O O . SER B 1 536 ? 23.016 -18.234 13.727 1 60.41 536 SER B O 1
ATOM 9555 N N . HIS B 1 537 ? 22.609 -19.828 15.094 1 66.5 537 HIS B N 1
ATOM 9556 C CA . HIS B 1 537 ? 23.672 -19.359 15.969 1 66.5 537 HIS B CA 1
ATOM 9557 C C . HIS B 1 537 ? 24.953 -20.156 15.766 1 66.5 537 HIS B C 1
ATOM 9559 O O . HIS B 1 537 ? 25.078 -21.266 16.281 1 66.5 537 HIS B O 1
ATOM 9565 N N . PRO B 1 538 ? 25.734 -19.625 14.891 1 70.44 538 PRO B N 1
ATOM 9566 C CA . PRO B 1 538 ? 26.969 -20.359 14.609 1 70.44 538 PRO B CA 1
ATOM 9567 C C . PRO B 1 538 ? 27.781 -20.656 15.867 1 70.44 538 PRO B C 1
ATOM 9569 O O . PRO B 1 538 ? 28.5 -21.656 15.922 1 70.44 538 PRO B O 1
ATOM 9572 N N . ALA B 1 539 ? 27.656 -19.797 16.875 1 68.75 539 ALA B N 1
ATOM 9573 C CA . ALA B 1 539 ? 28.422 -19.984 18.109 1 68.75 539 ALA B CA 1
ATOM 9574 C C . ALA B 1 539 ? 28.078 -21.328 18.766 1 68.75 539 ALA B C 1
ATOM 9576 O O . ALA B 1 539 ? 28.953 -21.969 19.344 1 68.75 539 ALA B O 1
ATOM 9577 N N . HIS B 1 540 ? 26.891 -21.734 18.562 1 71.25 540 HIS B N 1
ATOM 9578 C CA . HIS B 1 540 ? 26.469 -22.984 19.219 1 71.25 540 HIS B CA 1
ATOM 9579 C C . HIS B 1 540 ? 26.719 -24.188 18.312 1 71.25 540 HIS B C 1
ATOM 9581 O O . HIS B 1 540 ? 26.938 -25.297 18.797 1 71.25 540 HIS B O 1
ATOM 9587 N N . GLN B 1 541 ? 26.734 -23.875 17.109 1 74.25 541 GLN B N 1
ATOM 9588 C CA . GLN B 1 541 ? 26.828 -24.984 16.172 1 74.25 541 GLN B CA 1
ATOM 9589 C C . GLN B 1 541 ? 28.266 -25.25 15.766 1 74.25 541 GLN B C 1
ATOM 9591 O O . GLN B 1 541 ? 28.656 -26.391 15.531 1 74.25 541 GLN B O 1
ATOM 9596 N N . CYS B 1 542 ? 28.922 -24.125 15.625 1 75.81 542 CYS B N 1
ATOM 9597 C CA . CYS B 1 542 ? 30.297 -24.25 15.172 1 75.81 542 CYS B CA 1
ATOM 9598 C C . CYS B 1 542 ? 31.266 -24.016 16.312 1 75.81 542 CYS B C 1
ATOM 9600 O O . CYS B 1 542 ? 32.031 -23.047 16.281 1 75.81 542 CYS B O 1
ATOM 9602 N N . LEU B 1 543 ? 31.156 -24.703 17.453 1 63.84 543 LEU B N 1
ATOM 9603 C CA . LEU B 1 543 ? 31.969 -24.531 18.656 1 63.84 543 LEU B CA 1
ATOM 9604 C C . LEU B 1 543 ? 33.438 -24.625 18.328 1 63.84 543 LEU B C 1
ATOM 9606 O O . LEU B 1 543 ? 34.281 -24.016 19 1 63.84 543 LEU B O 1
ATOM 9610 N N . ASP B 1 544 ? 33.719 -25.391 17.359 1 59.91 544 ASP B N 1
ATOM 9611 C CA . ASP B 1 544 ? 35.125 -25.609 17.094 1 59.91 544 ASP B CA 1
ATOM 9612 C C . ASP B 1 544 ? 35.75 -24.391 16.406 1 59.91 544 ASP B C 1
ATOM 9614 O O . ASP B 1 544 ? 36.969 -24.297 16.266 1 59.91 544 ASP B O 1
ATOM 9618 N N . GLN B 1 545 ? 34.844 -23.609 15.828 1 57.22 545 GLN B N 1
ATOM 9619 C CA . GLN B 1 545 ? 35.438 -22.5 15.078 1 57.22 545 GLN B CA 1
ATOM 9620 C C . GLN B 1 545 ? 35.438 -21.219 15.898 1 57.22 545 GLN B C 1
ATOM 9622 O O . GLN B 1 545 ? 34.5 -20.984 16.672 1 57.22 545 GLN B O 1
ATOM 9627 N N . ASN B 1 546 ? 36.531 -20.734 16.375 1 52.72 546 ASN B N 1
ATOM 9628 C CA . ASN B 1 546 ? 36.625 -19.484 17.094 1 52.72 546 ASN B CA 1
ATOM 9629 C C . ASN B 1 546 ? 35.781 -18.391 16.453 1 52.72 546 ASN B C 1
ATOM 9631 O O . ASN B 1 546 ? 36.031 -18 15.305 1 52.72 546 ASN B O 1
ATOM 9635 N N . LEU B 1 547 ? 34.531 -18.297 16.703 1 55.97 547 LEU B N 1
ATOM 9636 C CA . LEU B 1 547 ? 33.5 -17.406 16.219 1 55.97 547 LEU B CA 1
ATOM 9637 C C . LEU B 1 547 ? 34 -15.984 16.062 1 55.97 547 LEU B C 1
ATOM 9639 O O . LEU B 1 547 ? 33.406 -15.172 15.344 1 55.97 547 LEU B O 1
ATOM 9643 N N . THR B 1 548 ? 34.688 -15.375 17.109 1 53.16 548 THR B N 1
ATOM 9644 C CA . THR B 1 548 ? 35.344 -14.086 16.938 1 53.16 548 THR B CA 1
ATOM 9645 C C . THR B 1 548 ? 36.594 -14.219 16.062 1 53.16 548 THR B C 1
ATOM 9647 O O . THR B 1 548 ? 37.688 -14.406 16.562 1 53.16 548 THR B O 1
ATOM 9650 N N . VAL B 1 549 ? 36.625 -15.133 15.203 1 48.28 549 VAL B N 1
ATOM 9651 C CA . VAL B 1 549 ? 37.844 -15.32 14.438 1 48.28 549 VAL B CA 1
ATOM 9652 C C . VAL B 1 549 ? 38.375 -13.969 13.969 1 48.28 549 VAL B C 1
ATOM 9654 O O . VAL B 1 549 ? 37.781 -13.32 13.109 1 48.28 549 VAL B O 1
ATOM 9657 N N . ASP B 1 550 ? 38.719 -13.117 14.719 1 49.72 550 ASP B N 1
ATOM 9658 C CA . ASP B 1 550 ? 39.656 -12.125 14.25 1 49.72 550 ASP B CA 1
ATOM 9659 C C . ASP B 1 550 ? 40.688 -12.758 13.312 1 49.72 550 ASP B C 1
ATOM 9661 O O . ASP B 1 550 ? 41.875 -12.898 13.68 1 49.72 550 ASP B O 1
ATOM 9665 N N . ASP B 1 551 ? 40.469 -13.773 12.82 1 49.84 551 ASP B N 1
ATOM 9666 C CA . ASP B 1 551 ? 41.5 -14.328 11.953 1 49.84 551 ASP B CA 1
ATOM 9667 C C . ASP B 1 551 ? 42.062 -13.258 11.031 1 49.84 551 ASP B C 1
ATOM 9669 O O . ASP B 1 551 ? 41.625 -13.109 9.891 1 49.84 551 ASP B O 1
ATOM 9673 N N . PHE B 1 552 ? 42.5 -12.258 11.586 1 49.25 552 PHE B N 1
ATOM 9674 C CA . PHE B 1 552 ? 43.312 -11.242 10.906 1 49.25 552 PHE B CA 1
ATOM 9675 C C . PHE B 1 552 ? 44.219 -11.883 9.867 1 49.25 552 PHE B C 1
ATOM 9677 O O . PHE B 1 552 ? 44.594 -11.234 8.891 1 49.25 552 PHE B O 1
ATOM 9684 N N . GLU B 1 553 ? 44.656 -13.047 10.273 1 48.69 553 GLU B N 1
ATOM 9685 C CA . GLU B 1 553 ? 45.812 -13.562 9.539 1 48.69 553 GLU B CA 1
ATOM 9686 C C . GLU B 1 553 ? 45.438 -13.852 8.086 1 48.69 553 GLU B C 1
ATOM 9688 O O . GLU B 1 553 ? 46.281 -13.703 7.191 1 48.69 553 GLU B O 1
ATOM 9693 N N . SER B 1 554 ? 44.062 -14.297 7.852 1 56.66 554 SER B N 1
ATOM 9694 C CA . SER B 1 554 ? 44 -14.836 6.496 1 56.66 554 SER B CA 1
ATOM 9695 C C . SER B 1 554 ? 43.406 -13.805 5.527 1 56.66 554 SER B C 1
ATOM 9697 O O . SER B 1 554 ? 43.281 -14.086 4.336 1 56.66 554 SER B O 1
ATOM 9699 N N . VAL B 1 555 ? 43.094 -12.703 6.023 1 68.56 555 VAL B N 1
ATOM 9700 C CA . VAL B 1 555 ? 42.562 -11.773 5.035 1 68.56 555 VAL B CA 1
ATOM 9701 C C . VAL B 1 555 ? 43.688 -11.008 4.367 1 68.56 555 VAL B C 1
ATOM 9703 O O . VAL B 1 555 ? 44.625 -10.547 5.035 1 68.56 555 VAL B O 1
ATOM 9706 N N . GLU B 1 556 ? 43.781 -11.203 3.154 1 71.69 556 GLU B N 1
ATOM 9707 C CA . GLU B 1 556 ? 44.812 -10.508 2.365 1 71.69 556 GLU B CA 1
ATOM 9708 C C . GLU B 1 556 ? 44.719 -8.992 2.582 1 71.69 556 GLU B C 1
ATOM 9710 O O . GLU B 1 556 ? 43.656 -8.406 2.545 1 71.69 556 GLU B O 1
ATOM 9715 N N . GLU B 1 557 ? 45.844 -8.492 3.127 1 81.31 557 GLU B N 1
ATOM 9716 C CA . GLU B 1 557 ? 45.969 -7.047 3.311 1 81.31 557 GLU B CA 1
ATOM 9717 C C . GLU B 1 557 ? 46.188 -6.34 1.977 1 81.31 557 GLU B C 1
ATOM 9719 O O . GLU B 1 557 ? 47.062 -6.738 1.195 1 81.31 557 GLU B O 1
ATOM 9724 N N . LYS B 1 558 ? 45.312 -5.5 1.707 1 83.38 558 LYS B N 1
ATOM 9725 C CA . LYS B 1 558 ? 45.469 -4.691 0.501 1 83.38 558 LYS B CA 1
ATOM 9726 C C . LYS B 1 558 ? 45.938 -3.281 0.845 1 83.38 558 LYS B C 1
ATOM 9728 O O . LYS B 1 558 ? 45.5 -2.707 1.848 1 83.38 558 LYS B O 1
ATOM 9733 N N . VAL B 1 559 ? 46.938 -2.859 0.119 1 86.06 559 VAL B N 1
ATOM 9734 C CA . VAL B 1 559 ? 47.438 -1.502 0.327 1 86.06 559 VAL B CA 1
ATOM 9735 C C . VAL B 1 559 ? 46.812 -0.565 -0.711 1 86.06 559 VAL B C 1
ATOM 9737 O O . VAL B 1 559 ? 46.844 -0.859 -1.909 1 86.06 559 VAL B O 1
ATOM 9740 N N . LEU B 1 560 ? 46.25 0.413 -0.238 1 88.5 560 LEU B N 1
ATOM 9741 C CA . LEU B 1 560 ? 45.656 1.429 -1.103 1 88.5 560 LEU B CA 1
ATOM 9742 C C . LEU B 1 560 ? 46.344 2.77 -0.924 1 88.5 560 LEU B C 1
ATOM 9744 O O . LEU B 1 560 ? 46.625 3.188 0.204 1 88.5 560 LEU B O 1
ATOM 9748 N N . TYR B 1 561 ? 46.75 3.352 -2.025 1 85.19 561 TYR B N 1
ATOM 9749 C CA . TYR B 1 561 ? 47.375 4.664 -1.987 1 85.19 561 TYR B CA 1
ATOM 9750 C C . TYR B 1 561 ? 46.406 5.758 -2.377 1 85.19 561 TYR B C 1
ATOM 9752 O O . TYR B 1 561 ? 45.688 5.637 -3.379 1 85.19 561 TYR B O 1
ATOM 9760 N N . GLY B 1 562 ? 46.281 6.684 -1.524 1 86.06 562 GLY B N 1
ATOM 9761 C CA . GLY B 1 562 ? 45.469 7.844 -1.821 1 86.06 562 GLY B CA 1
ATOM 9762 C C . GLY B 1 562 ? 46.219 9.156 -1.745 1 86.06 562 GLY B C 1
ATOM 9763 O O . GLY B 1 562 ? 47.25 9.242 -1.059 1 86.06 562 GLY B O 1
ATOM 9764 N N . ALA B 1 563 ? 45.781 10.094 -2.561 1 83 563 ALA B N 1
ATOM 9765 C CA . ALA B 1 563 ? 46.406 11.422 -2.537 1 83 563 ALA B CA 1
ATOM 9766 C C . ALA B 1 563 ? 45.625 12.352 -1.604 1 83 563 ALA B C 1
ATOM 9768 O O . ALA B 1 563 ? 44.406 12.32 -1.556 1 83 563 ALA B O 1
ATOM 9769 N N . GLU B 1 564 ? 46.469 13.125 -0.987 1 85.81 564 GLU B N 1
ATOM 9770 C CA . GLU B 1 564 ? 45.844 14.094 -0.09 1 85.81 564 GLU B CA 1
ATOM 9771 C C . GLU B 1 564 ? 44.875 15 -0.839 1 85.81 564 GLU B C 1
ATOM 9773 O O . GLU B 1 564 ? 45.156 15.43 -1.958 1 85.81 564 GLU B O 1
ATOM 9778 N N . ASP B 1 565 ? 43.719 15.219 -0.298 1 82 565 ASP B N 1
ATOM 9779 C CA . ASP B 1 565 ? 42.656 16.109 -0.797 1 82 565 ASP B CA 1
ATOM 9780 C C . ASP B 1 565 ? 41.906 15.461 -1.958 1 82 565 ASP B C 1
ATOM 9782 O O . ASP B 1 565 ? 41.094 16.109 -2.617 1 82 565 ASP B O 1
ATOM 9786 N N . ASN B 1 566 ? 42.281 14.227 -2.221 1 82.44 566 ASN B N 1
ATOM 9787 C CA . ASN B 1 566 ? 41.531 13.477 -3.225 1 82.44 566 ASN B CA 1
ATOM 9788 C C . ASN B 1 566 ? 40.594 12.469 -2.582 1 82.44 566 ASN B C 1
ATOM 9790 O O . ASN B 1 566 ? 40.688 12.203 -1.384 1 82.44 566 ASN B O 1
ATOM 9794 N N . SER B 1 567 ? 39.656 12.078 -3.391 1 85.06 567 SER B N 1
ATOM 9795 C CA . SER B 1 567 ? 38.719 11.102 -2.883 1 85.06 567 SER B CA 1
ATOM 9796 C C . SER B 1 567 ? 39.25 9.68 -3.029 1 85.06 567 SER B C 1
ATOM 9798 O O . SER B 1 567 ? 40.125 9.422 -3.852 1 85.06 567 SER B O 1
ATOM 9800 N N . THR B 1 568 ? 38.875 8.828 -2.17 1 84.5 568 THR B N 1
ATOM 9801 C CA . THR B 1 568 ? 39.219 7.414 -2.229 1 84.5 568 THR B CA 1
ATOM 9802 C C . THR B 1 568 ? 38.062 6.547 -1.736 1 84.5 568 THR B C 1
ATOM 9804 O O . THR B 1 568 ? 37.094 7.059 -1.175 1 84.5 568 THR B O 1
ATOM 9807 N N . PHE B 1 569 ? 38.188 5.316 -2.125 1 88.44 569 PHE B N 1
ATOM 9808 C CA . PHE B 1 569 ? 37.125 4.387 -1.766 1 88.44 569 PHE B CA 1
ATOM 9809 C C . PHE B 1 569 ? 37.688 3.07 -1.257 1 88.44 569 PHE B C 1
ATOM 9811 O O . PHE B 1 569 ? 38.531 2.457 -1.919 1 88.44 569 PHE B O 1
ATOM 9818 N N . LEU B 1 570 ? 37.188 2.738 -0.089 1 89.44 570 LEU B N 1
ATOM 9819 C CA . LEU B 1 570 ? 37.562 1.432 0.454 1 89.44 570 LEU B CA 1
ATOM 9820 C C . LEU B 1 570 ? 36.438 0.429 0.251 1 89.44 570 LEU B C 1
ATOM 9822 O O . LEU B 1 570 ? 35.375 0.544 0.876 1 89.44 570 LEU B O 1
ATOM 9826 N N . GLU B 1 571 ? 36.594 -0.539 -0.549 1 85.5 571 GLU B N 1
ATOM 9827 C CA . GLU B 1 571 ? 35.531 -1.491 -0.905 1 85.5 571 GLU B CA 1
ATOM 9828 C C . GLU B 1 571 ? 35.406 -2.592 0.145 1 85.5 571 GLU B C 1
ATOM 9830 O O . GLU B 1 571 ? 36.438 -3.049 0.696 1 85.5 571 GLU B O 1
ATOM 9835 N N . CYS B 1 572 ? 34.25 -2.871 0.492 1 86.19 572 CYS B N 1
ATOM 9836 C CA . CYS B 1 572 ? 33.906 -3.998 1.354 1 86.19 572 CYS B CA 1
ATOM 9837 C C . CYS B 1 572 ? 32.531 -4.578 0.982 1 86.19 572 CYS B C 1
ATOM 9839 O O . CYS B 1 572 ? 31.516 -3.896 1.081 1 86.19 572 CYS B O 1
ATOM 9841 N N . VAL B 1 573 ? 32.5 -5.809 0.481 1 80.31 573 VAL B N 1
ATOM 9842 C CA . VAL B 1 573 ? 31.266 -6.461 0.113 1 80.31 573 VAL B CA 1
ATOM 9843 C C . VAL B 1 573 ? 31.016 -7.66 1.026 1 80.31 573 VAL B C 1
ATOM 9845 O O . VAL B 1 573 ? 31.75 -8.648 0.976 1 80.31 573 VAL B O 1
ATOM 9848 N N . PRO B 1 574 ? 29.984 -7.52 1.788 1 81.25 574 PRO B N 1
ATOM 9849 C CA . PRO B 1 574 ? 29.672 -8.664 2.646 1 81.25 574 PRO B CA 1
ATOM 9850 C C . PRO B 1 574 ? 29.188 -9.883 1.856 1 81.25 574 PRO B C 1
ATOM 9852 O O . PRO B 1 574 ? 28.625 -9.734 0.771 1 81.25 574 PRO B O 1
ATOM 9855 N N . ARG B 1 575 ? 29.469 -10.984 2.389 1 73.19 575 ARG B N 1
ATOM 9856 C CA . ARG B 1 575 ? 29.031 -12.219 1.75 1 73.19 575 ARG B CA 1
ATOM 9857 C C . ARG B 1 575 ? 27.531 -12.422 1.92 1 73.19 575 ARG B C 1
ATOM 9859 O O . ARG B 1 575 ? 26.859 -12.938 1.021 1 73.19 575 ARG B O 1
ATOM 9866 N N . SER B 1 576 ? 27.047 -12.008 3.088 1 75.06 576 SER B N 1
ATOM 9867 C CA . SER B 1 576 ? 25.625 -12.102 3.363 1 75.06 576 SER B CA 1
ATOM 9868 C C . SER B 1 576 ? 24.953 -10.727 3.299 1 75.06 576 SER B C 1
ATOM 9870 O O . SER B 1 576 ? 25.469 -9.75 3.848 1 75.06 576 SER B O 1
ATOM 9872 N N . PRO B 1 577 ? 23.906 -10.781 2.611 1 74.5 577 PRO B N 1
ATOM 9873 C CA . PRO B 1 577 ? 23.203 -9.5 2.564 1 74.5 577 PRO B CA 1
ATOM 9874 C C . PRO B 1 577 ? 22.578 -9.125 3.906 1 74.5 577 PRO B C 1
ATOM 9876 O O . PRO B 1 577 ? 22.188 -7.969 4.109 1 74.5 577 PRO B O 1
ATOM 9879 N N . GLN B 1 578 ? 22.516 -10.016 4.836 1 76.31 578 GLN B N 1
ATOM 9880 C CA . GLN B 1 578 ? 21.891 -9.75 6.133 1 76.31 578 GLN B CA 1
ATOM 9881 C C . GLN B 1 578 ? 22.922 -9.25 7.141 1 76.31 578 GLN B C 1
ATOM 9883 O O . GLN B 1 578 ? 22.562 -8.797 8.227 1 76.31 578 GLN B O 1
ATOM 9888 N N . ALA B 1 579 ? 24.094 -9.219 6.684 1 83.81 579 ALA B N 1
ATOM 9889 C CA . ALA B 1 579 ? 25.156 -8.844 7.605 1 83.81 579 ALA B CA 1
ATOM 9890 C C . ALA B 1 579 ? 25.297 -7.324 7.691 1 83.81 579 ALA B C 1
ATOM 9892 O O . ALA B 1 579 ? 25.062 -6.617 6.711 1 83.81 579 ALA B O 1
ATOM 9893 N N . SER B 1 580 ? 25.531 -6.891 8.914 1 88 580 SER B N 1
ATOM 9894 C CA . SER B 1 580 ? 25.875 -5.48 9.102 1 88 580 SER B CA 1
ATOM 9895 C C . SER B 1 580 ? 27.375 -5.254 9.008 1 88 580 SER B C 1
ATOM 9897 O O . SER B 1 580 ? 28.172 -6.094 9.445 1 88 580 SER B O 1
ATOM 9899 N N . VAL B 1 581 ? 27.766 -4.168 8.375 1 90.88 581 VAL B N 1
ATOM 9900 C CA . VAL B 1 581 ? 29.172 -3.881 8.164 1 90.88 581 VAL B CA 1
ATOM 9901 C C . VAL B 1 581 ? 29.641 -2.793 9.125 1 90.88 581 VAL B C 1
ATOM 9903 O O . VAL B 1 581 ? 28.938 -1.791 9.32 1 90.88 581 VAL B O 1
ATOM 9906 N N . GLN B 1 582 ? 30.688 -3.092 9.828 1 90.81 582 GLN B N 1
ATOM 9907 C CA . GLN B 1 582 ? 31.328 -2.111 10.695 1 90.81 582 GLN B CA 1
ATOM 9908 C C . GLN B 1 582 ? 32.781 -1.884 10.281 1 90.81 582 GLN B C 1
ATOM 9910 O O . GLN B 1 582 ? 33.469 -2.828 9.906 1 90.81 582 GLN B O 1
ATOM 9915 N N . TRP B 1 583 ? 33.188 -0.605 10.289 1 93.06 583 TRP B N 1
ATOM 9916 C CA . TRP B 1 583 ? 34.562 -0.253 9.898 1 93.06 583 TRP B CA 1
ATOM 9917 C C . TRP B 1 583 ? 35.375 0.171 11.117 1 93.06 583 TRP B C 1
ATOM 9919 O O . TRP B 1 583 ? 34.875 0.875 11.992 1 93.06 583 TRP B O 1
ATOM 9929 N N . PHE B 1 584 ? 36.562 -0.38 11.227 1 93.06 584 PHE B N 1
ATOM 9930 C CA . PHE B 1 584 ? 37.5 -0.003 12.266 1 93.06 584 PHE B CA 1
ATOM 9931 C C . PHE B 1 584 ? 38.812 0.484 11.656 1 93.06 584 PHE B C 1
ATOM 9933 O O . PHE B 1 584 ? 39.156 0.105 10.539 1 93.06 584 PHE B O 1
ATOM 9940 N N . VAL B 1 585 ? 39.469 1.385 12.344 1 94.38 585 VAL B N 1
ATOM 9941 C CA . VAL B 1 585 ? 40.719 1.917 11.836 1 94.38 585 VAL B CA 1
ATOM 9942 C C . VAL B 1 585 ? 41.781 1.878 12.938 1 94.38 585 VAL B C 1
ATOM 9944 O O . VAL B 1 585 ? 41.469 2.111 14.109 1 94.38 585 VAL B O 1
ATOM 9947 N N . GLN B 1 586 ? 42.906 1.4 12.547 1 92.94 586 GLN B N 1
ATOM 9948 C CA . GLN B 1 586 ? 44.094 1.412 13.406 1 92.94 586 GLN B CA 1
ATOM 9949 C C . GLN B 1 586 ? 45.125 2.369 12.859 1 92.94 586 GLN B C 1
ATOM 9951 O O . GLN B 1 586 ? 45.594 2.23 11.719 1 92.94 586 GLN B O 1
ATOM 9956 N N . ARG B 1 587 ? 45.438 3.322 13.625 1 90.12 587 ARG B N 1
ATOM 9957 C CA . ARG B 1 587 ? 46.438 4.301 13.219 1 90.12 587 ARG B CA 1
ATOM 9958 C C . ARG B 1 587 ? 47.75 4.105 13.984 1 90.12 587 ARG B C 1
ATOM 9960 O O . ARG B 1 587 ? 47.812 4.359 15.195 1 90.12 587 ARG B O 1
ATOM 9967 N N . PRO B 1 588 ? 48.719 3.73 13.273 1 78.06 588 PRO B N 1
ATOM 9968 C CA . PRO B 1 588 ? 50 3.559 13.961 1 78.06 588 PRO B CA 1
ATOM 9969 C C . PRO B 1 588 ? 50.5 4.844 14.625 1 78.06 588 PRO B C 1
ATOM 9971 O O . PRO B 1 588 ? 50.281 5.938 14.086 1 78.06 588 PRO B O 1
ATOM 9974 N N . PRO B 1 589 ? 51.062 4.719 15.836 1 78.69 589 PRO B N 1
ATOM 9975 C CA . PRO B 1 589 ? 51.531 3.518 16.531 1 78.69 589 PRO B CA 1
ATOM 9976 C C . PRO B 1 589 ? 50.469 2.93 17.469 1 78.69 589 PRO B C 1
ATOM 9978 O O . PRO B 1 589 ? 50.75 1.949 18.172 1 78.69 589 PRO B O 1
ATOM 9981 N N . ASP B 1 590 ? 49.375 3.592 17.422 1 76.56 590 ASP B N 1
ATOM 9982 C CA . ASP B 1 590 ? 48.312 3.098 18.297 1 76.56 590 ASP B CA 1
ATOM 9983 C C . ASP B 1 590 ? 47.844 1.716 17.859 1 76.56 590 ASP B C 1
ATOM 9985 O O . ASP B 1 590 ? 47.594 1.492 16.672 1 76.56 590 ASP B O 1
ATOM 9989 N N . GLU B 1 591 ? 47.906 0.856 18.766 1 79.44 591 GLU B N 1
ATOM 9990 C CA . GLU B 1 591 ? 47.469 -0.512 18.484 1 79.44 591 GLU B CA 1
ATOM 9991 C C . GLU B 1 591 ? 45.969 -0.672 18.609 1 79.44 591 GLU B C 1
ATOM 9993 O O . GLU B 1 591 ? 45.406 -1.645 18.125 1 79.44 591 GLU B O 1
ATOM 9998 N N . GLN B 1 592 ? 45.344 0.323 19.125 1 85.38 592 GLN B N 1
ATOM 9999 C CA . GLN B 1 592 ? 43.906 0.176 19.344 1 85.38 592 GLN B CA 1
ATOM 10000 C C . GLN B 1 592 ? 43.125 0.455 18.078 1 85.38 592 GLN B C 1
ATOM 10002 O O . GLN B 1 592 ? 43.469 1.358 17.312 1 85.38 592 GLN B O 1
ATOM 10007 N N . ARG B 1 593 ? 42.156 -0.356 17.781 1 88.31 593 ARG B N 1
ATOM 10008 C CA . ARG B 1 593 ? 41.25 -0.183 16.641 1 88.31 593 ARG B CA 1
ATOM 10009 C C . ARG B 1 593 ? 40.031 0.633 17.047 1 88.31 593 ARG B C 1
ATOM 10011 O O . ARG B 1 593 ? 39.25 0.231 17.922 1 88.31 593 ARG B O 1
ATOM 10018 N N . ASP B 1 594 ? 39.906 1.765 16.406 1 91.44 594 ASP B N 1
ATOM 10019 C CA . ASP B 1 594 ? 38.75 2.641 16.672 1 91.44 594 ASP B CA 1
ATOM 10020 C C . ASP B 1 594 ? 37.688 2.488 15.578 1 91.44 594 ASP B C 1
ATOM 10022 O O . ASP B 1 594 ? 38.031 2.201 14.422 1 91.44 594 ASP B O 1
ATOM 10026 N N . GLU B 1 595 ? 36.469 2.564 16.047 1 92.31 595 GLU B N 1
ATOM 10027 C CA . GLU B 1 595 ? 35.375 2.549 15.055 1 92.31 595 GLU B CA 1
ATOM 10028 C C . GLU B 1 595 ? 35.438 3.791 14.172 1 92.31 595 GLU B C 1
ATOM 10030 O O . GLU B 1 595 ? 35.688 4.898 14.656 1 92.31 595 GLU B O 1
ATOM 10035 N N . VAL B 1 596 ? 35.25 3.572 12.914 1 92.69 596 VAL B N 1
ATOM 10036 C CA . VAL B 1 596 ? 35.281 4.691 11.977 1 92.69 596 VAL B CA 1
ATOM 10037 C C . VAL B 1 596 ? 34.031 5.535 12.148 1 92.69 596 VAL B C 1
ATOM 10039 O O . VAL B 1 596 ? 32.906 5.016 12.094 1 92.69 596 VAL B O 1
ATOM 10042 N N . LYS B 1 597 ? 34.125 6.723 12.414 1 89.38 597 LYS B N 1
ATOM 10043 C CA . LYS B 1 597 ? 33 7.645 12.531 1 89.38 597 LYS B CA 1
ATOM 10044 C C . LYS B 1 597 ? 32.656 8.266 11.18 1 89.38 597 LYS B C 1
ATOM 10046 O O . LYS B 1 597 ? 33.531 8.789 10.492 1 89.38 597 LYS B O 1
ATOM 10051 N N . THR B 1 598 ? 31.453 8.086 10.742 1 87.75 598 THR B N 1
ATOM 10052 C CA . THR B 1 598 ? 31.016 8.625 9.461 1 87.75 598 THR B CA 1
ATOM 10053 C C . THR B 1 598 ? 30.5 10.047 9.617 1 87.75 598 THR B C 1
ATOM 10055 O O . THR B 1 598 ? 29.984 10.406 10.68 1 87.75 598 THR B O 1
ATOM 10058 N N . ASP B 1 599 ? 30.766 10.898 8.75 1 82.38 599 ASP B N 1
ATOM 10059 C CA . ASP B 1 599 ? 30.297 12.273 8.664 1 82.38 599 ASP B CA 1
ATOM 10060 C C . ASP B 1 599 ? 30.016 12.672 7.215 1 82.38 599 ASP B C 1
ATOM 10062 O O . ASP B 1 599 ? 29.703 11.812 6.383 1 82.38 599 ASP B O 1
ATOM 10066 N N . GLU B 1 600 ? 30.078 13.953 7.008 1 79.5 600 GLU B N 1
ATOM 10067 C CA . GLU B 1 600 ? 29.828 14.43 5.648 1 79.5 600 GLU B CA 1
ATOM 10068 C C . GLU B 1 600 ? 31 14.086 4.727 1 79.5 600 GLU B C 1
ATOM 10070 O O . GLU B 1 600 ? 30.812 13.945 3.514 1 79.5 600 GLU B O 1
ATOM 10075 N N . ARG B 1 601 ? 32.125 13.898 5.266 1 86.75 601 ARG B N 1
ATOM 10076 C CA . ARG B 1 601 ? 33.312 13.641 4.461 1 86.75 601 ARG B CA 1
ATOM 10077 C C . ARG B 1 601 ? 33.531 12.148 4.266 1 86.75 601 ARG B C 1
ATOM 10079 O O . ARG B 1 601 ? 33.938 11.703 3.182 1 86.75 601 ARG B O 1
ATOM 10086 N N . ILE B 1 602 ? 33.375 11.469 5.324 1 90.94 602 ILE B N 1
ATOM 10087 C CA . ILE B 1 602 ? 33.5 10.016 5.266 1 90.94 602 ILE B CA 1
ATOM 10088 C C . ILE B 1 602 ? 32.094 9.383 5.27 1 90.94 602 ILE B C 1
ATOM 10090 O O . ILE B 1 602 ? 31.391 9.438 6.273 1 90.94 602 ILE B O 1
ATOM 10094 N N . LEU B 1 603 ? 31.828 8.742 4.125 1 88.56 603 LEU B N 1
ATOM 10095 C CA . LEU B 1 603 ? 30.484 8.195 3.969 1 88.56 603 LEU B CA 1
ATOM 10096 C C . LEU B 1 603 ? 30.531 6.672 3.867 1 88.56 603 LEU B C 1
ATOM 10098 O O . LEU B 1 603 ? 31.391 6.117 3.182 1 88.56 603 LEU B O 1
ATOM 10102 N N . GLN B 1 604 ? 29.688 6.098 4.598 1 88.19 604 GLN B N 1
ATOM 10103 C CA . GLN B 1 604 ? 29.531 4.652 4.461 1 88.19 604 GLN B CA 1
ATOM 10104 C C . GLN B 1 604 ? 28.516 4.309 3.383 1 88.19 604 GLN B C 1
ATOM 10106 O O . GLN B 1 604 ? 27.391 4.801 3.414 1 88.19 604 GLN B O 1
ATOM 10111 N N . THR B 1 605 ? 28.875 3.607 2.418 1 81.94 605 THR B N 1
ATOM 10112 C CA . THR B 1 605 ? 28 3.162 1.343 1 81.94 605 THR B CA 1
ATOM 10113 C C . THR B 1 605 ? 27.766 1.657 1.431 1 81.94 605 THR B C 1
ATOM 10115 O O . THR B 1 605 ? 28.328 0.979 2.285 1 81.94 605 THR B O 1
ATOM 10118 N N . GLU B 1 606 ? 26.953 1.163 0.52 1 78.5 606 GLU B N 1
ATOM 10119 C CA . GLU B 1 606 ? 26.625 -0.259 0.491 1 78.5 606 GLU B CA 1
ATOM 10120 C C . GLU B 1 606 ? 27.844 -1.097 0.103 1 78.5 606 GLU B C 1
ATOM 10122 O O . GLU B 1 606 ? 27.969 -2.254 0.511 1 78.5 606 GLU B O 1
ATOM 10127 N N . HIS B 1 607 ? 28.766 -0.366 -0.573 1 79.5 607 HIS B N 1
ATOM 10128 C CA . HIS B 1 607 ? 29.875 -1.148 -1.1 1 79.5 607 HIS B CA 1
ATOM 10129 C C . HIS B 1 607 ? 31.172 -0.788 -0.4 1 79.5 607 HIS B C 1
ATOM 10131 O O . HIS B 1 607 ? 32.25 -1.264 -0.789 1 79.5 607 HIS B O 1
ATOM 10137 N N . GLY B 1 608 ? 31.031 0.045 0.558 1 88.56 608 GLY B N 1
ATOM 10138 C CA . GLY B 1 608 ? 32.281 0.393 1.222 1 88.56 608 GLY B CA 1
ATOM 10139 C C . GLY B 1 608 ? 32.25 1.778 1.84 1 88.56 608 GLY B C 1
ATOM 10140 O O . GLY B 1 608 ? 31.188 2.297 2.178 1 88.56 608 GLY B O 1
ATOM 10141 N N . LEU B 1 609 ? 33.438 2.234 2.127 1 90.56 609 LEU B N 1
ATOM 10142 C CA . LEU B 1 609 ? 33.625 3.533 2.764 1 90.56 609 LEU B CA 1
ATOM 10143 C C . LEU B 1 609 ? 34.188 4.551 1.769 1 90.56 609 LEU B C 1
ATOM 10145 O O . LEU B 1 609 ? 35.219 4.32 1.148 1 90.56 609 LEU B O 1
ATOM 10149 N N . LEU B 1 610 ? 33.438 5.621 1.62 1 88.56 610 LEU B N 1
ATOM 10150 C CA . LEU B 1 610 ? 33.844 6.672 0.689 1 88.56 610 LEU B CA 1
ATOM 10151 C C . LEU B 1 610 ? 34.438 7.863 1.436 1 88.56 610 LEU B C 1
ATOM 10153 O O . LEU B 1 610 ? 33.812 8.398 2.352 1 88.56 610 LEU B O 1
ATOM 10157 N N . PHE B 1 611 ? 35.719 8.164 1.077 1 90.44 611 PHE B N 1
ATOM 10158 C CA . PHE B 1 611 ? 36.344 9.406 1.519 1 90.44 611 PHE B CA 1
ATOM 10159 C C . PHE B 1 611 ? 36.219 10.477 0.445 1 90.44 611 PHE B C 1
ATOM 10161 O O . PHE B 1 611 ? 36.844 10.383 -0.61 1 90.44 611 PHE B O 1
ATOM 10168 N N . ARG B 1 612 ? 35.531 11.391 0.729 1 84.44 612 ARG B N 1
ATOM 10169 C CA . ARG B 1 612 ? 35.344 12.453 -0.258 1 84.44 612 ARG B CA 1
ATOM 10170 C C . ARG B 1 612 ? 36.625 13.297 -0.392 1 84.44 612 ARG B C 1
ATOM 10172 O O . ARG B 1 612 ? 36.969 13.742 -1.488 1 84.44 612 ARG B O 1
ATOM 10179 N N . LYS B 1 613 ? 37.219 13.578 0.766 1 86.38 613 LYS B N 1
ATOM 10180 C CA . LYS B 1 613 ? 38.469 14.297 0.828 1 86.38 613 LYS B CA 1
ATOM 10181 C C . LYS B 1 613 ? 39.438 13.656 1.838 1 86.38 613 LYS B C 1
ATOM 10183 O O . LYS B 1 613 ? 39.094 13.531 3.02 1 86.38 613 LYS B O 1
ATOM 10188 N N . LEU B 1 614 ? 40.562 13.289 1.257 1 90.19 614 LEU B N 1
ATOM 10189 C CA . LEU B 1 614 ? 41.531 12.578 2.117 1 90.19 614 LEU B CA 1
ATOM 10190 C C . LEU B 1 614 ? 42.438 13.562 2.852 1 90.19 614 LEU B C 1
ATOM 10192 O O . LEU B 1 614 ? 42.875 14.539 2.266 1 90.19 614 LEU B O 1
ATOM 10196 N N . HIS B 1 615 ? 42.625 13.266 4.074 1 91.5 615 HIS B N 1
ATOM 10197 C CA . HIS B 1 615 ? 43.594 13.992 4.879 1 91.5 615 HIS B CA 1
ATOM 10198 C C . HIS B 1 615 ? 44.75 13.078 5.309 1 91.5 615 HIS B C 1
ATOM 10200 O O . HIS B 1 615 ? 44.625 11.852 5.297 1 91.5 615 HIS B O 1
ATOM 10206 N N . ARG B 1 616 ? 45.812 13.656 5.73 1 89.31 616 ARG B N 1
ATOM 10207 C CA . ARG B 1 616 ? 47 12.891 6.148 1 89.31 616 ARG B CA 1
ATOM 10208 C C . ARG B 1 616 ? 46.688 12.016 7.355 1 89.31 616 ARG B C 1
ATOM 10210 O O . ARG B 1 616 ? 47.156 10.891 7.465 1 89.31 616 ARG B O 1
ATOM 10217 N N . HIS B 1 617 ? 45.781 12.508 8.109 1 89.12 617 HIS B N 1
ATOM 10218 C CA . HIS B 1 617 ? 45.469 11.781 9.336 1 89.12 617 HIS B CA 1
ATOM 10219 C C . HIS B 1 617 ? 44.562 10.602 9.062 1 89.12 617 HIS B C 1
ATOM 10221 O O . HIS B 1 617 ? 44.281 9.797 9.961 1 89.12 617 HIS B O 1
ATOM 10227 N N . ASP B 1 618 ? 44.125 10.539 7.875 1 92.25 618 ASP B N 1
ATOM 10228 C CA . ASP B 1 618 ? 43.25 9.422 7.531 1 92.25 618 ASP B CA 1
ATOM 10229 C C . ASP B 1 618 ? 44.062 8.156 7.246 1 92.25 618 ASP B C 1
ATOM 10231 O O . ASP B 1 618 ? 43.5 7.078 7.066 1 92.25 618 ASP B O 1
ATOM 10235 N N . ALA B 1 619 ? 45.312 8.305 7.191 1 91.75 619 ALA B N 1
ATOM 10236 C CA . ALA B 1 619 ? 46.188 7.141 6.957 1 91.75 619 ALA B CA 1
ATOM 10237 C C . ALA B 1 619 ? 46.062 6.141 8.109 1 91.75 619 ALA B C 1
ATOM 10239 O O . ALA B 1 619 ? 45.938 6.539 9.273 1 91.75 619 ALA B O 1
ATOM 10240 N N . GLY B 1 620 ? 46.062 4.859 7.754 1 92.75 620 GLY B N 1
ATOM 10241 C CA . GLY B 1 620 ? 45.969 3.777 8.719 1 92.75 620 GLY B CA 1
ATOM 10242 C C . GLY B 1 620 ? 45.469 2.48 8.109 1 92.75 620 GLY B C 1
ATOM 10243 O O . GLY B 1 620 ? 45.375 2.363 6.887 1 92.75 620 GLY B O 1
ATOM 10244 N N . THR B 1 621 ? 45.375 1.557 8.93 1 92.69 621 THR B N 1
ATOM 10245 C CA . THR B 1 621 ? 44.875 0.266 8.5 1 92.69 621 THR B CA 1
ATOM 10246 C C . THR B 1 621 ? 43.375 0.146 8.828 1 92.69 621 THR B C 1
ATOM 10248 O O . THR B 1 621 ? 43 0.193 9.992 1 92.69 621 THR B O 1
ATOM 10251 N N . TYR B 1 622 ? 42.656 0.005 7.773 1 93.75 622 TYR B N 1
ATOM 10252 C CA . TYR B 1 622 ? 41.219 -0.084 7.922 1 93.75 622 TYR B CA 1
ATOM 10253 C C . TYR B 1 622 ? 40.75 -1.535 7.871 1 93.75 622 TYR B C 1
ATOM 10255 O O . TYR B 1 622 ? 41.219 -2.314 7.035 1 93.75 622 TYR B O 1
ATOM 10263 N N . TYR B 1 623 ? 39.875 -1.858 8.797 1 91.62 623 TYR B N 1
ATOM 10264 C CA . TYR B 1 623 ? 39.312 -3.197 8.883 1 91.62 623 TYR B CA 1
ATOM 10265 C C . TYR B 1 623 ? 37.812 -3.162 8.625 1 91.62 623 TYR B C 1
ATOM 10267 O O . TYR B 1 623 ? 37.094 -2.383 9.242 1 91.62 623 TYR B O 1
ATOM 10275 N N . CYS B 1 624 ? 37.375 -3.906 7.695 1 92.56 624 CYS B N 1
ATOM 10276 C CA . CYS B 1 624 ? 35.969 -4.094 7.445 1 92.56 624 CYS B CA 1
ATOM 10277 C C . CYS B 1 624 ? 35.469 -5.379 8.094 1 92.56 624 CYS B C 1
ATOM 10279 O O . CYS B 1 624 ? 35.875 -6.473 7.715 1 92.56 624 CYS B O 1
ATOM 10281 N N . LYS B 1 625 ? 34.625 -5.188 9.055 1 89.12 625 LYS B N 1
ATOM 10282 C CA . LYS B 1 625 ? 34.062 -6.332 9.781 1 89.12 625 LYS B CA 1
ATOM 10283 C C . LYS B 1 625 ? 32.562 -6.473 9.562 1 89.12 625 LYS B C 1
ATOM 10285 O O . LYS B 1 625 ? 31.859 -5.469 9.5 1 89.12 625 LYS B O 1
ATOM 10290 N N . THR B 1 626 ? 32.188 -7.688 9.352 1 88.19 626 THR B N 1
ATOM 10291 C CA . THR B 1 626 ? 30.75 -7.973 9.211 1 88.19 626 THR B CA 1
ATOM 10292 C C . THR B 1 626 ? 30.219 -8.719 10.43 1 88.19 626 THR B C 1
ATOM 10294 O O . THR B 1 626 ? 30.922 -9.555 11 1 88.19 626 THR B O 1
ATOM 10297 N N . LEU B 1 627 ? 29.125 -8.258 10.883 1 86.25 627 LEU B N 1
ATOM 10298 C CA . LEU B 1 627 ? 28.469 -8.859 12.039 1 86.25 627 LEU B CA 1
ATOM 10299 C C . LEU B 1 627 ? 27.094 -9.422 11.656 1 86.25 627 LEU B C 1
ATOM 10301 O O . LEU B 1 627 ? 26.281 -8.719 11.07 1 86.25 627 LEU B O 1
ATOM 10305 N N . GLU B 1 628 ? 26.938 -10.719 11.898 1 81.38 628 GLU B N 1
ATOM 10306 C CA . GLU B 1 628 ? 25.672 -11.391 11.672 1 81.38 628 GLU B CA 1
ATOM 10307 C C . GLU B 1 628 ? 25.375 -12.414 12.766 1 81.38 628 GLU B C 1
ATOM 10309 O O . GLU B 1 628 ? 26.125 -13.383 12.93 1 81.38 628 GLU B O 1
ATOM 10314 N N . HIS B 1 629 ? 24.344 -12.328 13.492 1 77.88 629 HIS B N 1
ATOM 10315 C CA . HIS B 1 629 ? 23.922 -13.227 14.562 1 77.88 629 HIS B CA 1
ATOM 10316 C C . HIS B 1 629 ? 25.078 -13.516 15.516 1 77.88 629 HIS B C 1
ATOM 10318 O O . HIS B 1 629 ? 25.359 -14.68 15.812 1 77.88 629 HIS B O 1
ATOM 10324 N N . GLY B 1 630 ? 25.844 -12.508 15.859 1 74.06 630 GLY B N 1
ATOM 10325 C CA . GLY B 1 630 ? 26.906 -12.617 16.844 1 74.06 630 GLY B CA 1
ATOM 10326 C C . GLY B 1 630 ? 28.234 -13.078 16.25 1 74.06 630 GLY B C 1
ATOM 10327 O O . GLY B 1 630 ? 29.234 -13.148 16.938 1 74.06 630 GLY B O 1
ATOM 10328 N N . PHE B 1 631 ? 28.172 -13.445 14.992 1 78.12 631 PHE B N 1
ATOM 10329 C CA . PHE B 1 631 ? 29.391 -13.852 14.305 1 78.12 631 PHE B CA 1
ATOM 10330 C C . PHE B 1 631 ? 30.047 -12.664 13.617 1 78.12 631 PHE B C 1
ATOM 10332 O O . PHE B 1 631 ? 29.406 -11.977 12.812 1 78.12 631 PHE B O 1
ATOM 10339 N N . THR B 1 632 ? 31.156 -12.422 14.062 1 82.5 632 THR B N 1
ATOM 10340 C CA . THR B 1 632 ? 31.906 -11.328 13.453 1 82.5 632 THR B CA 1
ATOM 10341 C C . THR B 1 632 ? 33.062 -11.859 12.602 1 82.5 632 THR B C 1
ATOM 10343 O O . THR B 1 632 ? 33.75 -12.805 13 1 82.5 632 THR B O 1
ATOM 10346 N N . ARG B 1 633 ? 33.188 -11.305 11.453 1 80.56 633 ARG B N 1
ATOM 10347 C CA . ARG B 1 633 ? 34.281 -11.703 10.578 1 80.56 633 ARG B CA 1
ATOM 10348 C C . ARG B 1 633 ? 34.875 -10.492 9.867 1 80.56 633 ARG B C 1
ATOM 10350 O O . ARG B 1 633 ? 34.156 -9.578 9.469 1 80.56 633 ARG B O 1
ATOM 10357 N N . THR B 1 634 ? 36.156 -10.531 9.828 1 85.19 634 THR B N 1
ATOM 10358 C CA . THR B 1 634 ? 36.844 -9.492 9.055 1 85.19 634 THR B CA 1
ATOM 10359 C C . THR B 1 634 ? 36.844 -9.844 7.566 1 85.19 634 THR B C 1
ATOM 10361 O O . THR B 1 634 ? 37.375 -10.891 7.176 1 85.19 634 THR B O 1
ATOM 10364 N N . VAL B 1 635 ? 36.312 -9.109 6.777 1 84.38 635 VAL B N 1
ATOM 10365 C CA . V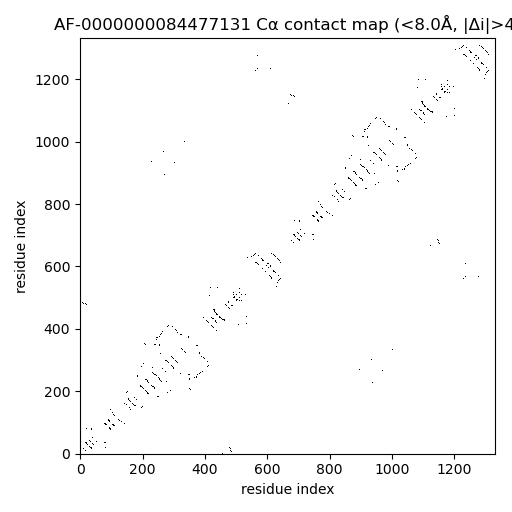AL B 1 635 ? 36.156 -9.367 5.352 1 84.38 635 VAL B CA 1
ATOM 10366 C C . VAL B 1 635 ? 37.375 -8.797 4.594 1 84.38 635 VAL B C 1
ATOM 10368 O O . VAL B 1 635 ? 37.844 -9.398 3.631 1 84.38 635 VAL B O 1
ATOM 10371 N N . SER B 1 636 ? 37.75 -7.586 5.016 1 88.25 636 SER B N 1
ATOM 10372 C CA . SER B 1 636 ? 38.844 -6.953 4.305 1 88.25 636 SER B CA 1
ATOM 10373 C C . SER B 1 636 ? 39.719 -6.137 5.254 1 88.25 636 SER B C 1
ATOM 10375 O O . SER B 1 636 ? 39.25 -5.641 6.277 1 88.25 636 SER B O 1
ATOM 10377 N N . LYS B 1 637 ? 40.969 -6.211 4.961 1 90.38 637 LYS B N 1
ATOM 10378 C CA . LYS B 1 637 ? 41.969 -5.402 5.617 1 90.38 637 LYS B CA 1
ATOM 10379 C C . LYS B 1 637 ? 42.719 -4.527 4.605 1 90.38 637 LYS B C 1
ATOM 10381 O O . LYS B 1 637 ? 43.406 -5.039 3.729 1 90.38 637 LYS B O 1
ATOM 10386 N N . THR B 1 638 ? 42.531 -3.227 4.742 1 91.62 638 THR B N 1
ATOM 10387 C CA . THR B 1 638 ? 43.125 -2.322 3.768 1 91.62 638 THR B CA 1
ATOM 10388 C C . THR B 1 638 ? 44 -1.269 4.461 1 91.62 638 THR B C 1
ATOM 10390 O O . THR B 1 638 ? 43.5 -0.533 5.32 1 91.62 638 THR B O 1
ATOM 10393 N N . THR B 1 639 ? 45.219 -1.272 4.137 1 91.44 639 THR B N 1
ATOM 10394 C CA . THR B 1 639 ? 46.094 -0.216 4.621 1 91.44 639 THR B CA 1
ATOM 10395 C C . THR B 1 639 ? 46.062 0.986 3.68 1 91.44 639 THR B C 1
ATOM 10397 O O . THR B 1 639 ? 46.438 0.874 2.508 1 91.44 639 THR B O 1
ATOM 10400 N N . LEU B 1 640 ? 45.594 2.064 4.18 1 92.5 640 LEU B N 1
ATOM 10401 C CA . LEU B 1 640 ? 45.531 3.291 3.396 1 92.5 640 LEU B CA 1
ATOM 10402 C C . LEU B 1 640 ? 46.719 4.184 3.643 1 92.5 640 LEU B C 1
ATOM 10404 O O . LEU B 1 640 ? 46.969 4.625 4.773 1 92.5 640 LEU B O 1
ATOM 10408 N N . GLU B 1 641 ? 47.5 4.363 2.615 1 90 641 GLU B N 1
ATOM 10409 C CA . GLU B 1 641 ? 48.625 5.293 2.654 1 90 641 GLU B CA 1
ATOM 10410 C C . GLU B 1 641 ? 48.312 6.586 1.914 1 90 641 GLU B C 1
ATOM 10412 O O . GLU B 1 641 ? 47.875 6.555 0.759 1 90 641 GLU B O 1
ATOM 10417 N N . VAL B 1 642 ? 48.469 7.66 2.566 1 89.81 642 VAL B N 1
ATOM 10418 C CA . VAL B 1 642 ? 48.156 8.945 1.961 1 89.81 642 VAL B CA 1
ATOM 10419 C C . VAL B 1 642 ? 49.406 9.664 1.525 1 89.81 642 VAL B C 1
ATOM 10421 O O . VAL B 1 642 ? 50.312 9.898 2.338 1 89.81 642 VAL B O 1
ATOM 10424 N N . ILE B 1 643 ? 49.469 9.938 0.272 1 85.19 643 ILE B N 1
ATOM 10425 C CA . ILE B 1 643 ? 50.594 10.664 -0.286 1 85.19 643 ILE B CA 1
ATOM 10426 C C . ILE B 1 643 ? 50.344 12.164 -0.16 1 85.19 643 ILE B C 1
ATOM 10428 O O . ILE B 1 643 ? 49.312 12.68 -0.61 1 85.19 643 ILE B O 1
ATOM 10432 N N . ALA B 1 644 ? 51.281 12.812 0.399 1 85.25 644 ALA B N 1
ATOM 10433 C CA . ALA B 1 644 ? 51.156 14.25 0.593 1 85.25 644 ALA B CA 1
ATOM 10434 C C . ALA B 1 644 ? 51.188 14.992 -0.742 1 85.25 644 ALA B C 1
ATOM 10436 O O . ALA B 1 644 ? 51.844 14.555 -1.686 1 85.25 644 ALA B O 1
ATOM 10437 N N . SER B 1 645 ? 50.469 16.047 -0.806 1 78.19 645 SER B N 1
ATOM 10438 C CA . SER B 1 645 ? 50.344 16.844 -2.025 1 78.19 645 SER B CA 1
ATOM 10439 C C . SER B 1 645 ? 51.719 17.281 -2.525 1 78.19 645 SER B C 1
ATOM 10441 O O . SER B 1 645 ? 51.969 17.344 -3.734 1 78.19 645 SER B O 1
ATOM 10443 N N . GLU B 1 646 ? 52.656 17.547 -1.605 1 76 646 GLU B N 1
ATOM 10444 C CA . GLU B 1 646 ? 53.969 18.031 -1.957 1 76 646 GLU B CA 1
ATOM 10445 C C . GLU B 1 646 ? 54.781 16.953 -2.674 1 76 646 GLU B C 1
ATOM 10447 O O . GLU B 1 646 ? 55.562 17.25 -3.572 1 76 646 GLU B O 1
ATOM 10452 N N . GLN B 1 647 ? 54.562 15.797 -2.307 1 73.69 647 GLN B N 1
ATOM 10453 C CA . GLN B 1 647 ? 55.281 14.672 -2.893 1 73.69 647 GLN B CA 1
ATOM 10454 C C . GLN B 1 647 ? 54.75 14.336 -4.281 1 73.69 647 GLN B C 1
ATOM 10456 O O . GLN B 1 647 ? 55.469 13.836 -5.133 1 73.69 647 GLN B O 1
ATOM 10461 N N . LEU B 1 648 ? 53.5 14.5 -4.551 1 72.19 648 LEU B N 1
ATOM 10462 C CA . LEU B 1 648 ? 52.875 14.18 -5.82 1 72.19 648 LEU B CA 1
ATOM 10463 C C . LEU B 1 648 ? 53.344 15.125 -6.922 1 72.19 648 LEU B C 1
ATOM 10465 O O . LEU B 1 648 ? 53.5 14.711 -8.07 1 72.19 648 LEU B O 1
ATOM 10469 N N . ALA B 1 649 ? 53.531 16.406 -6.645 1 62 649 ALA B N 1
ATOM 10470 C CA . ALA B 1 649 ? 53.969 17.406 -7.605 1 62 649 ALA B CA 1
ATOM 10471 C C . ALA B 1 649 ? 55.344 17.031 -8.188 1 62 649 ALA B C 1
ATOM 10473 O O . ALA B 1 649 ? 55.656 17.359 -9.336 1 62 649 ALA B O 1
ATOM 10474 N N . HIS B 1 650 ? 56.094 16.219 -7.48 1 60.03 650 HIS B N 1
ATOM 10475 C CA . HIS B 1 650 ? 57.406 15.844 -7.938 1 60.03 650 HIS B CA 1
ATOM 10476 C C . HIS B 1 650 ? 57.375 14.594 -8.805 1 60.03 650 HIS B C 1
ATOM 10478 O O . HIS B 1 650 ? 58.25 14.359 -9.617 1 60.03 650 HIS B O 1
ATOM 10484 N N . THR B 1 651 ? 56.469 13.789 -8.664 1 58.78 651 THR B N 1
ATOM 10485 C CA . THR B 1 651 ? 56.438 12.492 -9.344 1 58.78 651 THR B CA 1
ATOM 10486 C C . THR B 1 651 ? 55.844 12.617 -10.734 1 58.78 651 THR B C 1
ATOM 10488 O O . THR B 1 651 ? 56.094 11.789 -11.609 1 58.78 651 THR B O 1
ATOM 10491 N N . VAL B 1 652 ? 54.906 13.461 -11.031 1 56.91 652 VAL B N 1
ATOM 10492 C CA . VAL B 1 652 ? 54.281 13.484 -12.352 1 56.91 652 VAL B CA 1
ATOM 10493 C C . VAL B 1 652 ? 55.062 14.438 -13.266 1 56.91 652 VAL B C 1
ATOM 10495 O O . VAL B 1 652 ? 55.188 15.625 -12.969 1 56.91 652 VAL B O 1
ATOM 10498 N N . PRO B 1 653 ? 56.031 14.023 -14.211 1 48.16 653 PRO B N 1
ATOM 10499 C CA . PRO B 1 653 ? 56.75 14.906 -15.117 1 48.16 653 PRO B CA 1
ATOM 10500 C C . PRO B 1 653 ? 55.844 15.898 -15.844 1 48.16 653 PRO B C 1
ATOM 10502 O O . PRO B 1 653 ? 54.781 15.523 -16.297 1 48.16 653 PRO B O 1
ATOM 10505 N N . ARG B 1 654 ? 55.938 17.203 -15.469 1 44.09 654 ARG B N 1
ATOM 10506 C CA . ARG B 1 654 ? 55.344 18.219 -16.328 1 44.09 654 ARG B CA 1
ATOM 10507 C C . ARG B 1 654 ? 55.625 17.953 -17.797 1 44.09 654 ARG B C 1
ATOM 10509 O O . ARG B 1 654 ? 56.781 17.625 -18.156 1 44.09 654 ARG B O 1
ATOM 10516 N N . GLY B 1 655 ? 54.781 17.578 -18.578 1 37.28 655 GLY B N 1
ATOM 10517 C CA . GLY B 1 655 ? 55.031 17.453 -20.016 1 37.28 655 GLY B CA 1
ATOM 10518 C C . GLY B 1 655 ? 55.938 18.531 -20.547 1 37.28 655 GLY B C 1
ATOM 10519 O O . GLY B 1 655 ? 56.094 19.594 -19.922 1 37.28 655 GLY B O 1
ATOM 10520 N N . ARG B 1 656 ? 56.844 18.25 -21.578 1 36 656 ARG B N 1
ATOM 10521 C CA . ARG B 1 656 ? 57.75 18.969 -22.469 1 36 656 ARG B CA 1
ATOM 10522 C C . ARG B 1 656 ? 57.062 20.203 -23.047 1 36 656 ARG B C 1
ATOM 10524 O O . ARG B 1 656 ? 56.25 20.094 -23.984 1 36 656 ARG B O 1
ATOM 10531 N N . GLY B 1 657 ? 56.344 21.156 -22.453 1 31.69 657 GLY B N 1
ATOM 10532 C CA . GLY B 1 657 ? 56.188 22.344 -23.297 1 31.69 657 GLY B CA 1
ATOM 10533 C C . GLY B 1 657 ? 57.469 22.812 -23.938 1 31.69 657 GLY B C 1
ATOM 10534 O O . GLY B 1 657 ? 58.562 22.422 -23.5 1 31.69 657 GLY B O 1
ATOM 10535 N N . ASP B 1 658 ? 57.375 23.453 -25.219 1 34.22 658 ASP B N 1
ATOM 10536 C CA . ASP B 1 658 ? 58.281 24.078 -26.172 1 34.22 658 ASP B CA 1
ATOM 10537 C C . ASP B 1 658 ? 59.188 25.094 -25.484 1 34.22 658 ASP B C 1
ATOM 10539 O O . ASP B 1 658 ? 58.719 26.109 -24.984 1 34.22 658 ASP B O 1
ATOM 10543 N N . GLU B 1 659 ? 60.188 24.812 -24.719 1 34.56 659 GLU B N 1
ATOM 10544 C CA . GLU B 1 659 ? 61.281 25.766 -24.672 1 34.56 659 GLU B CA 1
ATOM 10545 C C . GLU B 1 659 ? 61.688 26.25 -26.062 1 34.56 659 GLU B C 1
ATOM 10547 O O . GLU B 1 659 ? 62.25 25.484 -26.844 1 34.56 659 GLU B O 1
ATOM 10552 N N . LEU B 1 660 ? 60.812 27.172 -26.828 1 32.91 660 LEU B N 1
ATOM 10553 C CA . LEU B 1 660 ? 61.344 28 -27.922 1 32.91 660 LEU B CA 1
ATOM 10554 C C . LEU B 1 660 ? 62.656 28.656 -27.516 1 32.91 660 LEU B C 1
ATOM 10556 O O . LEU B 1 660 ? 62.75 29.25 -26.438 1 32.91 660 LEU B O 1
ATOM 10560 N N . PRO B 1 661 ? 63.75 28.203 -28.141 1 36.31 661 PRO B N 1
ATOM 10561 C CA . PRO B 1 661 ? 65.062 28.844 -28.078 1 36.31 661 PRO B CA 1
ATOM 10562 C C . PRO B 1 661 ? 65 30.344 -28.375 1 36.31 661 PRO B C 1
ATOM 10564 O O . PRO B 1 661 ? 64.188 30.781 -29.172 1 36.31 661 PRO B O 1
ATOM 10567 N N . HIS B 1 662 ? 65.125 31.25 -27.469 1 34.16 662 HIS B N 1
ATOM 10568 C CA . HIS B 1 662 ? 65.312 32.688 -27.719 1 34.16 662 HIS B CA 1
ATOM 10569 C C . HIS B 1 662 ? 66.312 32.938 -28.812 1 34.16 662 HIS B C 1
ATOM 10571 O O . HIS B 1 662 ? 67.438 32.406 -28.75 1 34.16 662 HIS B O 1
ATOM 10577 N N . PRO B 1 663 ? 65.875 33.156 -30.141 1 33.25 663 PRO B N 1
ATOM 10578 C CA . PRO B 1 663 ? 66.875 33.5 -31.172 1 33.25 663 PRO B CA 1
ATOM 10579 C C . PRO B 1 663 ? 67.812 34.625 -30.734 1 33.25 663 PRO B C 1
ATOM 10581 O O . PRO B 1 663 ? 67.375 35.531 -30.016 1 33.25 663 PRO B O 1
ATOM 10584 N N . LEU B 1 664 ? 69.062 34.375 -30.453 1 29.89 664 LEU B N 1
ATOM 10585 C CA . LEU B 1 664 ? 70.125 35.344 -30.359 1 29.89 664 LEU B CA 1
ATOM 10586 C C . LEU B 1 664 ? 70.062 36.344 -31.516 1 29.89 664 LEU B C 1
ATOM 10588 O O . LEU B 1 664 ? 69.875 35.969 -32.656 1 29.89 664 LEU B O 1
ATOM 10592 N N . CYS B 1 665 ? 69.5 37.625 -31.406 1 31.75 665 CYS B N 1
ATOM 10593 C CA . CYS B 1 665 ? 69.625 38.719 -32.344 1 31.75 665 CYS B CA 1
ATOM 10594 C C . CYS B 1 665 ? 71.062 38.844 -32.844 1 31.75 665 CYS B C 1
ATOM 10596 O O . CYS B 1 665 ? 72 38.719 -32.062 1 31.75 665 CYS B O 1
ATOM 10598 N N . PRO B 1 666 ? 71.25 38.844 -34.188 1 26.27 666 PRO B N 1
ATOM 10599 C CA . PRO B 1 666 ? 72.5 39.5 -34.594 1 26.27 666 PRO B CA 1
ATOM 10600 C C . PRO B 1 666 ? 72.562 41 -34.188 1 26.27 666 PRO B C 1
ATOM 10602 O O . PRO B 1 666 ? 71.5 41.625 -34.062 1 26.27 666 PRO B O 1
#

Foldseek 3Di:
DCVVPVFKDFDQDPVQFFQWADWDDDVPLQWIWTWHWQKIWIAGNPHGPPDIDMDGHWADPPLLVVLVVVPDDSVPQQTWTWHDWADQDDFWIWIWTCRSVFIKIFIWGFDFPPDDPDDDDRDGDTDTPVVGTDRCLVVLCSPHPDRWAWDDDPNKIWIFGQRDPVSQRTWIWIGRDPAQIAIADPDVLQAASKDWAYKDWAAQDPFLLQIKIKTKIKGWDPQPPDPDIDIAIKIKMAGPQARAAQPFRHRYTQQIAMFTAWAWAADPPRDTHTFGAWFHKDWAADPPRRKTKIKTKGWHPDPVFTKIFIFIFIVVLVVVQVVAFFWDDPDPVGHIDGDPDDADPPHRNGGQTPVSDDPVDHDNHNNPPDPVSSVVCVRTRYGHDHTAGDVNHTQDMGGPDPWHFHDDKDWDWDQFPVGTWIWIWTWTQQQKIWIKIWACAVPDNDIDIDTLDIGRFDPHRHTWDDWDADPPVQWIWTDGSRTIMIGHNDDQCVLDQDQLSSQLSLDRQWWDPPGGIDGDDPPPDPDQTFHDSHQSQCVVNVVVDPLQCPVVPPADEAEAEAEAFAKDWDFDADPDPQWDKWKWWDDPPRPDTHTDDADPQWDADNGGIIGHGDDQRVFTKMWIWIDDNRGIDTRYIYGYHYDYPVRVVPPDPPPPDDPPPPPPDD/DVVVPPFKDFDQDPVQFFQWADWDDDVPLQWIWTWHWQKIWIAHNPHGPPDIDMDGHWADPPLLVVLVVVPDDSVPQQTWTWHDWADQDDFWIWIWTCRSVFIKIFIWGFDFPPDDPDDDDRDGDTGTPVVGTDRCLVVLCSPHPDRWAWDDDPNKIWIWGQRDPVSQRTWIWIGRDPAQIAIADPDVLQAASKDWAYKDWAAQDPFLLQIKIKTKIKGWDPQPPDPDIDIAIKIKMAGPQARAAQPFRHRYTQQIAMFTAWAWAADPPRDTHTFGAWFHKDWAADPPRRKTKIKTKGWHPDPVFTKIFIFIFIPVLVVVQVVAFFWDDPDPVGHIDGDPDDADPPHRNGGQTPVSDDPVDHDNHNNPPDPVSSVVCVRTRYGHDHTAGDVNHTQDMGGPDPWHWHDDKDWDWDQFPVGTWIWIWTWTQQQKIWIKIWACAVPDNDIDIDTLDIGRFDPHRHTWDDWDADPPVQWIWTDGSRTIMIGHNDDQCVLDQDQLSSQLSLDRQWWDPPGGIDGDDPPPDPDQTFHDSHQSQCVVNVVVDPLQCVVVVPADEAEDEAEAFAKDWDFDADPDPQWDKWKWWDDPPRPDTHTDDADPQWDADNGGIIGHGDDQRVFTKMWIWIDDNRGIDTRYIYGYHYDYPVRVVPPDPPPDDDPPDPPDDD

Organism: Corvus brachyrhynchos (NCBI:txid85066)

Radius of gyration: 38.14 Å; Cα contacts (8 Å, |Δi|>4): 3251; chains: 2; bounding box: 131×120×91 Å

Nearest PDB structures (foldseek):
  1q47-assembly1_B  TM=9.549E-01  e=8.669E-54  Mus musculus
  4gza-assembly1_G  TM=9.387E-01  e=1.401E-53  Mus musculus
  6qp8-assembly1_B  TM=8.057E-01  e=4.433E-45  Drosophila melanogaster
  8rmj-assembly1_A-2  TM=8.081E-01  e=1.337E-42  Drosophila melanogaster
  3nvq-assembly1_A  TM=8.390E-01  e=3.172E-36  Homo sapiens

Solvent-accessible surface area (backbone atoms only — not comparable to full-atom values): 71269 Å² total; per-residue (Å²): 109,38,80,76,42,91,51,58,52,77,45,32,56,94,80,63,64,22,46,39,60,28,74,36,83,37,75,90,76,42,32,34,37,37,21,11,54,24,32,36,37,42,21,36,71,89,55,51,75,84,63,55,42,72,42,84,48,60,42,58,90,65,35,40,58,50,29,37,71,73,69,43,50,60,90,72,56,28,40,9,39,23,56,41,62,40,73,58,54,94,40,32,31,35,36,30,24,18,21,23,86,47,22,34,30,33,42,31,39,56,37,61,56,81,66,78,91,72,85,81,75,73,55,81,39,70,46,74,45,75,90,52,55,42,73,16,63,79,70,46,39,47,34,52,83,44,86,47,24,51,32,69,53,95,58,24,38,38,32,36,40,35,46,39,93,82,59,80,41,60,35,45,36,38,36,93,35,92,59,79,55,31,30,50,67,91,37,66,81,73,53,31,80,61,48,51,50,36,38,44,79,46,38,68,59,92,51,73,48,44,21,29,36,37,36,33,29,25,28,50,52,79,81,52,87,52,94,55,56,41,64,38,20,34,41,32,38,33,36,68,65,58,62,11,24,69,81,61,49,58,52,13,61,51,24,50,35,32,32,42,48,53,41,38,44,79,35,79,92,59,33,62,45,70,35,36,36,64,55,28,67,32,77,45,77,43,95,51,73,55,51,33,37,39,36,34,36,23,24,40,79,45,81,78,55,58,36,29,34,31,30,39,34,50,43,66,56,49,51,50,34,74,70,48,49,35,31,37,57,89,42,94,58,36,45,79,37,64,52,81,71,86,77,50,74,69,54,66,48,61,41,50,22,84,86,68,37,47,93,89,60,72,44,82,42,43,48,69,52,52,65,67,29,47,55,46,26,72,73,37,27,38,33,49,50,62,37,64,24,56,92,61,34,52,64,38,78,46,61,80,57,94,55,56,74,33,45,32,58,45,74,44,80,41,77,31,88,78,42,78,38,47,35,37,39,34,18,19,58,57,16,30,38,36,34,34,37,52,36,70,43,90,86,45,98,51,64,46,72,43,77,68,45,76,40,46,76,48,92,63,63,49,39,35,65,42,67,49,77,38,76,89,74,41,31,32,40,40,28,24,52,54,26,40,34,42,29,57,70,68,64,36,64,75,46,39,65,41,57,44,47,35,19,62,55,39,46,58,60,30,24,22,60,76,67,38,26,32,71,58,57,91,85,53,88,67,86,50,61,41,39,41,56,78,71,35,46,29,67,76,65,27,64,87,47,67,47,74,37,71,56,64,78,76,38,67,71,40,77,36,59,36,33,44,67,22,31,32,47,47,75,45,76,73,91,47,89,82,41,44,79,45,49,31,35,27,41,82,87,48,82,60,70,40,73,62,77,70,52,95,47,34,37,77,53,90,53,24,41,36,31,59,56,33,47,72,81,67,34,28,38,34,35,35,29,34,41,46,75,86,35,38,38,61,73,38,33,36,36,37,44,53,42,51,62,76,60,52,68,69,68,57,78,75,74,84,71,82,79,71,74,76,75,77,77,131,110,38,78,77,42,92,51,57,52,77,45,31,59,95,79,64,64,22,46,39,60,27,75,38,85,37,74,90,76,43,31,33,36,37,20,11,56,25,30,35,36,42,22,35,71,90,52,52,75,85,64,56,43,70,41,82,47,62,42,59,88,65,36,39,58,51,29,36,72,73,68,45,50,60,89,72,56,28,41,9,40,22,58,40,63,41,73,59,53,94,40,30,31,36,36,31,25,17,21,22,84,48,26,35,31,32,42,31,40,56,36,59,57,80,64,78,91,72,83,80,75,75,56,81,41,74,45,74,46,74,90,52,54,43,73,17,62,80,68,47,40,44,35,56,87,44,89,49,24,52,33,68,53,94,59,24,38,39,33,34,39,35,44,40,95,83,59,80,41,59,37,46,35,37,36,93,37,91,61,79,56,30,30,49,68,94,36,67,81,73,52,30,79,60,48,52,50,35,38,44,76,46,39,68,57,92,49,74,48,44,20,30,36,37,34,33,29,25,27,51,51,78,79,51,87,52,95,55,54,43,62,38,19,33,41,31,36,32,34,68,65,57,63,10,25,68,81,60,50,59,52,13,60,53,24,49,35,32,31,42,48,54,42,38,43,79,33,78,92,58,32,62,45,71,34,35,35,62,56,30,66,32,78,44,77,42,94,50,72,57,51,32,38,38,38,34,37,23,25,40,77,43,83,81,56,57,36,31,34,31,28,40,34,50,42,67,56,49,50,50,33,73,71,47,51,35,30,37,55,89,41,96,60,35,45,80,39,66,53,80,68,86,77,51,77,67,52,67,48,62,41,49,22,85,86,67,38,47,92,90,60,71,44,82,40,42,48,71,54,51,66,68,27,48,54,46,25,71,73,38,25,39,33,50,49,63,36,62,25,56,91,61,35,52,63,39,79,46,58,80,57,96,54,55,74,32,45,32,59,46,76,47,80,42,77,30,89,76,41,77,39,47,36,37,40,34,18,19,59,59,15,31,38,37,33,32,38,50,36,70,44,90,90,45,98,51,63,45,72,43,78,68,45,76,41,46,75,50,92,64,63,47,40,35,66,41,67,50,75,37,76,90,73,41,32,32,39,39,30,24,54,54,27,39,33,41,30,57,70,70,64,36,63,75,46,39,67,42,57,45,47,34,18,61,56,39,46,58,60,31,24,22,60,78,67,38,25,33,72,58,57,90,87,52,87,67,84,51,61,40,41,42,55,77,69,33,46,26,67,77,64,26,64,86,48,68,45,74,36,70,56,64,81,75,37,69,72,40,78,38,61,37,34,43,67,21,31,31,47,48,76,46,75,72,92,46,89,81,42,44,78,46,49,30,35,27,41,82,88,47,83,60,71,39,74,62,77,69,52,94,47,36,38,78,54,90,53,23,40,36,29,59,55,34,47,72,81,67,33,28,39,34,35,35,30,34,40,44,76,87,35,39,39,63,73,38,31,36,35,36,44,52,42,51,60,75,61,52,69,70,66,56,78,75,74,85,70,82,79,72,76,78,77,78,76,131

Secondary structure (DSSP, 8-state):
-TTTTTTEEEE--TTS-----EEEEETTTTEEEEE-BSEEEEEESSSTTTT-EEEE-PPPTTHHHHHHHTT--TTTTSS-BEEEEEE-SSSEEEEEE-TTTS-EEEEEE-------SSSS------EE-GGG-EETTTTT-GGGGS---EEEETTEEEEEEE-STTS--EEEEEESSSSPPEE--S-TTT-SS-EEEEEEEE-SSS-GGG-EEEEEEEEE-S--SSSS--EEEEEEEEETT----SSSSTTB-SS-EEEEE--EE--GGGPPEE--EEEEEEEE--SSTTS-EEEEEEE-S-SSS--EEEEEEEHHHHHHHHTSPBEE-SSTTBPPEE--SPPPSSPTT----TTTSBTTB--SSGGGS-HHHHHHHHH--BBSSPB--GGGS-SEEESS-SS-EEEEEEEEEEEETTEEEEEEEEEETTSEEEEEEEEE-SSSSPEEEEEEEEEE-SSS-PPEEEEEEETTTTEEEEEESS-EEEEES--GGGG-S-HHHHHHH--TTEEE-SSSEEE--TTS--TT-B--TTT--HHHH-TTS-SEE--TTSSPEEEEEEETTS-EEEE---SSTT-EEEEEEE-TT--PEEEPPP-SSEEEETTEEEESS--GGG-EEEEEEEEETTEEEEEEEEEEEEE-HHHHHHHS--------------/-TTTTTTEEEE--TTS-----EEEEETTTTEEEEE-BSEEEEEESSSTTTT-EEEE-PPPTTHHHHHHHTT--TTTTSS-BEEEEEE-SSSEEEEEE-TTTS-EEEEEE-------SSSS------EE-GGG-EETTTTT-TTTTS---EEEETTEEEEEEE-STTS--EEEEEESSSSPPEE--S-TTT-SS-EEEEEEEE-SSS-GGG-EEEEEEEEE-SS-SSSS--EEEEEEEEETT----SSSSTTB-SS-EEEEE--EE--GGGPPEE--EEEEEEEE--SSTTS-EEEEEEE-S-SSS--EEEEEEEHHHHHHHHTSPBEE-SSTTBPPEE--SPPPSSPTT---STTTSBTTB--SSGGGS-HHHHHHHHH--BBSSPB--GGGS-SEEESS-SS-EEEEEEEEEEEETTEEEEEEEEEETTSEEEEEEEEE-SSSSPEEEEEEEEEE-SSS-PPEEEEEEETTTTEEEEEESS-EEEEES--GGGG-S-HHHHHHH--TTEEE-SSSEEE--TTS-GGG-B--TTT--HHHH-TTS-SEE--TTSSPEEEEEEETTS-EEEE---SSTT-EEEEEEE-TT--PEEEPPP-SSEEEETTEEEESS--GGG-EEEEEEEEETTEEEEEEEEEEEEEPHHHHHHHS--------------

Sequence (1332 aa):
ELLGTNRSVLFFGHRGFLGFRSLYLDEYRDRLFIGGKDVLYSLLLDRTSADAKEIHWPPRPGQTEECFRKGKDPGTDCANYVRVLHPYNRTHLLACGTGAFHPMCTFVYVGHPWGSPGCCSPQHTFSLDPARVESGRGRRFFFVLSPAPSSVGCGELYAGLTADFLGRDPGVFRSMGTRSALRTEVDQRLLNDPKFVAAHLIPDNDDRDNDKAYFFFTEKVVEADSKEHAIVSRVGRVCVNDAGGQRVLVNKWSTFNKARLVCSVPGPGGIDTYFDELEDVFLLRTKDGKSPEIYALFSTISHIFRGSAVCVYRMADIREVFNGPFAHRESPHHRWGAYEGRVPYPRPGVCPSKTTNQPRRQYSTTKDFPDEVLHFARAHPLMYKAVYPRHRRPLLVNTDLPHRLRPPLVVDRVEAEDGQHDILFLGTDAGSVLKVVVLQKTSSATTEEVILEELQVFKMPVPITQMEISVKRQTLYVGSSLGVAQVRLHQCESYGTGCAECCLARDPYCAWDGTACTHYQPSGKRRQRRQDARHSHPAHQCLDQNLTVDDFESVEEKVLYGAEDNSTFLECVPRSPQASVQWFVQRPPDEQRDEVKTDERILQTEHGLLFRKLHRHDAGTYYCKTLEHGFTRTVSKTTLEVIASEQLAHTVPRGRGDELPHPLCPELLGTNRSVLFFGHRGFLGFRSLYLDEYRDRLFIGGKDVLYSLLLDRTSADAKEIHWPPRPGQTEECFRKGKDPGTDCANYVRVLHPYNRTHLLACGTGAFHPMCTFVYVGHPWGSPGCCSPQHTFSLDPARVESGRGRRFFFVLSPAPSSVGCGELYAGLTADFLGRDPGVFRSMGTRSALRTEVDQRLLNDPKFVAAHLIPDNDDRDNDKAYFFFTEKVVEADSKEHAIVSRVGRVCVNDAGGQRVLVNKWSTFNKARLVCSVPGPGGIDTYFDELEDVFLLRTKDGKSPEIYALFSTISHIFRGSAVCVYRMADIREVFNGPFAHRESPHHRWGAYEGRVPYPRPGVCPSKTTNQPRRQYSTTKDFPDEVLHFARAHPLMYKAVYPRHRRPLLVNTDLPHRLRPPLVVDRVEAEDGQHDILFLGTDAGSVLKVVVLQKTSSATTEEVILEELQVFKMPVPITQMEISVKRQTLYVGSSLGVAQVRLHQCESYGTGCAECCLARDPYCAWDGTACTHYQPSGKRRQRRQDARHSHPAHQCLDQNLTVDDFESVEEKVLYGAEDNSTFLECVPRSPQASVQWFVQRPPDEQRDEVKTDERILQTEHGLLFRKLHRHDAGTYYCKTLEHGFTRTVSKTTLEVIASEQLAHTVPRGRGDELPHPLCP

InterPro domains:
  IPR001627 Sema domain [PF01403] (278-470)
  IPR001627 Sema domain [PS51004] (1-489)
  IPR001627 Sema domain [SM00630] (20-473)
  IPR003599 Immunoglobulin domain subtype [SM00409] (557-643)
  IPR007110 Immunoglobulin-like domain [PS50835] (538-641)
  IPR013783 Immunoglobulin-like fold [G3DSA:2.60.40.10] (561-643)
  IPR015943 WD40/YVTN repeat-like-containing domain superfamily [G3DSA:2.130.10.10] (1-493)
  IPR016201 PSI domain [SM00423] (491-543)
  IPR027231 Semaphorin [PTHR11036] (6-646)
  IPR036179 Immunoglobulin-like domain superfamily [SSF48726] (556-642)
  IPR036352 Sema domain superfamily [SSF101912] (2-495)
  IPR041416 IL-1Ra-like, immunoglobulin domain [PF18452] (567-643)

pLDDT: mean 82.33, std 14.75, range [26.27, 98.19]